Protein AF-A0A7W0XDN7-F1 (afdb_monomer)

Radius of gyration: 29.66 Å; Cα contacts (8 Å, |Δi|>4): 2240; chains: 1; bounding box: 122×68×78 Å

Foldseek 3Di:
DDDDDDDDDDDDDDDDDPDPPDDQDPLDAWDWPDADPLGFTKTKDAWDKDKFFWQQFQDPVLDDPFDDRGADQQSDDTEMETEDGIWIWTLEFAFPSSLCVVVVLAPADPPFPRHHWLAFLVRQQVSQVVSCVVRVFRKGFAALVRLLCLQCSSHRAQHLVHNDQDDQQDARSRNRHCQLHGFWAFHQEARDHDDPYYYYQARAEPDYQWTKIWYNWDPQPQPPQDHPCCVVVPPDCPHPVVPPCLVVPPPPLPNPQPRGQSTRNTRTDIFIDGRPQDGQSPAPPDFGQDFTYTHIMMGDDRDPDDYDHDDDWVQLAPADLDQPQLLWDFDQLFWDKEKAFQAFLVLAQAQDDLQVLQPADNLAANAWAQKAWDQANNRKIKIKTWGDHPPDDLQFQSTFIKMWIDHAFAPDIDHIHGPHTRHSWRWHHWAWDDDPQKIKTKIFTDDRGDQLIWMWIDNRRSSDIDRTGRAAEPEDQAAFHRYWARAWDAAPLRKIWTKGFGPFAWIFIWIDNPVRNYIYTLQAIDQGGSWEWEADPVRKIKTWAAALGDDQQATWIWIDNPRGNYIDPIDGAPAGGEYALWHKYWYQFPVRKIKIKGWRAYQLVVVVVADDPPDRPSRGHDRDHHPPRPDGAIWMWIGPPRRPDILIDHDPDAAWFSCVPDPPPPDPDDCVRTVYGGQGRKYWDAGSNQWIWIWGGRGPGTMIMTTHPSNSNDPDPGDYNDALPAFPDDKDKDFDADPVRHTAKIFIWGAGPSRGIHTAAKIWGADNVRHTAWIFGDDSSYTAAKTWGADPPRQTQKIKGQDPVQKIWIFGADSVRATAWIFIDHSSATAAKIWGADPVNDTPDIWGDHRSYTDD

Solvent-accessible surface area (backbone atoms only — not comparable to full-atom values): 45440 Å² total; per-residue (Å²): 132,89,79,89,86,82,93,79,94,78,92,75,96,80,90,87,87,86,86,79,92,80,73,75,82,79,84,65,61,37,49,78,74,50,63,50,100,70,69,53,43,28,29,36,45,74,51,49,71,50,73,44,57,50,71,67,59,57,51,76,92,50,47,63,100,85,63,64,67,45,51,62,69,69,35,31,56,66,31,47,37,34,40,85,63,64,40,29,33,40,33,43,55,44,30,40,72,50,49,31,75,79,41,72,81,60,76,67,48,84,89,43,69,68,33,33,29,21,52,22,50,61,57,53,49,49,50,21,50,51,51,14,67,74,70,77,48,50,40,32,50,31,32,55,60,56,46,44,51,62,52,30,50,89,50,91,52,54,22,73,69,34,90,46,78,75,61,85,73,50,52,44,74,43,59,41,23,46,49,55,33,74,57,35,20,44,32,62,18,28,43,69,75,48,57,94,52,70,44,62,42,62,53,40,30,73,53,60,71,23,27,29,31,41,29,11,32,61,70,61,77,60,76,53,101,78,52,80,62,46,70,78,73,71,49,70,82,78,46,78,86,71,53,61,67,80,80,65,67,62,52,93,90,52,83,74,78,78,65,62,61,85,49,50,57,33,48,60,34,77,33,32,42,51,41,77,48,60,30,52,72,80,46,68,97,88,61,65,43,47,38,58,32,18,36,42,44,20,55,43,78,78,66,88,52,81,50,42,81,61,82,75,39,64,49,32,44,94,63,74,76,43,60,75,55,39,68,43,32,54,61,68,85,46,41,40,37,35,74,46,63,55,56,36,22,45,38,43,74,24,76,61,73,44,28,56,52,55,64,43,60,68,65,55,19,12,44,54,38,50,33,18,40,29,62,30,67,26,46,25,38,40,37,32,25,16,16,23,50,36,92,62,57,92,84,32,41,57,14,19,31,33,28,28,25,33,50,58,29,46,75,58,49,41,73,64,31,62,71,51,63,47,43,73,21,19,38,31,26,24,18,42,40,60,60,92,53,38,36,38,38,34,32,18,27,47,70,86,38,64,56,56,44,33,34,30,41,17,76,51,54,55,44,52,67,49,72,66,36,74,66,49,68,81,43,76,74,69,69,69,43,29,36,40,32,73,22,70,52,68,47,98,87,63,30,37,36,34,23,26,32,26,65,72,28,16,13,35,37,41,36,17,83,66,84,66,63,43,32,31,46,42,64,20,57,46,76,10,12,56,34,22,43,38,79,44,97,86,68,29,36,42,36,44,16,11,32,35,14,47,50,86,16,13,15,20,28,35,43,14,82,66,79,34,40,48,56,48,78,69,40,67,46,99,45,33,18,31,27,81,74,40,31,49,34,49,44,74,46,95,89,69,32,38,40,37,37,40,44,48,44,43,62,49,72,52,56,78,75,75,50,63,96,89,53,58,38,103,44,71,7,60,90,48,64,33,89,88,63,79,67,77,22,23,32,41,32,41,13,90,65,86,75,77,53,72,50,73,29,72,53,91,82,53,41,35,48,44,76,81,70,55,88,79,62,92,57,91,73,62,68,87,51,56,74,43,23,39,31,21,30,25,24,63,43,71,46,85,41,59,44,32,40,38,43,33,18,51,25,79,57,26,36,35,34,41,33,33,69,32,22,52,74,40,96,54,85,51,57,62,60,65,72,59,69,62,61,72,47,73,81,46,79,48,75,46,61,43,97,86,69,43,62,32,35,36,36,28,28,33,32,22,60,64,38,32,41,23,27,30,46,60,35,40,30,31,40,97,88,62,49,65,29,35,35,39,29,25,60,59,15,36,75,40,48,63,29,40,36,31,44,89,90,68,35,51,43,37,38,37,38,35,44,97,88,50,39,33,42,36,34,32,35,35,88,85,66,40,58,31,27,39,20,27,26,40,84,62,16,31,33,41,55,20,41,30,31,42,96,88,62,47,79,76,47,72,36,33,27,54,85,25,41,77,77,88

Mean predicted aligned error: 10.27 Å

Sequence (856 aa):
MKGRFTKTIVMIVFVALLSEFGRGQSISPARTAGTNTIGIRMLRIQPGSFTMGETNPTPASLKGPQYTDMGNWDERPVHRVTITKPFYISETPVTLEQYRQFNKDYTGLDLFEPFVSGVSWDDATEFCKWLSKKEGKSYRLPTEAEWEYAARAGTTSLFWTGSEAPKTDAPNPWGLKDIAYGVPEWVYDWHGMYADKDQIDPVGPSSGVARVVRDGGVEMRELGPKDTRASRLGFKDVNAKEFPSYYRRAGDDFQGFLTYPAYFRRSANRASMIPEVPSSSNTGPGTPYTHYIGFRIVEAALPATRPVDAAQPFPLDCVINSKIGVEQGPDMAKPYFKARPIMPIPPDNDQGGGMEAVGLHPAIGGHIHSGGIVLAPNGDVLQFSFSTPAPSTEVDHNSTMVVTRLRHGADQWDMPDLFYDLADMDDQSALVWNDNGKLWFFGGGRAFGDVKFKYATSTDSGASWSRLTIPYVAEQKGYVEPQPITSAFRGPDGTIYFGTDAKGGDSLLWASRDNGKTWFDTGGRTVGRHTTFVMLRDGRILGMGGKSTDIDGYMPKTYSADGGKTWSKGEKTEFAALGGNQRPVIMRLKSGRLFFASDFQYSLAQRQLIAKPGQVGAWGGKETAPDSIKERGSFAALSDDEGKTWHIRKLDLGLPHESRQIPKIKRPLNPSDHDHATIGYTSAVQAPNGVIHLMTSMNHPSMHFELNEAWILSGDKGQINQQWAGASSAVQKHLHKYANGKTKVSWSSRTALNGDYVLHGTETWYYPDGRKKYVVTYQDGKKIGTESFWLPGSVLKWSWEHRPDGTAVWIHYWNNGRKKIESNWRGFKADGAATHWDQQGRVVRELMFKEGTLVE

pLDDT: mean 81.28, std 20.52, range [25.62, 98.56]

Nearest PDB structures (foldseek):
  7lbv-assembly1_A  TM=6.812E-01  e=6.930E-14  Cutibacterium acnes
  8gn6-assembly3_C  TM=6.980E-01  e=1.858E-12  Porphyromonas gingivalis
  3sli-assembly1_A  TM=6.175E-01  e=1.532E-08  Macrobdella decora
  5e9u-assembly1_D  TM=3.155E-01  e=1.136E-04  Streptococcus gordonii
  7ec1-assembly1_B  TM=3.242E-01  e=1.275E-02  Staphylococcus aureus subsp. aureus USA300

Structure (mmCIF, N/CA/C/O backbone):
data_AF-A0A7W0XDN7-F1
#
_entry.id   AF-A0A7W0XDN7-F1
#
loop_
_atom_site.group_PDB
_atom_site.id
_atom_site.type_symbol
_atom_site.label_atom_id
_atom_site.label_alt_id
_atom_site.label_comp_id
_atom_site.label_asym_id
_atom_site.label_entity_id
_atom_site.label_seq_id
_atom_site.pdbx_PDB_ins_code
_atom_site.Cartn_x
_atom_site.Cartn_y
_atom_site.Cartn_z
_atom_site.occupancy
_atom_site.B_iso_or_equiv
_atom_site.auth_seq_id
_atom_site.auth_comp_id
_atom_site.auth_asym_id
_atom_site.auth_atom_id
_atom_site.pdbx_PDB_model_num
ATOM 1 N N . MET A 1 1 ? 87.045 31.333 -18.611 1.00 31.94 1 MET A N 1
ATOM 2 C CA . MET A 1 1 ? 88.007 30.998 -19.687 1.00 31.94 1 MET A CA 1
ATOM 3 C C . MET A 1 1 ? 87.688 29.599 -20.201 1.00 31.94 1 MET A C 1
ATOM 5 O O . MET A 1 1 ? 87.293 28.782 -19.386 1.00 31.94 1 MET A O 1
ATOM 9 N N . LYS A 1 2 ? 87.795 29.405 -21.528 1.00 29.47 2 LYS A N 1
ATOM 10 C CA . LYS A 1 2 ? 87.939 28.159 -22.329 1.00 29.47 2 LYS A CA 1
ATOM 11 C C . LYS A 1 2 ? 87.956 26.842 -21.515 1.00 29.47 2 LYS A C 1
ATOM 13 O O . LYS A 1 2 ? 88.739 26.744 -20.590 1.00 29.47 2 LYS A O 1
ATOM 18 N N . GLY A 1 3 ? 87.235 25.764 -21.809 1.00 27.06 3 GLY A N 1
ATOM 19 C CA . GLY A 1 3 ? 86.624 25.265 -23.038 1.00 27.06 3 GLY A CA 1
ATOM 20 C C . GLY A 1 3 ? 86.839 23.738 -23.096 1.00 27.06 3 GLY A C 1
ATOM 21 O O . GLY A 1 3 ? 87.898 23.278 -22.688 1.00 27.06 3 GLY A O 1
ATOM 22 N N . ARG A 1 4 ? 85.855 23.016 -23.663 1.00 29.61 4 ARG A N 1
ATOM 23 C CA . ARG A 1 4 ? 85.842 21.593 -24.096 1.00 29.61 4 ARG A CA 1
ATOM 24 C C . ARG A 1 4 ? 85.973 20.501 -23.024 1.00 29.61 4 ARG A C 1
ATOM 26 O O . ARG A 1 4 ? 86.987 20.431 -22.359 1.00 29.61 4 ARG A O 1
ATOM 33 N N . PHE A 1 5 ? 85.036 19.547 -23.027 1.00 28.70 5 PHE A N 1
ATOM 34 C CA . PHE A 1 5 ? 85.363 18.123 -23.184 1.00 28.70 5 PHE A CA 1
ATOM 35 C C . PHE A 1 5 ? 84.187 17.339 -23.795 1.00 28.70 5 PHE A C 1
ATOM 37 O O . PHE A 1 5 ? 83.057 17.813 -23.883 1.00 28.70 5 PHE A O 1
ATOM 44 N N . THR A 1 6 ? 84.562 16.192 -24.339 1.00 28.42 6 THR A N 1
ATOM 45 C CA . THR A 1 6 ? 84.044 15.447 -25.489 1.00 28.42 6 THR A CA 1
ATOM 46 C C . THR A 1 6 ? 82.805 14.596 -25.179 1.00 28.42 6 THR A C 1
ATOM 48 O O . THR A 1 6 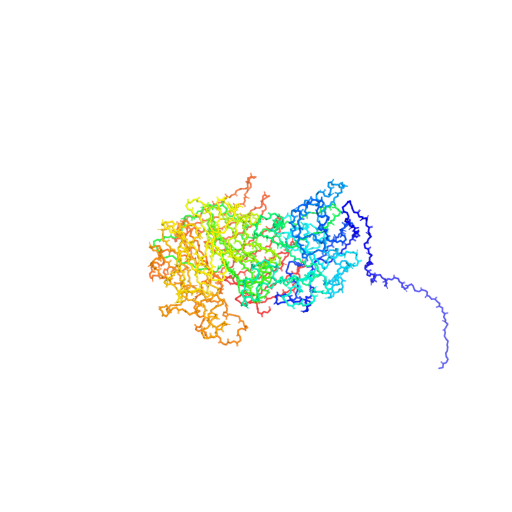? 82.650 14.090 -24.073 1.00 28.42 6 THR A O 1
ATOM 51 N N . LYS A 1 7 ? 81.941 14.400 -26.186 1.00 28.62 7 LYS A N 1
ATOM 52 C CA . LYS A 1 7 ? 80.813 13.453 -26.170 1.00 28.62 7 LYS A CA 1
ATOM 53 C C . LYS A 1 7 ? 81.309 12.009 -26.324 1.00 28.62 7 LYS A C 1
ATOM 55 O O . LYS A 1 7 ? 81.963 11.724 -27.322 1.00 28.62 7 LYS A O 1
ATOM 60 N N . THR A 1 8 ? 80.855 11.114 -25.445 1.00 27.69 8 THR A N 1
ATOM 61 C CA . THR A 1 8 ? 80.709 9.675 -25.724 1.00 27.69 8 THR A CA 1
ATOM 62 C C . THR A 1 8 ? 79.379 9.194 -25.146 1.00 27.69 8 THR A C 1
ATOM 64 O O . THR A 1 8 ? 79.007 9.535 -24.027 1.00 27.69 8 THR A O 1
ATOM 67 N N . ILE A 1 9 ? 78.652 8.453 -25.976 1.00 28.95 9 ILE A N 1
ATOM 68 C CA . ILE A 1 9 ? 77.305 7.916 -25.778 1.00 28.95 9 ILE A CA 1
ATOM 69 C C . ILE A 1 9 ? 77.342 6.746 -24.784 1.00 28.95 9 ILE A C 1
ATOM 71 O O . ILE A 1 9 ? 78.090 5.795 -24.990 1.00 28.95 9 ILE A O 1
ATOM 75 N N . VAL A 1 10 ? 76.478 6.783 -23.764 1.00 27.70 10 VAL A N 1
ATOM 76 C CA . VAL A 1 10 ? 75.979 5.592 -23.059 1.00 27.70 10 VAL A CA 1
ATOM 77 C C . VAL A 1 10 ? 74.457 5.622 -23.150 1.00 27.70 10 VAL A C 1
ATOM 79 O O . VAL A 1 10 ? 73.806 6.585 -22.754 1.00 27.70 10 VAL A O 1
ATOM 82 N N . MET A 1 11 ? 73.920 4.570 -23.754 1.00 25.62 11 MET A N 1
ATOM 83 C CA . MET A 1 11 ? 72.507 4.325 -24.002 1.00 25.62 11 MET A CA 1
ATOM 84 C C . MET A 1 11 ? 71.832 3.909 -22.685 1.00 25.62 11 MET A C 1
ATOM 86 O O . MET A 1 11 ? 72.122 2.836 -22.165 1.00 25.62 11 MET A O 1
ATOM 90 N N . ILE A 1 12 ? 70.946 4.751 -22.143 1.00 29.94 12 ILE A N 1
ATOM 91 C CA . ILE A 1 12 ? 70.013 4.381 -21.070 1.00 29.94 12 ILE A CA 1
ATOM 92 C C . ILE A 1 12 ? 68.623 4.257 -21.691 1.00 29.94 12 ILE A C 1
ATOM 94 O O . ILE A 1 12 ? 68.087 5.207 -22.258 1.00 29.94 12 ILE A O 1
ATOM 98 N N . VAL A 1 13 ? 68.066 3.053 -21.583 1.00 31.62 13 VAL A N 1
ATOM 99 C CA . VAL A 1 13 ? 66.681 2.713 -21.907 1.00 31.62 13 VAL A CA 1
ATOM 100 C C . VAL A 1 13 ? 65.766 3.412 -20.901 1.00 31.62 13 VAL A C 1
ATOM 102 O O . VAL A 1 13 ? 65.677 3.001 -19.749 1.00 31.62 13 VAL A O 1
ATOM 105 N N . PHE A 1 14 ? 65.089 4.470 -21.339 1.00 30.12 14 PHE A N 1
ATOM 106 C CA . PHE A 1 14 ? 63.911 5.034 -20.682 1.00 30.12 14 PHE A CA 1
ATOM 107 C C . PHE A 1 14 ? 63.023 5.645 -21.769 1.00 30.12 14 PHE A C 1
ATOM 109 O O . PHE A 1 14 ? 63.435 6.601 -22.413 1.00 30.12 14 PHE A O 1
ATOM 116 N N . VAL A 1 15 ? 61.855 5.032 -21.994 1.00 31.77 15 VAL A N 1
ATOM 117 C CA . VAL A 1 15 ? 60.561 5.572 -22.478 1.00 31.77 15 VAL A CA 1
ATOM 118 C C . VAL A 1 15 ? 59.817 4.414 -23.150 1.00 31.77 15 VAL A C 1
ATOM 120 O O . VAL A 1 15 ? 59.951 4.176 -24.344 1.00 31.77 15 VAL A O 1
ATOM 123 N N . ALA A 1 16 ? 59.044 3.677 -22.356 1.00 32.66 16 ALA A N 1
ATOM 124 C CA . ALA A 1 16 ? 57.909 2.876 -22.815 1.00 32.66 16 ALA A CA 1
ATOM 125 C C . ALA A 1 16 ? 57.113 2.426 -21.585 1.00 32.66 16 ALA A C 1
ATOM 127 O O . ALA A 1 16 ? 57.265 1.288 -21.165 1.00 32.66 16 ALA A O 1
ATOM 128 N N . LEU A 1 17 ? 56.353 3.333 -20.953 1.00 31.78 17 LEU A N 1
ATOM 129 C CA . LEU A 1 17 ? 55.258 2.982 -20.023 1.00 31.78 17 LEU A CA 1
ATOM 130 C C . LEU A 1 17 ? 54.453 4.206 -19.543 1.00 31.78 17 LEU A C 1
ATOM 132 O O . LEU A 1 17 ? 54.062 4.278 -18.390 1.00 31.78 17 LEU A O 1
ATOM 136 N N . LEU A 1 18 ? 54.189 5.189 -20.408 1.00 32.12 18 LEU A N 1
ATOM 137 C CA . LEU A 1 18 ? 53.239 6.277 -20.116 1.00 32.12 18 LEU A CA 1
ATOM 138 C C . LEU A 1 18 ? 52.573 6.755 -21.418 1.00 32.12 18 LEU A C 1
ATOM 140 O O . LEU A 1 18 ? 52.836 7.854 -21.896 1.00 32.12 18 LEU A O 1
ATOM 144 N N . SER A 1 19 ? 51.735 5.909 -22.026 1.00 28.11 19 SER A N 1
ATOM 145 C CA . SER A 1 19 ? 50.808 6.332 -23.095 1.00 28.11 19 SER A CA 1
ATOM 146 C C . SER A 1 19 ? 49.602 5.399 -23.323 1.00 28.11 19 SER A C 1
ATOM 148 O O . SER A 1 19 ? 49.009 5.435 -24.398 1.00 28.11 19 SER A O 1
ATOM 150 N N . GLU A 1 20 ? 49.183 4.600 -22.331 1.00 30.86 20 GLU A N 1
ATOM 151 C CA . GLU A 1 20 ? 47.976 3.748 -22.455 1.00 30.86 20 GLU A CA 1
ATOM 152 C C . GLU A 1 20 ? 46.847 4.026 -21.449 1.00 30.86 20 GLU A C 1
ATOM 154 O O . GLU A 1 20 ? 45.808 3.376 -21.501 1.00 30.86 20 GLU A O 1
ATOM 159 N N . PHE A 1 21 ? 46.955 5.060 -20.613 1.00 35.25 21 PHE A N 1
ATOM 160 C CA . PHE A 1 21 ? 45.810 5.563 -19.842 1.00 35.25 21 PHE A CA 1
ATOM 161 C C . PHE A 1 21 ? 45.260 6.828 -20.496 1.00 35.25 21 PHE A C 1
ATOM 163 O O . PHE A 1 21 ? 45.569 7.948 -20.103 1.00 35.25 21 PHE A O 1
ATOM 170 N N . GLY A 1 22 ? 44.489 6.631 -21.564 1.00 32.25 22 GLY A N 1
ATOM 171 C CA . GLY A 1 22 ? 43.896 7.730 -22.325 1.00 32.25 22 GLY A CA 1
ATOM 172 C C . GLY A 1 22 ? 43.362 7.335 -23.697 1.00 32.25 22 GLY A C 1
ATOM 173 O O . GLY A 1 22 ? 43.491 8.106 -24.641 1.00 32.25 22 GLY A O 1
ATOM 174 N N . ARG A 1 23 ? 42.781 6.141 -23.854 1.00 33.19 23 ARG A N 1
ATOM 175 C CA . ARG A 1 23 ? 41.888 5.869 -24.986 1.00 33.19 23 ARG A CA 1
ATOM 176 C C . ARG A 1 23 ? 40.470 5.800 -24.450 1.00 33.19 23 ARG A C 1
ATOM 178 O O . ARG A 1 23 ? 40.100 4.827 -23.800 1.00 33.19 23 ARG A O 1
ATOM 185 N N . GLY A 1 24 ? 39.697 6.854 -24.714 1.00 34.09 24 GLY A N 1
ATOM 186 C CA . GLY A 1 24 ? 38.244 6.777 -24.635 1.00 34.09 24 GLY A CA 1
ATOM 187 C C . GLY A 1 24 ? 37.771 5.562 -25.430 1.00 34.09 24 GLY A C 1
ATOM 188 O O . GLY A 1 24 ? 38.344 5.246 -26.478 1.00 34.09 24 GLY A O 1
ATOM 189 N N . GLN A 1 25 ? 36.772 4.849 -24.910 1.00 36.59 25 GLN A N 1
ATOM 190 C CA . GLN A 1 25 ? 36.110 3.802 -25.678 1.00 36.59 25 GLN A CA 1
ATOM 191 C C . GLN A 1 25 ? 35.709 4.394 -27.034 1.00 36.59 25 GLN A C 1
ATOM 193 O O . GLN A 1 25 ? 35.014 5.406 -27.095 1.00 36.59 25 GLN A O 1
ATOM 198 N N . SER A 1 26 ? 36.193 3.804 -28.127 1.00 38.66 26 SER A N 1
ATOM 199 C CA . SER A 1 26 ? 35.808 4.223 -29.469 1.00 38.66 26 SER A CA 1
ATOM 200 C C . SER A 1 26 ? 34.304 4.005 -29.631 1.00 38.66 26 SER A C 1
ATOM 202 O O . SER A 1 26 ? 33.858 2.857 -29.712 1.00 38.66 26 SER A O 1
ATOM 204 N N . ILE A 1 27 ? 33.533 5.093 -29.677 1.00 50.31 27 ILE A N 1
ATOM 205 C CA . ILE A 1 27 ? 32.102 5.089 -29.987 1.00 50.31 27 ILE A CA 1
ATOM 206 C C . ILE A 1 27 ? 31.962 4.606 -31.434 1.00 50.31 27 ILE A C 1
ATOM 208 O O . ILE A 1 27 ? 32.139 5.368 -32.381 1.00 50.31 27 ILE A O 1
ATOM 212 N N . SER A 1 28 ? 31.743 3.307 -31.617 1.00 52.41 28 SER A N 1
ATOM 213 C CA . SER A 1 28 ? 31.481 2.733 -32.936 1.00 52.41 28 SER A CA 1
ATOM 214 C C . SER A 1 28 ? 29.971 2.753 -33.178 1.00 52.41 28 SER A C 1
ATOM 216 O O . SER A 1 28 ? 29.245 2.232 -32.330 1.00 52.41 28 SER A O 1
ATOM 218 N N . PRO A 1 29 ? 29.478 3.309 -34.299 1.00 58.09 29 PRO A N 1
ATOM 219 C CA . PRO A 1 29 ? 28.050 3.288 -34.604 1.00 58.09 29 PRO A CA 1
ATOM 220 C C . PRO A 1 29 ? 27.543 1.841 -34.711 1.00 58.09 29 PRO A C 1
ATOM 222 O O . PRO A 1 29 ? 28.268 0.957 -35.190 1.00 58.09 29 PRO A O 1
ATOM 225 N N . ALA A 1 30 ? 26.303 1.581 -34.277 1.00 63.94 30 ALA A N 1
ATOM 226 C CA . ALA A 1 30 ? 25.710 0.257 -34.439 1.00 63.94 30 ALA A CA 1
ATOM 227 C C . ALA A 1 30 ? 25.612 -0.087 -35.929 1.00 63.94 30 ALA A C 1
ATOM 229 O O . ALA A 1 30 ? 25.269 0.745 -36.772 1.00 63.94 30 ALA A O 1
ATOM 230 N N . ARG A 1 31 ? 25.905 -1.343 -36.271 1.00 67.81 31 ARG A N 1
ATOM 231 C CA . ARG A 1 31 ? 25.744 -1.833 -37.645 1.00 67.81 31 ARG A CA 1
ATOM 232 C C . ARG A 1 31 ? 24.293 -2.266 -37.847 1.00 67.81 31 ARG A C 1
ATOM 234 O O . ARG A 1 31 ? 23.753 -2.993 -37.014 1.00 67.81 31 ARG A O 1
ATOM 241 N N . THR A 1 32 ? 23.668 -1.845 -38.947 1.00 66.69 32 THR A N 1
ATOM 242 C CA . THR A 1 32 ? 22.334 -2.334 -39.330 1.00 66.69 32 THR A CA 1
ATOM 243 C C . THR A 1 32 ? 22.406 -3.825 -39.655 1.00 66.69 32 THR A C 1
ATOM 245 O O . THR A 1 32 ? 23.246 -4.244 -40.447 1.00 66.69 32 THR A O 1
ATOM 248 N N . ALA A 1 33 ? 21.535 -4.615 -39.033 1.00 64.50 33 ALA A N 1
ATOM 249 C CA . ALA A 1 33 ? 21.480 -6.069 -39.183 1.00 64.50 33 ALA A CA 1
ATOM 250 C C . ALA A 1 33 ? 20.541 -6.536 -40.302 1.00 64.50 33 ALA A C 1
ATOM 252 O O . ALA A 1 33 ? 20.627 -7.677 -40.745 1.00 64.50 33 ALA A O 1
ATOM 253 N N . GLY A 1 34 ? 19.644 -5.649 -40.735 1.00 83.50 34 GLY A N 1
ATOM 254 C CA . GLY A 1 34 ? 18.584 -5.913 -41.700 1.00 83.50 34 GLY A CA 1
ATOM 255 C C . GLY A 1 34 ? 17.234 -5.400 -41.199 1.00 83.50 34 GLY A C 1
ATOM 256 O O . GLY A 1 34 ? 17.121 -4.884 -40.083 1.00 83.50 34 GLY A O 1
ATOM 257 N N . THR A 1 35 ? 16.222 -5.547 -42.047 1.00 92.56 35 THR A N 1
ATOM 258 C CA . THR A 1 35 ? 14.814 -5.292 -41.728 1.00 92.56 35 THR A CA 1
ATOM 259 C C . THR A 1 35 ? 14.106 -6.640 -41.629 1.00 92.56 35 THR A C 1
ATOM 261 O O . THR A 1 35 ? 14.314 -7.496 -42.488 1.00 92.56 35 THR A O 1
ATOM 264 N N . ASN A 1 36 ? 13.319 -6.860 -40.576 1.00 94.31 36 ASN A N 1
ATOM 265 C CA . ASN A 1 36 ? 12.590 -8.116 -40.389 1.00 94.31 36 ASN A CA 1
ATOM 266 C C . ASN A 1 36 ? 11.365 -8.222 -41.327 1.00 94.31 36 ASN A C 1
ATOM 268 O O . ASN A 1 36 ? 11.076 -7.308 -42.104 1.00 94.31 36 ASN A O 1
ATOM 272 N N . THR A 1 37 ? 10.619 -9.328 -41.259 1.00 95.50 37 THR A N 1
ATOM 273 C CA . THR A 1 37 ? 9.505 -9.623 -42.186 1.00 95.50 37 THR A CA 1
ATOM 274 C C . THR A 1 37 ? 8.310 -8.678 -42.064 1.00 95.50 37 THR A C 1
ATOM 276 O O . THR A 1 37 ? 7.428 -8.713 -42.920 1.00 95.50 37 THR A O 1
ATOM 279 N N . ILE A 1 38 ? 8.264 -7.849 -41.019 1.00 96.06 38 ILE A N 1
ATOM 280 C CA . ILE A 1 38 ? 7.185 -6.884 -40.772 1.00 96.06 38 ILE A CA 1
ATOM 281 C C . ILE A 1 38 ? 7.640 -5.428 -40.917 1.00 96.06 38 ILE A C 1
ATOM 283 O O . ILE A 1 38 ? 6.859 -4.523 -40.639 1.00 96.06 38 ILE A O 1
ATOM 287 N N . GLY A 1 39 ? 8.876 -5.191 -41.369 1.00 96.06 39 GLY A N 1
ATOM 288 C CA . GLY A 1 39 ? 9.385 -3.846 -41.642 1.00 96.06 39 GLY A CA 1
ATOM 289 C C . GLY A 1 39 ? 10.151 -3.186 -40.491 1.00 96.06 39 GLY A C 1
ATOM 290 O O . GLY A 1 39 ? 10.457 -2.001 -40.588 1.00 96.06 39 GLY A O 1
ATOM 291 N N . ILE A 1 40 ? 10.491 -3.904 -39.414 1.00 97.00 40 ILE A N 1
ATOM 292 C CA . ILE A 1 40 ? 11.287 -3.353 -38.304 1.00 97.00 40 ILE A CA 1
ATOM 293 C C . ILE A 1 40 ? 12.772 -3.439 -38.646 1.00 97.00 40 ILE A C 1
ATOM 295 O O . ILE A 1 40 ? 13.313 -4.529 -38.853 1.00 97.00 40 ILE A O 1
ATOM 299 N N . ARG A 1 41 ? 13.453 -2.290 -38.668 1.00 96.12 41 ARG A N 1
ATOM 300 C CA . ARG A 1 41 ? 14.911 -2.221 -38.809 1.00 96.12 41 ARG A CA 1
ATOM 301 C C . ARG A 1 41 ? 15.587 -2.540 -37.479 1.00 96.12 41 ARG A C 1
ATOM 303 O O . ARG A 1 41 ? 15.280 -1.918 -36.466 1.00 96.12 41 ARG A O 1
ATOM 310 N N . MET A 1 42 ? 16.546 -3.463 -37.502 1.00 96.00 42 MET A N 1
ATOM 311 C CA . MET A 1 42 ? 17.271 -3.914 -36.311 1.00 96.00 42 MET A CA 1
ATOM 312 C C . MET A 1 42 ? 18.727 -3.420 -36.324 1.00 96.00 42 MET A C 1
ATOM 314 O O . MET A 1 42 ? 19.436 -3.537 -37.333 1.00 96.00 42 MET A O 1
ATOM 318 N N . LEU A 1 43 ? 19.194 -2.886 -35.195 1.00 96.06 43 LEU A N 1
ATOM 319 C CA . LEU A 1 43 ? 20.557 -2.391 -34.985 1.00 96.06 43 LEU A CA 1
ATOM 320 C C . LEU A 1 43 ? 21.324 -3.305 -34.030 1.00 96.06 43 LEU A C 1
ATOM 322 O O . LEU A 1 43 ? 20.809 -3.688 -32.983 1.00 96.06 43 LEU A O 1
ATOM 326 N N . ARG A 1 44 ? 22.567 -3.655 -34.382 1.00 95.75 44 ARG A N 1
ATOM 327 C CA . ARG A 1 44 ? 23.432 -4.504 -33.550 1.00 95.75 44 ARG A CA 1
ATOM 328 C C . ARG A 1 44 ? 24.154 -3.689 -32.486 1.00 95.75 44 ARG A C 1
ATOM 330 O O . ARG A 1 44 ? 25.067 -2.933 -32.824 1.00 95.75 44 ARG A O 1
ATOM 337 N N . ILE A 1 45 ? 23.837 -3.931 -31.221 1.00 95.81 45 ILE A N 1
ATOM 338 C CA . ILE A 1 45 ? 24.551 -3.361 -30.077 1.00 95.81 45 ILE A CA 1
ATOM 339 C C . ILE A 1 45 ? 25.680 -4.315 -29.668 1.00 95.81 45 ILE A C 1
ATOM 341 O O . ILE A 1 45 ? 25.500 -5.534 -29.613 1.00 95.81 45 ILE A O 1
ATOM 345 N N . GLN A 1 46 ? 26.884 -3.776 -29.469 1.00 95.62 46 GLN A N 1
ATOM 346 C CA . GLN A 1 46 ? 28.052 -4.566 -29.063 1.00 95.62 46 GLN A CA 1
ATOM 347 C C . GLN A 1 46 ? 28.031 -4.829 -27.552 1.00 95.62 46 GLN A C 1
ATOM 349 O O . GLN A 1 46 ? 27.478 -4.016 -26.821 1.00 95.62 46 GLN A O 1
ATOM 354 N N . PRO A 1 47 ? 28.671 -5.910 -27.066 1.00 96.62 47 PRO A N 1
ATOM 355 C CA . PRO A 1 47 ? 28.946 -6.075 -25.643 1.00 96.62 47 PRO A CA 1
ATOM 356 C C . PRO A 1 47 ? 29.733 -4.893 -25.078 1.00 96.62 47 PRO A C 1
ATOM 358 O O . PRO A 1 47 ? 30.558 -4.290 -25.771 1.00 96.62 47 PRO A O 1
ATOM 361 N N . GLY A 1 48 ? 29.569 -4.638 -23.787 1.00 97.12 48 GLY A N 1
ATOM 362 C CA . GLY A 1 48 ? 30.336 -3.619 -23.091 1.00 97.12 48 GLY A CA 1
ATOM 363 C C . GLY A 1 48 ? 29.922 -3.478 -21.638 1.00 97.12 48 GLY A C 1
ATOM 364 O O . GLY A 1 48 ? 29.243 -4.328 -21.070 1.00 97.12 48 GLY A O 1
ATOM 365 N N . SER A 1 49 ? 30.386 -2.415 -20.996 1.00 96.75 49 SER A N 1
ATOM 366 C CA . SER A 1 49 ? 29.958 -2.071 -19.642 1.00 96.75 49 SER A CA 1
ATOM 367 C C . SER A 1 49 ? 29.557 -0.615 -19.578 1.00 96.75 49 SER A C 1
ATOM 369 O O . SER A 1 49 ? 30.145 0.209 -20.277 1.00 96.75 49 SER A O 1
ATOM 371 N N . PHE A 1 50 ? 28.602 -0.314 -18.711 1.00 95.00 50 PHE A N 1
ATOM 372 C CA . PHE A 1 50 ? 28.150 1.041 -18.445 1.00 95.00 50 PHE A CA 1
ATOM 373 C C . PHE A 1 50 ? 27.788 1.211 -16.970 1.00 95.00 50 PHE A C 1
ATOM 375 O O . PHE A 1 50 ? 27.764 0.247 -16.200 1.00 95.00 50 PHE A O 1
ATOM 382 N N . THR A 1 51 ? 27.539 2.458 -16.600 1.00 92.19 51 THR A N 1
ATOM 383 C CA . THR A 1 51 ? 27.062 2.849 -15.279 1.00 92.19 51 THR A CA 1
ATOM 384 C C . THR A 1 51 ? 25.542 2.974 -15.336 1.00 92.19 51 THR A C 1
ATOM 386 O O . THR A 1 51 ? 25.043 3.820 -16.076 1.00 92.19 51 THR A O 1
ATOM 389 N N . MET A 1 52 ? 24.831 2.116 -14.601 1.00 90.94 52 MET A N 1
ATOM 390 C CA . MET A 1 52 ? 23.368 2.100 -14.523 1.00 90.94 52 MET A CA 1
ATOM 391 C C . MET A 1 52 ? 22.885 2.930 -13.332 1.00 90.94 52 MET A C 1
ATOM 393 O O . MET A 1 52 ? 23.482 2.862 -12.254 1.00 90.94 52 MET A O 1
ATOM 397 N N . GLY A 1 53 ? 21.801 3.682 -13.529 1.00 87.31 53 GLY A N 1
ATOM 398 C CA . GLY A 1 53 ? 21.263 4.635 -12.555 1.00 87.31 53 GLY A CA 1
ATOM 399 C C . GLY A 1 53 ? 21.809 6.054 -12.706 1.00 87.31 53 GLY A C 1
ATOM 400 O O . GLY A 1 53 ? 22.674 6.317 -13.542 1.00 87.31 53 GLY A O 1
ATOM 401 N N . GLU A 1 54 ? 21.307 6.983 -11.893 1.00 79.81 54 GLU A N 1
ATOM 402 C CA . GLU A 1 54 ? 21.611 8.411 -12.022 1.00 79.81 54 GLU A CA 1
ATOM 403 C C . GLU A 1 54 ? 21.976 9.062 -10.676 1.00 79.81 54 GLU A C 1
ATOM 405 O O . GLU A 1 54 ? 21.318 8.882 -9.650 1.00 79.81 54 GLU A O 1
ATOM 410 N N . THR A 1 55 ? 23.057 9.843 -10.688 1.00 74.88 55 THR A N 1
ATOM 411 C CA . THR A 1 55 ? 23.527 10.649 -9.542 1.00 74.88 55 THR A CA 1
ATOM 412 C C . THR A 1 55 ? 23.846 12.089 -9.924 1.00 74.88 55 THR A C 1
ATOM 414 O O . THR A 1 55 ? 24.112 12.907 -9.043 1.00 74.88 55 THR A O 1
ATOM 417 N N . ASN A 1 56 ? 23.855 12.417 -11.216 1.00 74.31 56 ASN A N 1
ATOM 418 C CA . ASN A 1 56 ? 24.044 13.778 -11.681 1.00 74.31 56 ASN A CA 1
ATOM 419 C C . ASN A 1 56 ? 22.840 14.630 -11.259 1.00 74.31 56 ASN A C 1
ATOM 421 O O . ASN A 1 56 ? 21.695 14.191 -11.397 1.00 74.31 56 ASN A O 1
ATOM 425 N N . PRO A 1 57 ? 23.067 15.867 -10.792 1.00 68.25 57 PRO A N 1
ATOM 426 C CA . PRO A 1 57 ? 21.968 16.740 -10.440 1.00 68.25 57 PRO A CA 1
ATOM 427 C C . PRO A 1 57 ? 21.070 17.054 -11.633 1.00 68.25 57 PRO A C 1
ATOM 429 O O . PRO A 1 57 ? 21.558 17.446 -12.696 1.00 68.25 57 PRO A O 1
ATOM 432 N N . THR A 1 58 ? 19.753 16.967 -11.440 1.00 67.38 58 THR A N 1
ATOM 433 C CA . THR A 1 58 ? 18.780 17.401 -12.449 1.00 67.38 58 THR A CA 1
ATOM 434 C C . THR A 1 58 ? 18.962 18.908 -12.701 1.00 67.38 58 THR A C 1
ATOM 436 O O . THR A 1 58 ? 18.846 19.694 -11.757 1.00 67.38 58 THR A O 1
ATOM 439 N N . PRO A 1 59 ? 19.235 19.372 -13.935 1.00 65.62 59 PRO A N 1
ATOM 440 C CA . PRO A 1 59 ? 19.375 20.793 -14.244 1.00 65.62 59 PRO A CA 1
ATOM 441 C C . PRO A 1 59 ? 18.117 21.585 -13.877 1.00 65.62 59 PRO A C 1
ATOM 443 O O . PRO A 1 59 ? 17.002 21.123 -14.103 1.00 65.62 59 PRO A O 1
ATOM 446 N N . ALA A 1 60 ? 18.261 22.816 -13.377 1.00 64.56 60 ALA A N 1
ATOM 447 C CA . ALA A 1 60 ? 17.118 23.653 -12.982 1.00 64.56 60 ALA A CA 1
ATOM 448 C C . ALA A 1 60 ? 16.110 23.914 -14.121 1.00 64.56 60 ALA A C 1
ATOM 450 O O . ALA A 1 60 ? 14.917 24.039 -13.870 1.00 64.56 60 ALA A O 1
ATOM 451 N N . SER A 1 61 ? 16.569 23.944 -15.377 1.00 57.59 61 SER A N 1
ATOM 452 C CA . SER A 1 61 ? 15.721 24.050 -16.578 1.00 57.59 61 SER A CA 1
ATOM 453 C C . SER A 1 61 ? 14.824 22.828 -16.800 1.00 57.59 61 SER A C 1
ATOM 455 O O . SER A 1 61 ? 13.803 22.916 -17.499 1.00 57.59 61 SER A O 1
ATOM 457 N N . LEU A 1 62 ? 15.214 21.697 -16.212 1.00 55.03 62 LEU A N 1
ATOM 458 C CA . LEU A 1 62 ? 14.566 20.401 -16.308 1.00 55.03 62 LEU A CA 1
ATOM 459 C C . LEU A 1 62 ? 13.769 20.048 -15.042 1.00 55.03 62 LEU A C 1
ATOM 461 O O . LEU A 1 62 ? 12.801 19.300 -15.131 1.00 55.03 62 LEU A O 1
ATOM 465 N N . LYS A 1 63 ? 14.077 20.687 -13.906 1.00 53.16 63 LYS A N 1
ATOM 466 C CA . LYS A 1 63 ? 13.246 20.653 -12.698 1.00 53.16 63 LYS A CA 1
ATOM 467 C C . LYS A 1 63 ? 11.872 21.269 -12.981 1.00 53.16 63 LYS A C 1
ATOM 469 O O . LYS A 1 63 ? 11.757 22.387 -13.486 1.00 53.16 63 LYS A O 1
ATOM 474 N N . GLY A 1 64 ? 10.811 20.543 -12.666 1.00 48.97 64 GLY A N 1
ATOM 475 C CA . GLY A 1 64 ? 9.511 21.137 -12.354 1.00 48.97 64 GLY A CA 1
ATOM 476 C C . GLY A 1 64 ? 9.360 21.398 -10.845 1.00 48.97 64 GLY A C 1
ATOM 477 O O . GLY A 1 64 ? 10.340 21.324 -10.102 1.00 48.97 64 GLY A O 1
ATOM 478 N N . PRO A 1 65 ? 8.149 21.721 -10.372 1.00 42.56 65 PRO A N 1
ATOM 479 C CA . PRO A 1 65 ? 7.926 22.185 -9.000 1.00 42.56 65 PRO A CA 1
ATOM 480 C C . PRO A 1 65 ? 8.120 21.128 -7.890 1.00 42.56 65 PRO A C 1
ATOM 482 O O . PRO A 1 65 ? 8.189 21.519 -6.731 1.00 42.56 65 PRO A O 1
ATOM 485 N N . GLN A 1 66 ? 8.234 19.833 -8.218 1.00 50.47 66 GLN A N 1
ATOM 486 C CA . GLN A 1 66 ? 8.256 18.713 -7.253 1.00 50.47 66 GLN A CA 1
ATOM 487 C C . GLN A 1 66 ? 9.539 17.842 -7.303 1.00 50.47 66 GLN A C 1
ATOM 489 O O . GLN A 1 66 ? 9.548 16.722 -6.811 1.00 50.47 66 GLN A O 1
ATOM 494 N N . TYR A 1 67 ? 10.638 18.304 -7.915 1.00 54.19 67 TYR A N 1
ATOM 495 C CA . TYR A 1 67 ? 11.801 17.439 -8.191 1.00 54.19 67 TYR A CA 1
ATOM 496 C C . TYR A 1 67 ? 12.901 17.560 -7.138 1.00 54.19 67 TYR A C 1
ATOM 498 O O . TYR A 1 67 ? 13.232 18.660 -6.690 1.00 54.19 67 TYR A O 1
ATOM 506 N N . THR A 1 68 ? 13.532 16.428 -6.823 1.00 50.94 68 THR A N 1
ATOM 507 C CA . THR A 1 68 ? 14.754 16.367 -6.018 1.00 50.94 68 THR A CA 1
ATOM 508 C C . THR A 1 68 ? 15.972 16.813 -6.838 1.00 50.94 68 THR A C 1
ATOM 510 O O . THR A 1 68 ? 16.023 16.694 -8.066 1.00 50.94 68 THR A O 1
ATOM 513 N N . ASP A 1 69 ? 17.006 17.299 -6.151 1.00 51.00 69 ASP A N 1
ATOM 514 C CA . ASP A 1 69 ? 18.267 17.728 -6.771 1.00 51.00 69 ASP A CA 1
ATOM 515 C C . ASP A 1 69 ? 19.116 16.569 -7.315 1.00 51.00 69 ASP A C 1
ATOM 517 O O . ASP A 1 69 ? 20.182 16.812 -7.864 1.00 51.00 69 ASP A O 1
ATOM 521 N N . MET A 1 70 ? 18.687 15.320 -7.140 1.00 51.97 70 MET A N 1
ATOM 522 C CA . MET A 1 70 ? 19.578 14.163 -7.030 1.00 51.97 70 MET A CA 1
ATOM 523 C C . MET A 1 70 ? 19.093 12.931 -7.830 1.00 51.97 70 MET A C 1
ATOM 525 O O . MET A 1 70 ? 19.648 11.849 -7.670 1.00 51.97 70 MET A O 1
ATOM 529 N N . GLY A 1 71 ? 18.099 13.071 -8.711 1.00 59.06 71 GLY A N 1
ATOM 530 C CA . GLY A 1 71 ? 17.454 11.918 -9.359 1.00 59.06 71 GLY A CA 1
ATOM 531 C C . GLY A 1 71 ? 16.444 11.225 -8.433 1.00 59.06 71 GLY A C 1
ATOM 532 O O . GLY A 1 71 ? 16.314 11.609 -7.265 1.00 59.06 71 GLY A O 1
ATOM 533 N N . ASN A 1 72 ? 15.690 10.247 -8.946 1.00 71.19 72 ASN A N 1
ATOM 534 C CA . ASN A 1 72 ? 14.719 9.516 -8.124 1.00 71.19 72 ASN A CA 1
ATOM 535 C C . ASN A 1 72 ? 15.423 8.418 -7.297 1.00 71.19 72 ASN A C 1
ATOM 537 O O . ASN A 1 72 ? 16.541 7.997 -7.610 1.00 71.19 72 ASN A O 1
ATOM 541 N N . TRP A 1 73 ? 14.826 8.004 -6.179 1.00 76.81 73 TRP A N 1
ATOM 542 C CA . TRP A 1 73 ? 15.424 7.025 -5.261 1.00 76.81 73 TRP A CA 1
ATOM 543 C C . TRP A 1 73 ? 15.577 5.642 -5.903 1.00 76.81 73 TRP A C 1
ATOM 545 O O . TRP A 1 73 ? 16.443 4.866 -5.498 1.00 76.81 73 TRP A O 1
ATOM 555 N N . ASP A 1 74 ? 14.751 5.336 -6.895 1.00 80.56 74 ASP A N 1
ATOM 556 C CA . ASP A 1 74 ? 14.652 4.041 -7.556 1.00 80.56 74 ASP A CA 1
ATOM 557 C C . ASP A 1 74 ? 15.704 3.869 -8.674 1.00 80.56 74 ASP A C 1
ATOM 559 O O . ASP A 1 74 ? 15.962 2.761 -9.133 1.00 80.56 74 ASP A O 1
ATOM 563 N N . GLU A 1 75 ? 16.412 4.942 -9.033 1.00 81.56 75 GLU A N 1
ATOM 564 C CA . GLU A 1 75 ? 17.589 4.927 -9.912 1.00 81.56 75 GLU A CA 1
ATOM 565 C C . GLU A 1 75 ? 18.905 4.732 -9.136 1.00 81.56 75 GLU A C 1
ATOM 567 O O . GLU A 1 75 ? 20.000 4.945 -9.668 1.00 81.56 75 GLU A O 1
ATOM 572 N N . ARG A 1 76 ? 18.813 4.343 -7.858 1.00 81.38 76 ARG A N 1
ATOM 573 C CA . ARG A 1 76 ? 19.939 4.201 -6.929 1.00 81.38 76 ARG A CA 1
ATOM 574 C C . ARG A 1 76 ? 19.936 2.829 -6.235 1.00 81.38 76 ARG A C 1
ATOM 576 O O . ARG A 1 76 ? 18.878 2.238 -6.042 1.00 81.38 76 ARG A O 1
ATOM 583 N N . PRO A 1 77 ? 21.108 2.330 -5.795 1.00 83.69 77 PRO A N 1
ATOM 584 C CA . PRO A 1 77 ? 22.432 2.915 -5.996 1.00 83.69 77 PRO A CA 1
ATOM 585 C C . PRO A 1 77 ? 22.910 2.785 -7.447 1.00 83.69 77 PRO A C 1
ATOM 587 O O . PRO A 1 77 ? 22.598 1.818 -8.144 1.00 83.69 77 PRO A O 1
ATOM 590 N N . VAL A 1 78 ? 23.719 3.753 -7.877 1.00 86.88 78 VAL A N 1
ATOM 591 C CA . VAL A 1 78 ? 24.443 3.667 -9.146 1.00 86.88 78 VAL A CA 1
ATOM 592 C C . VAL A 1 78 ? 25.464 2.537 -9.070 1.00 86.88 78 VAL A C 1
ATOM 594 O O . VAL A 1 78 ? 26.229 2.447 -8.108 1.00 86.88 78 VAL A O 1
ATOM 597 N N . HIS A 1 79 ? 25.484 1.673 -10.079 1.00 90.31 79 HIS A N 1
ATOM 598 C CA . HIS A 1 79 ? 26.333 0.483 -10.104 1.00 90.31 79 HIS A CA 1
ATOM 599 C C . HIS A 1 79 ? 26.781 0.150 -11.530 1.00 90.31 79 HIS A C 1
ATOM 601 O O . HIS A 1 79 ? 26.225 0.643 -12.517 1.00 90.31 79 HIS A O 1
ATOM 607 N N . ARG A 1 80 ? 27.827 -0.672 -11.658 1.00 94.94 80 ARG A N 1
ATOM 608 C CA . ARG A 1 80 ? 28.334 -1.075 -12.969 1.00 94.94 80 ARG A CA 1
ATOM 609 C C . ARG A 1 80 ? 27.566 -2.287 -13.483 1.00 94.94 80 ARG A C 1
ATOM 611 O O . ARG A 1 80 ? 27.421 -3.287 -12.782 1.00 94.94 80 ARG A O 1
ATOM 618 N N . VAL A 1 81 ? 27.158 -2.228 -14.745 1.00 96.62 81 VAL A N 1
ATOM 619 C CA . VAL A 1 81 ? 26.555 -3.359 -15.453 1.00 96.62 81 VAL A CA 1
ATOM 620 C C . VAL A 1 81 ? 27.420 -3.743 -16.646 1.00 96.62 81 VAL A C 1
ATOM 622 O O . VAL A 1 81 ? 27.877 -2.882 -17.402 1.00 96.62 81 VAL A O 1
ATOM 625 N N . THR A 1 82 ? 27.651 -5.042 -16.828 1.00 97.81 82 THR A N 1
ATOM 626 C CA . THR A 1 82 ? 28.329 -5.605 -18.001 1.00 97.81 82 THR A CA 1
ATOM 627 C C . THR A 1 82 ? 27.345 -6.407 -18.846 1.00 97.81 82 THR A C 1
ATOM 629 O O . THR A 1 82 ? 26.795 -7.399 -18.376 1.00 97.81 82 THR A O 1
ATOM 632 N N . ILE A 1 83 ? 27.182 -6.005 -20.108 1.00 97.94 83 ILE A N 1
ATOM 633 C CA . ILE A 1 83 ? 26.482 -6.773 -21.140 1.00 97.94 83 ILE A CA 1
ATOM 634 C C . ILE A 1 83 ? 27.518 -7.616 -21.889 1.00 97.94 83 ILE A C 1
ATOM 636 O O . ILE A 1 83 ? 28.420 -7.069 -22.528 1.00 97.94 83 ILE A O 1
ATOM 640 N N . THR A 1 84 ? 27.433 -8.943 -21.795 1.00 97.31 84 THR A N 1
ATOM 641 C CA . THR A 1 84 ? 28.484 -9.861 -22.278 1.00 97.31 84 THR A CA 1
ATOM 642 C C . THR A 1 84 ? 28.291 -10.315 -23.717 1.00 97.31 84 THR A C 1
ATOM 644 O O . THR A 1 84 ? 29.254 -10.718 -24.374 1.00 97.31 84 THR A O 1
ATOM 647 N N . LYS A 1 85 ? 27.060 -10.248 -24.230 1.00 95.69 85 LYS A N 1
ATOM 648 C CA . LYS A 1 85 ? 26.702 -10.717 -25.572 1.00 95.69 85 LYS A CA 1
ATOM 649 C C . LYS A 1 85 ? 26.125 -9.580 -26.411 1.00 95.69 85 LYS A C 1
ATOM 651 O O . LYS A 1 85 ? 25.405 -8.741 -25.881 1.00 95.69 85 LYS A O 1
ATOM 656 N N . PRO A 1 86 ? 26.422 -9.542 -27.723 1.00 95.50 86 PRO A N 1
ATOM 657 C CA . PRO A 1 86 ? 25.742 -8.621 -28.614 1.00 95.50 86 PRO A CA 1
ATOM 658 C C . PRO A 1 86 ? 24.267 -9.006 -28.699 1.00 95.50 86 PRO A C 1
ATOM 660 O O . PRO A 1 86 ? 23.927 -10.191 -28.685 1.00 95.50 86 PRO A O 1
ATOM 663 N N . PHE A 1 87 ? 23.417 -8.011 -28.883 1.00 96.44 87 PHE A N 1
ATOM 664 C CA . PHE A 1 87 ? 22.000 -8.193 -29.169 1.00 96.44 87 PHE A CA 1
ATOM 665 C C . PHE A 1 87 ? 21.591 -7.238 -30.288 1.00 96.44 87 PHE A C 1
ATOM 667 O O . PHE A 1 87 ? 22.286 -6.256 -30.572 1.00 96.44 87 PHE A O 1
ATOM 674 N N . TYR A 1 88 ? 20.485 -7.542 -30.959 1.00 97.38 88 TYR A N 1
ATOM 675 C CA . TYR A 1 88 ? 19.885 -6.607 -31.902 1.00 97.38 88 TYR A CA 1
ATOM 676 C C . TYR A 1 88 ? 18.664 -5.968 -31.268 1.00 97.38 88 TYR A C 1
ATOM 678 O O . TYR A 1 88 ? 17.857 -6.678 -30.684 1.00 97.38 88 TYR A O 1
ATOM 686 N N . ILE A 1 89 ? 18.507 -4.661 -31.416 1.00 97.56 89 ILE A N 1
ATOM 687 C CA . ILE A 1 89 ? 17.360 -3.902 -30.911 1.00 97.56 89 ILE A CA 1
ATOM 688 C C . ILE A 1 89 ? 16.749 -3.091 -32.056 1.00 97.56 89 ILE A C 1
ATOM 690 O O . ILE A 1 89 ? 17.470 -2.703 -32.981 1.00 97.56 89 ILE A O 1
ATOM 694 N N . SER A 1 90 ? 15.435 -2.881 -32.052 1.00 96.94 90 SER A N 1
ATOM 695 C CA . SER A 1 90 ? 14.781 -2.086 -33.095 1.00 96.94 90 SER A CA 1
ATOM 696 C C . SER A 1 90 ? 15.268 -0.631 -33.086 1.00 96.94 90 SER A C 1
ATOM 698 O O . SER A 1 90 ? 15.499 -0.053 -32.023 1.00 96.94 90 SER A O 1
ATOM 700 N N . GLU A 1 91 ? 15.457 -0.050 -34.281 1.00 94.69 91 GLU A N 1
ATOM 701 C CA . GLU A 1 91 ? 15.935 1.336 -34.467 1.00 94.69 91 GLU A CA 1
ATOM 702 C C . GLU A 1 91 ? 15.015 2.349 -33.770 1.00 94.69 91 GLU A C 1
ATOM 704 O O . GLU A 1 91 ? 15.507 3.298 -33.164 1.00 94.69 91 GLU A O 1
ATOM 709 N N . THR A 1 92 ? 13.706 2.106 -33.837 1.00 93.75 92 THR A N 1
ATOM 710 C CA . THR A 1 92 ? 12.622 2.904 -33.253 1.00 93.75 92 THR A CA 1
ATOM 711 C C . THR A 1 92 ? 11.741 2.022 -32.349 1.00 93.75 92 THR A C 1
ATOM 713 O O . THR A 1 92 ? 11.851 0.784 -32.408 1.00 93.75 92 THR A O 1
ATOM 716 N N . PRO A 1 93 ? 10.821 2.611 -31.563 1.00 94.06 93 PRO A N 1
ATOM 717 C CA . PRO A 1 93 ? 9.655 1.894 -31.055 1.00 94.06 93 PRO A CA 1
ATOM 718 C C . PRO A 1 93 ? 8.864 1.220 -32.188 1.00 94.06 93 PRO A C 1
ATOM 720 O O . PRO A 1 93 ? 8.967 1.599 -33.363 1.00 94.06 93 PRO A O 1
ATOM 723 N N . VAL A 1 94 ? 8.072 0.205 -31.840 1.00 96.50 94 VAL A N 1
ATOM 724 C CA . VAL A 1 94 ? 7.184 -0.484 -32.787 1.00 96.50 94 VAL A CA 1
ATOM 725 C C . VAL A 1 94 ? 6.115 0.491 -33.283 1.00 96.50 94 VAL A C 1
ATOM 727 O O . VAL A 1 94 ? 5.482 1.192 -32.496 1.00 96.50 94 VAL A O 1
ATOM 730 N N . THR A 1 95 ? 5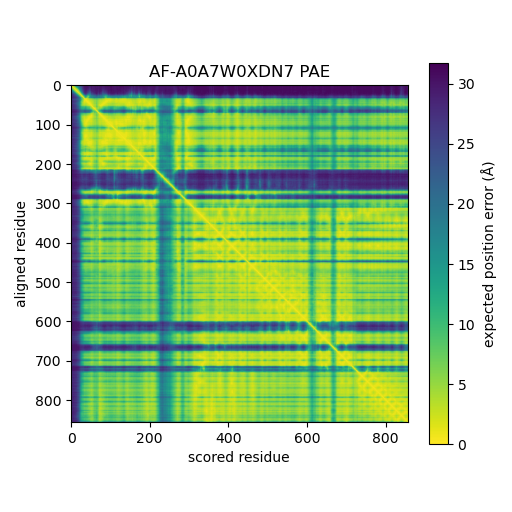.895 0.545 -34.595 1.00 95.12 95 THR A N 1
ATOM 731 C CA . THR A 1 95 ? 4.867 1.409 -35.187 1.00 95.12 95 THR A CA 1
ATOM 732 C C . THR A 1 95 ? 3.474 0.806 -35.056 1.00 95.12 95 THR A C 1
ATOM 734 O O . THR A 1 95 ? 3.305 -0.414 -34.967 1.00 95.12 95 THR A O 1
ATOM 737 N N . LEU A 1 96 ? 2.446 1.652 -35.105 1.00 91.62 96 LEU A N 1
ATOM 738 C CA . LEU A 1 96 ? 1.054 1.204 -35.132 1.00 91.62 96 LEU A CA 1
ATOM 739 C C . LEU A 1 96 ? 0.783 0.259 -36.316 1.00 91.62 96 LEU A C 1
ATOM 741 O O . LEU A 1 96 ? 0.096 -0.748 -36.164 1.00 91.62 96 LEU A O 1
ATOM 745 N N . GLU A 1 97 ? 1.366 0.536 -37.484 1.00 94.56 97 GLU A N 1
ATOM 746 C CA . GLU A 1 97 ? 1.252 -0.326 -38.666 1.00 94.56 97 GLU A CA 1
ATOM 747 C C . GLU A 1 97 ? 1.909 -1.699 -38.452 1.00 94.56 97 GLU A C 1
ATOM 749 O O . GLU A 1 97 ? 1.320 -2.728 -38.788 1.00 94.56 97 GLU A O 1
ATOM 754 N N . GLN A 1 98 ? 3.099 -1.740 -37.846 1.00 97.31 98 GLN A N 1
ATOM 755 C CA . GLN A 1 98 ? 3.775 -2.993 -37.496 1.00 97.31 98 GLN A CA 1
ATOM 756 C C . GLN A 1 98 ? 2.955 -3.797 -36.481 1.00 97.31 98 GLN A C 1
ATOM 758 O O . GLN A 1 98 ? 2.777 -5.004 -36.652 1.00 97.31 98 GLN A O 1
ATOM 763 N N . TYR A 1 99 ? 2.403 -3.134 -35.462 1.00 95.81 99 TYR A N 1
ATOM 764 C CA . TYR A 1 99 ? 1.558 -3.774 -34.455 1.00 95.81 99 TYR A CA 1
ATOM 765 C C . TYR A 1 99 ? 0.248 -4.316 -35.046 1.00 95.81 99 TYR A C 1
ATOM 767 O O . TYR A 1 99 ? -0.167 -5.428 -34.714 1.00 95.81 99 TYR A O 1
ATOM 775 N N . ARG A 1 100 ? -0.370 -3.606 -36.000 1.00 94.81 100 ARG A N 1
ATOM 776 C CA . ARG A 1 100 ? -1.598 -4.052 -36.687 1.00 94.81 100 ARG A CA 1
ATOM 777 C C . ARG A 1 100 ? -1.432 -5.330 -37.508 1.00 94.81 100 ARG A C 1
ATOM 779 O O . ARG A 1 100 ? -2.419 -5.999 -37.810 1.00 94.81 100 ARG A O 1
ATOM 786 N N . GLN A 1 101 ? -0.202 -5.725 -37.833 1.00 96.69 101 GLN A N 1
ATOM 787 C CA . GLN A 1 101 ? 0.053 -7.035 -38.440 1.00 96.69 101 GLN A CA 1
ATOM 788 C C . GLN A 1 101 ? -0.155 -8.197 -37.452 1.00 96.69 101 GLN A C 1
ATOM 790 O O . GLN A 1 101 ? -0.434 -9.314 -37.890 1.00 96.69 101 GLN A O 1
ATOM 795 N N . PHE A 1 102 ? -0.036 -7.936 -36.147 1.00 95.50 102 PHE A N 1
ATOM 796 C CA . PHE A 1 102 ? -0.364 -8.862 -35.061 1.00 95.50 102 PHE A CA 1
ATOM 797 C C . PHE A 1 102 ? -1.829 -8.715 -34.626 1.00 95.50 102 PHE A C 1
ATOM 799 O O . PHE A 1 102 ? -2.554 -9.708 -34.592 1.00 95.50 102 PHE A O 1
ATOM 806 N N . ASN A 1 103 ? -2.275 -7.484 -34.355 1.00 92.44 103 ASN A N 1
ATOM 807 C CA . ASN A 1 103 ? -3.637 -7.175 -33.920 1.00 92.44 103 ASN A CA 1
ATOM 808 C C . ASN A 1 103 ? -4.280 -6.119 -34.833 1.00 92.44 103 ASN A C 1
ATOM 810 O O . ASN A 1 103 ? -4.108 -4.916 -34.635 1.00 92.44 103 ASN A O 1
ATOM 814 N N . LYS A 1 104 ? -5.034 -6.580 -35.836 1.00 90.50 104 LYS A N 1
ATOM 815 C CA . LYS A 1 104 ? -5.633 -5.729 -36.879 1.00 90.50 104 LYS A CA 1
ATOM 816 C C . LYS A 1 104 ? -6.659 -4.731 -36.348 1.00 90.50 104 LYS A C 1
ATOM 818 O O . LYS A 1 104 ? -6.827 -3.676 -36.952 1.00 90.50 104 LYS A O 1
ATOM 823 N N . ASP A 1 105 ? -7.308 -5.067 -35.238 1.00 87.50 105 ASP A N 1
ATOM 824 C CA . ASP A 1 105 ? -8.391 -4.276 -34.654 1.00 87.50 105 ASP A CA 1
ATOM 825 C C . ASP A 1 105 ? -7.861 -3.195 -33.698 1.00 87.50 105 ASP A C 1
ATOM 827 O O . ASP A 1 105 ? -8.628 -2.387 -33.175 1.00 87.50 105 ASP A O 1
ATOM 831 N N . TYR A 1 106 ? -6.540 -3.140 -33.481 1.00 84.56 106 TYR A N 1
ATOM 832 C CA . TYR A 1 106 ? -5.927 -2.123 -32.640 1.00 84.56 106 TYR A CA 1
ATOM 833 C C . TYR A 1 106 ? -5.989 -0.742 -33.305 1.00 84.56 106 TYR A C 1
ATOM 835 O O . TYR A 1 106 ? -5.350 -0.482 -34.332 1.00 84.56 106 TYR A O 1
ATOM 843 N N . THR A 1 107 ? -6.750 0.172 -32.707 1.00 77.12 107 THR A N 1
ATOM 844 C CA . THR A 1 107 ? -6.925 1.533 -33.226 1.00 77.12 107 THR A CA 1
ATOM 845 C C . THR A 1 107 ? -5.719 2.420 -32.936 1.00 77.12 107 THR A C 1
ATOM 847 O O . THR A 1 107 ? -5.354 3.196 -33.812 1.00 77.12 107 THR A O 1
ATOM 850 N N . GLY A 1 108 ? -5.043 2.236 -31.796 1.00 69.19 108 GLY A N 1
ATOM 851 C CA . GLY A 1 108 ? -3.951 3.108 -31.349 1.00 69.19 108 GLY A CA 1
ATOM 852 C C . GLY A 1 108 ? -4.436 4.434 -30.760 1.00 69.19 108 GLY A C 1
ATOM 853 O O . GLY A 1 108 ? -5.639 4.691 -30.706 1.00 69.19 108 GLY A O 1
ATOM 854 N N . LEU A 1 109 ? -3.484 5.244 -30.288 1.00 68.75 109 LEU A N 1
ATOM 855 C CA . LEU A 1 109 ? -3.701 6.616 -29.821 1.00 68.75 109 LEU A CA 1
ATOM 856 C C . LEU A 1 109 ? -2.856 7.562 -30.678 1.00 68.75 109 LEU A C 1
ATOM 858 O O . LEU A 1 109 ? -1.673 7.294 -30.893 1.00 68.75 109 LEU A O 1
ATOM 862 N N . ASP A 1 110 ? -3.438 8.687 -31.087 1.00 65.81 110 ASP A N 1
ATOM 863 C CA . ASP A 1 110 ? -2.809 9.634 -32.023 1.00 65.81 110 ASP A CA 1
ATOM 864 C C . ASP A 1 110 ? -1.668 10.461 -31.385 1.00 65.81 110 ASP A C 1
ATOM 866 O O . ASP A 1 110 ? -0.984 11.224 -32.061 1.00 65.81 110 ASP A O 1
ATOM 870 N N . LEU A 1 111 ? -1.447 10.328 -30.069 1.00 64.31 111 LEU A N 1
ATOM 871 C CA . LEU A 1 111 ? -0.515 11.168 -29.303 1.00 64.31 111 LEU A CA 1
ATOM 872 C C . LEU A 1 111 ? 0.961 10.947 -29.672 1.00 64.31 111 LEU A C 1
ATOM 874 O O . LEU A 1 111 ? 1.756 11.870 -29.548 1.00 64.31 111 LEU A O 1
ATOM 878 N N . PHE A 1 112 ? 1.314 9.736 -30.115 1.00 72.38 112 PHE A N 1
ATOM 879 C CA . PHE A 1 112 ? 2.696 9.319 -30.385 1.00 72.38 112 PHE A CA 1
ATOM 880 C C . PHE A 1 112 ? 2.866 8.735 -31.793 1.00 72.38 112 PHE A C 1
ATOM 882 O O . PHE A 1 112 ? 3.694 7.847 -31.995 1.00 72.38 112 PHE A O 1
ATOM 889 N N . GLU A 1 113 ? 2.064 9.176 -32.771 1.00 74.25 113 GLU A N 1
ATOM 890 C CA . GLU A 1 113 ? 2.220 8.718 -34.157 1.00 74.25 113 GLU A CA 1
ATOM 891 C C . GLU A 1 113 ? 3.672 8.906 -34.650 1.00 74.25 113 GLU A C 1
ATOM 893 O O . GLU A 1 113 ? 4.270 9.952 -34.403 1.00 74.25 113 GLU A O 1
ATOM 898 N N . PRO A 1 114 ? 4.259 7.921 -35.359 1.00 87.31 114 PRO A N 1
ATOM 899 C CA . PRO A 1 114 ? 3.640 6.695 -35.875 1.00 87.31 114 PRO A CA 1
ATOM 900 C C . PRO A 1 114 ? 3.721 5.487 -34.917 1.00 87.31 114 PRO A C 1
ATOM 902 O O . PRO A 1 114 ? 3.418 4.359 -35.324 1.00 87.31 114 PRO A O 1
ATOM 905 N N . PHE A 1 115 ? 4.178 5.670 -33.679 1.00 89.00 115 PHE A N 1
ATOM 906 C CA . PHE A 1 115 ? 4.436 4.587 -32.732 1.00 89.00 115 PHE A CA 1
ATOM 907 C C . PHE A 1 115 ? 3.166 4.054 -32.077 1.00 89.00 115 PHE A C 1
ATOM 909 O O . PHE A 1 115 ? 2.212 4.780 -31.798 1.00 89.00 115 PHE A O 1
ATOM 916 N N . VAL A 1 116 ? 3.151 2.744 -31.831 1.00 89.06 116 VAL A N 1
ATOM 917 C CA . VAL A 1 116 ? 2.073 2.132 -31.061 1.00 89.06 116 VAL A CA 1
ATOM 918 C C . VAL A 1 116 ? 2.196 2.573 -29.600 1.00 89.06 116 VAL A C 1
ATOM 920 O O . VAL A 1 116 ? 3.275 2.529 -29.015 1.00 89.06 116 VAL A O 1
ATOM 923 N N . SER A 1 117 ? 1.084 2.989 -29.003 1.00 82.75 117 SER A N 1
ATOM 924 C CA . SER A 1 117 ? 0.992 3.403 -27.601 1.00 82.75 117 SER A CA 1
ATOM 925 C C . SER A 1 117 ? -0.303 2.876 -26.986 1.00 82.75 117 SER A C 1
ATOM 927 O O . SER A 1 117 ? -1.233 2.531 -27.720 1.00 82.75 117 SER A O 1
ATOM 929 N N . GLY A 1 118 ? -0.357 2.777 -25.655 1.00 79.06 118 GLY A N 1
ATOM 930 C CA . GLY A 1 118 ? -1.496 2.212 -24.920 1.00 79.06 118 GLY A CA 1
ATOM 931 C C . GLY A 1 118 ? -1.595 0.692 -25.018 1.00 79.06 118 GLY A C 1
ATOM 932 O O . GLY A 1 118 ? -2.695 0.147 -25.019 1.00 79.06 118 GLY A O 1
ATOM 933 N N . VAL A 1 119 ? -0.452 0.017 -25.159 1.00 87.25 119 VAL A N 1
ATOM 934 C CA . VAL A 1 119 ? -0.351 -1.445 -25.244 1.00 87.25 119 VAL A CA 1
ATOM 935 C C . VAL A 1 119 ? 0.044 -1.978 -23.877 1.00 87.25 119 VAL A C 1
ATOM 937 O O . VAL A 1 119 ? 1.043 -1.519 -23.334 1.00 87.25 119 VAL A O 1
ATOM 940 N N . SER A 1 120 ? -0.692 -2.940 -23.318 1.00 88.94 120 SER A N 1
ATOM 941 C CA . SER A 1 120 ? -0.323 -3.554 -22.035 1.00 88.94 120 SER A CA 1
ATOM 942 C C . SER A 1 120 ? 1.027 -4.283 -22.130 1.00 88.94 120 SER A C 1
ATOM 944 O O . SER A 1 120 ? 1.469 -4.660 -23.221 1.00 88.94 120 SER A O 1
ATOM 946 N N . TRP A 1 121 ? 1.702 -4.510 -20.999 1.00 93.31 121 TRP A N 1
ATOM 947 C CA . TRP A 1 121 ? 2.961 -5.266 -21.013 1.00 93.31 121 TRP A CA 1
ATOM 948 C C . TRP A 1 121 ? 2.729 -6.686 -21.547 1.00 93.31 121 TRP A C 1
ATOM 950 O O . TRP A 1 121 ? 3.499 -7.177 -22.374 1.00 93.31 121 TRP A O 1
ATOM 960 N N . ASP A 1 122 ? 1.629 -7.320 -21.128 1.00 92.31 122 ASP A N 1
ATOM 961 C CA . ASP A 1 122 ? 1.252 -8.658 -21.584 1.00 92.31 122 ASP A CA 1
ATOM 962 C C . ASP A 1 122 ? 1.044 -8.685 -23.110 1.00 92.31 122 ASP A C 1
ATOM 964 O O . ASP A 1 122 ? 1.654 -9.520 -23.784 1.00 92.31 122 ASP A O 1
ATOM 968 N N . ASP A 1 123 ? 0.310 -7.722 -23.682 1.00 93.38 123 ASP A N 1
ATOM 969 C CA . ASP A 1 123 ? 0.099 -7.607 -25.136 1.00 93.38 123 ASP A CA 1
ATOM 970 C C . ASP A 1 123 ? 1.414 -7.388 -25.905 1.00 93.38 123 ASP A C 1
ATOM 972 O O . ASP A 1 123 ? 1.619 -7.960 -26.981 1.00 93.38 123 ASP A O 1
ATOM 976 N N . ALA A 1 124 ? 2.332 -6.582 -25.362 1.00 96.19 124 ALA A N 1
ATOM 977 C CA . ALA A 1 124 ? 3.650 -6.357 -25.955 1.00 96.19 124 ALA A CA 1
ATOM 978 C C . ALA A 1 124 ? 4.497 -7.644 -25.961 1.00 96.19 124 ALA A C 1
ATOM 980 O O . ALA A 1 124 ? 5.191 -7.947 -26.941 1.00 96.19 124 ALA A O 1
ATOM 981 N N . THR A 1 125 ? 4.411 -8.459 -24.904 1.00 97.19 125 THR A N 1
ATOM 982 C CA . THR A 1 125 ? 5.075 -9.771 -24.889 1.00 97.19 125 THR A CA 1
ATOM 983 C C . THR A 1 125 ? 4.420 -10.785 -25.822 1.00 97.19 125 THR A C 1
ATOM 985 O O . THR A 1 125 ? 5.141 -11.565 -26.451 1.00 97.19 125 THR A O 1
ATOM 988 N N . GLU A 1 126 ? 3.095 -10.769 -25.981 1.00 97.25 126 GLU A N 1
ATOM 989 C CA . GLU A 1 126 ? 2.397 -11.616 -26.957 1.00 97.25 126 GLU A CA 1
ATOM 990 C C . GLU A 1 126 ? 2.765 -11.246 -28.398 1.00 97.25 126 GLU A C 1
ATOM 992 O O . GLU A 1 126 ? 3.038 -12.141 -29.203 1.00 97.25 126 GLU A O 1
ATOM 997 N N . PHE A 1 127 ? 2.917 -9.953 -28.707 1.00 98.06 127 PHE A N 1
ATOM 998 C CA . PHE A 1 127 ? 3.473 -9.503 -29.987 1.00 98.06 127 PHE A CA 1
ATOM 999 C C . PHE A 1 127 ? 4.869 -10.097 -30.236 1.00 98.06 127 PHE A C 1
ATOM 1001 O O . PHE A 1 127 ? 5.141 -10.650 -31.307 1.00 98.06 127 PHE A O 1
ATOM 1008 N N . CYS A 1 128 ? 5.754 -10.047 -29.235 1.00 98.50 128 CYS A N 1
ATOM 1009 C CA . CYS A 1 128 ? 7.101 -10.613 -29.337 1.00 98.50 128 CYS A CA 1
ATOM 1010 C C . CYS A 1 128 ? 7.073 -12.134 -29.570 1.00 98.50 128 CYS A C 1
ATOM 1012 O O . CYS A 1 128 ? 7.812 -12.648 -30.415 1.00 98.50 128 CYS A O 1
ATOM 1014 N N . LYS A 1 129 ? 6.201 -12.869 -28.867 1.00 98.44 129 LYS A N 1
ATOM 1015 C CA . LYS A 1 129 ? 6.017 -14.323 -29.045 1.00 98.44 129 LYS A CA 1
ATOM 1016 C C . LYS A 1 129 ? 5.476 -14.657 -30.434 1.00 98.44 129 LYS A C 1
ATOM 1018 O O . LYS A 1 129 ? 5.966 -15.589 -31.075 1.00 98.44 129 LYS A O 1
ATOM 1023 N N . TRP A 1 130 ? 4.500 -13.893 -30.922 1.00 98.56 130 TRP A N 1
ATOM 1024 C CA . TRP A 1 130 ? 3.949 -14.046 -32.267 1.00 98.56 130 TRP A CA 1
ATOM 1025 C C . TRP A 1 130 ? 5.021 -13.852 -33.341 1.00 98.56 130 TRP A C 1
ATOM 1027 O O . TRP A 1 130 ? 5.176 -14.713 -34.211 1.00 98.56 130 TRP A O 1
ATOM 1037 N N . LEU A 1 131 ? 5.806 -12.777 -33.248 1.00 98.44 131 LEU A N 1
ATOM 1038 C CA . LEU A 1 131 ? 6.873 -12.490 -34.206 1.00 98.44 131 LEU A CA 1
ATOM 1039 C C . LEU A 1 131 ? 7.975 -13.559 -34.151 1.00 98.44 131 LEU A C 1
ATOM 1041 O O . LEU A 1 131 ? 8.449 -14.016 -35.191 1.00 98.44 131 LEU A O 1
ATOM 1045 N N . SER A 1 132 ? 8.316 -14.027 -32.946 1.00 98.19 132 SER A N 1
ATOM 1046 C CA . SER A 1 132 ? 9.259 -15.134 -32.734 1.00 98.19 132 SER A CA 1
ATOM 1047 C C . SER A 1 132 ? 8.823 -16.401 -33.465 1.00 98.19 132 SER A C 1
ATOM 1049 O O . SER A 1 132 ? 9.602 -17.010 -34.200 1.00 98.19 132 SER A O 1
ATOM 1051 N N . LYS A 1 133 ? 7.545 -16.772 -33.324 1.00 98.19 133 LYS A N 1
ATOM 1052 C CA . LYS A 1 133 ? 6.955 -17.925 -34.013 1.00 98.19 133 LYS A CA 1
ATOM 1053 C C . LYS A 1 133 ? 6.915 -17.730 -35.529 1.00 98.19 133 LYS A C 1
ATOM 1055 O O . LYS A 1 133 ? 7.147 -18.688 -36.260 1.00 98.19 133 LYS A O 1
ATOM 1060 N N . LYS A 1 134 ? 6.614 -16.516 -35.997 1.00 97.44 134 LYS A N 1
ATOM 1061 C CA . LYS A 1 134 ? 6.532 -16.179 -37.425 1.00 97.44 134 LYS A CA 1
ATOM 1062 C C . LYS A 1 134 ? 7.881 -16.310 -38.134 1.00 97.44 134 LYS A C 1
ATOM 1064 O O . LYS A 1 134 ? 7.915 -16.794 -39.260 1.00 97.44 134 LYS A O 1
ATOM 1069 N N . GLU A 1 135 ? 8.970 -15.894 -37.492 1.00 96.75 135 GLU A N 1
ATOM 1070 C CA . GLU A 1 135 ? 10.300 -15.852 -38.120 1.00 96.75 135 GLU A CA 1
ATOM 1071 C C . GLU A 1 135 ? 11.242 -16.986 -37.694 1.00 96.75 135 GLU A C 1
ATOM 1073 O O . GLU A 1 135 ? 12.329 -17.115 -38.253 1.00 96.75 135 GLU A O 1
ATOM 1078 N N . GLY A 1 136 ? 10.862 -17.803 -36.706 1.00 96.44 136 GLY A N 1
ATOM 1079 C CA . GLY A 1 136 ? 11.752 -18.825 -36.141 1.00 96.44 136 GLY A CA 1
ATOM 1080 C C . GLY A 1 136 ? 12.947 -18.226 -35.388 1.00 96.44 136 GLY A C 1
ATOM 1081 O O . GLY A 1 136 ? 14.017 -18.830 -35.340 1.00 96.44 136 GLY A O 1
ATOM 1082 N N . LYS A 1 137 ? 12.771 -17.028 -34.824 1.00 95.31 137 LYS A N 1
ATOM 1083 C CA . LYS A 1 137 ? 13.780 -16.252 -34.088 1.00 95.31 137 LYS A CA 1
ATOM 1084 C C . LYS A 1 137 ? 13.305 -15.959 -32.666 1.00 95.31 137 LYS A C 1
ATOM 1086 O O . LYS A 1 137 ? 12.134 -16.143 -32.361 1.00 95.31 137 LYS A O 1
ATOM 1091 N N . SER A 1 138 ? 14.195 -15.470 -31.805 1.00 96.19 138 SER A N 1
ATOM 1092 C CA . SER A 1 138 ? 13.854 -15.080 -30.430 1.00 96.19 138 SER A CA 1
ATOM 1093 C C . SER A 1 138 ? 13.678 -13.568 -30.315 1.00 96.19 138 SER A C 1
ATOM 1095 O O . SER A 1 138 ? 14.665 -12.853 -30.153 1.00 96.19 138 SER A O 1
ATOM 1097 N N . TYR A 1 139 ? 12.433 -13.095 -30.373 1.00 98.38 139 TYR A N 1
ATOM 1098 C CA . TYR A 1 139 ? 12.056 -11.710 -30.092 1.00 98.38 139 TYR A CA 1
ATOM 1099 C C . TYR A 1 139 ? 11.482 -11.562 -28.681 1.00 98.38 139 TYR A C 1
ATOM 1101 O O . TYR A 1 139 ? 10.701 -12.396 -28.218 1.00 98.38 139 TYR A O 1
ATOM 1109 N N . ARG A 1 140 ? 11.851 -10.477 -28.001 1.00 98.19 140 ARG A N 1
ATOM 1110 C CA . ARG A 1 140 ? 11.366 -10.109 -26.662 1.00 98.19 140 ARG A CA 1
ATOM 1111 C C . ARG A 1 140 ? 11.451 -8.601 -26.438 1.00 98.19 140 ARG A C 1
ATOM 1113 O O . ARG A 1 140 ? 12.089 -7.897 -27.217 1.00 98.19 140 ARG A O 1
ATOM 1120 N N . LEU A 1 141 ? 10.878 -8.127 -25.336 1.00 98.44 141 LEU A N 1
ATOM 1121 C CA . LEU A 1 141 ? 11.205 -6.807 -24.797 1.00 98.44 141 LEU A CA 1
ATOM 1122 C C . LEU A 1 141 ? 12.688 -6.763 -24.365 1.00 98.44 141 LEU A C 1
ATOM 1124 O O . LEU A 1 141 ? 13.224 -7.801 -23.940 1.00 98.44 141 LEU A O 1
ATOM 1128 N N . PRO A 1 142 ? 13.373 -5.608 -24.475 1.00 97.88 142 PRO A N 1
ATOM 1129 C CA . PRO A 1 142 ? 14.704 -5.432 -23.896 1.00 97.88 142 PRO A CA 1
ATOM 1130 C C . PRO A 1 142 ? 14.651 -5.654 -22.384 1.00 97.88 142 PRO A C 1
ATOM 1132 O O . PRO A 1 142 ? 13.627 -5.371 -21.757 1.00 97.88 142 PRO A O 1
ATOM 1135 N N . THR A 1 143 ? 15.742 -6.138 -21.784 1.00 97.50 143 THR A N 1
ATOM 1136 C CA . THR A 1 143 ? 15.874 -5.966 -20.334 1.00 97.50 143 THR A CA 1
ATOM 1137 C C . THR A 1 143 ? 16.053 -4.487 -20.021 1.00 97.50 143 THR A C 1
ATOM 1139 O O . THR A 1 143 ? 16.492 -3.702 -20.865 1.00 97.50 143 THR A O 1
ATOM 1142 N N . GLU A 1 144 ? 15.733 -4.096 -18.800 1.00 95.50 144 GLU A N 1
ATOM 1143 C CA . GLU A 1 144 ? 15.918 -2.741 -18.304 1.00 95.50 144 GLU A CA 1
ATOM 1144 C C . GLU A 1 144 ? 17.361 -2.260 -18.526 1.00 95.50 144 GLU A C 1
ATOM 1146 O O . GLU A 1 144 ? 17.595 -1.167 -19.043 1.00 95.50 144 GLU A O 1
ATOM 1151 N N . ALA A 1 145 ? 18.333 -3.118 -18.211 1.00 95.81 145 ALA A N 1
ATOM 1152 C CA . ALA A 1 145 ? 19.743 -2.819 -18.414 1.00 95.81 145 ALA A CA 1
ATOM 1153 C C . ALA A 1 145 ? 20.138 -2.733 -19.893 1.00 95.81 145 ALA A C 1
ATOM 1155 O O . ALA A 1 145 ? 20.951 -1.884 -20.248 1.00 95.81 145 ALA A O 1
ATOM 1156 N N . GLU A 1 146 ? 19.589 -3.581 -20.768 1.00 97.44 146 GLU A N 1
ATOM 1157 C CA . GLU A 1 146 ? 19.832 -3.476 -22.212 1.00 97.44 146 GLU A CA 1
ATOM 1158 C C . GLU A 1 146 ? 19.274 -2.172 -22.782 1.00 97.44 146 GLU A C 1
ATOM 1160 O O . GLU A 1 146 ? 19.940 -1.536 -23.602 1.00 97.44 146 GLU A O 1
ATOM 1165 N N . TRP A 1 147 ? 18.084 -1.761 -22.335 1.00 96.00 147 TRP A N 1
ATOM 1166 C CA . TRP A 1 147 ? 17.466 -0.503 -22.741 1.00 96.00 147 TRP A CA 1
ATOM 1167 C C . TRP A 1 147 ? 18.315 0.688 -22.287 1.00 96.00 147 TRP A C 1
ATOM 1169 O O . TRP A 1 147 ? 18.685 1.522 -23.112 1.00 96.00 147 TRP A O 1
ATOM 1179 N N . GLU A 1 148 ? 18.702 0.750 -21.007 1.00 93.94 148 GLU A N 1
ATOM 1180 C CA . GLU A 1 148 ? 19.500 1.868 -20.482 1.00 93.94 148 GLU A CA 1
ATOM 1181 C C . GLU A 1 148 ? 20.902 1.906 -21.106 1.00 93.94 148 GLU A C 1
ATOM 1183 O O . GLU A 1 148 ? 21.392 2.979 -21.466 1.00 93.94 148 GLU A O 1
ATOM 1188 N N . TYR A 1 149 ? 21.523 0.741 -21.324 1.00 95.19 149 TYR A N 1
ATOM 1189 C CA . TYR A 1 149 ? 22.793 0.631 -22.040 1.00 95.19 149 TYR A CA 1
ATOM 1190 C C . TYR A 1 149 ? 22.694 1.225 -23.447 1.00 95.19 149 TYR A C 1
ATOM 1192 O O . TYR A 1 149 ? 23.532 2.038 -23.849 1.00 95.19 149 TYR A O 1
ATOM 1200 N N . ALA A 1 150 ? 21.642 0.844 -24.175 1.00 94.06 150 ALA A N 1
ATOM 1201 C CA . ALA A 1 150 ? 21.356 1.312 -25.521 1.00 94.06 150 ALA A CA 1
ATOM 1202 C C . ALA A 1 150 ? 21.058 2.818 -25.563 1.00 94.06 150 ALA A C 1
ATOM 1204 O O . ALA A 1 150 ? 21.574 3.504 -26.444 1.00 94.06 150 ALA A O 1
ATOM 1205 N N . ALA A 1 151 ? 20.291 3.340 -24.602 1.00 90.19 151 ALA A N 1
ATOM 1206 C CA . ALA A 1 151 ? 19.938 4.755 -24.495 1.00 90.19 151 ALA A CA 1
ATOM 1207 C C . ALA A 1 151 ? 21.158 5.636 -24.197 1.00 90.19 151 ALA A C 1
ATOM 1209 O O . ALA A 1 151 ? 21.365 6.655 -24.863 1.00 90.19 151 ALA A O 1
ATOM 1210 N N . ARG A 1 152 ? 22.000 5.218 -23.242 1.00 89.06 152 ARG A N 1
ATOM 1211 C CA . ARG A 1 152 ? 23.200 5.959 -22.818 1.00 89.06 152 ARG A CA 1
ATOM 1212 C C . ARG A 1 152 ? 24.303 5.979 -23.867 1.00 89.06 152 ARG A C 1
ATOM 1214 O O . ARG A 1 152 ? 25.102 6.916 -23.870 1.00 89.06 152 ARG A O 1
ATOM 1221 N N . ALA A 1 153 ? 24.377 4.959 -24.724 1.00 90.94 153 ALA A N 1
ATOM 1222 C CA . ALA A 1 153 ? 25.297 4.871 -25.860 1.00 90.94 153 ALA A CA 1
ATOM 1223 C C . ALA A 1 153 ? 26.772 5.211 -25.534 1.00 90.94 153 ALA A C 1
ATOM 1225 O O . ALA A 1 153 ? 27.482 5.829 -26.330 1.00 90.94 153 ALA A O 1
ATOM 1226 N N . GLY A 1 154 ? 27.236 4.806 -24.346 1.00 89.06 154 GLY A N 1
ATOM 1227 C CA . GLY A 1 154 ? 28.605 5.033 -23.859 1.00 89.06 154 GLY A CA 1
ATOM 1228 C C . GLY A 1 154 ? 28.820 6.316 -23.046 1.00 89.06 154 GLY A C 1
ATOM 1229 O O . GLY A 1 154 ? 29.935 6.552 -22.585 1.00 89.06 154 GLY A O 1
ATOM 1230 N N . THR A 1 155 ? 27.786 7.132 -22.840 1.00 88.19 155 THR A N 1
ATOM 1231 C CA . THR A 1 155 ? 27.846 8.333 -21.993 1.00 88.19 155 THR A CA 1
ATOM 1232 C C . THR A 1 155 ? 27.389 8.057 -20.556 1.00 88.19 155 THR A C 1
ATOM 1234 O O . THR A 1 155 ? 26.630 7.125 -20.294 1.00 88.19 155 THR A O 1
ATOM 1237 N N . THR A 1 156 ? 27.843 8.888 -19.616 1.00 84.81 156 THR A N 1
ATOM 1238 C CA . THR A 1 156 ? 27.377 8.918 -18.214 1.00 84.81 156 THR A CA 1
ATOM 1239 C C . THR A 1 156 ? 26.652 10.221 -17.869 1.00 84.81 156 THR A C 1
ATOM 1241 O O . THR A 1 156 ? 26.412 10.499 -16.698 1.00 84.81 156 THR A O 1
ATOM 1244 N N . SER A 1 157 ? 26.394 11.067 -18.868 1.00 79.81 157 SER A N 1
ATOM 1245 C CA . SER A 1 157 ? 25.664 12.324 -18.718 1.00 79.81 157 SER A CA 1
ATOM 1246 C C . SER A 1 157 ? 24.153 12.096 -18.699 1.00 79.81 157 SER A C 1
ATOM 1248 O O . SER A 1 157 ? 23.675 11.025 -19.072 1.00 79.81 157 SER A O 1
ATOM 1250 N N . LEU A 1 158 ? 23.414 13.138 -18.303 1.00 74.25 158 LEU A N 1
ATOM 1251 C CA . LEU A 1 158 ? 21.953 13.121 -18.214 1.00 74.25 158 LEU A CA 1
ATOM 1252 C C . LEU A 1 158 ? 21.272 12.797 -19.542 1.00 74.25 158 LEU A C 1
ATOM 1254 O O . LEU A 1 158 ? 20.191 12.243 -19.530 1.00 74.25 158 LEU A O 1
ATOM 1258 N N . PHE A 1 159 ? 21.874 13.167 -20.668 1.00 78.06 159 PHE A N 1
ATOM 1259 C CA . PHE A 1 159 ? 21.525 12.727 -22.012 1.00 78.06 159 PHE A CA 1
ATOM 1260 C C . PHE A 1 159 ? 22.787 12.322 -22.753 1.00 78.06 159 PHE A C 1
ATOM 1262 O O . PHE A 1 159 ? 23.887 12.756 -22.407 1.00 78.06 159 PHE A O 1
ATOM 1269 N N . TRP A 1 160 ? 22.646 11.562 -23.840 1.00 80.69 160 TRP A N 1
ATOM 1270 C CA . TRP A 1 160 ? 23.783 11.266 -24.716 1.00 80.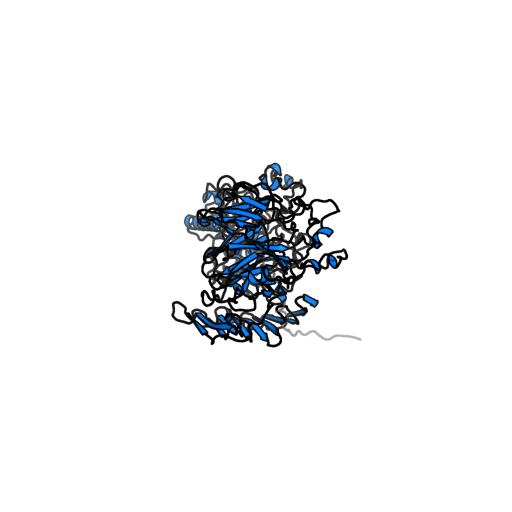69 160 TRP A CA 1
ATOM 1271 C C . TRP A 1 160 ? 24.383 12.534 -25.361 1.00 80.69 160 TRP A C 1
ATOM 1273 O O . TRP A 1 160 ? 25.535 12.528 -25.786 1.00 80.69 160 TRP A O 1
ATOM 1283 N N . THR A 1 161 ? 23.627 13.637 -25.391 1.00 80.56 161 THR A N 1
ATOM 1284 C CA . THR A 1 161 ? 24.046 14.990 -25.800 1.00 80.56 161 THR A CA 1
ATOM 1285 C C . THR A 1 161 ? 24.665 15.830 -24.673 1.00 80.56 161 THR A C 1
ATOM 1287 O O . THR A 1 161 ? 25.014 16.986 -24.899 1.00 80.56 161 THR A O 1
ATOM 1290 N N . GLY A 1 162 ? 24.822 15.287 -23.462 1.00 81.50 162 GLY A N 1
ATOM 1291 C CA . GLY A 1 162 ? 25.303 16.015 -22.285 1.00 81.50 162 GLY A CA 1
ATOM 1292 C C . GLY A 1 162 ? 24.165 16.393 -21.336 1.00 81.50 162 GLY A C 1
ATOM 1293 O O . GLY A 1 162 ? 23.378 15.540 -20.942 1.00 81.50 162 GLY A O 1
ATOM 1294 N N . SER A 1 163 ? 24.093 17.663 -20.931 1.00 74.25 163 SER A N 1
ATOM 1295 C CA . SER A 1 163 ? 23.045 18.172 -20.021 1.00 74.25 163 SER A CA 1
ATOM 1296 C C . SER A 1 163 ? 21.817 18.718 -20.753 1.00 74.25 163 SER A C 1
ATOM 1298 O O . SER A 1 163 ? 20.799 19.007 -20.124 1.00 74.25 163 SER A O 1
ATOM 1300 N N . GLU A 1 164 ? 21.924 18.899 -22.068 1.00 71.94 164 GLU A N 1
ATOM 1301 C CA . GLU A 1 164 ? 20.829 19.337 -22.923 1.00 71.94 164 GLU A CA 1
ATOM 1302 C C . GLU A 1 164 ? 20.126 18.132 -23.513 1.00 71.94 164 GLU A C 1
ATOM 1304 O O . GLU A 1 164 ? 20.760 17.159 -23.923 1.00 71.94 164 GLU A O 1
ATOM 1309 N N . ALA A 1 165 ? 18.809 18.227 -23.571 1.00 69.56 165 ALA A N 1
ATOM 1310 C CA . ALA A 1 165 ? 17.986 17.209 -24.170 1.00 69.56 165 ALA A CA 1
ATOM 1311 C C . ALA A 1 165 ? 18.258 17.180 -25.707 1.00 69.56 165 ALA A C 1
ATOM 1313 O O . ALA A 1 165 ? 18.410 18.250 -26.305 1.00 69.56 165 ALA A O 1
ATOM 1314 N N . PRO A 1 166 ? 18.364 16.004 -26.370 1.00 72.00 166 PRO A N 1
ATOM 1315 C CA . PRO A 1 166 ? 18.646 15.909 -27.817 1.00 72.00 166 PRO A CA 1
ATOM 1316 C C . PRO A 1 166 ? 17.568 16.554 -28.724 1.00 72.00 166 PRO A C 1
ATOM 1318 O O . PRO A 1 166 ? 16.600 17.126 -28.249 1.00 72.00 166 PRO A O 1
ATOM 1321 N N . LYS A 1 167 ? 17.683 16.507 -30.054 1.00 70.06 167 LYS A N 1
ATOM 1322 C CA . LYS A 1 167 ? 16.550 16.904 -30.925 1.00 70.06 167 LYS A CA 1
ATOM 1323 C C . LYS A 1 167 ? 15.591 15.723 -31.114 1.00 70.06 167 LYS A C 1
ATOM 1325 O O . LYS A 1 167 ? 16.054 14.584 -31.094 1.00 70.06 167 LYS A O 1
ATOM 1330 N N . THR A 1 168 ? 14.305 15.991 -31.351 1.00 67.81 168 THR A N 1
ATOM 1331 C CA . THR A 1 168 ? 13.332 14.971 -31.787 1.00 67.81 168 THR A CA 1
ATOM 1332 C C . THR A 1 168 ? 13.877 14.212 -33.003 1.00 67.81 168 THR A C 1
ATOM 1334 O O . THR A 1 168 ? 14.564 14.809 -33.838 1.00 67.81 168 THR A O 1
ATOM 1337 N N . ASP A 1 169 ? 13.655 12.897 -33.050 1.00 69.69 169 ASP A N 1
ATOM 1338 C CA . ASP A 1 169 ? 14.140 11.954 -34.073 1.00 69.69 169 ASP A CA 1
ATOM 1339 C C . ASP A 1 169 ? 15.671 11.831 -34.220 1.00 69.69 169 ASP A C 1
ATOM 1341 O O . ASP A 1 169 ? 16.161 11.076 -35.071 1.00 69.69 169 ASP A O 1
ATOM 1345 N N . ALA A 1 170 ? 16.467 12.563 -33.427 1.00 81.12 170 ALA A N 1
ATOM 1346 C CA . ALA A 1 170 ? 17.918 12.501 -33.531 1.00 81.12 170 ALA A CA 1
ATOM 1347 C C . ALA A 1 170 ? 18.411 11.121 -33.074 1.00 81.12 170 ALA A C 1
ATOM 1349 O O . ALA A 1 170 ? 18.194 10.749 -31.915 1.00 81.12 170 ALA A O 1
ATOM 1350 N N . PRO A 1 171 ? 19.114 10.367 -33.941 1.00 88.38 171 PRO A N 1
ATOM 1351 C CA . PRO A 1 171 ? 19.693 9.111 -33.522 1.00 88.38 171 PRO A CA 1
ATOM 1352 C C . PRO A 1 171 ? 20.766 9.376 -32.469 1.00 88.38 171 PRO A C 1
ATOM 1354 O O . PRO A 1 171 ? 21.594 10.280 -32.621 1.00 88.38 171 PRO A O 1
ATOM 1357 N N . ASN A 1 172 ? 20.790 8.553 -31.427 1.00 90.06 172 ASN A N 1
ATOM 1358 C CA . ASN A 1 172 ? 21.898 8.547 -30.486 1.00 90.06 172 ASN A CA 1
ATOM 1359 C C . ASN A 1 172 ? 23.198 8.070 -31.181 1.00 90.06 172 ASN A C 1
ATOM 1361 O O . ASN A 1 172 ? 23.166 7.637 -32.339 1.00 90.06 172 ASN A O 1
ATOM 1365 N N . PRO A 1 173 ? 24.366 8.100 -30.514 1.00 91.94 173 PRO A N 1
ATOM 1366 C CA . PRO A 1 173 ? 25.637 7.709 -31.129 1.00 91.94 173 PRO A CA 1
ATOM 1367 C C . PRO A 1 173 ? 25.683 6.272 -31.676 1.00 91.94 173 PRO A C 1
ATOM 1369 O O . PRO A 1 173 ? 26.577 5.933 -32.453 1.00 91.94 173 PRO A O 1
ATOM 1372 N N . TRP A 1 174 ? 24.731 5.418 -31.291 1.00 92.44 174 TRP A N 1
ATOM 1373 C CA . TRP A 1 174 ? 24.577 4.058 -31.804 1.00 92.44 174 TRP A CA 1
ATOM 1374 C C . TRP A 1 174 ? 23.481 3.932 -32.868 1.00 92.44 174 TRP A C 1
ATOM 1376 O O . TRP A 1 174 ? 23.232 2.832 -33.340 1.00 92.44 174 TRP A O 1
ATOM 1386 N N . GLY A 1 175 ? 22.868 5.025 -33.317 1.00 92.00 175 GLY A N 1
ATOM 1387 C CA . GLY A 1 175 ? 21.882 5.025 -34.398 1.00 92.00 175 GLY A CA 1
ATOM 1388 C C . GLY A 1 175 ? 20.437 4.812 -33.950 1.00 92.00 175 GLY A C 1
ATOM 1389 O O . GLY A 1 175 ? 19.555 4.816 -34.802 1.00 92.00 175 GLY A O 1
ATOM 1390 N N . LEU A 1 176 ? 20.180 4.627 -32.651 1.00 91.75 176 LEU A N 1
ATOM 1391 C CA . LEU A 1 176 ? 18.827 4.434 -32.126 1.00 91.75 176 LEU A CA 1
ATOM 1392 C C . LEU A 1 176 ? 18.083 5.757 -32.082 1.00 91.75 176 LEU A C 1
ATOM 1394 O O . LEU A 1 176 ? 18.603 6.738 -31.549 1.00 91.75 176 LEU A O 1
ATOM 1398 N N . LYS A 1 177 ? 16.864 5.760 -32.606 1.00 89.12 177 LYS A N 1
ATOM 1399 C CA . LYS A 1 177 ? 15.961 6.908 -32.612 1.00 89.12 177 LYS A CA 1
ATOM 1400 C C . LYS A 1 177 ? 14.899 6.733 -31.536 1.00 89.12 177 LYS A C 1
ATOM 1402 O O . LYS A 1 177 ? 14.698 5.627 -31.019 1.00 89.12 177 LYS A O 1
ATOM 1407 N N . ASP A 1 178 ? 14.289 7.854 -31.166 1.00 83.12 178 ASP A N 1
ATOM 1408 C CA . ASP A 1 178 ? 13.123 7.900 -30.278 1.00 83.12 178 ASP A CA 1
ATOM 1409 C C . ASP A 1 178 ? 13.330 7.127 -28.967 1.00 83.12 178 ASP A C 1
ATOM 1411 O O . ASP A 1 178 ? 12.452 6.437 -28.470 1.00 83.12 178 ASP A O 1
ATOM 1415 N N . ILE A 1 179 ? 14.569 7.148 -28.457 1.00 82.81 179 ILE A N 1
ATOM 1416 C CA . ILE A 1 179 ? 14.972 6.508 -27.192 1.00 82.81 179 ILE A CA 1
ATOM 1417 C C . ILE A 1 179 ? 15.224 7.536 -26.085 1.00 82.81 179 ILE A C 1
ATOM 1419 O O . ILE A 1 179 ? 15.221 7.211 -24.905 1.00 82.81 179 ILE A O 1
ATOM 1423 N N . ALA A 1 180 ? 15.450 8.792 -26.476 1.00 70.81 180 ALA A N 1
ATOM 1424 C CA . ALA A 1 180 ? 15.547 9.936 -25.573 1.00 70.81 180 ALA A CA 1
ATOM 1425 C C . ALA A 1 180 ? 14.302 10.849 -25.648 1.00 70.81 180 ALA A C 1
ATOM 1427 O O . ALA A 1 180 ? 14.193 11.796 -24.875 1.00 70.81 180 ALA A O 1
ATOM 1428 N N . TYR A 1 181 ? 13.400 10.566 -26.592 1.00 65.94 181 TYR A N 1
ATOM 1429 C CA . TYR A 1 181 ? 12.148 11.259 -26.910 1.00 65.94 181 TYR A CA 1
ATOM 1430 C C . TYR A 1 181 ? 11.164 10.230 -27.447 1.00 65.94 181 TYR A C 1
ATOM 1432 O O . TYR A 1 181 ? 11.617 9.270 -28.059 1.00 65.94 181 TYR A O 1
ATOM 1440 N N . GLY A 1 182 ? 9.864 10.445 -27.286 1.00 70.44 182 GLY A N 1
ATOM 1441 C CA . GLY A 1 182 ? 8.834 9.591 -27.869 1.00 70.44 182 GLY A CA 1
ATOM 1442 C C . GLY A 1 182 ? 8.040 8.812 -26.828 1.00 70.44 182 GLY A C 1
ATOM 1443 O O . GLY A 1 182 ? 7.953 9.193 -25.661 1.00 70.44 182 GLY A O 1
ATOM 1444 N N . VAL A 1 183 ? 7.411 7.730 -27.284 1.00 78.94 183 VAL A N 1
ATOM 1445 C CA . VAL A 1 183 ? 6.501 6.932 -26.461 1.00 78.94 183 VAL A CA 1
ATOM 1446 C C . VAL A 1 183 ? 7.257 6.281 -25.289 1.00 78.94 183 VAL A C 1
ATOM 1448 O O . VAL A 1 183 ? 8.299 5.672 -25.525 1.00 78.94 183 VAL A O 1
ATOM 1451 N N . PRO A 1 184 ? 6.756 6.342 -24.039 1.00 83.38 184 PRO A N 1
ATOM 1452 C CA . PRO A 1 184 ? 7.306 5.547 -22.944 1.00 83.38 184 PRO A CA 1
ATOM 1453 C C . PRO A 1 184 ? 7.254 4.058 -23.275 1.00 83.38 184 PRO A C 1
ATOM 1455 O O . PRO A 1 184 ? 6.288 3.596 -23.882 1.00 83.38 184 PRO A O 1
ATOM 1458 N N . GLU A 1 185 ? 8.251 3.287 -22.857 1.00 90.56 185 GLU A N 1
ATOM 1459 C CA . GLU A 1 185 ? 8.413 1.915 -23.328 1.00 90.56 185 GLU A CA 1
ATOM 1460 C C . GLU A 1 185 ? 8.428 0.882 -22.219 1.00 90.56 185 GLU A C 1
ATOM 1462 O O . GLU A 1 185 ? 9.166 0.995 -21.239 1.00 90.56 185 GLU A O 1
ATOM 1467 N N . TRP A 1 186 ? 7.680 -0.196 -22.434 1.00 94.75 186 TRP A N 1
ATOM 1468 C CA . TRP A 1 186 ? 7.826 -1.399 -21.633 1.00 94.75 186 TRP A CA 1
ATOM 1469 C C . TRP A 1 186 ? 9.197 -2.042 -21.825 1.00 94.75 186 TRP A C 1
ATOM 1471 O O . TRP A 1 186 ? 9.628 -2.315 -22.949 1.00 94.75 186 TRP A O 1
ATOM 1481 N N . VAL A 1 187 ? 9.823 -2.394 -20.705 1.00 96.44 187 VAL A N 1
ATOM 1482 C CA . VAL A 1 187 ? 10.956 -3.325 -20.666 1.00 96.44 187 VAL A CA 1
ATOM 1483 C C . VAL A 1 187 ? 10.531 -4.634 -19.997 1.00 96.44 187 VAL A C 1
ATOM 1485 O O . VAL A 1 187 ? 9.436 -4.758 -19.448 1.00 96.44 187 VAL A O 1
ATOM 1488 N N . TYR A 1 188 ? 11.369 -5.662 -20.081 1.00 96.25 188 TYR A N 1
ATOM 1489 C CA . TYR A 1 188 ? 11.048 -6.994 -19.568 1.00 96.25 188 TYR A CA 1
ATOM 1490 C C . TYR A 1 188 ? 10.883 -7.032 -18.036 1.00 96.25 188 TYR A C 1
ATOM 1492 O O . TYR A 1 188 ? 10.084 -7.807 -17.510 1.00 96.25 188 TYR A O 1
ATOM 1500 N N . ASP A 1 189 ? 11.643 -6.216 -17.316 1.00 95.38 189 ASP A N 1
ATOM 1501 C CA . ASP A 1 189 ? 11.918 -6.378 -15.892 1.00 95.38 189 ASP A CA 1
ATOM 1502 C C . ASP A 1 189 ? 10.732 -5.999 -14.988 1.00 95.38 189 ASP A C 1
ATOM 1504 O O . ASP A 1 189 ? 9.922 -5.114 -15.279 1.00 95.38 189 ASP A O 1
ATOM 1508 N N . TRP A 1 190 ? 10.634 -6.691 -13.851 1.00 93.50 190 TRP A N 1
ATOM 1509 C CA . TRP A 1 190 ? 9.814 -6.238 -12.728 1.00 93.50 190 TRP A CA 1
ATOM 1510 C C . TRP A 1 190 ? 10.460 -5.015 -12.066 1.00 93.50 190 TRP A C 1
ATOM 1512 O O . TRP A 1 190 ? 11.682 -4.932 -11.967 1.00 93.50 190 TRP A O 1
ATOM 1522 N N . HIS A 1 191 ? 9.650 -4.079 -11.581 1.00 89.69 191 HIS A N 1
ATOM 1523 C CA . HIS A 1 191 ? 10.138 -2.949 -10.801 1.00 89.69 191 HIS A CA 1
ATOM 1524 C C . HIS A 1 191 ? 10.626 -3.414 -9.421 1.00 89.69 191 HIS A C 1
ATOM 1526 O O . HIS A 1 191 ? 10.021 -4.277 -8.779 1.00 89.69 191 HIS A O 1
ATOM 1532 N N . GLY A 1 192 ? 11.737 -2.840 -8.967 1.00 87.38 192 GLY A N 1
ATOM 1533 C CA . GLY A 1 192 ? 12.334 -3.099 -7.662 1.00 87.38 192 GLY A CA 1
ATOM 1534 C C . GLY A 1 192 ? 13.631 -2.319 -7.475 1.00 87.38 192 GLY A C 1
ATOM 1535 O O . GLY A 1 192 ? 14.135 -1.712 -8.415 1.00 87.38 192 GLY A O 1
ATOM 1536 N N . MET A 1 193 ? 14.183 -2.342 -6.265 1.00 84.75 193 MET A N 1
ATOM 1537 C CA . MET A 1 193 ? 15.427 -1.631 -5.962 1.00 84.75 193 MET A CA 1
ATOM 1538 C C . MET A 1 193 ? 16.616 -2.180 -6.753 1.00 84.75 193 MET A C 1
ATOM 1540 O O . MET A 1 193 ? 16.770 -3.398 -6.894 1.00 84.75 193 MET A O 1
ATOM 1544 N N . TYR A 1 194 ? 17.502 -1.289 -7.201 1.00 86.19 194 TYR A N 1
ATOM 1545 C CA . TYR A 1 194 ? 18.790 -1.703 -7.743 1.00 86.19 194 TYR A CA 1
ATOM 1546 C C . TYR A 1 194 ? 19.622 -2.453 -6.707 1.00 86.19 194 TYR A C 1
ATOM 1548 O O . TYR A 1 194 ? 19.595 -2.175 -5.505 1.00 86.19 194 TYR A O 1
ATOM 1556 N N . ALA A 1 195 ? 20.380 -3.433 -7.198 1.00 81.38 195 ALA A N 1
ATOM 1557 C CA . ALA A 1 195 ? 21.294 -4.179 -6.358 1.00 81.38 195 ALA A CA 1
ATOM 1558 C C . ALA A 1 195 ? 22.464 -3.286 -5.932 1.00 81.38 195 ALA A C 1
ATOM 1560 O O . ALA A 1 195 ? 22.982 -2.483 -6.701 1.00 81.38 195 ALA A O 1
ATOM 1561 N N . ASP A 1 196 ? 22.949 -3.494 -4.716 1.00 77.69 196 ASP A N 1
ATOM 1562 C CA . ASP A 1 196 ? 24.110 -2.806 -4.155 1.00 77.69 196 ASP A CA 1
ATOM 1563 C C . ASP A 1 196 ? 25.449 -3.378 -4.654 1.00 77.69 196 ASP A C 1
ATOM 1565 O O . ASP A 1 196 ? 26.437 -3.411 -3.922 1.00 77.69 196 ASP A O 1
ATOM 1569 N N . LYS A 1 197 ? 25.495 -3.886 -5.886 1.00 84.25 197 LYS A N 1
ATOM 1570 C CA . LYS A 1 197 ? 26.673 -4.542 -6.459 1.00 84.25 197 LYS A CA 1
ATOM 1571 C C . LYS A 1 197 ? 26.667 -4.464 -7.976 1.00 84.25 197 LYS A C 1
ATOM 1573 O O . LYS A 1 197 ? 25.612 -4.359 -8.595 1.00 84.25 197 LYS A O 1
ATOM 1578 N N . ASP A 1 198 ? 27.847 -4.644 -8.554 1.00 91.88 198 ASP A N 1
ATOM 1579 C CA . ASP A 1 198 ? 27.994 -4.818 -9.992 1.00 91.88 198 ASP A CA 1
ATOM 1580 C C . ASP A 1 198 ? 27.206 -6.040 -10.487 1.00 91.88 198 ASP A C 1
ATOM 1582 O O . ASP A 1 198 ? 27.122 -7.080 -9.816 1.00 91.88 198 ASP A O 1
ATOM 1586 N N . GLN A 1 199 ? 26.637 -5.916 -11.683 1.00 93.56 199 GLN A N 1
ATOM 1587 C CA . GLN A 1 199 ? 25.827 -6.954 -12.311 1.00 93.56 199 GLN A CA 1
ATOM 1588 C C . GLN A 1 199 ? 26.366 -7.322 -13.693 1.00 93.56 199 GLN A C 1
ATOM 1590 O O . GLN A 1 199 ? 26.971 -6.520 -14.402 1.00 93.56 199 GLN A O 1
ATOM 1595 N N . ILE A 1 200 ? 26.121 -8.566 -14.089 1.00 96.25 200 ILE A N 1
ATOM 1596 C CA . ILE A 1 200 ? 26.421 -9.084 -15.422 1.00 96.25 200 ILE A CA 1
ATOM 1597 C C . ILE A 1 200 ? 25.088 -9.533 -16.007 1.00 96.25 200 ILE A C 1
ATOM 1599 O O . ILE A 1 200 ? 24.380 -10.278 -15.335 1.00 96.25 200 ILE A O 1
ATOM 1603 N N . ASP A 1 201 ? 24.744 -9.041 -17.197 1.00 96.38 201 ASP A N 1
ATOM 1604 C CA . ASP A 1 201 ? 23.504 -9.323 -17.934 1.00 96.38 201 ASP A CA 1
ATOM 1605 C C . ASP A 1 201 ? 22.235 -9.431 -17.047 1.00 96.38 201 ASP A C 1
ATOM 1607 O O . ASP A 1 201 ? 21.604 -10.488 -17.036 1.00 96.38 201 ASP A O 1
ATOM 1611 N N . PRO A 1 202 ? 21.861 -8.420 -16.240 1.00 95.31 202 PRO A N 1
ATOM 1612 C CA . PRO A 1 202 ? 20.751 -8.541 -15.290 1.00 95.31 202 PRO A CA 1
ATOM 1613 C C . PRO A 1 202 ? 19.373 -8.631 -15.975 1.00 95.31 202 PRO A C 1
ATOM 1615 O O . PRO A 1 202 ? 19.170 -8.113 -17.074 1.00 95.31 202 PRO A O 1
ATOM 1618 N N . VAL A 1 203 ? 18.429 -9.285 -15.286 1.00 92.31 203 VAL A N 1
ATOM 1619 C CA . VAL A 1 203 ? 17.018 -9.486 -15.700 1.00 92.31 203 VAL A CA 1
ATOM 1620 C C . VAL A 1 203 ? 16.019 -9.042 -14.618 1.00 92.31 203 VAL A C 1
ATOM 1622 O O . VAL A 1 203 ? 14.888 -9.531 -14.564 1.00 92.31 203 VAL A O 1
ATOM 1625 N N . GLY A 1 204 ? 16.473 -8.167 -13.715 1.00 90.25 204 GLY A N 1
ATOM 1626 C CA . GLY A 1 204 ? 15.658 -7.599 -12.647 1.00 90.25 204 GLY A CA 1
ATOM 1627 C C . GLY A 1 204 ? 15.199 -8.617 -11.591 1.00 90.25 204 GLY A C 1
ATOM 1628 O O . GLY A 1 204 ? 15.720 -9.739 -11.509 1.00 90.25 204 GLY A O 1
ATOM 1629 N N . PRO A 1 205 ? 14.247 -8.224 -10.727 1.00 90.25 205 PRO A N 1
ATOM 1630 C CA . PRO A 1 205 ? 13.570 -9.114 -9.793 1.00 90.25 205 PRO A CA 1
ATOM 1631 C C . PRO A 1 205 ? 12.776 -10.221 -10.499 1.00 90.25 205 PRO A C 1
ATOM 1633 O O . PRO A 1 205 ? 12.245 -10.046 -11.592 1.00 90.25 205 PRO A O 1
ATOM 1636 N N . SER A 1 206 ? 12.633 -11.364 -9.832 1.00 89.00 206 SER A N 1
ATOM 1637 C CA . SER A 1 206 ? 11.834 -12.507 -10.314 1.00 89.00 206 SER A CA 1
ATOM 1638 C C . SER A 1 206 ? 10.316 -12.262 -10.318 1.00 89.00 206 SER A C 1
ATOM 1640 O O . SER A 1 206 ? 9.592 -12.907 -11.078 1.00 89.00 206 SER A O 1
ATOM 1642 N N . SER A 1 207 ? 9.832 -11.338 -9.489 1.00 88.31 207 SER A N 1
ATOM 1643 C CA . SER A 1 207 ? 8.423 -10.950 -9.354 1.00 88.31 207 SER A CA 1
ATOM 1644 C C . SER A 1 207 ? 8.315 -9.525 -8.812 1.00 88.31 207 SER A C 1
ATOM 1646 O O . SER A 1 207 ? 9.238 -9.060 -8.146 1.00 88.31 207 SER A O 1
ATOM 1648 N N . GLY A 1 208 ? 7.178 -8.864 -9.017 1.00 86.62 208 GLY A N 1
ATOM 1649 C CA . GLY A 1 208 ? 6.910 -7.535 -8.472 1.00 86.62 208 GLY A CA 1
ATOM 1650 C C . GLY A 1 208 ? 5.441 -7.143 -8.607 1.00 86.62 208 GLY A C 1
ATOM 1651 O O . GLY A 1 208 ? 4.618 -7.935 -9.068 1.00 86.62 208 GLY A O 1
ATOM 1652 N N . VAL A 1 209 ? 5.123 -5.916 -8.191 1.00 86.00 209 VAL A N 1
ATOM 1653 C CA . VAL A 1 209 ? 3.778 -5.329 -8.332 1.00 86.00 209 VAL A CA 1
ATOM 1654 C C . VAL A 1 209 ? 3.604 -4.657 -9.696 1.00 86.00 209 VAL A C 1
ATOM 1656 O O . VAL A 1 209 ? 2.531 -4.733 -10.288 1.00 86.00 209 VAL A O 1
ATOM 1659 N N . ALA A 1 210 ? 4.673 -4.053 -10.216 1.00 89.12 210 ALA A N 1
ATOM 1660 C CA . ALA A 1 210 ? 4.680 -3.281 -11.452 1.00 89.12 210 ALA A CA 1
ATOM 1661 C C . ALA A 1 210 ? 5.851 -3.680 -12.353 1.00 89.12 210 ALA A C 1
ATOM 1663 O O . ALA A 1 210 ? 6.870 -4.182 -11.874 1.00 89.12 210 ALA A O 1
ATOM 1664 N N . ARG A 1 211 ? 5.715 -3.453 -13.658 1.00 91.75 211 ARG A N 1
ATOM 1665 C CA . ARG A 1 211 ? 6.799 -3.577 -14.640 1.00 91.75 211 ARG A CA 1
ATOM 1666 C C . ARG A 1 211 ? 7.462 -2.230 -14.851 1.00 91.75 211 ARG A C 1
ATOM 1668 O O . ARG A 1 211 ? 6.805 -1.197 -14.737 1.00 91.75 211 ARG A O 1
ATOM 1675 N N . VAL A 1 212 ? 8.750 -2.257 -15.167 1.00 92.25 212 VAL A N 1
ATOM 1676 C CA . VAL A 1 212 ? 9.501 -1.037 -15.461 1.00 92.25 212 VAL A CA 1
ATOM 1677 C C . VAL A 1 212 ? 9.047 -0.450 -16.801 1.00 92.25 212 VAL A C 1
ATOM 1679 O O . VAL A 1 212 ? 8.844 -1.169 -17.784 1.00 92.25 212 VAL A O 1
ATOM 1682 N N . VAL A 1 213 ? 8.929 0.872 -16.825 1.00 89.06 213 VAL A N 1
ATOM 1683 C CA . VAL A 1 213 ? 8.745 1.696 -18.018 1.00 89.06 213 VAL A CA 1
ATOM 1684 C C . VAL A 1 213 ? 9.971 2.595 -18.156 1.00 89.06 213 VAL A C 1
ATOM 1686 O O . VAL A 1 213 ? 10.388 3.223 -17.180 1.00 89.06 213 VAL A O 1
ATOM 1689 N N . ARG A 1 214 ? 10.562 2.651 -19.352 1.00 88.31 214 ARG A N 1
ATOM 1690 C CA . ARG A 1 214 ? 11.721 3.500 -19.663 1.00 88.31 214 ARG A CA 1
ATOM 1691 C C . ARG A 1 214 ? 11.404 4.533 -20.736 1.00 88.31 214 ARG A C 1
ATOM 1693 O O . ARG A 1 214 ? 10.599 4.282 -21.627 1.00 88.31 214 ARG A O 1
ATOM 1700 N N . ASP A 1 215 ? 12.026 5.702 -20.618 1.00 76.25 215 ASP A N 1
ATOM 1701 C CA . ASP A 1 215 ? 11.751 6.888 -21.436 1.00 76.25 215 ASP A CA 1
ATOM 1702 C C . ASP A 1 215 ? 12.915 7.913 -21.331 1.00 76.25 215 ASP A C 1
ATOM 1704 O O . ASP A 1 215 ? 13.767 7.801 -20.450 1.00 76.25 215 ASP A O 1
ATOM 1708 N N . GLY A 1 216 ? 12.992 8.905 -22.224 1.00 59.91 216 GLY A N 1
ATOM 1709 C CA . GLY A 1 216 ? 13.840 10.099 -22.085 1.00 59.91 216 GLY A CA 1
ATOM 1710 C C . GLY A 1 216 ? 13.127 11.399 -21.657 1.00 59.91 216 GLY A C 1
ATOM 1711 O O . GLY A 1 216 ? 13.801 12.382 -21.348 1.00 59.91 216 GLY A O 1
ATOM 1712 N N . GLY A 1 217 ? 11.791 11.412 -21.617 1.00 56.00 217 GLY A N 1
ATOM 1713 C CA . GLY A 1 217 ? 10.930 12.263 -20.787 1.00 56.00 217 GLY A CA 1
ATOM 1714 C C . GLY A 1 217 ? 10.883 13.750 -21.099 1.00 56.00 217 GLY A C 1
ATOM 1715 O O . GLY A 1 217 ? 10.728 14.587 -20.207 1.00 56.00 217 GLY A O 1
ATOM 1716 N N . VAL A 1 218 ? 10.976 14.112 -22.378 1.00 46.91 218 VAL A N 1
ATOM 1717 C CA . VAL A 1 218 ? 11.070 15.523 -22.792 1.00 46.91 218 VAL A CA 1
ATOM 1718 C C . VAL A 1 218 ? 9.790 16.078 -23.441 1.00 46.91 218 VAL A C 1
ATOM 1720 O O . VAL A 1 218 ? 9.606 17.295 -23.461 1.00 46.91 218 VAL A O 1
ATOM 1723 N N . GLU A 1 219 ? 8.867 15.244 -23.927 1.00 42.50 219 GLU A N 1
ATOM 1724 C CA . GLU A 1 219 ? 7.825 15.704 -24.868 1.00 42.50 219 GLU A CA 1
ATOM 1725 C C . GLU A 1 219 ? 6.579 16.343 -24.215 1.00 42.50 219 GLU A C 1
ATOM 1727 O O . GLU A 1 219 ? 5.974 17.257 -24.771 1.00 42.50 219 GLU A O 1
ATOM 1732 N N . MET A 1 220 ? 6.222 15.985 -22.978 1.00 43.94 220 MET A N 1
ATOM 1733 C CA . MET A 1 220 ? 4.933 16.405 -22.389 1.00 43.94 220 MET A CA 1
ATOM 1734 C C . MET A 1 220 ? 4.877 17.873 -21.908 1.00 43.94 220 MET A C 1
ATOM 1736 O O . MET A 1 220 ? 3.867 18.308 -21.355 1.00 43.94 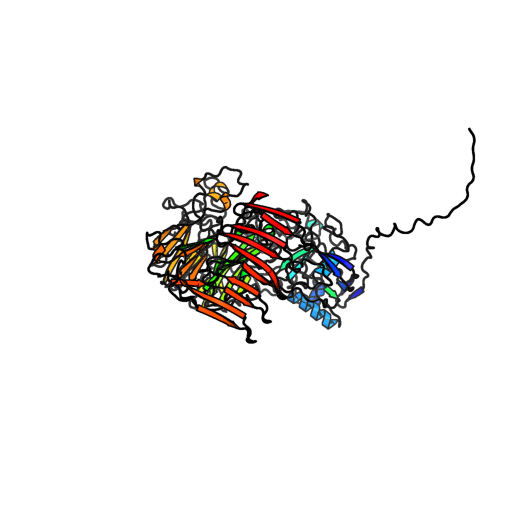220 MET A O 1
ATOM 1740 N N . ARG A 1 221 ? 5.940 18.671 -22.107 1.00 36.50 221 ARG A N 1
ATOM 1741 C CA . ARG A 1 221 ? 5.987 20.089 -21.687 1.00 36.50 221 ARG A CA 1
ATOM 1742 C C . ARG A 1 221 ? 5.149 21.012 -22.585 1.00 36.50 221 ARG A C 1
ATOM 1744 O O . ARG A 1 221 ? 4.780 22.091 -22.129 1.00 36.50 221 ARG A O 1
ATOM 1751 N N . GLU A 1 222 ? 4.855 20.621 -23.827 1.00 38.03 222 GLU A N 1
ATOM 1752 C CA . GLU A 1 222 ? 4.282 21.537 -24.832 1.00 38.03 222 GLU A CA 1
ATOM 1753 C C . GLU A 1 222 ? 2.754 21.444 -25.018 1.00 38.03 222 GLU A C 1
ATOM 1755 O O . GLU A 1 222 ? 2.180 22.270 -25.720 1.00 38.03 222 GLU A O 1
ATOM 1760 N N . LEU A 1 223 ? 2.054 20.533 -24.331 1.00 38.66 223 LEU A N 1
ATOM 1761 C CA . LEU A 1 223 ? 0.592 20.356 -24.460 1.00 38.66 223 LEU A CA 1
ATOM 1762 C C . LEU A 1 223 ? -0.243 21.277 -23.544 1.00 38.66 223 LEU A C 1
ATOM 1764 O O . LEU A 1 223 ? -1.411 21.013 -23.251 1.00 38.66 223 LEU A O 1
ATOM 1768 N N . GLY A 1 224 ? 0.345 22.381 -23.076 1.00 35.03 224 GLY A N 1
ATOM 1769 C CA . GLY A 1 224 ? -0.365 23.376 -22.276 1.00 35.03 224 GLY A CA 1
ATOM 1770 C C . GLY A 1 224 ? -1.523 24.027 -23.060 1.00 35.03 224 GLY A C 1
ATOM 1771 O O . GLY A 1 224 ? -1.384 24.256 -24.260 1.00 35.03 224 GLY A O 1
ATOM 1772 N N . PRO A 1 225 ? -2.640 24.432 -22.416 1.00 37.84 225 PRO A N 1
ATOM 1773 C CA . PRO A 1 225 ? -3.860 24.892 -23.105 1.00 37.84 225 PRO A CA 1
ATOM 1774 C C . PRO A 1 225 ? -3.734 26.169 -23.959 1.00 37.84 225 PRO A C 1
ATOM 1776 O O . PRO A 1 225 ? -4.742 26.663 -24.462 1.00 37.84 225 PRO A O 1
ATOM 1779 N N . LYS A 1 226 ? -2.545 26.775 -24.061 1.00 34.31 226 LYS A N 1
ATOM 1780 C CA . LYS A 1 226 ? -2.342 28.083 -24.702 1.00 34.31 226 LYS A CA 1
ATOM 1781 C C . LYS A 1 226 ? -1.095 28.191 -25.581 1.00 34.31 226 LYS A C 1
ATOM 1783 O O . LYS A 1 226 ? -0.842 29.287 -26.080 1.00 34.31 226 LYS A O 1
ATOM 1788 N N . ASP A 1 227 ? -0.311 27.130 -25.787 1.00 34.03 227 ASP A N 1
ATOM 1789 C CA . ASP A 1 227 ? 0.957 27.295 -26.505 1.00 34.03 227 ASP A CA 1
ATOM 1790 C C . ASP A 1 227 ? 0.811 27.114 -28.025 1.00 34.03 227 ASP A C 1
ATOM 1792 O O . ASP A 1 227 ? 0.734 26.017 -28.570 1.00 34.03 227 ASP A O 1
ATOM 1796 N N . THR A 1 228 ? 0.806 28.243 -28.731 1.00 35.69 228 THR A N 1
ATOM 1797 C CA . THR A 1 228 ? 0.768 28.366 -30.202 1.00 35.69 228 THR A CA 1
ATOM 1798 C C . THR A 1 228 ? 1.948 27.713 -30.953 1.00 35.69 228 THR A C 1
ATOM 1800 O O . THR A 1 228 ? 2.024 27.824 -32.177 1.00 35.69 228 THR A O 1
ATOM 1803 N N . ARG A 1 229 ? 2.872 27.019 -30.271 1.00 35.16 229 ARG A N 1
ATOM 1804 C CA . ARG A 1 229 ? 3.998 26.292 -30.890 1.00 35.16 229 ARG A CA 1
ATOM 1805 C C . ARG A 1 229 ? 3.676 24.865 -31.339 1.00 35.16 229 ARG A C 1
ATOM 1807 O O . ARG A 1 229 ? 4.363 24.401 -32.247 1.00 35.16 229 ARG A O 1
ATOM 1814 N N . ALA A 1 230 ? 2.602 24.244 -30.838 1.00 33.72 230 ALA A N 1
ATOM 1815 C CA . ALA A 1 230 ? 2.107 22.949 -31.334 1.00 33.72 230 ALA A CA 1
ATOM 1816 C C . ALA A 1 230 ? 1.875 22.960 -32.864 1.00 33.72 230 ALA A C 1
ATOM 1818 O O . ALA A 1 230 ? 2.183 22.000 -33.565 1.00 33.72 230 ALA A O 1
ATOM 1819 N N . SER A 1 231 ? 1.479 24.121 -33.402 1.00 32.59 231 SER A N 1
ATOM 1820 C CA . SER A 1 231 ? 1.275 24.356 -34.838 1.00 32.59 231 SER A CA 1
ATOM 1821 C C . SER A 1 231 ? 2.536 24.241 -35.716 1.00 32.59 231 SER A C 1
ATOM 1823 O O . SER A 1 231 ? 2.417 24.073 -36.929 1.00 32.59 231 SER A O 1
ATOM 1825 N N . ARG A 1 232 ? 3.754 24.319 -35.149 1.00 34.00 232 ARG A N 1
ATOM 1826 C CA . ARG A 1 232 ? 5.020 24.204 -35.909 1.00 34.00 232 ARG A CA 1
ATOM 1827 C C . ARG A 1 232 ? 5.560 22.777 -36.003 1.00 34.00 232 ARG A C 1
ATOM 1829 O O . ARG A 1 232 ? 6.422 22.539 -36.844 1.00 34.00 232 ARG A O 1
ATOM 1836 N N . LEU A 1 233 ? 5.061 21.861 -35.173 1.00 32.94 233 LEU A N 1
ATOM 1837 C CA . LEU A 1 233 ? 5.481 20.455 -35.125 1.00 32.94 233 LEU A CA 1
ATOM 1838 C C . LEU A 1 233 ? 4.520 19.514 -35.870 1.00 32.94 233 LEU A C 1
ATOM 1840 O O . LEU A 1 233 ? 4.720 18.308 -35.868 1.00 32.94 233 LEU A O 1
ATOM 1844 N N . GLY A 1 234 ? 3.491 20.046 -36.539 1.00 27.47 234 GLY A N 1
ATOM 1845 C CA . GLY A 1 234 ? 2.573 19.242 -37.352 1.00 27.47 234 GLY A CA 1
ATOM 1846 C C . GLY A 1 234 ? 1.532 18.449 -36.556 1.00 27.47 234 GLY A C 1
ATOM 1847 O O . GLY A 1 234 ? 0.668 17.828 -37.172 1.00 27.47 234 GLY A O 1
ATOM 1848 N N . PHE A 1 235 ? 1.536 18.531 -35.222 1.00 31.36 235 PHE A N 1
ATOM 1849 C CA . PHE A 1 235 ? 0.379 18.142 -34.423 1.00 31.36 235 PHE A CA 1
ATOM 1850 C C . PHE A 1 235 ? -0.781 19.056 -34.821 1.00 31.36 235 PHE A C 1
ATOM 1852 O O . PHE A 1 235 ? -0.721 20.275 -34.628 1.00 31.36 235 PHE A O 1
ATOM 1859 N N . LYS A 1 236 ? -1.824 18.484 -35.437 1.00 28.78 236 LYS A N 1
ATOM 1860 C CA . LYS A 1 236 ? -3.091 19.199 -35.628 1.00 28.78 236 LYS A CA 1
ATOM 1861 C C . LYS A 1 236 ? -3.493 19.753 -34.273 1.00 28.78 236 LYS A C 1
ATOM 1863 O O . LYS A 1 236 ? -3.375 19.028 -33.290 1.00 28.78 236 LYS A O 1
ATOM 1868 N N . ASP A 1 237 ? -3.928 21.013 -34.246 1.00 31.05 237 ASP A N 1
ATOM 1869 C CA . ASP A 1 237 ? -4.487 21.658 -33.063 1.00 31.05 237 ASP A CA 1
ATOM 1870 C C . ASP A 1 237 ? -5.352 20.646 -32.312 1.00 31.05 237 ASP A C 1
ATOM 1872 O O . ASP A 1 237 ? -6.478 20.366 -32.730 1.00 31.05 237 ASP A O 1
ATOM 1876 N N . VAL A 1 238 ? -4.828 20.072 -31.224 1.00 32.84 238 VAL A N 1
ATOM 1877 C CA . VAL A 1 238 ? -5.641 19.257 -30.331 1.00 32.84 238 VAL A CA 1
ATOM 1878 C C . VAL A 1 238 ? -6.484 20.286 -29.615 1.00 32.84 238 VAL A C 1
ATOM 1880 O O . VAL A 1 238 ? -6.098 20.871 -28.601 1.00 32.84 238 VAL A O 1
ATOM 1883 N N . ASN A 1 239 ? -7.592 20.648 -30.252 1.00 32.56 239 ASN A N 1
ATOM 1884 C CA . ASN A 1 239 ? -8.506 21.625 -29.725 1.00 32.56 239 ASN A CA 1
ATOM 1885 C C . ASN A 1 239 ? -8.853 21.118 -28.329 1.00 32.56 239 ASN A C 1
ATOM 1887 O O . ASN A 1 239 ? -9.264 19.969 -28.174 1.00 32.56 239 ASN A O 1
ATOM 1891 N N . ALA A 1 240 ? -8.720 21.946 -27.293 1.00 34.81 240 ALA A N 1
ATOM 1892 C CA . ALA A 1 240 ? -9.159 21.562 -25.951 1.00 34.81 240 ALA A CA 1
ATOM 1893 C C . ALA A 1 240 ? -10.623 21.057 -25.966 1.00 34.81 240 ALA A C 1
ATOM 1895 O O . ALA A 1 240 ? -11.051 20.328 -25.073 1.00 34.81 240 ALA A O 1
ATOM 1896 N N . LYS A 1 241 ? -11.387 21.407 -27.020 1.00 31.41 241 LYS A N 1
ATOM 1897 C CA . LYS A 1 241 ? -12.725 20.905 -27.343 1.00 31.41 241 LYS A CA 1
ATOM 1898 C C . LYS A 1 241 ? -12.825 19.474 -27.911 1.00 31.41 241 LYS A C 1
ATOM 1900 O O . LYS A 1 241 ? -13.954 19.014 -28.084 1.00 31.41 241 LYS A O 1
ATOM 1905 N N . GLU A 1 242 ? -11.733 18.770 -28.165 1.00 32.47 242 GLU A N 1
ATOM 1906 C CA . GLU A 1 242 ? -11.703 17.368 -28.620 1.00 32.47 242 GLU A CA 1
ATOM 1907 C C . GLU A 1 242 ? -11.312 16.397 -27.494 1.00 32.47 242 GLU A C 1
ATOM 1909 O O . GLU A 1 242 ? -11.720 15.240 -27.520 1.00 32.47 242 GLU A O 1
ATOM 1914 N N . PHE A 1 243 ? -10.675 16.879 -26.417 1.00 31.55 243 PHE A N 1
ATOM 1915 C CA . PHE A 1 243 ? -10.486 16.091 -25.192 1.00 31.55 243 PHE A CA 1
ATOM 1916 C C . PHE A 1 243 ? -11.836 15.748 -24.544 1.00 31.55 243 PHE A C 1
ATOM 1918 O O . PHE A 1 243 ? -12.678 16.651 -24.430 1.00 31.55 243 PHE A O 1
ATOM 1925 N N . PRO A 1 244 ? -12.076 14.503 -24.079 1.00 31.62 244 PRO A N 1
ATOM 1926 C CA . PRO A 1 244 ? -13.332 14.103 -23.447 1.00 31.62 244 PRO A CA 1
ATOM 1927 C C . PRO A 1 244 ? -13.793 15.137 -22.415 1.00 31.62 244 PRO A C 1
ATOM 1929 O O . PRO A 1 244 ? -12.988 15.661 -21.646 1.00 31.62 244 PRO A O 1
ATOM 1932 N N . SER A 1 245 ? -15.093 15.448 -22.373 1.00 31.28 245 SER A N 1
ATOM 1933 C CA . SER A 1 245 ? -15.665 16.504 -21.515 1.00 31.28 245 SER A CA 1
ATOM 1934 C C . SER A 1 245 ? -15.334 16.377 -20.018 1.00 31.28 245 SER A C 1
ATOM 1936 O O . SER A 1 245 ? -15.532 17.332 -19.267 1.00 31.28 245 SER A O 1
ATOM 1938 N N . TYR A 1 246 ? -14.829 15.214 -19.602 1.00 33.28 246 TYR A N 1
ATOM 1939 C CA . TYR A 1 246 ? -14.255 14.931 -18.291 1.00 33.28 246 TYR A CA 1
ATOM 1940 C C . TYR A 1 246 ? -13.101 15.881 -17.925 1.00 33.28 246 TYR A C 1
ATOM 1942 O O . TYR A 1 246 ? -13.096 16.422 -16.824 1.00 33.28 246 TYR A O 1
ATOM 1950 N N . TYR A 1 247 ? -12.208 16.191 -18.873 1.00 33.03 247 TYR A N 1
ATOM 1951 C CA . TYR A 1 247 ? -11.078 17.112 -18.673 1.00 33.03 247 TYR A CA 1
ATOM 1952 C C . TYR A 1 247 ? -11.466 18.600 -18.795 1.00 33.03 247 TYR A C 1
ATOM 1954 O O . TYR A 1 247 ? -10.712 19.471 -18.379 1.00 33.03 247 TYR A O 1
ATOM 1962 N N . ARG A 1 248 ? -12.656 18.908 -19.342 1.00 31.97 248 ARG A N 1
ATOM 1963 C CA . ARG A 1 248 ? -13.145 20.282 -19.597 1.00 31.97 248 ARG A CA 1
ATOM 1964 C C . ARG A 1 248 ? -14.086 20.856 -18.533 1.00 31.97 248 ARG A C 1
ATOM 1966 O O . ARG A 1 248 ? -14.342 22.054 -18.547 1.00 31.97 248 ARG A O 1
ATOM 1973 N N . ARG A 1 249 ? -14.690 20.029 -17.670 1.00 28.16 249 ARG A N 1
ATOM 1974 C CA . ARG A 1 249 ? -15.770 20.459 -16.747 1.00 28.16 249 ARG A CA 1
ATOM 1975 C C . ARG A 1 249 ? -15.332 20.727 -15.307 1.00 28.16 249 ARG A C 1
ATOM 1977 O O . ARG A 1 249 ? -16.199 21.027 -14.475 1.00 28.16 249 ARG A O 1
ATOM 1984 N N . ALA A 1 250 ? -14.041 20.626 -15.011 1.00 31.88 250 ALA A N 1
ATOM 1985 C CA . ALA A 1 250 ? -13.467 21.272 -13.841 1.00 31.88 250 ALA A CA 1
ATOM 1986 C C . ALA A 1 250 ? -13.329 22.755 -14.216 1.00 31.88 250 ALA A C 1
ATOM 1988 O O . ALA A 1 250 ? -12.484 23.101 -15.033 1.00 31.88 250 ALA A O 1
ATOM 1989 N N . GLY A 1 251 ? -14.282 23.580 -13.768 1.00 28.11 251 GLY A N 1
ATOM 1990 C CA . GLY A 1 251 ? -14.364 24.997 -14.130 1.00 28.11 251 GLY A CA 1
ATOM 1991 C C . GLY A 1 251 ? -13.085 25.762 -13.790 1.00 28.11 251 GLY A C 1
ATOM 1992 O O . GLY A 1 251 ? -12.189 25.228 -13.142 1.00 28.11 251 GLY A O 1
ATOM 1993 N N . ASP A 1 252 ? -13.027 27.020 -14.213 1.00 30.23 252 ASP A N 1
ATOM 1994 C CA . ASP A 1 252 ? -11.859 27.910 -14.150 1.00 30.23 252 ASP A CA 1
ATOM 1995 C C . ASP A 1 252 ? -11.177 28.067 -12.769 1.00 30.23 252 ASP A C 1
ATOM 1997 O O . ASP A 1 252 ? -10.083 28.619 -12.697 1.00 30.23 252 ASP A O 1
ATOM 2001 N N . ASP A 1 253 ? -11.744 27.504 -11.701 1.00 31.95 253 ASP A N 1
ATOM 2002 C CA . ASP A 1 253 ? -11.164 27.442 -10.354 1.00 31.95 253 ASP A CA 1
ATOM 2003 C C . ASP A 1 253 ? -10.306 26.182 -10.089 1.00 31.95 253 ASP A C 1
ATOM 2005 O O . ASP A 1 253 ? -9.672 26.070 -9.042 1.00 31.95 253 ASP A O 1
ATOM 2009 N N . PHE A 1 254 ? -10.242 25.235 -11.035 1.00 34.59 254 PHE A N 1
ATOM 2010 C CA . PHE A 1 254 ? -9.495 23.969 -10.924 1.00 34.59 254 PHE A CA 1
ATOM 2011 C C . PHE A 1 254 ? -8.326 23.845 -11.917 1.00 34.59 254 PHE A C 1
ATOM 2013 O O . PHE A 1 254 ? -7.902 22.748 -12.284 1.00 34.59 254 PHE A O 1
ATOM 2020 N N . GLN A 1 255 ? -7.756 24.980 -12.332 1.00 28.48 255 GLN A N 1
ATOM 2021 C CA . GLN A 1 255 ? -6.670 25.064 -13.322 1.00 28.48 255 GLN A CA 1
ATOM 2022 C C . GLN A 1 255 ? -5.296 24.517 -12.859 1.00 28.48 255 GLN A C 1
ATOM 2024 O O . GLN A 1 255 ? -4.313 24.676 -13.576 1.00 28.48 255 GLN A O 1
ATOM 2029 N N . GLY A 1 256 ? -5.195 23.860 -11.696 1.00 30.16 256 GLY A N 1
ATOM 2030 C CA . GLY A 1 256 ? -3.913 23.415 -11.124 1.00 30.16 256 GLY A CA 1
ATOM 2031 C C . GLY A 1 256 ? -3.670 21.904 -11.037 1.00 30.16 256 GLY A C 1
ATOM 2032 O O . GLY A 1 256 ? -2.539 21.515 -10.779 1.00 30.16 256 GLY A O 1
ATOM 2033 N N . PHE A 1 257 ? -4.689 21.054 -11.227 1.00 31.41 257 PHE A N 1
ATOM 2034 C CA . PHE A 1 257 ? -4.600 19.620 -10.873 1.00 31.41 257 PHE A CA 1
ATOM 2035 C C . PHE A 1 257 ? -4.679 18.650 -12.055 1.00 31.41 257 PHE A C 1
ATOM 2037 O O . PHE A 1 257 ? -4.362 17.474 -11.914 1.00 31.41 257 PHE A O 1
ATOM 2044 N N . LEU A 1 258 ? -5.061 19.148 -13.231 1.00 33.16 258 LEU A N 1
ATOM 2045 C CA . LEU A 1 258 ? -4.950 18.430 -14.503 1.00 33.16 258 LEU A CA 1
ATOM 2046 C C . LEU A 1 258 ? -3.684 18.834 -15.261 1.00 33.16 258 LEU A C 1
ATOM 2048 O O . LEU A 1 258 ? -3.619 18.680 -16.480 1.00 33.16 258 LEU A O 1
ATOM 2052 N N . THR A 1 259 ? -2.682 19.382 -14.567 1.00 34.62 259 THR A N 1
ATOM 2053 C CA . THR A 1 259 ? -1.368 19.568 -15.169 1.00 34.62 259 THR A CA 1
ATOM 2054 C C . THR A 1 259 ? -0.848 18.192 -15.525 1.00 34.62 259 THR A C 1
ATOM 2056 O O . THR A 1 259 ? -0.421 17.438 -14.653 1.00 34.62 259 THR A O 1
ATOM 2059 N N . TYR A 1 260 ? -0.969 17.892 -16.819 1.00 40.34 260 TYR A N 1
ATOM 2060 C CA . TYR A 1 260 ? -0.173 16.953 -17.584 1.00 40.34 260 TYR A CA 1
ATOM 2061 C C . TYR A 1 260 ? 1.100 16.616 -16.829 1.00 40.34 260 TYR A C 1
ATOM 2063 O O . TYR A 1 260 ? 1.756 17.562 -16.369 1.00 40.34 260 TYR A O 1
ATOM 2071 N N . PRO A 1 261 ? 1.420 15.318 -16.686 1.00 40.72 261 PRO A N 1
ATOM 2072 C CA . PRO A 1 261 ? 2.566 14.894 -15.907 1.00 40.72 261 PRO A CA 1
ATOM 2073 C C . PRO A 1 261 ? 3.716 15.798 -16.308 1.00 40.72 261 PRO A C 1
ATOM 2075 O O . PRO A 1 261 ? 4.029 15.930 -17.497 1.00 40.72 261 PRO A O 1
ATOM 2078 N N . ALA A 1 262 ? 4.267 16.517 -15.332 1.00 37.44 262 ALA A N 1
ATOM 2079 C CA . ALA A 1 262 ? 5.569 17.112 -15.508 1.00 37.44 262 ALA A CA 1
ATOM 2080 C C . ALA A 1 262 ? 6.481 15.895 -15.685 1.00 37.44 262 ALA A C 1
ATOM 2082 O O . ALA A 1 262 ? 6.954 15.294 -14.729 1.00 37.44 262 ALA A O 1
ATOM 2083 N N . TYR A 1 263 ? 6.550 15.419 -16.922 1.00 49.91 263 TYR A N 1
ATOM 2084 C CA . TYR A 1 263 ? 7.171 14.163 -17.261 1.00 49.91 263 TYR A CA 1
ATOM 2085 C C . TYR A 1 263 ? 8.679 14.403 -17.280 1.00 49.91 263 TYR A C 1
ATOM 2087 O O . TYR A 1 263 ? 9.165 15.528 -17.457 1.00 49.91 263 TYR A O 1
ATOM 2095 N N . PHE A 1 264 ? 9.387 13.345 -16.939 1.00 53.62 264 PHE A N 1
ATOM 2096 C CA . PHE A 1 264 ? 10.671 13.337 -16.264 1.00 53.62 264 PHE A CA 1
ATOM 2097 C C . PHE A 1 264 ? 11.820 13.705 -17.191 1.00 53.62 264 PHE A C 1
ATOM 2099 O O . PHE A 1 264 ? 12.288 12.906 -17.986 1.00 53.62 264 PHE A O 1
ATOM 2106 N N . ARG A 1 265 ? 12.318 14.931 -17.083 1.00 52.91 265 ARG A N 1
ATOM 2107 C CA . ARG A 1 265 ? 13.302 15.455 -18.032 1.00 52.91 265 ARG A CA 1
ATOM 2108 C C . ARG A 1 265 ? 14.724 14.940 -17.773 1.00 52.91 265 ARG A C 1
ATOM 2110 O O . ARG A 1 265 ? 15.584 15.702 -17.326 1.00 52.91 265 ARG A O 1
ATOM 2117 N N . ARG A 1 266 ? 14.972 13.662 -18.054 1.00 57.31 266 ARG A N 1
ATOM 2118 C CA . ARG A 1 266 ? 16.297 13.030 -18.041 1.00 57.31 266 ARG A CA 1
ATOM 2119 C C . ARG A 1 266 ? 16.334 11.810 -18.959 1.00 57.31 266 ARG A C 1
ATOM 2121 O O . ARG A 1 266 ? 15.337 11.110 -19.094 1.00 57.31 266 ARG A O 1
ATOM 2128 N N . SER A 1 267 ? 17.484 11.529 -19.569 1.00 52.53 267 SER A N 1
ATOM 2129 C CA . SER A 1 267 ? 17.658 10.306 -20.358 1.00 52.53 267 SER A CA 1
ATOM 2130 C C . SER A 1 267 ? 17.530 9.089 -19.465 1.00 52.53 267 SER A C 1
ATOM 2132 O O . SER A 1 267 ? 18.129 9.034 -18.393 1.00 52.53 267 SER A O 1
ATOM 2134 N N . ALA A 1 268 ? 16.827 8.085 -19.980 1.00 63.84 268 ALA A N 1
ATOM 2135 C CA . ALA A 1 268 ? 16.605 6.821 -19.302 1.00 63.84 268 ALA A CA 1
ATOM 2136 C C . ALA A 1 268 ? 15.872 6.943 -17.966 1.00 63.84 268 ALA A C 1
ATOM 2138 O O . ALA A 1 268 ? 16.169 6.184 -17.043 1.00 63.84 268 ALA A O 1
ATOM 2139 N N . ASN A 1 269 ? 14.890 7.846 -17.890 1.00 76.00 269 ASN A N 1
ATOM 2140 C CA . ASN A 1 269 ? 13.971 7.883 -16.765 1.00 76.00 269 ASN A CA 1
ATOM 2141 C C . ASN A 1 269 ? 13.374 6.499 -16.505 1.00 76.00 269 ASN A C 1
ATOM 2143 O O . ASN A 1 269 ? 13.073 5.742 -17.437 1.00 76.00 269 ASN A O 1
ATOM 2147 N N . ARG A 1 270 ? 13.212 6.195 -15.224 1.00 83.19 270 ARG A N 1
ATOM 2148 C CA . ARG A 1 270 ? 12.687 4.939 -14.723 1.00 83.19 270 ARG A CA 1
ATOM 2149 C C . ARG A 1 270 ? 11.352 5.186 -14.029 1.00 83.19 270 ARG A C 1
ATOM 2151 O O . ARG A 1 270 ? 11.306 5.842 -13.004 1.00 83.19 270 ARG A O 1
ATOM 2158 N N . ALA A 1 271 ? 10.286 4.652 -14.614 1.00 81.69 271 ALA A N 1
ATOM 2159 C CA . ALA A 1 271 ? 8.941 4.654 -14.049 1.00 81.69 271 ALA A CA 1
ATOM 2160 C C . ALA A 1 271 ? 8.435 3.212 -13.925 1.00 81.69 271 ALA A C 1
ATOM 2162 O O . ALA A 1 271 ? 9.096 2.262 -14.370 1.00 81.69 271 ALA A O 1
ATOM 2163 N N . SER A 1 272 ? 7.245 3.013 -13.362 1.00 85.44 272 SER A N 1
ATOM 2164 C CA . SER A 1 272 ? 6.624 1.690 -13.368 1.00 85.44 272 SER A CA 1
ATOM 2165 C C . SER A 1 272 ? 5.104 1.720 -13.471 1.00 85.44 272 SER A C 1
ATOM 2167 O O . SER A 1 272 ? 4.445 2.688 -13.108 1.00 85.44 272 SER A O 1
ATOM 2169 N N . MET A 1 273 ? 4.539 0.637 -14.000 1.00 84.81 273 MET A N 1
ATOM 2170 C CA . MET A 1 273 ? 3.097 0.501 -14.191 1.00 84.81 273 MET A CA 1
ATOM 2171 C C . MET A 1 273 ? 2.650 -0.960 -14.051 1.00 84.81 273 MET A C 1
ATOM 2173 O O . MET A 1 273 ? 3.418 -1.897 -14.289 1.00 84.81 273 MET A O 1
ATOM 2177 N N . ILE A 1 274 ? 1.392 -1.160 -13.650 1.00 87.12 274 ILE A N 1
ATOM 2178 C CA . ILE A 1 274 ? 0.760 -2.482 -13.550 1.00 87.12 274 ILE A CA 1
ATOM 2179 C C . ILE A 1 274 ? 0.755 -3.141 -14.946 1.00 87.12 274 ILE A C 1
ATOM 2181 O O . ILE A 1 274 ? 0.284 -2.515 -15.896 1.00 87.12 274 ILE A O 1
ATOM 2185 N N . PRO A 1 275 ? 1.266 -4.379 -15.105 1.00 87.31 275 PRO A N 1
ATOM 2186 C CA . PRO A 1 275 ? 1.451 -4.992 -16.424 1.00 87.31 275 PRO A CA 1
ATOM 2187 C C . PRO A 1 275 ? 0.155 -5.183 -17.217 1.00 87.31 275 PRO A C 1
ATOM 2189 O O . PRO A 1 275 ? 0.181 -5.098 -18.444 1.00 87.31 275 PRO A O 1
ATOM 2192 N N . GLU A 1 276 ? -0.960 -5.426 -16.525 1.00 80.44 276 GLU A N 1
ATOM 2193 C CA . GLU A 1 276 ? -2.275 -5.700 -17.112 1.00 80.44 276 GLU A CA 1
ATOM 2194 C C . GLU A 1 276 ? -3.109 -4.437 -17.361 1.00 80.44 276 GLU A C 1
ATOM 2196 O O . GLU A 1 276 ? -4.308 -4.549 -17.624 1.00 80.44 276 GLU A O 1
ATOM 2201 N N . VAL A 1 277 ? -2.525 -3.237 -17.232 1.00 77.19 277 VAL A N 1
ATOM 2202 C CA . VAL A 1 277 ? -3.260 -1.997 -17.507 1.00 77.19 277 VAL A CA 1
ATOM 2203 C C . VAL A 1 277 ? -3.923 -2.100 -18.893 1.00 77.19 277 VAL A C 1
ATOM 2205 O O . VAL A 1 277 ? -3.226 -2.394 -19.868 1.00 77.19 277 VAL A O 1
ATOM 2208 N N . PRO A 1 278 ? -5.266 -1.970 -18.993 1.00 66.62 278 PRO A N 1
ATOM 2209 C CA . PRO A 1 278 ? -5.968 -2.312 -20.221 1.00 66.62 278 PRO A CA 1
ATOM 2210 C C . PRO A 1 278 ? -5.493 -1.468 -21.393 1.00 66.62 278 PRO A C 1
ATOM 2212 O O . PRO A 1 278 ? -5.334 -0.252 -21.271 1.00 66.62 278 PRO A O 1
ATOM 2215 N N . SER A 1 279 ? -5.342 -2.118 -22.544 1.00 60.81 279 SER A N 1
ATOM 2216 C CA . SER A 1 279 ? -5.096 -1.412 -23.787 1.00 60.81 279 SER A CA 1
ATOM 2217 C C . SER A 1 279 ? -6.338 -0.639 -24.233 1.00 60.81 279 SER A C 1
ATOM 2219 O O . SER A 1 279 ? -7.479 -1.040 -23.971 1.00 60.81 279 SER A O 1
ATOM 2221 N N . SER A 1 280 ? -6.117 0.478 -24.927 1.00 54.41 280 SER A N 1
ATOM 2222 C CA . SER A 1 280 ? -7.183 1.404 -25.346 1.00 54.41 280 SER A CA 1
ATOM 2223 C C . SER A 1 280 ? -8.340 0.729 -26.111 1.00 54.41 280 SER A C 1
ATOM 2225 O O . SER A 1 280 ? -9.486 1.163 -25.999 1.00 54.41 280 SER A O 1
ATOM 2227 N N . SER A 1 281 ? -8.068 -0.371 -26.825 1.00 45.50 281 SER A N 1
ATOM 2228 C CA . SER A 1 281 ? -9.033 -1.106 -27.655 1.00 45.50 281 SER A CA 1
ATOM 2229 C C . SER A 1 281 ? -9.917 -2.113 -26.905 1.00 45.50 281 SER A C 1
ATOM 2231 O O . SER A 1 281 ? -10.910 -2.567 -27.465 1.00 45.50 281 SER A O 1
ATOM 2233 N N . ASN A 1 282 ? -9.583 -2.489 -25.664 1.00 42.09 282 ASN A N 1
ATOM 2234 C CA . ASN A 1 282 ? -10.288 -3.545 -24.913 1.00 42.09 282 ASN A CA 1
ATOM 2235 C C . ASN A 1 282 ? -11.379 -3.019 -23.966 1.00 42.09 282 ASN A C 1
ATOM 2237 O O . ASN A 1 282 ? -11.945 -3.772 -23.171 1.00 42.09 282 ASN A O 1
ATOM 2241 N N . THR A 1 283 ? -11.690 -1.728 -24.038 1.00 45.53 283 THR A N 1
ATOM 2242 C CA . THR A 1 283 ? -12.692 -1.098 -23.177 1.00 45.53 283 THR A CA 1
ATOM 2243 C C . THR A 1 283 ? -13.976 -0.887 -23.973 1.00 45.53 283 THR A C 1
ATOM 2245 O O . THR A 1 283 ? -13.954 -0.354 -25.080 1.00 45.53 283 THR A O 1
ATOM 2248 N N . GLY A 1 284 ? -15.104 -1.379 -23.452 1.00 38.78 284 GLY A N 1
ATOM 2249 C CA . GLY A 1 284 ? -16.413 -1.192 -24.083 1.00 38.78 284 GLY A CA 1
ATOM 2250 C C . GLY A 1 284 ? -16.763 0.295 -24.279 1.00 38.78 284 GLY A C 1
ATOM 2251 O O . GLY A 1 284 ? -16.059 1.179 -23.787 1.00 38.78 284 GLY A O 1
ATOM 2252 N N . PRO A 1 285 ? -17.860 0.611 -24.986 1.00 33.34 285 PRO A N 1
ATOM 2253 C CA . PRO A 1 285 ? -18.227 1.995 -25.273 1.00 33.34 285 PRO A CA 1
ATOM 2254 C C . PRO A 1 285 ? -18.441 2.800 -23.978 1.00 33.34 285 PRO A C 1
ATOM 2256 O O . PRO A 1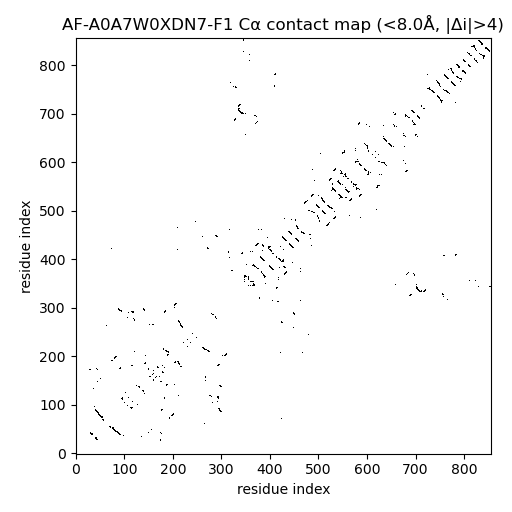 285 ? -19.410 2.561 -23.262 1.00 33.34 285 PRO A O 1
ATOM 2259 N N . GLY A 1 286 ? -17.566 3.777 -23.697 1.00 40.47 286 GLY A N 1
ATOM 2260 C CA . GLY A 1 286 ? -17.827 4.822 -22.694 1.00 40.47 286 GLY A CA 1
ATOM 2261 C C . GLY A 1 286 ? -16.693 5.223 -21.745 1.00 40.47 286 GLY A C 1
ATOM 2262 O O . GLY A 1 286 ? -16.791 6.306 -21.174 1.00 40.47 286 GLY A O 1
ATOM 2263 N N . THR A 1 287 ? -15.618 4.446 -21.583 1.00 44.28 287 THR A N 1
ATOM 2264 C CA . THR A 1 287 ? -14.514 4.804 -20.660 1.00 44.28 287 THR A CA 1
ATOM 2265 C C . THR A 1 287 ? -13.181 4.201 -21.107 1.00 44.28 287 THR A C 1
ATOM 2267 O O . THR A 1 287 ? -12.874 3.067 -20.729 1.00 44.28 287 THR A O 1
ATOM 2270 N N . PRO A 1 288 ? -12.366 4.917 -21.897 1.00 47.06 288 PRO A N 1
ATOM 2271 C CA . PRO A 1 288 ? -11.055 4.413 -22.256 1.00 47.06 288 PRO A CA 1
ATOM 2272 C C . PRO A 1 288 ? -10.096 4.621 -21.073 1.00 47.06 288 PRO A C 1
ATOM 2274 O O . PRO A 1 288 ? -9.761 5.749 -20.714 1.00 47.06 288 PRO A O 1
ATOM 2277 N N . TYR A 1 289 ? -9.643 3.527 -20.455 1.00 51.84 289 TYR A N 1
ATOM 2278 C CA . TYR A 1 289 ? -8.432 3.556 -19.636 1.00 51.84 289 TYR A CA 1
ATOM 2279 C C . TYR A 1 289 ? -7.259 3.842 -20.583 1.00 51.84 289 TYR A C 1
ATOM 2281 O O . TYR A 1 289 ? -6.782 2.941 -21.264 1.00 51.84 289 TYR A O 1
ATOM 2289 N N . THR A 1 290 ? -6.828 5.097 -20.709 1.00 58.78 290 THR A N 1
ATOM 2290 C CA . THR A 1 290 ? -5.747 5.454 -21.645 1.00 58.78 290 THR A CA 1
ATOM 2291 C C . THR A 1 290 ? -4.433 5.672 -20.913 1.00 58.78 290 THR A C 1
ATOM 2293 O O . THR A 1 290 ? -4.159 6.777 -20.451 1.00 58.78 290 THR A O 1
ATOM 2296 N N . HIS A 1 291 ? -3.600 4.639 -20.823 1.00 73.19 291 HIS A N 1
ATOM 2297 C CA . HIS A 1 291 ? -2.159 4.843 -20.655 1.00 73.19 291 HIS A CA 1
ATOM 2298 C C . HIS A 1 291 ? -1.506 4.965 -22.044 1.00 73.19 291 HIS A C 1
ATOM 2300 O O . HIS A 1 291 ? -2.113 4.588 -23.046 1.00 73.19 291 HIS A O 1
ATOM 2306 N N . TYR A 1 292 ? -0.280 5.484 -22.122 1.00 76.25 292 TYR A N 1
ATOM 2307 C CA . TYR A 1 292 ? 0.372 5.783 -23.406 1.00 76.25 292 TYR A CA 1
ATOM 2308 C C . TYR A 1 292 ? 1.658 4.989 -23.637 1.00 76.25 292 TYR A C 1
ATOM 2310 O O . TYR A 1 292 ? 2.560 5.455 -24.316 1.00 76.25 292 TYR A O 1
ATOM 2318 N N . ILE A 1 293 ? 1.764 3.795 -23.056 1.00 83.75 293 ILE A N 1
ATOM 2319 C CA . ILE A 1 293 ? 3.010 3.018 -23.091 1.00 83.75 293 ILE A CA 1
ATOM 2320 C C . ILE A 1 293 ? 3.060 2.207 -24.389 1.00 83.75 293 ILE A C 1
ATOM 2322 O O . ILE A 1 293 ? 2.098 1.515 -24.732 1.00 83.75 293 ILE A O 1
ATOM 2326 N N . GLY A 1 294 ? 4.157 2.340 -25.119 1.00 90.56 294 GLY A N 1
ATOM 2327 C CA . GLY A 1 294 ? 4.536 1.544 -26.277 1.00 90.56 294 GLY A CA 1
ATOM 2328 C C . GLY A 1 294 ? 5.658 0.575 -25.920 1.00 90.56 294 GLY A C 1
ATOM 2329 O O . GLY A 1 294 ? 5.851 0.209 -24.760 1.00 90.56 294 GLY A O 1
ATOM 2330 N N . PHE A 1 295 ? 6.404 0.118 -26.920 1.00 95.31 295 PHE A N 1
ATOM 2331 C CA . PHE A 1 295 ? 7.557 -0.748 -26.690 1.00 95.31 295 PHE A CA 1
ATOM 2332 C C . PHE A 1 295 ? 8.474 -0.817 -27.911 1.00 95.31 295 PHE A C 1
ATOM 2334 O O . PHE A 1 295 ? 8.064 -0.560 -29.046 1.00 95.31 295 PHE A O 1
ATOM 2341 N N . ARG A 1 296 ? 9.712 -1.248 -27.668 1.00 96.38 296 ARG A N 1
ATOM 2342 C CA . ARG A 1 296 ? 10.675 -1.667 -28.692 1.00 96.38 296 ARG A CA 1
ATOM 2343 C C . ARG A 1 296 ? 11.065 -3.130 -28.477 1.00 96.38 296 ARG A C 1
ATOM 2345 O O . ARG A 1 296 ? 10.817 -3.690 -27.409 1.00 96.38 296 ARG A O 1
ATOM 2352 N N . ILE A 1 297 ? 11.654 -3.770 -29.487 1.00 98.00 297 ILE A N 1
ATOM 2353 C CA . ILE A 1 297 ? 11.962 -5.211 -29.435 1.00 98.00 297 ILE A CA 1
ATOM 2354 C C . ILE A 1 297 ? 13.456 -5.497 -29.547 1.00 98.00 297 ILE A C 1
ATOM 2356 O O . ILE A 1 297 ? 14.200 -4.774 -30.210 1.00 98.00 297 ILE A O 1
ATOM 2360 N N . VAL A 1 298 ? 13.873 -6.607 -28.942 1.00 97.88 298 VAL A N 1
ATOM 2361 C CA . VAL A 1 298 ? 15.210 -7.194 -29.042 1.00 97.88 298 VAL A CA 1
ATOM 2362 C C . VAL A 1 298 ? 15.133 -8.565 -29.714 1.00 97.88 298 VAL A C 1
ATOM 2364 O O . VAL A 1 298 ? 14.286 -9.381 -29.357 1.00 97.88 298 VAL A O 1
ATOM 2367 N N . GLU A 1 299 ? 16.037 -8.834 -30.660 1.00 97.19 299 GLU A N 1
ATOM 2368 C CA . GLU A 1 299 ? 16.300 -10.171 -31.214 1.00 97.19 299 GLU A CA 1
ATOM 2369 C C . GLU A 1 299 ? 17.482 -10.802 -30.464 1.00 97.19 299 GLU A C 1
ATOM 2371 O O . GLU A 1 299 ? 18.646 -10.642 -30.844 1.00 97.19 299 GLU A O 1
ATOM 2376 N N . ALA A 1 300 ? 17.185 -11.477 -29.356 1.00 95.12 300 ALA A N 1
ATOM 2377 C CA . ALA A 1 300 ? 18.128 -12.257 -28.562 1.00 95.12 300 ALA A CA 1
ATOM 2378 C C . ALA A 1 300 ? 17.369 -13.162 -27.582 1.00 95.12 300 ALA A C 1
ATOM 2380 O O . ALA A 1 300 ? 16.243 -12.872 -27.175 1.00 95.12 300 ALA A O 1
ATOM 2381 N N . ALA A 1 301 ? 18.015 -14.236 -27.123 1.00 94.31 301 ALA A N 1
ATOM 2382 C CA . ALA A 1 301 ? 17.540 -14.931 -25.930 1.00 94.31 301 ALA A CA 1
ATOM 2383 C C . ALA A 1 301 ? 17.552 -13.977 -24.719 1.00 94.31 301 ALA A C 1
ATOM 2385 O O . ALA A 1 301 ? 18.329 -13.017 -24.672 1.00 94.31 301 ALA A O 1
ATOM 2386 N N . LEU A 1 302 ? 16.687 -14.228 -23.735 1.00 93.56 302 LEU A N 1
ATOM 2387 C CA . LEU A 1 302 ? 16.810 -13.573 -22.434 1.00 93.56 302 LEU A CA 1
ATOM 2388 C C . LEU A 1 302 ? 18.147 -13.996 -21.791 1.00 93.56 302 LEU A C 1
ATOM 2390 O O . LEU A 1 302 ? 18.542 -15.159 -21.959 1.00 93.56 302 LEU A O 1
ATOM 2394 N N . PRO A 1 303 ? 18.861 -13.105 -21.081 1.00 93.94 303 PRO A N 1
ATOM 2395 C CA . PRO A 1 303 ? 20.020 -13.519 -20.306 1.00 93.94 303 PRO A CA 1
ATOM 2396 C C . PRO A 1 303 ? 19.712 -14.702 -19.380 1.00 93.94 303 PRO A C 1
ATOM 2398 O O . PRO A 1 303 ? 18.639 -14.792 -18.791 1.00 93.94 303 PRO A O 1
ATOM 2401 N N . ALA A 1 304 ? 20.669 -15.623 -19.253 1.00 92.50 304 ALA A N 1
ATOM 2402 C CA . ALA A 1 304 ? 20.532 -16.823 -18.420 1.00 92.50 304 ALA A CA 1
ATOM 2403 C C . ALA A 1 304 ? 20.910 -16.581 -16.947 1.00 92.50 304 ALA A C 1
ATOM 2405 O O . ALA A 1 304 ? 21.017 -17.523 -16.159 1.00 92.50 304 ALA A O 1
ATOM 2406 N N . THR A 1 305 ? 21.187 -15.330 -16.585 1.00 91.00 305 THR A N 1
ATOM 2407 C CA . THR A 1 305 ? 21.527 -14.934 -15.223 1.00 91.00 305 THR A CA 1
ATOM 2408 C C . THR A 1 305 ? 20.313 -15.100 -14.323 1.00 91.00 305 THR A C 1
ATOM 2410 O O . THR A 1 305 ? 19.162 -14.928 -14.726 1.00 91.00 305 THR A O 1
ATOM 2413 N N . ARG A 1 306 ? 20.569 -15.509 -13.081 1.00 86.69 306 ARG A N 1
ATOM 2414 C CA . ARG A 1 306 ? 19.496 -15.708 -12.113 1.00 86.69 306 ARG A CA 1
ATOM 2415 C C . ARG A 1 306 ? 18.865 -14.342 -11.786 1.00 86.69 306 ARG A C 1
ATOM 2417 O O . ARG A 1 306 ? 19.620 -13.441 -11.413 1.00 86.69 306 ARG A O 1
ATOM 2424 N N . PRO A 1 307 ? 17.526 -14.205 -11.852 1.00 85.81 307 PRO A N 1
ATOM 2425 C CA . PRO A 1 307 ? 16.844 -13.003 -11.389 1.00 85.81 307 PRO A CA 1
ATOM 2426 C C . PRO A 1 307 ? 17.162 -12.693 -9.928 1.00 85.81 307 PRO A C 1
ATOM 2428 O O . PRO A 1 307 ? 17.478 -13.587 -9.136 1.00 85.81 307 PRO A O 1
ATOM 2431 N N . VAL A 1 308 ? 17.031 -11.426 -9.555 1.00 79.62 308 VAL A N 1
ATOM 2432 C CA . VAL A 1 308 ? 17.136 -11.015 -8.156 1.00 79.62 308 VAL A CA 1
ATOM 2433 C C . VAL A 1 308 ? 15.922 -11.558 -7.389 1.00 79.62 308 VAL A C 1
ATOM 2435 O O . VAL A 1 308 ? 14.796 -11.590 -7.899 1.00 79.62 308 VAL A O 1
ATOM 2438 N N . ASP A 1 309 ? 16.144 -12.039 -6.167 1.00 76.62 309 ASP A N 1
ATOM 2439 C CA . ASP A 1 309 ? 15.049 -12.475 -5.302 1.00 76.62 309 ASP A CA 1
ATOM 2440 C C . ASP A 1 309 ? 14.246 -11.233 -4.873 1.00 76.62 309 ASP A C 1
ATOM 2442 O O . ASP A 1 309 ? 14.818 -10.270 -4.358 1.00 76.62 309 ASP A O 1
ATOM 2446 N N . ALA A 1 310 ? 12.930 -11.237 -5.099 1.00 73.00 310 ALA A N 1
ATOM 2447 C CA . ALA A 1 310 ? 12.069 -10.148 -4.650 1.00 73.00 310 ALA A CA 1
ATOM 2448 C C . ALA A 1 310 ? 11.988 -10.153 -3.114 1.00 73.00 310 ALA A C 1
ATOM 2450 O O . ALA A 1 310 ? 11.656 -11.175 -2.507 1.00 73.00 310 ALA A O 1
ATOM 2451 N N . ALA A 1 311 ? 12.311 -9.025 -2.478 1.00 71.69 311 ALA A N 1
ATOM 2452 C CA . ALA A 1 311 ? 12.177 -8.883 -1.034 1.00 71.69 311 ALA A CA 1
ATOM 2453 C C . ALA A 1 311 ? 10.710 -8.621 -0.677 1.00 71.69 311 ALA A C 1
ATOM 2455 O O . ALA A 1 311 ? 10.086 -7.720 -1.234 1.00 71.69 311 ALA A O 1
ATOM 2456 N N . GLN A 1 312 ? 10.171 -9.405 0.255 1.00 83.06 312 GLN A N 1
ATOM 2457 C CA . GLN A 1 312 ? 8.860 -9.131 0.822 1.00 83.06 312 GLN A CA 1
ATOM 2458 C C . GLN A 1 312 ? 8.993 -8.090 1.948 1.00 83.06 312 GLN A C 1
ATOM 2460 O O . GLN A 1 312 ? 9.916 -8.215 2.761 1.00 83.06 312 GLN A O 1
ATOM 2465 N N . PRO A 1 313 ? 8.079 -7.110 2.035 1.00 90.50 313 PRO A N 1
ATOM 2466 C CA . PRO A 1 313 ? 8.049 -6.148 3.131 1.00 90.50 313 PRO A CA 1
ATOM 2467 C C . PRO A 1 313 ? 7.914 -6.852 4.483 1.00 90.50 313 PRO A C 1
ATOM 2469 O O . PRO A 1 313 ? 7.059 -7.732 4.640 1.00 90.50 313 PRO A O 1
ATOM 2472 N N . PHE A 1 314 ? 8.724 -6.468 5.473 1.00 94.44 314 PHE A N 1
ATOM 2473 C CA . PHE A 1 314 ? 8.731 -7.156 6.774 1.00 94.44 314 PHE A CA 1
ATOM 2474 C C . PHE A 1 314 ? 7.364 -7.162 7.484 1.00 94.44 314 PHE A C 1
ATOM 2476 O O . PHE A 1 314 ? 6.986 -8.223 7.986 1.00 94.44 314 PHE A O 1
ATOM 2483 N N . PRO A 1 315 ? 6.565 -6.071 7.475 1.00 96.69 315 PRO A N 1
ATOM 2484 C CA . PRO A 1 315 ? 5.226 -6.076 8.060 1.00 96.69 315 PRO A CA 1
ATOM 2485 C C . PRO A 1 315 ? 4.278 -7.105 7.453 1.00 96.69 315 PRO A C 1
ATOM 2487 O O . PRO A 1 315 ? 3.277 -7.414 8.086 1.00 96.69 315 PRO A O 1
ATOM 2490 N N . LEU A 1 316 ? 4.565 -7.636 6.259 1.00 95.81 316 LEU A N 1
ATOM 2491 C CA . LEU A 1 316 ? 3.794 -8.690 5.592 1.00 95.81 316 LEU A CA 1
ATOM 2492 C C . LEU A 1 316 ? 4.436 -10.073 5.746 1.00 95.81 316 LEU A C 1
ATOM 2494 O O . LEU A 1 316 ? 3.825 -11.068 5.371 1.00 95.81 316 LEU A O 1
ATOM 2498 N N . ASP A 1 317 ? 5.644 -10.154 6.296 1.00 94.44 317 ASP A N 1
ATOM 2499 C CA . ASP A 1 317 ? 6.388 -11.391 6.493 1.00 94.44 317 ASP A CA 1
ATOM 2500 C C . ASP A 1 317 ? 6.302 -11.874 7.956 1.00 94.44 317 ASP A C 1
ATOM 2502 O O . ASP A 1 317 ? 5.867 -11.165 8.868 1.00 94.44 317 ASP A O 1
ATOM 2506 N N . CYS A 1 318 ? 6.698 -13.125 8.193 1.00 95.25 318 CYS A N 1
ATOM 2507 C CA . CYS A 1 318 ? 6.710 -13.758 9.510 1.00 95.25 318 CYS A CA 1
ATOM 2508 C C . CYS A 1 318 ? 5.341 -13.665 10.210 1.00 95.25 318 CYS A C 1
ATOM 2510 O O . CYS A 1 318 ? 5.255 -13.354 11.393 1.00 95.25 318 CYS A O 1
ATOM 2512 N N . VAL A 1 319 ? 4.260 -13.923 9.470 1.00 96.19 319 VAL A N 1
ATOM 2513 C CA . VAL A 1 319 ? 2.876 -13.746 9.940 1.00 96.19 319 VAL A CA 1
ATOM 2514 C C . VAL A 1 319 ? 2.326 -15.022 10.551 1.00 96.19 319 VAL A C 1
ATOM 2516 O O . VAL A 1 319 ? 2.153 -16.036 9.863 1.00 96.19 319 VAL A O 1
ATOM 2519 N N . ILE A 1 320 ? 1.987 -14.983 11.838 1.00 95.12 320 ILE A N 1
ATOM 2520 C CA . ILE A 1 320 ? 1.334 -16.110 12.503 1.00 95.12 320 ILE A CA 1
ATOM 2521 C C . ILE A 1 320 ? -0.125 -16.158 12.044 1.00 95.12 320 ILE A C 1
ATOM 2523 O O . ILE A 1 320 ? -0.991 -15.492 12.600 1.00 95.12 320 ILE A O 1
ATOM 2527 N N . ASN A 1 321 ? -0.422 -16.976 11.035 1.00 93.19 321 ASN A N 1
ATOM 2528 C CA . ASN A 1 321 ? -1.796 -17.192 10.579 1.00 93.19 321 ASN A CA 1
ATOM 2529 C C . ASN A 1 321 ? -2.533 -18.180 11.512 1.00 93.19 321 ASN A C 1
ATOM 2531 O O . ASN A 1 321 ? -2.764 -19.336 11.156 1.00 93.19 321 ASN A O 1
ATOM 2535 N N . SER A 1 322 ? -2.818 -17.747 12.744 1.00 93.69 322 SER A N 1
ATOM 2536 C CA . SER A 1 322 ? -3.509 -18.512 13.792 1.00 93.69 322 SER A CA 1
ATOM 2537 C C . SER A 1 322 ? -4.563 -17.654 14.480 1.00 93.69 322 SER A C 1
ATOM 2539 O O . SER A 1 322 ? -4.336 -16.475 14.699 1.00 93.69 322 SER A O 1
ATOM 2541 N N . LYS A 1 323 ? -5.688 -18.251 14.885 1.00 95.25 323 LYS A N 1
ATOM 2542 C CA . LYS A 1 323 ? -6.761 -17.554 15.619 1.00 95.25 323 LYS A CA 1
ATOM 2543 C C . LYS A 1 323 ? -6.640 -17.665 17.144 1.00 95.25 323 LYS A C 1
ATOM 2545 O O . LYS A 1 323 ? -7.597 -17.383 17.866 1.00 95.25 323 LYS A O 1
ATOM 2550 N N . ILE A 1 324 ? -5.501 -18.142 17.649 1.00 95.31 324 ILE A N 1
ATOM 2551 C CA . ILE A 1 324 ? -5.281 -18.306 19.090 1.00 95.31 324 ILE A CA 1
ATOM 2552 C C . ILE A 1 324 ? -5.425 -16.948 19.788 1.00 95.31 324 ILE A C 1
ATOM 2554 O O . ILE A 1 324 ? -4.767 -15.982 19.420 1.00 95.31 324 ILE A O 1
ATOM 2558 N N . GLY A 1 325 ? -6.282 -16.894 20.810 1.00 94.50 325 GLY A N 1
ATOM 2559 C CA . GLY A 1 325 ? -6.439 -15.716 21.661 1.00 94.50 325 GLY A CA 1
ATOM 2560 C C . GLY A 1 325 ? -7.182 -14.534 21.034 1.00 94.50 325 GLY A C 1
ATOM 2561 O O . GLY A 1 325 ? -7.259 -13.496 21.675 1.00 94.50 325 GLY A O 1
ATOM 2562 N N . VAL A 1 326 ? -7.738 -14.651 19.823 1.00 96.06 326 VAL A N 1
ATOM 2563 C CA . VAL A 1 326 ? -8.413 -13.527 19.132 1.00 96.06 326 VAL A CA 1
ATOM 2564 C C . VAL A 1 326 ? -9.696 -13.068 19.844 1.00 96.06 326 VAL A C 1
ATOM 2566 O O . VAL A 1 326 ? -10.036 -11.890 19.821 1.00 96.06 326 VAL A O 1
ATOM 2569 N N . GLU A 1 327 ? -10.397 -13.986 20.512 1.00 95.56 327 GLU A N 1
ATOM 2570 C CA . GLU A 1 327 ? -11.591 -13.677 21.319 1.00 95.56 327 GLU A CA 1
ATOM 2571 C C . GLU A 1 327 ? -11.243 -13.239 22.757 1.00 95.56 327 GLU A C 1
ATOM 2573 O O . GLU A 1 327 ? -12.131 -12.854 23.513 1.00 95.56 327 GLU A O 1
ATOM 2578 N N . GLN A 1 328 ? -9.967 -13.322 23.164 1.00 94.50 328 GLN A N 1
ATOM 2579 C CA . GLN A 1 328 ? -9.523 -12.866 24.486 1.00 94.50 328 GLN A CA 1
ATOM 2580 C C . GLN A 1 328 ? -9.339 -11.348 24.474 1.00 94.50 328 GLN A C 1
ATOM 2582 O O . GLN A 1 328 ? -8.912 -10.769 23.474 1.00 94.50 328 GLN A O 1
ATOM 2587 N N . GLY A 1 329 ? -9.648 -10.697 25.587 1.00 91.19 329 GLY A N 1
ATOM 2588 C CA . GLY A 1 329 ? -9.607 -9.247 25.694 1.00 91.19 329 GLY A CA 1
ATOM 2589 C C . GLY A 1 329 ? -10.053 -8.766 27.070 1.00 91.19 329 GLY A C 1
ATOM 2590 O O . GLY A 1 329 ? -10.273 -9.585 27.972 1.00 91.19 329 GLY A O 1
ATOM 2591 N N . PRO A 1 330 ? -10.208 -7.447 27.232 1.00 90.69 330 PRO A N 1
ATOM 2592 C CA . PRO A 1 330 ? -10.572 -6.859 28.503 1.00 90.69 330 PRO A CA 1
ATOM 2593 C C . PRO A 1 330 ? -12.027 -7.164 28.875 1.00 90.69 330 PRO A C 1
ATOM 2595 O O . PRO A 1 330 ? -12.860 -7.513 28.038 1.00 90.69 330 PRO A O 1
ATOM 2598 N N . ASP A 1 331 ? -12.355 -6.974 30.152 1.00 90.38 331 ASP A N 1
ATOM 2599 C CA . ASP A 1 331 ? -13.740 -6.977 30.622 1.00 90.38 331 ASP A CA 1
ATOM 2600 C C . ASP A 1 331 ? -14.521 -5.821 29.973 1.00 90.38 331 ASP A C 1
ATOM 2602 O O . ASP A 1 331 ? -14.367 -4.654 30.338 1.00 90.38 331 ASP A O 1
ATOM 2606 N N . MET A 1 332 ? -15.378 -6.158 29.009 1.00 91.81 332 MET A N 1
ATOM 2607 C CA . MET A 1 332 ? -16.122 -5.190 28.201 1.00 91.81 332 MET A CA 1
ATOM 2608 C C . MET A 1 332 ? -17.173 -4.390 28.983 1.00 91.81 332 MET A C 1
ATOM 2610 O O . MET A 1 332 ? -17.691 -3.408 28.452 1.00 91.81 332 MET A O 1
ATOM 2614 N N . ALA A 1 333 ? -17.476 -4.765 30.233 1.00 91.19 333 ALA A N 1
ATOM 2615 C CA . ALA A 1 333 ? -18.321 -3.969 31.123 1.00 91.19 333 ALA A CA 1
ATOM 2616 C C . ALA A 1 333 ? -17.559 -2.812 31.797 1.00 91.19 333 ALA A C 1
ATOM 2618 O O . ALA A 1 333 ? -18.186 -1.900 32.339 1.00 91.19 333 ALA A O 1
ATOM 2619 N N . LYS A 1 334 ? -16.221 -2.829 31.776 1.00 90.19 334 LYS A N 1
ATOM 2620 C CA . LYS A 1 334 ? -15.370 -1.800 32.387 1.00 90.19 334 LYS A CA 1
ATOM 2621 C C . LYS A 1 334 ? -14.779 -0.875 31.322 1.00 90.19 334 LYS A C 1
ATOM 2623 O O . LYS A 1 334 ? -14.411 -1.356 30.252 1.00 90.19 334 LYS A O 1
ATOM 2628 N N . PRO A 1 335 ? -14.636 0.434 31.593 1.00 91.31 335 PRO A N 1
ATOM 2629 C CA . PRO A 1 335 ? -13.972 1.355 30.673 1.00 91.31 335 PRO A CA 1
ATOM 2630 C C . PRO A 1 335 ? -12.551 0.900 30.309 1.00 91.31 335 PRO A C 1
ATOM 2632 O O . PRO A 1 335 ? -11.696 0.768 31.187 1.00 91.31 335 PRO A O 1
ATOM 2635 N N . TYR A 1 336 ? -12.294 0.702 29.015 1.00 90.88 336 TYR A N 1
ATOM 2636 C CA . TYR A 1 336 ? -10.985 0.348 28.460 1.00 90.88 336 TYR A CA 1
ATOM 2637 C C . TYR A 1 336 ? -10.532 1.413 27.462 1.00 90.88 336 TYR A C 1
ATOM 2639 O O . TYR A 1 336 ? -11.298 1.779 26.570 1.00 90.88 336 TYR A O 1
ATOM 2647 N N . PHE A 1 337 ? -9.296 1.900 27.613 1.00 91.19 337 PHE A N 1
ATOM 2648 C CA . PHE A 1 337 ? -8.691 2.865 26.698 1.00 91.19 337 PHE A CA 1
ATOM 2649 C C . PHE A 1 337 ? -7.165 2.728 26.665 1.00 91.19 337 PHE A C 1
ATOM 2651 O O . PHE A 1 337 ? -6.493 2.825 27.697 1.00 91.19 337 PHE A O 1
ATOM 2658 N N . LYS A 1 338 ? -6.606 2.560 25.468 1.00 90.56 338 LYS A N 1
ATOM 2659 C CA . LYS A 1 338 ? -5.165 2.478 25.226 1.00 90.56 338 LYS A CA 1
ATOM 2660 C C . LYS A 1 338 ? -4.798 3.285 23.982 1.00 90.56 338 LYS A C 1
ATOM 2662 O O . LYS A 1 338 ? -5.538 3.294 23.010 1.00 90.56 338 LYS A O 1
ATOM 2667 N N . ALA A 1 339 ? -3.654 3.954 24.001 1.00 91.88 339 ALA A N 1
ATOM 2668 C CA . ALA A 1 339 ? -3.143 4.798 22.931 1.00 91.88 339 ALA A CA 1
ATOM 2669 C C . ALA A 1 339 ? -1.656 4.521 22.702 1.00 91.88 339 ALA A C 1
ATOM 2671 O O . ALA A 1 339 ? -0.887 4.446 23.665 1.00 91.88 339 ALA A O 1
ATOM 2672 N N . ARG A 1 340 ? -1.242 4.412 21.439 1.00 92.38 340 ARG A N 1
ATOM 2673 C CA . ARG A 1 340 ? 0.166 4.258 21.038 1.00 92.38 340 ARG A CA 1
ATOM 2674 C C . ARG A 1 340 ? 0.418 4.864 19.653 1.00 92.38 340 ARG A C 1
ATOM 2676 O O . ARG A 1 340 ? -0.521 4.900 18.861 1.00 92.38 340 ARG A O 1
ATOM 2683 N N . PRO A 1 341 ? 1.646 5.302 19.331 1.00 93.88 341 PRO A N 1
ATOM 2684 C CA . PRO A 1 341 ? 1.994 5.684 17.964 1.00 93.88 341 PRO A CA 1
ATOM 2685 C C . PRO A 1 341 ? 1.825 4.509 16.993 1.00 93.88 341 PRO A C 1
ATOM 2687 O O . PRO A 1 341 ? 2.096 3.364 17.362 1.00 93.88 341 PRO A O 1
ATOM 2690 N N . ILE A 1 342 ? 1.389 4.794 15.766 1.00 94.94 342 ILE A N 1
ATOM 2691 C CA . ILE A 1 342 ? 1.355 3.819 14.660 1.00 94.94 342 ILE A CA 1
ATOM 2692 C C . ILE A 1 342 ? 2.722 3.755 13.984 1.00 94.94 342 ILE A C 1
ATOM 2694 O O . ILE A 1 342 ? 3.273 2.676 13.789 1.00 94.94 342 ILE A O 1
ATOM 2698 N N . MET A 1 343 ? 3.262 4.926 13.645 1.00 92.38 343 MET A N 1
ATOM 2699 C CA . MET A 1 343 ? 4.510 5.079 12.908 1.00 92.38 343 MET A CA 1
ATOM 2700 C C . MET A 1 343 ? 5.636 5.578 13.825 1.00 92.38 343 MET A C 1
ATOM 2702 O O . MET A 1 343 ? 5.365 6.313 14.783 1.00 92.38 343 MET A O 1
ATOM 2706 N N . PRO A 1 344 ? 6.895 5.205 13.540 1.00 93.56 344 PRO A N 1
ATOM 2707 C CA . PRO A 1 344 ? 8.052 5.825 14.165 1.00 93.56 344 PRO A CA 1
ATOM 2708 C C . PRO A 1 344 ? 8.280 7.241 13.620 1.00 93.56 344 PRO A C 1
ATOM 2710 O O . PRO A 1 344 ? 7.733 7.618 12.582 1.00 93.56 344 PRO A O 1
ATOM 2713 N N . ILE A 1 345 ? 9.125 8.016 14.303 1.00 91.94 345 ILE A N 1
ATOM 2714 C CA . ILE A 1 345 ? 9.624 9.310 13.810 1.00 91.94 345 ILE A CA 1
ATOM 2715 C C . ILE A 1 345 ? 11.137 9.189 13.594 1.00 91.94 345 ILE A C 1
ATOM 2717 O O . ILE A 1 345 ? 11.864 9.117 14.591 1.00 91.94 345 ILE A O 1
ATOM 2721 N N . PRO A 1 346 ? 11.641 9.169 12.347 1.00 90.69 346 PRO A N 1
ATOM 2722 C CA . PRO A 1 346 ? 10.921 9.103 11.059 1.00 90.69 346 PRO A CA 1
ATOM 2723 C C . PRO A 1 346 ? 10.284 7.705 10.805 1.00 90.69 346 PRO A C 1
ATOM 2725 O O . PRO A 1 346 ? 10.649 6.755 11.501 1.00 90.69 346 PRO A O 1
ATOM 2728 N N . PRO A 1 347 ? 9.352 7.530 9.838 1.00 89.38 347 PRO A N 1
ATOM 2729 C CA . PRO A 1 347 ? 9.044 8.462 8.757 1.00 89.38 347 PRO A CA 1
ATOM 2730 C C . PRO A 1 347 ? 8.069 9.560 9.154 1.00 89.38 347 PRO A C 1
ATOM 2732 O O . PRO A 1 347 ? 8.083 10.613 8.534 1.00 89.38 347 PRO A O 1
ATOM 2735 N N . ASP A 1 348 ? 7.238 9.352 10.171 1.00 87.00 348 ASP A N 1
ATOM 2736 C CA . ASP A 1 348 ? 6.151 10.282 10.437 1.00 87.00 348 ASP A CA 1
ATOM 2737 C C . ASP A 1 348 ? 6.706 11.666 10.780 1.00 87.00 348 ASP A C 1
ATOM 2739 O O . ASP A 1 348 ? 7.492 11.801 11.714 1.00 87.00 348 ASP A O 1
ATOM 2743 N N . ASN A 1 349 ? 6.283 12.691 10.041 1.00 75.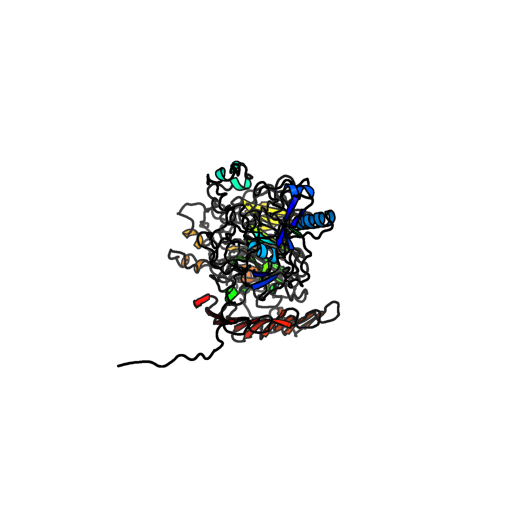19 349 ASN A N 1
ATOM 2744 C CA . ASN A 1 349 ? 6.706 14.085 10.178 1.00 75.19 349 ASN A CA 1
ATOM 2745 C C . ASN A 1 349 ? 8.171 14.401 9.827 1.00 75.19 349 ASN A C 1
ATOM 2747 O O . ASN A 1 349 ? 8.638 15.507 10.129 1.00 75.19 349 ASN A O 1
ATOM 2751 N N . ASP A 1 350 ? 8.891 13.493 9.165 1.00 81.50 350 ASP A N 1
ATOM 2752 C CA . ASP A 1 350 ? 10.213 13.812 8.622 1.00 81.50 350 ASP A CA 1
ATOM 2753 C C . ASP A 1 350 ? 10.123 14.968 7.613 1.00 81.50 350 ASP A C 1
ATOM 2755 O O . ASP A 1 350 ? 9.221 15.013 6.779 1.00 81.50 350 ASP A O 1
ATOM 2759 N N . GLN A 1 351 ? 11.063 15.913 7.669 1.00 72.75 351 GLN A N 1
ATOM 2760 C CA . GLN A 1 351 ? 11.100 17.068 6.756 1.00 72.75 351 GLN A CA 1
ATOM 2761 C C . GLN A 1 351 ? 12.065 16.868 5.573 1.00 72.75 351 GLN A C 1
ATOM 2763 O O . GLN A 1 351 ? 12.301 17.804 4.808 1.00 72.75 351 GLN A O 1
ATOM 2768 N N . GLY A 1 352 ? 12.610 15.660 5.413 1.00 71.88 352 GLY A N 1
ATOM 2769 C CA . GLY A 1 352 ? 13.517 15.272 4.343 1.00 71.88 352 GLY A CA 1
ATOM 2770 C C . GLY A 1 352 ? 14.815 14.659 4.870 1.00 71.88 352 GLY A C 1
ATOM 2771 O O . GLY A 1 352 ? 15.506 15.233 5.710 1.00 71.88 352 GLY A O 1
ATOM 2772 N N . GLY A 1 353 ? 15.196 13.517 4.293 1.00 71.88 353 GLY A N 1
ATOM 2773 C CA . GLY A 1 353 ? 16.490 12.869 4.518 1.00 71.88 353 GLY A CA 1
ATOM 2774 C C . GLY A 1 353 ? 16.568 11.950 5.739 1.00 71.88 353 GLY A C 1
ATOM 2775 O O . GLY A 1 353 ? 17.573 11.249 5.867 1.00 71.88 353 GLY A O 1
ATOM 2776 N N . GLY A 1 354 ? 15.542 11.891 6.597 1.00 82.81 354 GLY A N 1
ATOM 2777 C CA . GLY A 1 354 ? 15.558 11.054 7.800 1.00 82.81 354 GLY A CA 1
ATOM 2778 C C . GLY A 1 354 ? 15.360 9.559 7.538 1.00 82.81 354 GLY A C 1
ATOM 2779 O O . GLY A 1 354 ? 15.930 8.733 8.245 1.00 82.81 354 GLY A O 1
ATOM 2780 N N . MET A 1 355 ? 14.606 9.180 6.503 1.00 87.56 355 MET A N 1
ATOM 2781 C CA . MET A 1 355 ? 14.230 7.778 6.255 1.00 87.56 355 MET A CA 1
ATOM 2782 C C . MET A 1 355 ? 15.441 6.907 5.914 1.00 87.56 355 MET A C 1
ATOM 2784 O O . MET A 1 355 ? 15.757 5.965 6.644 1.00 87.56 355 MET A O 1
ATOM 2788 N N . GLU A 1 356 ? 16.173 7.262 4.855 1.00 85.56 356 GLU A N 1
ATOM 2789 C CA . GLU A 1 356 ? 17.408 6.563 4.481 1.00 85.56 356 GLU A CA 1
ATOM 2790 C C . GLU A 1 356 ? 18.460 6.660 5.596 1.00 85.56 356 GLU A C 1
ATOM 2792 O O . GLU A 1 356 ? 19.211 5.712 5.827 1.00 85.56 356 GLU A O 1
ATOM 2797 N N . ALA A 1 357 ? 18.490 7.780 6.328 1.00 90.06 357 ALA A N 1
ATOM 2798 C CA . ALA A 1 357 ? 19.415 7.985 7.434 1.00 90.06 357 ALA A CA 1
ATOM 2799 C C . ALA A 1 357 ? 19.258 6.931 8.535 1.00 90.06 357 ALA A C 1
ATOM 2801 O O . ALA A 1 357 ? 20.265 6.449 9.053 1.00 90.06 357 ALA A O 1
ATOM 2802 N N . VAL A 1 358 ? 18.027 6.539 8.865 1.00 93.69 358 VAL A N 1
ATOM 2803 C CA . VAL A 1 358 ? 17.781 5.569 9.939 1.00 93.69 358 VAL A CA 1
ATOM 2804 C C . VAL A 1 358 ? 17.670 4.121 9.464 1.00 93.69 358 VAL A C 1
ATOM 2806 O O . VAL A 1 358 ? 17.660 3.230 10.311 1.00 93.69 358 VAL A O 1
ATOM 2809 N N . GLY A 1 359 ? 17.626 3.885 8.147 1.00 91.50 359 GLY A N 1
ATOM 2810 C CA . GLY A 1 359 ? 17.546 2.551 7.537 1.00 91.50 359 GLY A CA 1
ATOM 2811 C C . GLY A 1 359 ? 16.182 2.169 6.949 1.00 91.50 359 GLY A C 1
ATOM 2812 O O . GLY A 1 359 ? 16.029 1.049 6.454 1.00 91.50 359 GLY A O 1
ATOM 2813 N N . LEU A 1 360 ? 15.207 3.083 6.948 1.00 92.06 360 LEU A N 1
ATOM 2814 C CA . LEU A 1 360 ? 13.924 2.885 6.269 1.00 92.06 360 LEU A CA 1
ATOM 2815 C C . LEU A 1 360 ? 14.086 2.933 4.743 1.00 92.06 360 LEU A C 1
ATOM 2817 O O . LEU A 1 360 ? 15.065 3.464 4.212 1.00 92.06 360 LEU A O 1
ATOM 2821 N N . HIS A 1 361 ? 13.111 2.365 4.030 1.00 88.75 361 HIS A N 1
ATOM 2822 C CA . HIS A 1 361 ? 13.105 2.373 2.571 1.00 88.75 361 HIS A CA 1
ATOM 2823 C C . HIS A 1 361 ? 13.073 3.824 2.040 1.00 88.75 361 HIS A C 1
ATOM 2825 O O . HIS A 1 361 ? 12.253 4.613 2.510 1.00 88.75 361 HIS A O 1
ATOM 2831 N N . PRO A 1 362 ? 13.920 4.202 1.062 1.00 83.19 362 PRO A N 1
ATOM 2832 C CA . PRO A 1 362 ? 14.082 5.602 0.642 1.00 83.19 362 PRO A CA 1
ATOM 2833 C C . PRO A 1 362 ? 12.854 6.196 -0.065 1.00 83.19 362 PRO A C 1
ATOM 2835 O O . PRO A 1 362 ? 12.716 7.412 -0.127 1.00 83.19 362 PRO A O 1
ATOM 2838 N N . ALA A 1 363 ? 11.964 5.344 -0.574 1.00 83.00 363 ALA A N 1
ATOM 2839 C CA . ALA A 1 363 ? 10.680 5.743 -1.151 1.00 83.00 363 ALA A CA 1
ATOM 2840 C C . ALA A 1 363 ? 9.630 6.164 -0.106 1.00 83.00 363 ALA A C 1
ATOM 2842 O O . ALA A 1 363 ? 8.614 6.764 -0.449 1.00 83.00 363 ALA A O 1
ATOM 2843 N N . ILE A 1 364 ? 9.838 5.810 1.167 1.00 88.62 364 ILE A N 1
ATOM 2844 C CA . ILE A 1 364 ? 8.950 6.244 2.242 1.00 88.62 364 ILE A CA 1
ATOM 2845 C C . ILE A 1 364 ? 9.232 7.724 2.483 1.00 88.62 364 ILE A C 1
ATOM 2847 O O . ILE A 1 364 ? 10.363 8.125 2.749 1.00 88.62 364 ILE A O 1
ATOM 2851 N N . GLY A 1 365 ? 8.187 8.528 2.360 1.00 83.88 365 GLY A N 1
ATOM 2852 C CA . GLY A 1 365 ? 8.171 9.956 2.607 1.00 83.88 365 GLY A CA 1
ATOM 2853 C C . GLY A 1 365 ? 7.784 10.328 4.042 1.00 83.88 365 GLY A C 1
ATOM 2854 O O . GLY A 1 365 ? 7.336 9.498 4.834 1.00 83.88 365 GLY A O 1
ATOM 2855 N N . GLY A 1 366 ? 7.950 11.612 4.362 1.00 82.94 366 GLY A N 1
ATOM 2856 C CA . GLY A 1 366 ? 7.705 12.150 5.700 1.00 82.94 366 GLY A CA 1
ATOM 2857 C C . GLY A 1 366 ? 6.240 12.463 6.019 1.00 82.94 366 GLY A C 1
ATOM 2858 O O . GLY A 1 366 ? 5.861 12.580 7.182 1.00 82.94 366 GLY A O 1
ATOM 2859 N N . HIS A 1 367 ? 5.400 12.604 4.990 1.00 83.75 367 HIS A N 1
ATOM 2860 C CA . HIS A 1 367 ? 3.979 12.913 5.141 1.00 83.75 367 HIS A CA 1
ATOM 2861 C C . HIS A 1 367 ? 3.145 11.641 4.963 1.00 83.75 367 HIS A C 1
ATOM 2863 O O . HIS A 1 367 ? 3.059 11.111 3.854 1.00 83.75 367 HIS A O 1
ATOM 2869 N N . ILE A 1 368 ? 2.555 11.146 6.057 1.00 86.25 368 ILE A N 1
ATOM 2870 C CA . ILE A 1 368 ? 1.752 9.915 6.105 1.00 86.25 368 ILE A CA 1
ATOM 2871 C C . ILE A 1 368 ? 0.269 10.274 6.146 1.00 86.25 368 ILE A C 1
ATOM 2873 O O . ILE A 1 368 ? -0.208 10.883 7.105 1.00 86.25 368 ILE A O 1
ATOM 2877 N N . HIS A 1 369 ? -0.489 9.883 5.119 1.00 86.25 369 HIS A N 1
ATOM 2878 C CA . HIS A 1 369 ? -1.826 10.440 4.940 1.00 86.25 369 HIS A CA 1
ATOM 2879 C C . HIS A 1 369 ? -2.842 9.496 4.267 1.00 86.25 369 HIS A C 1
ATOM 2881 O O . HIS A 1 369 ? -2.496 8.459 3.701 1.00 86.25 369 HIS A O 1
ATOM 2887 N N . SER A 1 370 ? -4.134 9.839 4.408 1.00 86.50 370 SER A N 1
ATOM 2888 C CA . SER A 1 370 ? -5.317 9.096 3.927 1.00 86.50 370 SER A CA 1
ATOM 2889 C C . SER A 1 370 ? -5.256 7.582 4.166 1.00 86.50 370 SER A C 1
ATOM 2891 O O . SER A 1 370 ? -5.490 6.775 3.260 1.00 86.50 370 SER A O 1
ATOM 2893 N N . GLY A 1 371 ? -4.935 7.203 5.403 1.00 88.31 371 GLY A N 1
ATOM 2894 C CA . GLY A 1 371 ? -4.784 5.805 5.775 1.00 88.31 371 GLY A CA 1
ATOM 2895 C C . GLY A 1 371 ? -6.087 5.076 6.103 1.00 88.31 371 GLY A C 1
ATOM 2896 O O . GLY A 1 371 ? -7.136 5.688 6.337 1.00 88.31 371 GLY A O 1
ATOM 2897 N N . GLY A 1 372 ? -5.977 3.751 6.169 1.00 95.00 372 GLY A N 1
ATOM 2898 C CA . GLY A 1 372 ? -7.003 2.829 6.639 1.00 95.00 372 GLY A CA 1
ATOM 2899 C C . GLY A 1 372 ? -6.407 1.744 7.538 1.00 95.00 372 GLY A C 1
ATOM 2900 O O . GLY A 1 372 ? -5.243 1.368 7.382 1.00 95.00 372 GLY A O 1
ATOM 2901 N N . ILE A 1 373 ? -7.215 1.226 8.468 1.00 97.50 373 ILE A N 1
ATOM 2902 C CA . ILE A 1 373 ? -6.864 0.062 9.296 1.00 97.50 373 ILE A CA 1
ATOM 2903 C C . ILE A 1 373 ? -7.800 -1.104 9.032 1.00 97.50 373 ILE A C 1
ATOM 2905 O O . ILE A 1 373 ? -8.995 -0.917 8.809 1.00 97.50 373 ILE A O 1
ATOM 2909 N N . VAL A 1 374 ? -7.256 -2.315 9.105 1.00 98.12 374 VAL A N 1
ATOM 2910 C CA . VAL A 1 374 ? -8.021 -3.555 9.010 1.00 98.12 374 VAL A CA 1
ATOM 2911 C C . VAL A 1 374 ? -7.581 -4.531 10.087 1.00 98.12 374 VAL A C 1
ATOM 2913 O O . VAL A 1 374 ? -6.389 -4.709 10.333 1.00 98.12 374 VAL A O 1
ATOM 2916 N N . LEU A 1 375 ? -8.554 -5.185 10.714 1.00 97.81 375 LEU A N 1
ATOM 2917 C CA . LEU A 1 375 ? -8.294 -6.311 11.594 1.00 97.81 375 LEU A CA 1
ATOM 2918 C C . LEU A 1 375 ? -8.221 -7.591 10.765 1.00 97.81 375 LEU A C 1
ATOM 2920 O O . LEU A 1 375 ? -9.183 -7.945 10.080 1.00 97.81 375 LEU A O 1
ATOM 2924 N N . ALA A 1 376 ? -7.104 -8.297 10.842 1.00 98.31 376 ALA A N 1
ATOM 2925 C CA . ALA A 1 376 ? -6.904 -9.571 10.181 1.00 98.31 376 ALA A CA 1
ATOM 2926 C C . ALA A 1 376 ? -7.505 -10.746 10.982 1.00 98.31 376 ALA A C 1
ATOM 2928 O O . ALA A 1 376 ? -7.698 -10.651 12.195 1.00 98.31 376 ALA A O 1
ATOM 2929 N N . PRO A 1 377 ? -7.798 -11.896 10.341 1.00 97.62 377 PRO A N 1
ATOM 2930 C CA . PRO A 1 377 ? -8.398 -13.055 11.013 1.00 97.62 377 PRO A CA 1
ATOM 2931 C C . PRO A 1 377 ? -7.588 -13.644 12.168 1.00 97.62 377 PRO A C 1
ATOM 2933 O O . PRO A 1 377 ? -8.160 -14.350 12.995 1.00 97.62 377 PRO A O 1
ATOM 2936 N N . ASN A 1 378 ? -6.279 -13.397 12.202 1.00 97.31 378 ASN A N 1
ATOM 2937 C CA . ASN A 1 378 ? -5.377 -13.812 13.273 1.00 97.31 378 ASN A CA 1
ATOM 2938 C C . ASN A 1 378 ? -5.313 -12.824 14.456 1.00 97.31 378 ASN A C 1
ATOM 2940 O O . ASN A 1 378 ? -4.570 -13.073 15.399 1.00 97.31 378 ASN A O 1
ATOM 2944 N N . GLY A 1 379 ? -6.082 -11.730 14.416 1.00 97.25 379 GLY A N 1
ATOM 2945 C CA . GLY A 1 379 ? -6.088 -10.679 15.437 1.00 97.25 379 GLY A CA 1
ATOM 2946 C C . GLY A 1 379 ? -5.083 -9.552 15.192 1.00 97.25 379 GLY A C 1
ATOM 2947 O O . GLY A 1 379 ? -5.123 -8.560 15.912 1.00 97.25 379 GLY A O 1
ATOM 2948 N N . ASP A 1 380 ? -4.212 -9.662 14.182 1.00 98.44 380 ASP A N 1
ATOM 2949 C CA . ASP A 1 380 ? -3.306 -8.567 13.830 1.00 98.44 380 ASP A CA 1
ATOM 2950 C C . ASP A 1 380 ? -4.102 -7.361 13.321 1.00 98.44 380 ASP A C 1
ATOM 2952 O O . ASP A 1 380 ? -5.116 -7.509 12.633 1.00 98.44 380 ASP A O 1
ATOM 2956 N N . VAL A 1 381 ? -3.595 -6.158 13.574 1.00 98.50 381 VAL A N 1
ATOM 2957 C CA . VAL A 1 381 ? -4.096 -4.934 12.938 1.00 98.50 381 VAL A CA 1
ATOM 2958 C C . VAL A 1 381 ? -3.080 -4.499 11.895 1.00 98.50 381 VAL A C 1
ATOM 2960 O O . VAL A 1 381 ? -1.902 -4.334 12.206 1.00 98.50 381 VAL A O 1
ATOM 2963 N N . LEU A 1 382 ? -3.517 -4.315 10.652 1.00 98.38 382 LEU A N 1
ATOM 2964 C CA . LEU A 1 382 ? -2.693 -3.727 9.599 1.00 98.38 382 LEU A CA 1
ATOM 2965 C C . LEU A 1 382 ? -3.141 -2.296 9.350 1.00 98.38 382 LEU A C 1
ATOM 2967 O O . LEU A 1 382 ? -4.340 -2.008 9.359 1.00 98.38 382 LEU A O 1
ATOM 2971 N N . GLN A 1 383 ? -2.175 -1.431 9.083 1.00 97.44 383 GLN A N 1
ATOM 2972 C CA . GLN A 1 383 ? -2.399 -0.050 8.701 1.00 97.44 383 GLN A CA 1
ATOM 2973 C C . GLN A 1 383 ? -1.738 0.201 7.349 1.00 97.44 383 GLN A C 1
ATOM 2975 O O . GLN A 1 383 ? -0.608 -0.229 7.127 1.00 97.44 383 GLN A O 1
ATOM 2980 N N . PHE A 1 384 ? -2.467 0.871 6.461 1.00 96.44 384 PHE A N 1
ATOM 2981 C CA . PHE A 1 384 ? -1.997 1.282 5.142 1.00 96.44 384 PHE A CA 1
ATOM 2982 C C . PHE A 1 384 ? -2.215 2.780 4.987 1.00 96.44 384 PHE A C 1
ATOM 2984 O O . PHE A 1 384 ? -3.284 3.267 5.349 1.00 96.44 384 PHE A O 1
ATOM 2991 N N . SER A 1 385 ? -1.246 3.494 4.426 1.00 93.19 385 SER A N 1
ATOM 2992 C CA . SER A 1 385 ? -1.334 4.923 4.099 1.00 93.19 385 SER A CA 1
ATOM 2993 C C . SER A 1 385 ? -0.544 5.204 2.841 1.00 93.19 385 SER A C 1
ATOM 2995 O O . SER A 1 385 ? 0.430 4.503 2.571 1.00 93.19 385 SER A O 1
ATOM 2997 N N . PHE A 1 386 ? -0.887 6.276 2.129 1.00 90.12 386 PHE A N 1
ATOM 2998 C CA . PHE A 1 386 ? 0.109 6.827 1.225 1.00 90.12 386 PHE A CA 1
ATOM 2999 C C . PHE A 1 386 ? 1.144 7.638 2.011 1.00 90.12 386 PHE A C 1
ATOM 3001 O O . PHE A 1 386 ? 0.865 8.172 3.090 1.00 90.12 386 PHE A O 1
ATOM 3008 N N . SER A 1 387 ? 2.345 7.709 1.460 1.00 88.88 387 SER A N 1
ATOM 3009 C CA . SER A 1 387 ? 3.502 8.385 2.016 1.00 88.88 387 SER A CA 1
ATOM 3010 C C . SER A 1 387 ? 4.153 9.212 0.917 1.00 88.88 387 SER A C 1
ATOM 3012 O O . SER A 1 387 ? 4.424 8.684 -0.155 1.00 88.88 387 SER A O 1
ATOM 3014 N N . THR A 1 388 ? 4.387 10.501 1.155 1.00 81.19 388 THR A N 1
ATOM 3015 C CA . THR A 1 388 ? 4.959 11.407 0.142 1.00 81.19 388 THR A CA 1
ATOM 3016 C C . THR A 1 388 ? 6.155 12.187 0.695 1.00 81.19 388 THR A C 1
ATOM 3018 O O . THR A 1 388 ? 6.197 12.469 1.905 1.00 81.19 388 THR A O 1
ATOM 3021 N N . PRO A 1 389 ? 7.172 12.506 -0.132 1.00 73.06 389 PRO A N 1
ATOM 3022 C CA . PRO A 1 389 ? 8.320 13.290 0.308 1.00 73.06 389 PRO A CA 1
ATOM 3023 C C . PRO A 1 389 ? 7.888 14.633 0.906 1.00 73.06 389 PRO A C 1
ATOM 3025 O O . PRO A 1 389 ? 7.123 15.375 0.302 1.00 73.06 389 PRO A O 1
ATOM 3028 N N . ALA A 1 390 ? 8.401 15.003 2.079 1.00 67.62 390 ALA A N 1
ATOM 3029 C CA . ALA A 1 390 ? 8.188 16.348 2.609 1.00 67.62 390 ALA A CA 1
ATOM 3030 C C . ALA A 1 390 ? 9.085 17.366 1.869 1.00 67.62 390 ALA A C 1
ATOM 3032 O O . ALA A 1 390 ? 10.212 17.026 1.502 1.00 67.62 390 ALA A O 1
ATOM 3033 N N . PRO A 1 391 ? 8.643 18.621 1.647 1.00 58.56 391 PRO A N 1
ATOM 3034 C CA . PRO A 1 391 ? 7.373 19.234 2.046 1.00 58.56 391 PRO A CA 1
ATOM 3035 C C . PRO A 1 391 ? 6.281 19.125 0.959 1.00 58.56 391 PRO A C 1
ATOM 3037 O O . PRO A 1 391 ? 5.518 20.076 0.770 1.00 58.56 391 PRO A O 1
ATOM 3040 N N . SER A 1 392 ? 6.260 18.042 0.177 1.00 60.50 392 SER A N 1
ATOM 3041 C CA . SER A 1 392 ? 5.323 17.891 -0.935 1.00 60.50 392 SER A CA 1
ATOM 3042 C C . SER A 1 392 ? 3.874 17.719 -0.474 1.00 60.50 392 SER A C 1
ATOM 3044 O O . SER A 1 392 ? 3.564 17.592 0.710 1.00 60.50 392 SER A O 1
ATOM 3046 N N . THR A 1 393 ? 2.967 17.801 -1.440 1.00 64.31 393 THR A N 1
ATOM 3047 C CA . THR A 1 393 ? 1.514 17.732 -1.244 1.00 64.31 393 THR A CA 1
ATOM 3048 C C . THR A 1 393 ? 0.977 16.356 -1.615 1.00 64.31 393 THR A C 1
ATOM 3050 O O . THR A 1 393 ? 1.686 15.573 -2.234 1.00 64.31 393 THR A O 1
ATOM 3053 N N . GLU A 1 394 ? -0.307 16.105 -1.333 1.00 66.62 394 GLU A N 1
ATOM 3054 C CA . GLU A 1 394 ? -0.988 14.858 -1.706 1.00 66.62 394 GLU A CA 1
ATOM 3055 C C . GLU A 1 394 ? -0.752 14.456 -3.174 1.00 66.62 394 GLU A C 1
ATOM 3057 O O . GLU A 1 394 ? -0.734 13.272 -3.437 1.00 66.62 394 GLU A O 1
ATOM 3062 N N . VAL A 1 395 ? -0.528 15.395 -4.105 1.00 62.03 395 VAL A N 1
ATOM 3063 C CA . VAL A 1 395 ? -0.394 15.159 -5.560 1.00 62.03 395 VAL A CA 1
ATOM 3064 C C . VAL A 1 395 ? 1.039 14.911 -6.062 1.00 62.03 395 VAL A C 1
ATOM 3066 O O . VAL A 1 395 ? 1.351 15.230 -7.211 1.00 62.03 395 VAL A O 1
ATOM 3069 N N . ASP A 1 396 ? 1.946 14.446 -5.202 1.00 70.19 396 ASP A N 1
ATOM 3070 C CA . ASP A 1 396 ? 3.313 14.115 -5.624 1.00 70.19 396 ASP A CA 1
ATOM 3071 C C . ASP A 1 396 ? 3.358 12.797 -6.408 1.00 70.19 396 ASP A C 1
ATOM 3073 O O . ASP A 1 396 ? 2.692 11.828 -6.046 1.00 70.19 396 ASP A O 1
ATOM 3077 N N . HIS A 1 397 ? 4.195 12.748 -7.442 1.00 70.19 397 HIS A N 1
ATOM 3078 C CA . HIS A 1 397 ? 4.405 11.568 -8.288 1.00 70.19 397 HIS A CA 1
ATOM 3079 C C . HIS A 1 397 ? 5.304 10.501 -7.636 1.00 70.19 397 HIS A C 1
ATOM 3081 O O . HIS A 1 397 ? 5.544 9.458 -8.225 1.00 70.19 397 HIS A O 1
ATOM 3087 N N . ASN A 1 398 ? 5.841 10.770 -6.447 1.00 72.94 398 ASN A N 1
ATOM 3088 C CA . ASN A 1 398 ? 6.523 9.804 -5.587 1.00 72.94 398 ASN A CA 1
ATOM 3089 C C . ASN A 1 398 ? 5.694 9.495 -4.338 1.00 72.94 398 ASN A C 1
ATOM 3091 O O . ASN A 1 398 ? 6.242 9.101 -3.307 1.00 72.94 398 ASN A O 1
ATOM 3095 N N . SER A 1 399 ? 4.382 9.736 -4.391 1.00 81.56 399 SER A N 1
ATOM 3096 C CA . SER A 1 399 ? 3.487 9.228 -3.360 1.00 81.56 399 SER A CA 1
ATOM 3097 C C . SER A 1 399 ? 3.474 7.709 -3.466 1.00 81.56 399 SER A C 1
ATOM 3099 O O . SER A 1 399 ? 3.125 7.171 -4.510 1.00 81.56 399 SER A O 1
ATOM 3101 N N . THR A 1 400 ? 3.870 7.028 -2.395 1.00 87.25 400 THR A N 1
ATOM 3102 C CA . THR A 1 400 ? 3.990 5.566 -2.333 1.00 87.25 400 THR A CA 1
ATOM 3103 C C . THR A 1 400 ? 3.009 4.991 -1.328 1.00 87.25 400 THR A C 1
ATOM 3105 O O . THR A 1 400 ? 2.558 5.691 -0.422 1.00 87.25 400 THR A O 1
ATOM 3108 N N . MET A 1 401 ? 2.669 3.707 -1.439 1.00 93.00 401 MET A N 1
ATOM 3109 C CA . MET A 1 401 ? 1.795 3.051 -0.467 1.00 93.00 401 MET A CA 1
ATOM 3110 C C . MET A 1 401 ? 2.628 2.311 0.578 1.00 93.00 401 MET A C 1
ATOM 3112 O O . MET A 1 401 ? 3.367 1.385 0.250 1.00 93.00 401 MET A O 1
ATOM 3116 N N . VAL A 1 402 ? 2.473 2.672 1.851 1.00 94.94 402 VAL A N 1
ATOM 3117 C CA . VAL A 1 402 ? 3.178 2.055 2.985 1.00 94.94 402 VAL A CA 1
ATOM 3118 C C . VAL A 1 402 ? 2.255 1.164 3.802 1.00 94.94 402 VAL A C 1
ATOM 3120 O O . VAL A 1 402 ? 1.045 1.385 3.856 1.00 94.94 402 VAL A O 1
ATOM 3123 N N . VAL A 1 403 ? 2.838 0.163 4.461 1.00 96.62 403 VAL A N 1
ATOM 3124 C CA . VAL A 1 403 ? 2.148 -0.730 5.394 1.00 96.62 403 VAL A CA 1
ATOM 3125 C C . VAL A 1 403 ? 2.932 -0.883 6.693 1.00 96.62 403 VAL A C 1
ATOM 3127 O O . VAL A 1 403 ? 4.159 -0.983 6.695 1.00 96.62 403 VAL A O 1
ATOM 3130 N N . THR A 1 404 ? 2.213 -0.963 7.810 1.00 97.69 404 THR A N 1
ATOM 3131 C CA . THR A 1 404 ? 2.730 -1.459 9.091 1.00 97.69 404 THR A CA 1
ATOM 3132 C C . THR A 1 404 ? 1.727 -2.419 9.739 1.00 97.69 404 THR A C 1
ATOM 3134 O O . THR A 1 404 ? 0.550 -2.469 9.365 1.00 97.69 404 THR A O 1
ATOM 3137 N N . ARG A 1 405 ? 2.197 -3.228 10.693 1.00 98.06 405 ARG A N 1
ATOM 3138 C CA . ARG A 1 405 ? 1.411 -4.251 11.385 1.00 98.06 405 ARG A CA 1
ATOM 3139 C C . ARG A 1 405 ? 1.625 -4.186 12.895 1.00 98.06 405 ARG A C 1
ATOM 3141 O O . ARG A 1 405 ? 2.755 -4.199 13.377 1.00 98.06 405 ARG A O 1
ATOM 3148 N N . LEU A 1 406 ? 0.523 -4.210 13.636 1.00 98.00 406 LEU A N 1
ATOM 3149 C CA . LEU A 1 406 ? 0.483 -4.550 15.050 1.00 98.00 406 LEU A CA 1
ATOM 3150 C C . LEU A 1 406 ? 0.168 -6.040 15.166 1.00 98.00 406 LEU A C 1
ATOM 3152 O O . LEU A 1 406 ? -0.932 -6.478 14.824 1.00 98.00 406 LEU A O 1
ATOM 3156 N N . ARG A 1 407 ? 1.141 -6.815 15.642 1.00 97.44 407 ARG A N 1
ATOM 3157 C CA . ARG A 1 407 ? 0.979 -8.257 15.864 1.00 97.44 407 ARG A CA 1
ATOM 3158 C C . ARG A 1 407 ? 0.048 -8.499 17.054 1.00 97.44 407 ARG A C 1
ATOM 3160 O O . ARG A 1 407 ? 0.184 -7.819 18.074 1.00 97.44 407 ARG A O 1
ATOM 3167 N N . HIS A 1 408 ? -0.869 -9.461 16.954 1.00 96.50 408 HIS A N 1
ATOM 3168 C CA . HIS A 1 408 ? -1.814 -9.782 18.029 1.00 96.50 408 HIS A CA 1
ATOM 3169 C C . HIS A 1 408 ? -1.069 -10.108 19.329 1.00 96.50 408 HIS A C 1
ATOM 3171 O O . HIS A 1 408 ? -0.236 -11.016 19.375 1.00 96.50 408 HIS A O 1
ATOM 3177 N N . GLY A 1 409 ? -1.358 -9.355 20.390 1.00 94.81 409 GLY A N 1
ATOM 3178 C CA . GLY A 1 409 ? -0.682 -9.466 21.684 1.00 94.81 409 GLY A CA 1
ATOM 3179 C C . GLY A 1 409 ? 0.673 -8.753 21.803 1.00 94.81 409 GLY A C 1
ATOM 3180 O O . GLY A 1 409 ? 1.363 -8.979 22.797 1.00 94.81 409 GLY A O 1
ATOM 3181 N N . ALA A 1 410 ? 1.068 -7.911 20.839 1.00 95.38 410 ALA A N 1
ATOM 3182 C CA . ALA A 1 410 ? 2.232 -7.022 20.929 1.00 95.38 410 ALA A CA 1
ATOM 3183 C C . ALA A 1 410 ? 1.837 -5.576 21.292 1.00 95.38 410 ALA A C 1
ATOM 3185 O O . ALA A 1 410 ? 0.752 -5.109 20.948 1.00 95.38 410 ALA A O 1
ATOM 3186 N N . ASP A 1 411 ? 2.729 -4.847 21.972 1.00 91.88 411 ASP A N 1
ATOM 3187 C CA . ASP A 1 411 ? 2.503 -3.444 22.379 1.00 91.88 411 ASP A CA 1
ATOM 3188 C C . ASP A 1 411 ? 3.043 -2.422 21.367 1.00 91.88 411 ASP A C 1
ATOM 3190 O O . ASP A 1 411 ? 2.733 -1.236 21.441 1.00 91.88 411 ASP A O 1
ATOM 3194 N N . GLN A 1 412 ? 3.878 -2.872 20.432 1.00 93.12 412 GLN A N 1
ATOM 3195 C CA . GLN A 1 412 ? 4.578 -2.023 19.475 1.00 93.12 412 GLN A CA 1
ATOM 3196 C C . GLN A 1 412 ? 4.276 -2.483 18.048 1.00 93.12 412 GLN A C 1
ATOM 3198 O O . GLN A 1 412 ? 4.327 -3.681 17.761 1.00 93.12 412 GLN A O 1
ATOM 3203 N N . TRP A 1 413 ? 3.977 -1.523 17.172 1.00 96.81 413 TRP A N 1
ATOM 3204 C CA . TRP A 1 413 ? 3.884 -1.739 15.729 1.00 96.81 413 TRP A CA 1
ATOM 3205 C C . TRP A 1 413 ? 5.257 -2.100 15.148 1.00 96.81 413 TRP A C 1
ATOM 3207 O O . TRP A 1 413 ? 6.293 -1.644 15.638 1.00 96.81 413 TRP A O 1
ATOM 3217 N N . ASP A 1 414 ? 5.275 -2.923 14.103 1.00 96.69 414 ASP A N 1
ATOM 3218 C CA . ASP A 1 414 ? 6.494 -3.172 13.334 1.00 96.69 414 ASP A CA 1
ATOM 3219 C C . ASP A 1 414 ? 6.966 -1.885 12.620 1.00 96.69 414 ASP A C 1
ATOM 3221 O O . ASP A 1 414 ? 6.177 -0.972 12.359 1.00 96.69 414 ASP A O 1
ATOM 3225 N N . MET A 1 415 ? 8.262 -1.802 12.286 1.00 95.06 415 MET A N 1
ATOM 3226 C CA . MET A 1 415 ? 8.762 -0.715 11.432 1.00 95.06 415 MET A CA 1
ATOM 3227 C C . MET A 1 415 ? 8.005 -0.723 10.091 1.00 95.06 415 MET A C 1
ATOM 3229 O O . MET A 1 415 ? 7.832 -1.805 9.522 1.00 95.06 415 MET A O 1
ATOM 3233 N N . PRO A 1 416 ? 7.549 0.438 9.582 1.00 95.31 416 PRO A N 1
ATOM 3234 C CA . PRO A 1 416 ? 6.817 0.500 8.326 1.00 95.31 416 PRO A CA 1
ATOM 3235 C C . PRO A 1 416 ? 7.715 0.150 7.143 1.00 95.31 416 PRO A C 1
ATOM 3237 O O . PRO A 1 416 ? 8.924 0.387 7.159 1.00 95.31 416 PRO A O 1
ATOM 3240 N N . ASP A 1 417 ? 7.097 -0.384 6.100 1.00 93.94 417 ASP A N 1
ATOM 3241 C CA . ASP A 1 417 ? 7.760 -0.739 4.849 1.00 93.94 417 ASP A CA 1
ATOM 3242 C C . ASP A 1 417 ? 6.803 -0.479 3.673 1.00 93.94 417 ASP A C 1
ATOM 3244 O O . ASP A 1 417 ? 5.615 -0.201 3.874 1.00 93.94 417 ASP A O 1
ATOM 3248 N N . LEU A 1 418 ? 7.298 -0.544 2.440 1.00 91.06 418 LEU A N 1
ATOM 3249 C CA . LEU A 1 418 ? 6.453 -0.358 1.260 1.00 91.06 418 LEU A CA 1
ATOM 3250 C C . LEU A 1 418 ? 5.434 -1.492 1.133 1.00 91.06 418 LEU A C 1
ATOM 3252 O O . LEU A 1 418 ? 5.796 -2.660 1.184 1.00 91.06 418 LEU A O 1
ATOM 3256 N N . PHE A 1 419 ? 4.165 -1.171 0.897 1.00 93.19 419 PHE A N 1
ATOM 3257 C CA . PHE A 1 419 ? 3.200 -2.143 0.385 1.00 93.19 419 PHE A CA 1
ATOM 3258 C C . PHE A 1 419 ? 3.372 -2.308 -1.123 1.00 93.19 419 PHE A C 1
ATOM 3260 O O . PHE A 1 419 ? 3.539 -3.420 -1.624 1.00 93.19 419 PHE A O 1
ATOM 3267 N N . TYR A 1 420 ? 3.368 -1.183 -1.832 1.00 89.69 420 TYR A N 1
ATOM 3268 C CA . TYR A 1 420 ? 3.799 -1.078 -3.214 1.00 89.69 420 TYR A CA 1
ATOM 3269 C C . TYR A 1 420 ? 4.169 0.372 -3.519 1.00 89.69 420 TYR A C 1
ATOM 3271 O O . TYR A 1 420 ? 3.778 1.302 -2.816 1.00 89.69 420 TYR A O 1
ATOM 3279 N N . ASP A 1 421 ? 4.896 0.529 -4.608 1.00 85.62 421 ASP A N 1
ATOM 3280 C CA . ASP A 1 421 ? 5.166 1.806 -5.230 1.00 85.62 421 ASP A CA 1
ATOM 3281 C C . ASP A 1 421 ? 5.067 1.590 -6.738 1.00 85.62 421 ASP A C 1
ATOM 3283 O O . ASP A 1 421 ? 5.732 0.705 -7.298 1.00 85.62 421 ASP A O 1
ATOM 3287 N N . LEU A 1 422 ? 4.178 2.343 -7.372 1.00 82.31 422 LEU A N 1
ATOM 3288 C CA . LEU A 1 422 ? 4.225 2.532 -8.804 1.00 82.31 422 LEU A CA 1
ATOM 3289 C C . LEU A 1 422 ? 5.126 3.749 -9.046 1.00 82.31 422 LEU A C 1
ATOM 3291 O O . LEU A 1 422 ? 4.636 4.866 -9.100 1.00 82.31 422 LEU A O 1
ATOM 3295 N N . ALA A 1 423 ? 6.441 3.531 -9.147 1.00 79.62 423 ALA A N 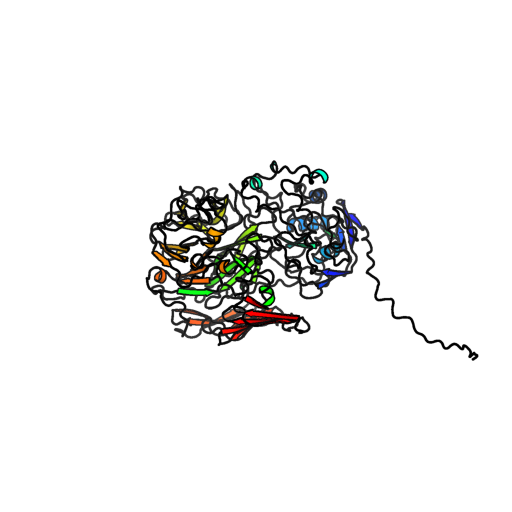1
ATOM 3296 C CA . ALA A 1 423 ? 7.413 4.605 -9.349 1.00 79.62 423 ALA A CA 1
ATOM 3297 C C . ALA A 1 423 ? 6.943 5.605 -10.411 1.00 79.62 423 ALA A C 1
ATOM 3299 O O . ALA A 1 423 ? 6.500 5.192 -11.492 1.00 79.62 423 ALA A O 1
ATOM 3300 N N . ASP A 1 424 ? 7.079 6.895 -10.091 1.00 73.81 424 ASP A N 1
ATOM 3301 C CA . ASP A 1 424 ? 6.649 8.028 -10.914 1.00 73.81 424 ASP A CA 1
ATOM 3302 C C . ASP A 1 424 ? 5.112 8.156 -11.090 1.00 73.81 424 ASP A C 1
ATOM 3304 O O . ASP A 1 424 ? 4.624 8.836 -12.002 1.00 73.81 424 ASP A O 1
ATOM 3308 N N . MET A 1 425 ? 4.337 7.547 -10.186 1.00 75.12 425 MET A N 1
ATOM 3309 C CA . MET A 1 425 ? 2.880 7.662 -10.081 1.00 75.12 425 MET A CA 1
ATOM 3310 C C . MET A 1 425 ? 2.446 8.281 -8.753 1.00 75.12 425 MET A C 1
ATOM 3312 O O . MET A 1 425 ? 3.092 8.156 -7.720 1.00 75.12 425 MET A O 1
ATOM 3316 N N . ASP A 1 426 ? 1.268 8.897 -8.753 1.00 78.25 426 ASP A N 1
ATOM 3317 C CA . ASP A 1 426 ? 0.666 9.425 -7.532 1.00 78.25 426 ASP A CA 1
ATOM 3318 C C . ASP A 1 426 ? -0.188 8.334 -6.862 1.00 78.25 426 ASP A C 1
ATOM 3320 O O . ASP A 1 426 ? -1.396 8.254 -7.103 1.00 78.25 426 ASP A O 1
ATOM 3324 N N . ASP A 1 427 ? 0.420 7.448 -6.060 1.00 83.44 427 ASP A N 1
ATOM 3325 C CA . ASP A 1 427 ? -0.320 6.422 -5.317 1.00 83.44 427 ASP A CA 1
ATOM 3326 C C . ASP A 1 427 ? -1.036 7.023 -4.107 1.00 83.44 427 ASP A C 1
ATOM 3328 O O . ASP A 1 427 ? -0.418 7.387 -3.110 1.00 83.44 427 ASP A O 1
ATOM 3332 N N . GLN A 1 428 ? -2.369 7.071 -4.155 1.00 81.94 428 GLN A N 1
ATOM 3333 C CA . GLN A 1 428 ? -3.163 7.701 -3.099 1.00 81.94 428 GLN A CA 1
ATOM 3334 C C . GLN A 1 428 ? -4.197 6.784 -2.483 1.00 81.94 428 GLN A C 1
ATOM 3336 O O . GLN A 1 428 ? -4.707 5.881 -3.137 1.00 81.94 428 GLN A O 1
ATOM 3341 N N . SER A 1 429 ? -4.619 7.158 -1.269 1.00 87.62 429 SER A N 1
ATOM 3342 C CA . SER A 1 429 ? -5.747 6.629 -0.488 1.00 87.62 429 SER A CA 1
ATOM 3343 C C . SER A 1 429 ? -5.712 5.124 -0.228 1.00 87.62 429 SER A C 1
ATOM 3345 O O . SER A 1 429 ? -5.575 4.313 -1.136 1.00 87.62 429 SER A O 1
ATOM 3347 N N . ALA A 1 430 ? -5.903 4.744 1.029 1.00 92.81 430 ALA A N 1
ATOM 3348 C CA . ALA A 1 430 ? -6.000 3.349 1.419 1.00 92.81 430 ALA A CA 1
ATOM 3349 C C . ALA A 1 430 ? -7.359 3.075 2.064 1.00 92.81 430 ALA A C 1
ATOM 3351 O O . ALA A 1 430 ? -7.618 3.460 3.205 1.00 92.81 430 ALA A O 1
ATOM 3352 N N . LEU A 1 431 ? -8.227 2.373 1.338 1.00 96.00 431 LEU A N 1
ATOM 3353 C CA . LEU A 1 431 ? -9.376 1.694 1.924 1.00 96.00 431 LEU A CA 1
ATOM 3354 C C . LEU A 1 431 ? -8.996 0.227 2.120 1.00 96.00 431 LEU A C 1
ATOM 3356 O O . LEU A 1 431 ? -8.632 -0.464 1.172 1.00 96.00 431 LEU A O 1
ATOM 3360 N N . VAL A 1 432 ? -9.135 -0.267 3.344 1.00 97.50 432 VAL A N 1
ATOM 3361 C CA . VAL A 1 432 ? -8.958 -1.684 3.656 1.00 97.50 432 VAL A CA 1
ATOM 3362 C C . VAL A 1 432 ? -10.180 -2.231 4.368 1.00 97.50 432 VAL A C 1
ATOM 3364 O O . VAL A 1 432 ? -10.824 -1.537 5.150 1.00 97.50 432 VAL A O 1
ATOM 3367 N N . TRP A 1 433 ? -10.526 -3.478 4.066 1.00 97.56 433 TRP A N 1
ATOM 3368 C CA . TRP A 1 433 ? -11.766 -4.085 4.536 1.00 97.56 433 TRP A CA 1
ATOM 3369 C C . TRP A 1 433 ? -11.600 -5.582 4.777 1.00 97.56 433 TRP A C 1
ATOM 3371 O O . TRP A 1 433 ? -11.016 -6.290 3.960 1.00 97.56 433 TRP A O 1
ATOM 3381 N N . ASN A 1 434 ? -12.121 -6.072 5.902 1.00 97.31 434 ASN A N 1
ATOM 3382 C CA . ASN A 1 434 ? -12.211 -7.499 6.190 1.00 97.31 434 ASN A CA 1
ATOM 3383 C C . ASN A 1 434 ? -13.614 -8.007 5.830 1.00 97.31 434 ASN A C 1
ATOM 3385 O O . ASN A 1 434 ? -14.584 -7.777 6.551 1.00 97.31 434 ASN A O 1
ATOM 3389 N N . ASP A 1 435 ? -13.697 -8.725 4.717 1.00 96.56 435 ASP A N 1
ATOM 3390 C CA . ASP A 1 435 ? -14.893 -9.399 4.230 1.00 96.56 435 ASP A CA 1
ATOM 3391 C C . ASP A 1 435 ? -14.887 -10.859 4.693 1.00 96.56 435 ASP A C 1
ATOM 3393 O O . ASP A 1 435 ? -14.490 -11.770 3.963 1.00 96.56 435 ASP A O 1
ATOM 3397 N N . ASN A 1 436 ? -15.286 -11.079 5.948 1.00 93.12 436 ASN A N 1
ATOM 3398 C CA . ASN A 1 436 ? -15.437 -12.415 6.541 1.00 93.12 436 ASN A CA 1
ATOM 3399 C C . ASN A 1 436 ? -14.182 -13.300 6.426 1.00 93.12 436 ASN A C 1
ATOM 3401 O O . ASN A 1 436 ? -14.251 -14.503 6.175 1.00 93.12 436 ASN A O 1
ATOM 3405 N N . GLY A 1 437 ? -13.014 -12.701 6.622 1.00 94.69 437 GLY A N 1
ATOM 3406 C CA . GLY A 1 437 ? -11.718 -13.364 6.579 1.00 94.69 437 GLY A CA 1
ATOM 3407 C C . GLY A 1 437 ? -10.921 -13.122 5.304 1.00 94.69 437 GLY A C 1
ATOM 3408 O O . GLY A 1 437 ? -9.708 -13.336 5.306 1.00 94.69 437 GLY A O 1
ATOM 3409 N N . LYS A 1 438 ? -11.568 -12.631 4.243 1.00 97.25 438 LYS A N 1
ATOM 3410 C CA . LYS A 1 438 ? -10.885 -12.132 3.052 1.00 97.25 438 LYS A CA 1
ATOM 3411 C C . LYS A 1 438 ? -10.593 -10.648 3.237 1.00 97.25 438 LYS A C 1
ATOM 3413 O O . LYS A 1 438 ? -11.511 -9.836 3.317 1.00 97.25 438 LYS A O 1
ATOM 3418 N N . LEU A 1 439 ? -9.319 -10.288 3.291 1.00 98.44 439 LEU A N 1
ATOM 3419 C CA . LEU A 1 439 ? -8.912 -8.891 3.338 1.00 98.44 439 LEU A CA 1
ATOM 3420 C C . LEU A 1 439 ? -8.928 -8.311 1.930 1.00 98.44 439 LEU A C 1
ATOM 3422 O O . LEU A 1 439 ? -8.479 -8.954 0.980 1.00 98.44 439 LEU A O 1
ATOM 3426 N N . TRP A 1 440 ? -9.426 -7.092 1.816 1.00 97.88 440 TRP A N 1
ATOM 3427 C CA . TRP A 1 440 ? -9.401 -6.277 0.617 1.00 97.88 440 TRP A CA 1
ATOM 3428 C C . TRP A 1 440 ? -8.590 -5.021 0.888 1.00 97.88 440 TRP A C 1
ATOM 3430 O O . TRP A 1 440 ? -8.713 -4.415 1.951 1.00 97.88 440 TRP A O 1
ATOM 3440 N N . PHE A 1 441 ? -7.800 -4.633 -0.100 1.00 97.25 441 PHE A N 1
ATOM 3441 C CA . PHE A 1 441 ? -7.183 -3.326 -0.222 1.00 97.25 441 PHE A CA 1
ATOM 3442 C C . PHE A 1 441 ? -7.741 -2.674 -1.481 1.00 97.25 441 PHE A C 1
ATOM 3444 O O . PHE A 1 441 ? -7.774 -3.318 -2.529 1.00 97.25 441 PHE A O 1
ATOM 3451 N N . PHE A 1 442 ? -8.138 -1.413 -1.379 1.00 95.62 442 PHE A N 1
ATOM 3452 C CA . PHE A 1 442 ? -8.507 -0.546 -2.486 1.00 95.62 442 PHE A CA 1
ATOM 3453 C C . PHE A 1 442 ? -7.630 0.704 -2.427 1.00 95.62 442 PHE A C 1
ATOM 3455 O O . PHE A 1 442 ? -7.652 1.442 -1.440 1.00 95.62 442 PHE A O 1
ATOM 3462 N N . GLY A 1 443 ? -6.867 0.915 -3.493 1.00 91.94 443 GLY A N 1
ATOM 3463 C CA . GLY A 1 443 ? -6.016 2.076 -3.699 1.00 91.94 443 GLY A CA 1
ATOM 3464 C C . GLY A 1 443 ? -6.590 2.981 -4.777 1.00 91.94 443 GLY A C 1
ATOM 3465 O O . GLY A 1 443 ? -7.173 2.513 -5.754 1.00 91.94 443 GLY A O 1
ATOM 3466 N N . GLY A 1 444 ? -6.418 4.277 -4.600 1.00 85.88 444 GLY A N 1
ATOM 3467 C CA . GLY A 1 444 ? -6.638 5.292 -5.620 1.00 85.88 444 GLY A CA 1
ATOM 3468 C C . GLY A 1 444 ? -5.331 5.690 -6.297 1.00 85.88 444 GLY A C 1
ATOM 3469 O O . GLY A 1 444 ? -4.329 4.970 -6.227 1.00 85.88 444 GLY A O 1
ATOM 3470 N N . GLY A 1 445 ? -5.332 6.848 -6.942 1.00 77.56 445 GLY A N 1
ATOM 3471 C CA . GLY A 1 445 ? -4.122 7.467 -7.467 1.00 77.56 445 GLY A CA 1
ATOM 3472 C C . GLY A 1 445 ? -4.329 8.260 -8.747 1.00 77.56 445 GLY A C 1
ATOM 3473 O O . GLY A 1 445 ? -5.337 8.107 -9.436 1.00 77.56 445 GLY A O 1
ATOM 3474 N N . ARG A 1 446 ? -3.375 9.139 -9.044 1.00 70.06 446 ARG A N 1
ATOM 3475 C CA . ARG A 1 446 ? -3.376 9.998 -10.234 1.00 70.06 446 ARG A CA 1
ATOM 3476 C C . ARG A 1 446 ? -2.132 9.726 -11.084 1.00 70.06 446 ARG A C 1
ATOM 3478 O O . ARG A 1 446 ? -1.239 8.983 -10.689 1.00 70.06 446 ARG A O 1
ATOM 3485 N N . ALA A 1 447 ? -2.095 10.387 -12.239 1.00 55.03 447 ALA A N 1
ATOM 3486 C CA . ALA A 1 447 ? -1.089 10.245 -13.289 1.00 55.03 447 ALA A CA 1
ATOM 3487 C C . ALA A 1 447 ? -1.144 8.890 -14.025 1.00 55.03 447 ALA A C 1
ATOM 3489 O O . ALA A 1 447 ? -1.508 7.866 -13.465 1.00 55.03 447 ALA A O 1
ATOM 3490 N N . PHE A 1 448 ? -0.817 8.920 -15.326 1.00 53.78 448 PHE A N 1
ATOM 3491 C CA . PHE A 1 448 ? -0.636 7.739 -16.190 1.00 53.78 448 PHE A CA 1
ATOM 3492 C C . PHE A 1 448 ? -1.902 6.900 -16.484 1.00 53.78 448 PHE A C 1
ATOM 3494 O O . PHE A 1 448 ? -1.943 5.675 -16.383 1.00 53.78 448 PHE A O 1
ATOM 3501 N N . GLY A 1 449 ? -2.933 7.597 -16.955 1.00 52.75 449 GLY A N 1
ATOM 3502 C CA . GLY A 1 449 ? -4.184 7.025 -17.451 1.00 52.75 449 GLY A CA 1
ATOM 3503 C C . GLY A 1 449 ? -5.350 7.153 -16.482 1.00 52.75 449 GLY A C 1
ATOM 3504 O O . GLY A 1 449 ? -5.219 7.708 -15.396 1.00 52.75 449 GLY A O 1
ATOM 3505 N N . ASP A 1 450 ? -6.530 6.706 -16.910 1.00 58.25 450 ASP A N 1
ATOM 3506 C CA . ASP A 1 450 ? -7.795 6.970 -16.213 1.00 58.25 450 ASP A CA 1
ATOM 3507 C C . ASP A 1 450 ? -8.133 5.918 -15.133 1.00 58.25 450 ASP A C 1
ATOM 3509 O O . ASP A 1 450 ? -9.253 5.406 -15.055 1.00 58.25 450 ASP A O 1
ATOM 3513 N N . VAL A 1 451 ? -7.147 5.530 -14.316 1.00 71.94 451 VAL A N 1
ATOM 3514 C CA . VAL A 1 451 ? -7.314 4.489 -13.285 1.00 71.94 451 VAL A CA 1
ATOM 3515 C C . VAL A 1 451 ? -8.164 5.023 -12.131 1.00 71.94 451 VAL A C 1
ATOM 3517 O O . VAL A 1 451 ? -7.734 5.873 -11.361 1.00 71.94 451 VAL A O 1
ATOM 3520 N N . LYS A 1 452 ? -9.390 4.507 -11.989 1.00 79.12 452 LYS A N 1
ATOM 3521 C CA . LYS A 1 452 ? -10.343 4.951 -10.951 1.00 79.12 452 LYS A CA 1
ATOM 3522 C C . LYS A 1 452 ? -9.984 4.454 -9.565 1.00 79.12 452 LYS A C 1
ATOM 3524 O O . LYS A 1 452 ? -10.102 5.171 -8.581 1.00 79.12 452 LYS A O 1
ATOM 3529 N N . PHE A 1 453 ? -9.598 3.194 -9.503 1.00 88.25 453 PHE A N 1
ATOM 3530 C CA . PHE A 1 453 ? -9.083 2.544 -8.320 1.00 88.25 453 PHE A CA 1
ATOM 3531 C C . PHE A 1 453 ? -8.383 1.265 -8.760 1.00 88.25 453 PHE A C 1
ATOM 3533 O O . PHE A 1 453 ? -8.535 0.801 -9.891 1.00 88.25 453 PHE A O 1
ATOM 3540 N N . LYS A 1 454 ? -7.630 0.693 -7.841 1.00 89.69 454 LYS A N 1
ATOM 3541 C CA . LYS A 1 454 ? -6.955 -0.592 -7.953 1.00 89.69 454 LYS A CA 1
ATOM 3542 C C . LYS A 1 454 ? -7.229 -1.382 -6.689 1.00 89.69 454 LYS A C 1
ATOM 3544 O O . LYS A 1 454 ? -7.490 -0.789 -5.644 1.00 89.69 454 LYS A O 1
ATOM 3549 N N . TYR A 1 455 ? -7.198 -2.704 -6.763 1.00 93.31 455 TYR A N 1
ATOM 3550 C CA . TYR A 1 455 ? -7.435 -3.526 -5.582 1.00 93.31 455 TYR A CA 1
ATOM 3551 C C . TYR A 1 455 ? -6.518 -4.741 -5.508 1.00 93.31 455 TYR A C 1
ATOM 3553 O O . TYR A 1 455 ? -6.020 -5.242 -6.515 1.00 93.31 455 TYR A O 1
ATOM 3561 N N . ALA A 1 456 ? -6.314 -5.224 -4.289 1.00 94.88 456 ALA A N 1
ATOM 3562 C CA . ALA A 1 456 ? -5.641 -6.480 -3.992 1.00 94.88 456 ALA A CA 1
ATOM 3563 C C . ALA A 1 456 ? -6.381 -7.185 -2.853 1.00 94.88 456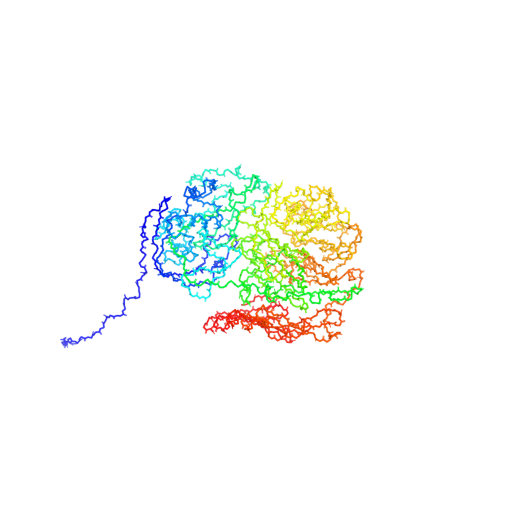 ALA A C 1
ATOM 3565 O O . ALA A 1 456 ? -7.102 -6.556 -2.077 1.00 94.88 456 ALA A O 1
ATOM 3566 N N . THR A 1 457 ? -6.226 -8.503 -2.747 1.00 97.19 457 THR A N 1
ATOM 3567 C CA . THR A 1 457 ? -6.902 -9.291 -1.710 1.00 97.19 457 THR A CA 1
ATOM 3568 C C . THR A 1 457 ? -5.963 -10.270 -1.031 1.00 97.19 457 THR A C 1
ATOM 3570 O O . THR A 1 457 ? -5.028 -10.760 -1.657 1.00 97.19 457 THR A O 1
ATOM 3573 N N . SER A 1 458 ? -6.225 -10.578 0.236 1.00 97.75 458 SER A N 1
ATOM 3574 C CA . SER A 1 458 ? -5.473 -11.554 1.025 1.00 97.75 458 SER A CA 1
ATOM 3575 C C . SER A 1 458 ? -6.419 -12.516 1.743 1.00 97.75 458 SER A C 1
ATOM 3577 O O . SER A 1 458 ? -7.489 -12.128 2.210 1.00 97.75 458 SER A O 1
ATOM 3579 N N . THR A 1 459 ? -6.021 -13.783 1.841 1.00 97.25 459 THR A N 1
ATOM 3580 C CA . THR A 1 459 ? -6.767 -14.845 2.545 1.00 97.25 459 THR A CA 1
ATOM 3581 C C . THR A 1 459 ? -5.952 -15.499 3.661 1.00 97.25 459 THR A C 1
ATOM 3583 O O . THR A 1 459 ? -6.360 -16.511 4.225 1.00 97.25 459 THR A O 1
ATOM 3586 N N . ASP A 1 460 ? -4.781 -14.951 3.972 1.00 96.75 460 ASP A N 1
ATOM 3587 C CA . ASP A 1 460 ? -3.826 -15.483 4.944 1.00 96.75 460 ASP A CA 1
ATOM 3588 C C . ASP A 1 460 ? -3.422 -14.423 5.974 1.00 96.75 460 ASP A C 1
ATOM 3590 O O . ASP A 1 460 ? -2.277 -14.349 6.415 1.00 96.75 460 ASP A O 1
ATOM 3594 N N . SER A 1 461 ? -4.405 -13.611 6.372 1.00 97.56 461 SER A N 1
ATOM 3595 C CA . SER A 1 461 ? -4.249 -12.539 7.356 1.00 97.56 461 SER A CA 1
ATOM 3596 C C . SER A 1 461 ? -3.305 -11.417 6.921 1.00 97.56 461 SER A C 1
ATOM 3598 O O . SER A 1 461 ? -2.714 -10.748 7.761 1.00 97.56 461 SER A O 1
ATOM 3600 N N . GLY A 1 462 ? -3.183 -11.173 5.612 1.00 96.69 462 GLY A N 1
ATOM 3601 C CA . GLY A 1 462 ? -2.306 -10.145 5.051 1.00 96.69 462 GLY A CA 1
ATOM 3602 C C . GLY A 1 462 ? -0.848 -10.592 4.971 1.00 96.69 462 GLY A C 1
ATOM 3603 O O . GLY A 1 462 ? 0.036 -9.742 5.002 1.00 96.69 462 GLY A O 1
ATOM 3604 N N . ALA A 1 463 ? -0.572 -11.899 4.969 1.00 95.50 463 ALA A N 1
ATOM 3605 C CA . ALA A 1 463 ? 0.781 -12.428 4.795 1.00 95.50 463 ALA A CA 1
ATOM 3606 C C . ALA A 1 463 ? 1.192 -12.489 3.324 1.00 95.50 463 ALA A C 1
ATOM 3608 O O . ALA A 1 463 ? 2.364 -12.364 2.993 1.00 95.50 463 ALA A O 1
ATOM 3609 N N . SER A 1 464 ? 0.229 -12.655 2.428 1.00 93.62 464 SER A N 1
ATOM 3610 C CA . SER A 1 464 ? 0.398 -12.495 0.994 1.00 93.62 464 SER A CA 1
ATOM 3611 C C . SER A 1 464 ? -0.833 -11.824 0.402 1.00 93.62 464 SER A C 1
ATOM 3613 O O . SER A 1 464 ? -1.934 -11.896 0.953 1.00 93.62 464 SER A O 1
ATOM 3615 N N . TRP A 1 465 ? -0.635 -11.142 -0.719 1.00 94.44 465 TRP A N 1
ATOM 3616 C CA . TRP A 1 465 ? -1.683 -10.427 -1.432 1.00 94.44 465 TRP A CA 1
ATOM 3617 C C . TRP A 1 465 ? -1.717 -10.892 -2.885 1.00 94.44 465 TRP A C 1
ATOM 3619 O O . TRP A 1 465 ? -0.686 -11.232 -3.469 1.00 94.44 465 TRP A O 1
ATOM 3629 N N . SER A 1 466 ? -2.910 -10.916 -3.475 1.00 92.88 466 SER A N 1
ATOM 3630 C CA . SER A 1 466 ? -3.065 -11.060 -4.919 1.00 92.88 466 SER A CA 1
ATOM 3631 C C . SER A 1 466 ? -2.349 -9.921 -5.648 1.00 92.88 466 SER A C 1
ATOM 3633 O O . SER A 1 466 ? -2.084 -8.870 -5.064 1.00 92.88 466 SER A O 1
ATOM 3635 N N . ARG A 1 467 ? -2.102 -10.096 -6.950 1.00 88.06 467 ARG A N 1
ATOM 3636 C CA . ARG A 1 467 ? -1.593 -9.013 -7.804 1.00 88.06 467 ARG A CA 1
ATOM 3637 C C . ARG A 1 467 ? -2.492 -7.779 -7.687 1.00 88.06 467 ARG A C 1
ATOM 3639 O O . ARG A 1 467 ? -3.719 -7.909 -7.584 1.00 88.06 467 ARG A O 1
ATOM 3646 N N . LEU A 1 468 ? -1.869 -6.603 -7.696 1.00 89.12 468 LEU A N 1
ATOM 3647 C CA . LEU A 1 468 ? -2.580 -5.334 -7.727 1.00 89.12 468 LEU A CA 1
ATOM 3648 C C . LEU A 1 468 ? -3.323 -5.241 -9.060 1.00 89.12 468 LEU A C 1
ATOM 3650 O O . LEU A 1 468 ? -2.712 -5.314 -10.119 1.00 89.12 468 LEU A O 1
ATOM 3654 N N . THR A 1 469 ? -4.646 -5.165 -8.996 1.00 85.94 469 THR A N 1
ATOM 3655 C CA . THR A 1 469 ? -5.525 -5.336 -10.154 1.00 85.94 469 THR A CA 1
ATOM 3656 C C . THR A 1 469 ? -6.244 -4.033 -10.461 1.00 85.94 469 THR A C 1
ATOM 3658 O O . THR A 1 469 ? -6.828 -3.422 -9.562 1.00 85.94 469 THR A O 1
ATOM 3661 N N . ILE A 1 470 ? -6.246 -3.632 -11.734 1.00 84.06 470 ILE A N 1
ATOM 3662 C CA . ILE A 1 470 ? -7.148 -2.594 -12.240 1.00 84.06 470 ILE A CA 1
ATOM 3663 C C . ILE A 1 470 ? -8.487 -3.277 -12.569 1.00 84.06 470 ILE A C 1
ATOM 3665 O O . ILE A 1 470 ? -8.509 -4.231 -13.349 1.00 84.06 470 ILE A O 1
ATOM 3669 N N . PRO A 1 471 ? -9.599 -2.860 -11.943 1.00 83.44 471 PRO A N 1
ATOM 3670 C CA . PRO A 1 471 ? -10.900 -3.492 -12.113 1.00 83.44 471 PRO A CA 1
ATOM 3671 C C . PRO A 1 471 ? -11.452 -3.268 -13.523 1.00 83.44 471 PRO A C 1
ATOM 3673 O O . PRO A 1 471 ? -11.260 -2.210 -14.119 1.00 83.44 471 PRO A O 1
ATOM 3676 N N . TYR A 1 472 ? -12.256 -4.215 -14.006 1.00 83.94 472 TYR A N 1
ATOM 3677 C CA . TYR A 1 472 ? -13.158 -3.942 -15.118 1.00 83.94 472 TYR A CA 1
ATOM 3678 C C . TYR A 1 472 ? -14.375 -3.155 -14.615 1.00 83.94 472 TYR A C 1
ATOM 3680 O O . TYR A 1 472 ? -15.198 -3.678 -13.854 1.00 83.94 472 TYR A O 1
ATOM 3688 N N . VAL A 1 473 ? -14.491 -1.898 -15.044 1.00 84.31 473 VAL A N 1
ATOM 3689 C CA . VAL A 1 473 ? -15.667 -1.056 -14.796 1.00 84.31 473 VAL A CA 1
ATOM 3690 C C . VAL A 1 473 ? -16.612 -1.164 -15.989 1.00 84.31 473 VAL A C 1
ATOM 3692 O O . VAL A 1 473 ? -16.312 -0.681 -17.077 1.00 84.31 473 VAL A O 1
ATOM 3695 N N . ALA A 1 474 ? -17.755 -1.816 -15.781 1.00 85.12 474 ALA A N 1
ATOM 3696 C CA . ALA A 1 474 ? -18.756 -2.050 -16.819 1.00 85.12 474 ALA A CA 1
ATOM 3697 C C . ALA A 1 474 ? -19.562 -0.785 -17.152 1.00 85.12 474 ALA A C 1
ATOM 3699 O O . ALA A 1 474 ? -20.015 -0.614 -18.280 1.00 85.12 474 ALA A O 1
ATOM 3700 N N . GLU A 1 475 ? -19.770 0.085 -16.161 1.00 83.69 475 GLU A N 1
ATOM 3701 C CA . GLU A 1 475 ? -20.540 1.316 -16.319 1.00 83.69 475 GLU A CA 1
ATOM 3702 C C . GLU A 1 475 ? -20.042 2.395 -15.349 1.00 83.69 475 GLU A C 1
ATOM 3704 O O . GLU A 1 475 ? -19.946 2.167 -14.138 1.00 83.69 475 GLU A O 1
ATOM 3709 N N . GLN A 1 476 ? -19.788 3.592 -15.878 1.00 83.12 476 GLN A N 1
ATOM 3710 C CA . GLN A 1 476 ? -19.520 4.803 -15.107 1.00 83.12 476 GLN A CA 1
ATOM 3711 C C . GLN A 1 476 ? -20.518 5.889 -15.519 1.00 83.12 476 GLN A C 1
ATOM 3713 O O . GLN A 1 476 ? -20.588 6.269 -16.686 1.00 83.12 476 GLN A O 1
ATOM 3718 N N . LYS A 1 477 ? -21.288 6.408 -14.559 1.00 85.31 477 LYS A N 1
ATOM 3719 C CA . LYS A 1 477 ? -22.415 7.320 -14.828 1.00 85.31 477 LYS A CA 1
ATOM 3720 C C . LYS A 1 477 ? -22.069 8.789 -14.626 1.00 85.31 477 LYS A C 1
ATOM 3722 O O . LYS A 1 477 ? -22.819 9.663 -15.056 1.00 85.31 477 LYS A O 1
ATOM 3727 N N . GLY A 1 478 ? -20.942 9.081 -13.982 1.00 80.19 478 GLY A N 1
ATOM 3728 C CA . GLY A 1 478 ? -20.501 10.446 -13.728 1.00 80.19 478 GLY A CA 1
ATOM 3729 C C . GLY A 1 478 ? -19.001 10.569 -13.503 1.00 80.19 478 GLY A C 1
ATOM 3730 O O . GLY A 1 478 ? -18.250 9.606 -13.615 1.00 80.19 478 GLY A O 1
ATOM 3731 N N . TYR A 1 479 ? -18.558 11.785 -13.185 1.00 80.06 479 TYR A N 1
ATOM 3732 C CA . TYR A 1 479 ? -17.173 12.027 -12.788 1.00 80.06 479 TYR A CA 1
ATOM 3733 C C . TYR A 1 479 ? -16.872 11.339 -11.448 1.00 80.06 479 TYR A C 1
ATOM 3735 O O . TYR A 1 479 ? -17.745 11.287 -10.573 1.00 80.06 479 TYR A O 1
ATOM 3743 N N . VAL A 1 480 ? -15.649 10.829 -11.311 1.00 81.12 480 VAL A N 1
ATOM 3744 C CA . VAL A 1 480 ? -15.180 10.078 -10.147 1.00 81.12 480 VAL A CA 1
ATOM 3745 C C . VAL A 1 480 ? -13.776 10.544 -9.788 1.00 81.12 480 VAL A C 1
ATOM 3747 O O . VAL A 1 480 ? -12.899 10.540 -10.645 1.00 81.12 480 VAL A O 1
ATOM 3750 N N . GLU A 1 481 ? -13.549 10.912 -8.533 1.00 81.81 481 GLU A N 1
ATOM 3751 C CA . GLU A 1 481 ? -12.190 11.119 -8.038 1.00 81.81 481 GLU A CA 1
ATOM 3752 C C . GLU A 1 481 ? -11.553 9.762 -7.730 1.00 81.81 481 GLU A C 1
ATOM 3754 O O . GLU A 1 481 ? -12.190 8.937 -7.068 1.00 81.81 481 GLU A O 1
ATOM 3759 N N . PRO A 1 482 ? -10.302 9.511 -8.147 1.00 82.62 482 PRO A N 1
ATOM 3760 C CA . PRO A 1 482 ? -9.616 8.256 -7.876 1.00 82.62 482 PRO A CA 1
ATOM 3761 C C . PRO A 1 482 ? -9.090 8.215 -6.433 1.00 82.62 482 PRO A C 1
ATOM 3763 O O . PRO A 1 482 ? -7.893 8.096 -6.186 1.00 82.62 482 PRO A O 1
ATOM 3766 N N . GLN A 1 483 ? -10.000 8.372 -5.472 1.00 84.62 483 GLN A N 1
ATOM 3767 C CA . GLN A 1 483 ? -9.750 8.364 -4.036 1.00 84.62 483 GLN A CA 1
ATOM 3768 C C . GLN A 1 483 ? -10.824 7.519 -3.329 1.00 84.62 483 GLN A C 1
ATOM 3770 O O . GLN A 1 483 ? -11.889 8.044 -2.974 1.00 84.62 483 GLN A O 1
ATOM 3775 N N . PRO A 1 484 ? -10.601 6.203 -3.153 1.00 92.38 484 PRO A N 1
ATOM 3776 C CA . PRO A 1 484 ? -11.388 5.382 -2.241 1.00 92.38 484 PRO A CA 1
ATOM 3777 C C . PRO A 1 484 ? -11.470 5.965 -0.822 1.00 92.38 484 PRO A C 1
ATOM 3779 O O . PRO A 1 484 ? -10.489 6.433 -0.239 1.00 92.38 484 PRO A O 1
ATOM 3782 N N . ILE A 1 485 ? -12.673 5.924 -0.258 1.00 91.88 485 ILE A N 1
ATOM 3783 C CA . ILE A 1 485 ? -13.012 6.364 1.100 1.00 91.88 485 ILE A CA 1
ATOM 3784 C C . ILE A 1 485 ? -13.085 5.123 2.001 1.00 91.88 485 ILE A C 1
ATOM 3786 O O . ILE A 1 485 ? -13.439 4.047 1.533 1.00 91.88 485 ILE A O 1
ATOM 3790 N N . THR A 1 486 ? -12.799 5.252 3.299 1.00 89.25 486 THR A N 1
ATOM 3791 C CA . THR A 1 486 ? -12.692 4.164 4.300 1.00 89.25 486 THR A CA 1
ATOM 3792 C C . THR A 1 486 ? -14.006 3.441 4.660 1.00 89.25 486 THR A C 1
ATOM 3794 O O . THR A 1 486 ? -14.157 2.925 5.764 1.00 89.25 486 THR A O 1
ATOM 3797 N N . SER A 1 487 ? -14.975 3.356 3.746 1.00 92.62 487 SER A N 1
ATOM 3798 C CA . SER A 1 487 ? -16.215 2.595 3.932 1.00 92.62 487 SER A CA 1
ATOM 3799 C C . SER A 1 487 ? -16.394 1.548 2.838 1.00 92.62 487 SER A C 1
ATOM 3801 O O . SER A 1 487 ? -16.559 1.894 1.668 1.00 92.62 487 SER A O 1
ATOM 3803 N N . ALA A 1 488 ? -16.432 0.278 3.241 1.00 96.31 488 ALA A N 1
ATOM 3804 C CA . ALA A 1 488 ? -16.820 -0.849 2.402 1.00 96.31 488 ALA A CA 1
ATOM 3805 C C . ALA A 1 488 ? -17.685 -1.836 3.192 1.00 96.31 488 ALA A C 1
ATOM 3807 O O . ALA A 1 488 ? -17.478 -2.039 4.389 1.00 96.31 488 ALA A O 1
ATOM 3808 N N . PHE A 1 489 ? -18.680 -2.424 2.533 1.00 96.25 489 PHE A N 1
ATOM 3809 C CA . PHE A 1 489 ? -19.628 -3.347 3.156 1.00 96.25 489 PHE A CA 1
ATOM 3810 C C . PHE A 1 489 ? -20.349 -4.193 2.102 1.00 96.25 489 PHE A C 1
ATOM 3812 O O . PHE A 1 489 ? -20.312 -3.894 0.909 1.00 96.25 489 PHE A O 1
ATOM 3819 N N . ARG A 1 490 ? -21.049 -5.243 2.549 1.00 95.25 490 ARG A N 1
ATOM 3820 C CA . ARG A 1 490 ? -21.982 -5.997 1.702 1.00 95.25 490 ARG A CA 1
ATOM 3821 C C . ARG A 1 490 ? -23.422 -5.567 1.935 1.00 95.25 490 ARG A C 1
ATOM 3823 O O . ARG A 1 490 ? -23.831 -5.362 3.076 1.00 95.25 490 ARG A O 1
ATOM 3830 N N . GLY A 1 491 ? -24.181 -5.471 0.849 1.00 93.44 491 GLY A N 1
ATOM 3831 C CA . GLY A 1 491 ? -25.634 -5.414 0.869 1.00 93.44 491 GLY A CA 1
ATOM 3832 C C . GLY A 1 491 ? -26.266 -6.750 1.272 1.00 93.44 491 GLY A C 1
ATOM 3833 O O . GLY A 1 491 ? -25.592 -7.783 1.231 1.00 93.44 491 GLY A O 1
ATOM 3834 N N . PRO A 1 492 ? -27.567 -6.765 1.617 1.00 90.94 492 PRO A N 1
ATOM 3835 C CA . PRO A 1 492 ? -28.286 -7.995 1.959 1.00 90.94 492 PRO A CA 1
ATOM 3836 C C . PRO A 1 492 ? -28.331 -9.021 0.817 1.00 90.94 492 PRO A C 1
ATOM 3838 O O . PRO A 1 492 ? -28.455 -10.215 1.064 1.00 90.94 492 PRO A O 1
ATOM 3841 N N . ASP A 1 493 ? -28.207 -8.563 -0.431 1.00 92.56 493 ASP A N 1
ATOM 3842 C CA . ASP A 1 493 ? -28.126 -9.390 -1.640 1.00 92.56 493 ASP A CA 1
ATOM 3843 C C . ASP A 1 493 ? -26.699 -9.897 -1.937 1.00 92.56 493 ASP A C 1
ATOM 3845 O O . ASP A 1 493 ? -26.458 -10.534 -2.961 1.00 92.56 493 ASP A O 1
ATOM 3849 N N . GLY A 1 494 ? -25.740 -9.603 -1.055 1.00 94.12 494 GLY A N 1
ATOM 3850 C CA . GLY A 1 494 ? -24.331 -9.938 -1.223 1.00 94.12 494 GLY A CA 1
ATOM 3851 C C . GLY A 1 494 ? -23.547 -8.959 -2.097 1.00 94.12 494 GLY A C 1
ATOM 3852 O O . GLY A 1 494 ? -22.336 -9.147 -2.227 1.00 94.12 494 GLY A O 1
ATOM 3853 N N . THR A 1 495 ? -24.168 -7.912 -2.655 1.00 96.75 495 THR A N 1
ATOM 3854 C CA . THR A 1 495 ? -23.467 -6.885 -3.442 1.00 96.75 495 THR A CA 1
ATOM 3855 C C . THR A 1 495 ? -22.403 -6.205 -2.585 1.00 96.75 495 THR A C 1
ATOM 3857 O O . THR A 1 495 ? -22.691 -5.751 -1.481 1.00 96.75 495 THR A O 1
ATOM 3860 N N . ILE A 1 496 ? -21.169 -6.126 -3.075 1.00 97.38 496 ILE A N 1
ATOM 3861 C CA . ILE A 1 496 ? -20.100 -5.359 -2.426 1.00 97.38 496 ILE A CA 1
ATOM 3862 C C . ILE A 1 496 ? -20.293 -3.891 -2.778 1.00 97.38 496 ILE A C 1
ATOM 3864 O O . ILE A 1 496 ? -20.457 -3.578 -3.955 1.00 97.38 496 ILE A O 1
ATOM 3868 N N . TYR A 1 497 ? -20.210 -3.016 -1.782 1.00 97.62 497 TYR A N 1
ATOM 3869 C CA . TYR A 1 497 ? -20.189 -1.570 -1.945 1.00 97.62 497 TYR A CA 1
ATOM 3870 C C . TYR A 1 497 ? -18.922 -0.985 -1.339 1.00 97.62 497 TYR A C 1
ATOM 3872 O O . TYR A 1 497 ? -18.499 -1.423 -0.267 1.00 97.62 497 TYR A O 1
ATOM 3880 N N . PHE A 1 498 ? -18.359 0.042 -1.972 1.00 96.81 498 PHE A N 1
ATOM 3881 C CA . PHE A 1 498 ? -17.401 0.925 -1.309 1.00 96.81 498 PHE A CA 1
ATOM 3882 C C . PHE A 1 498 ? -17.539 2.378 -1.768 1.00 96.81 498 PHE A C 1
ATOM 3884 O O . PHE A 1 498 ? -18.014 2.648 -2.871 1.00 96.81 498 PHE A O 1
ATOM 3891 N N . GLY A 1 499 ? -17.154 3.311 -0.897 1.00 95.19 499 GLY A N 1
ATOM 3892 C CA . GLY A 1 499 ? -17.270 4.751 -1.130 1.00 95.19 499 GLY A CA 1
ATOM 3893 C C . GLY A 1 499 ? -16.088 5.360 -1.880 1.00 95.19 499 GLY A C 1
ATOM 3894 O O . GLY A 1 499 ? -14.944 4.976 -1.653 1.00 95.19 499 GLY A O 1
ATOM 3895 N N . THR A 1 500 ? -16.350 6.358 -2.722 1.00 93.19 500 THR A N 1
ATOM 3896 C CA . THR A 1 500 ? -15.318 7.168 -3.390 1.00 93.19 500 THR A CA 1
ATOM 3897 C C . THR A 1 500 ? -15.813 8.605 -3.590 1.00 93.19 500 THR A C 1
ATOM 3899 O O . THR A 1 500 ? -17.017 8.832 -3.722 1.00 93.19 500 THR A O 1
ATOM 3902 N N . ASP A 1 501 ? -14.903 9.580 -3.613 1.00 89.38 501 ASP A N 1
ATOM 3903 C CA . ASP A 1 501 ? -15.253 10.976 -3.909 1.00 89.38 501 ASP A CA 1
ATOM 3904 C C . ASP A 1 501 ? -15.709 11.147 -5.378 1.00 89.38 501 ASP A C 1
ATOM 3906 O O . ASP A 1 501 ? -15.290 10.432 -6.290 1.00 89.38 501 ASP A O 1
ATOM 3910 N N . ALA A 1 502 ? -16.563 12.133 -5.636 1.00 85.62 502 ALA A N 1
ATOM 3911 C CA . ALA A 1 502 ? -17.027 12.501 -6.971 1.00 85.62 502 ALA A CA 1
ATOM 3912 C C . ALA A 1 502 ? -16.735 13.986 -7.256 1.00 85.62 502 ALA A C 1
ATOM 3914 O O . ALA A 1 502 ? -15.808 14.582 -6.700 1.00 85.62 502 ALA A O 1
ATOM 3915 N N . LYS A 1 503 ? -17.486 14.592 -8.185 1.00 81.31 503 LYS A N 1
ATOM 3916 C CA . LYS A 1 503 ? -17.274 15.991 -8.567 1.00 81.31 503 LYS A CA 1
ATOM 3917 C C . LYS A 1 503 ? -17.609 16.914 -7.395 1.00 81.31 503 LYS A C 1
ATOM 3919 O O . LYS A 1 503 ? -18.724 16.895 -6.889 1.00 81.31 503 LYS A O 1
ATOM 3924 N N . GLY A 1 504 ? -16.683 17.802 -7.047 1.00 76.88 504 GLY A N 1
ATOM 3925 C CA . GLY A 1 504 ? -16.944 18.850 -6.069 1.00 76.88 504 GLY A CA 1
ATOM 3926 C C . GLY A 1 504 ? -17.233 18.306 -4.676 1.00 76.88 504 GLY A C 1
ATOM 3927 O O . GLY A 1 504 ? -16.403 17.609 -4.092 1.00 76.88 504 GLY A O 1
ATOM 3928 N N . GLY A 1 505 ? -18.404 18.654 -4.153 1.00 80.19 505 GLY A N 1
ATOM 3929 C CA . GLY A 1 505 ? -18.859 18.260 -2.827 1.00 80.19 505 GLY A CA 1
ATOM 3930 C C . GLY A 1 505 ? -19.482 16.869 -2.735 1.00 80.19 505 GLY A C 1
ATOM 3931 O O . GLY A 1 505 ? -19.992 16.523 -1.679 1.00 80.19 505 GLY A O 1
ATOM 3932 N N . ASP A 1 506 ? -19.468 16.089 -3.811 1.00 88.44 506 ASP A N 1
ATOM 3933 C CA . ASP A 1 506 ? -20.203 14.830 -3.887 1.00 88.44 506 ASP A CA 1
ATOM 3934 C C . ASP A 1 506 ? -19.313 13.619 -3.559 1.00 88.44 506 ASP A C 1
ATOM 3936 O O . ASP A 1 506 ? -18.110 13.619 -3.826 1.00 88.44 506 ASP A O 1
ATOM 3940 N N . SER A 1 507 ? -19.923 12.535 -3.075 1.00 94.50 507 SER A N 1
ATOM 3941 C CA . SER A 1 507 ? -19.342 11.179 -3.053 1.00 94.50 507 SER A CA 1
ATOM 3942 C C . SER A 1 507 ? -20.295 10.175 -3.718 1.00 94.50 507 SER A C 1
ATOM 3944 O O . SER A 1 507 ? -21.475 10.464 -3.921 1.00 94.50 507 SER A O 1
ATOM 3946 N N . LEU A 1 508 ? -19.808 8.985 -4.063 1.00 95.00 508 LEU A N 1
ATOM 3947 C CA . LEU A 1 508 ? -20.586 7.900 -4.676 1.00 95.00 508 LEU A CA 1
ATOM 3948 C C . LEU A 1 508 ? -20.258 6.538 -4.060 1.00 95.00 508 LEU A C 1
ATOM 3950 O O . LEU A 1 508 ? -19.275 6.400 -3.331 1.00 95.00 508 LEU A O 1
ATOM 3954 N N . LEU A 1 509 ? -21.063 5.530 -4.411 1.00 97.25 509 LEU A N 1
ATOM 3955 C CA . LEU A 1 509 ? -20.759 4.124 -4.157 1.00 97.25 509 LEU A CA 1
ATOM 3956 C C . LEU A 1 509 ? -20.395 3.407 -5.462 1.00 97.25 509 LEU A C 1
ATOM 3958 O O . LEU A 1 509 ? -21.133 3.450 -6.447 1.00 97.25 509 LEU A O 1
ATOM 3962 N N . TRP A 1 510 ? -19.268 2.706 -5.443 1.00 96.88 510 TRP A N 1
ATOM 3963 C CA . TRP A 1 510 ? -18.995 1.626 -6.381 1.00 96.88 510 TRP A CA 1
ATOM 3964 C C . TRP A 1 510 ? -19.708 0.371 -5.908 1.00 96.88 510 TRP A C 1
ATOM 3966 O O . TRP A 1 510 ? -19.815 0.140 -4.702 1.00 96.88 510 TRP A O 1
ATOM 3976 N N . ALA A 1 511 ? -20.164 -0.451 -6.847 1.00 97.06 511 ALA A N 1
ATOM 3977 C CA . ALA A 1 511 ? -20.821 -1.707 -6.533 1.00 97.06 511 ALA A CA 1
ATOM 3978 C C . ALA A 1 511 ? -20.314 -2.866 -7.397 1.00 97.06 511 ALA A C 1
ATOM 3980 O O . ALA A 1 511 ? -19.972 -2.685 -8.566 1.00 97.06 511 ALA A O 1
ATOM 3981 N N . SER A 1 512 ? -20.295 -4.069 -6.821 1.00 97.12 512 SER A N 1
ATOM 3982 C CA . SER A 1 512 ? -19.981 -5.317 -7.521 1.00 97.12 512 SER A CA 1
ATOM 3983 C C . SER A 1 512 ? -20.892 -6.451 -7.060 1.00 97.12 512 SER A C 1
ATOM 3985 O O . SER A 1 512 ? -21.013 -6.729 -5.866 1.00 97.12 512 SER A O 1
ATOM 3987 N N . ARG A 1 513 ? -21.526 -7.132 -8.020 1.00 95.94 513 ARG A N 1
ATOM 3988 C CA . ARG A 1 513 ? -22.467 -8.245 -7.777 1.00 95.94 513 ARG A CA 1
ATOM 3989 C C . ARG A 1 513 ? -21.840 -9.628 -7.947 1.00 95.94 513 ARG A C 1
ATOM 3991 O O . ARG A 1 513 ? -22.485 -10.633 -7.681 1.00 95.94 513 ARG A O 1
ATOM 3998 N N . ASP A 1 514 ? -20.592 -9.690 -8.395 1.00 94.25 514 ASP A N 1
ATOM 3999 C CA . ASP A 1 514 ? -19.900 -10.925 -8.775 1.00 94.25 514 ASP A CA 1
ATOM 4000 C C . ASP A 1 514 ? -18.576 -11.112 -8.019 1.00 94.25 514 ASP A C 1
ATOM 4002 O O . ASP A 1 514 ? -17.647 -11.767 -8.498 1.00 94.25 514 ASP A O 1
ATOM 4006 N N . ASN A 1 515 ? -18.521 -10.574 -6.795 1.00 91.88 515 ASN A N 1
ATOM 4007 C CA . ASN A 1 515 ? -17.367 -10.619 -5.895 1.00 91.88 515 ASN A CA 1
ATOM 4008 C C . ASN A 1 515 ? -16.110 -9.937 -6.457 1.00 91.88 515 ASN A C 1
ATOM 4010 O O . ASN A 1 515 ? -14.996 -10.440 -6.290 1.00 91.88 515 ASN A O 1
ATOM 4014 N N . GLY A 1 516 ? -16.296 -8.770 -7.073 1.00 91.00 516 GLY A N 1
ATOM 4015 C CA . GLY A 1 516 ? -15.232 -7.871 -7.507 1.00 91.00 516 GLY A CA 1
ATOM 4016 C C . GLY A 1 516 ? -14.706 -8.136 -8.915 1.00 91.00 516 GLY A C 1
ATOM 4017 O O . GLY A 1 516 ? -13.700 -7.531 -9.274 1.00 91.00 516 GLY A O 1
ATOM 4018 N N . LYS A 1 517 ? -15.341 -9.016 -9.706 1.00 89.00 517 LYS A N 1
ATOM 4019 C CA . LYS A 1 517 ? -14.921 -9.265 -11.097 1.00 89.00 517 LYS A CA 1
ATOM 4020 C C . LYS A 1 517 ? -15.341 -8.116 -12.010 1.00 89.00 517 LYS A C 1
ATOM 4022 O O . LYS A 1 517 ? -14.561 -7.707 -12.863 1.00 89.00 517 LYS A O 1
ATOM 4027 N N . THR A 1 518 ? -16.548 -7.592 -11.814 1.00 91.31 518 THR A N 1
ATOM 4028 C CA . THR A 1 518 ? -17.065 -6.414 -12.512 1.00 91.31 518 THR A CA 1
ATOM 4029 C C . THR A 1 518 ? -17.565 -5.374 -11.518 1.00 91.31 518 THR A C 1
ATOM 4031 O O . THR A 1 518 ? -18.123 -5.702 -10.463 1.00 91.31 518 THR A O 1
ATOM 4034 N N . TRP A 1 519 ? -17.342 -4.105 -11.856 1.00 92.81 519 TRP A N 1
ATOM 4035 C CA . TRP A 1 519 ? -17.702 -2.954 -11.034 1.00 92.81 519 TRP A CA 1
ATOM 4036 C C . TRP A 1 519 ? -18.574 -1.971 -11.809 1.00 92.81 519 TRP A C 1
ATOM 4038 O O . TRP A 1 519 ? -18.430 -1.820 -13.022 1.00 92.81 519 TRP A O 1
ATOM 4048 N N . PHE A 1 520 ? -19.478 -1.291 -11.110 1.00 93.75 520 PHE A N 1
ATOM 4049 C CA . PHE A 1 520 ? -20.334 -0.259 -11.690 1.00 93.75 520 PHE A CA 1
ATOM 4050 C C . PHE A 1 520 ? -20.558 0.898 -10.717 1.00 93.75 520 PHE A C 1
ATOM 4052 O O . PHE A 1 520 ? -20.654 0.708 -9.502 1.00 93.75 520 PHE A O 1
ATOM 4059 N N . ASP A 1 521 ? -20.654 2.101 -11.272 1.00 93.75 521 ASP A N 1
ATOM 4060 C CA . ASP A 1 521 ? -21.088 3.307 -10.571 1.00 93.75 521 ASP A CA 1
ATOM 4061 C C . ASP A 1 521 ? -22.595 3.205 -10.293 1.00 93.75 521 ASP A C 1
ATOM 4063 O O . ASP A 1 521 ? -23.407 3.038 -11.215 1.00 93.75 521 ASP A O 1
ATOM 4067 N N . THR A 1 522 ? -23.008 3.303 -9.025 1.00 96.06 522 THR A N 1
ATOM 4068 C CA . THR A 1 522 ? -24.436 3.220 -8.672 1.00 96.06 522 THR A CA 1
ATOM 4069 C C . THR A 1 522 ? -25.255 4.353 -9.297 1.00 96.06 522 THR A C 1
ATOM 4071 O O . THR A 1 522 ? -26.453 4.183 -9.535 1.00 96.06 522 THR A O 1
ATOM 4074 N N . GLY A 1 523 ? -24.613 5.474 -9.637 1.00 93.62 523 GLY A N 1
ATOM 4075 C CA . GLY A 1 523 ? -25.184 6.648 -10.296 1.00 93.62 523 GLY A CA 1
ATOM 4076 C C . GLY A 1 523 ? -25.567 7.768 -9.335 1.00 93.62 523 GLY A C 1
ATOM 4077 O O . GLY A 1 523 ? -25.411 8.938 -9.675 1.00 93.62 523 GLY A O 1
ATOM 4078 N N . GLY A 1 524 ? -26.012 7.433 -8.123 1.00 95.25 524 GLY A N 1
ATOM 4079 C CA . GLY A 1 524 ? -26.352 8.422 -7.105 1.00 95.25 524 GLY A CA 1
ATOM 4080 C C . GLY A 1 524 ? -25.119 9.149 -6.570 1.00 95.25 524 GLY A C 1
ATOM 4081 O O . GLY A 1 524 ? -24.019 8.591 -6.528 1.00 95.25 524 GLY A O 1
ATOM 4082 N N . ARG A 1 525 ? -25.313 10.399 -6.141 1.00 94.00 525 ARG A N 1
ATOM 4083 C CA . ARG A 1 525 ? -24.302 11.225 -5.477 1.00 94.00 525 ARG A CA 1
ATOM 4084 C C . ARG A 1 525 ? -24.816 11.730 -4.138 1.00 94.00 525 ARG A C 1
ATOM 4086 O O . ARG A 1 525 ? -25.970 12.144 -4.035 1.00 94.00 525 ARG A O 1
ATOM 4093 N N . THR A 1 526 ? -23.973 11.640 -3.119 1.00 94.62 526 THR A N 1
ATOM 4094 C CA . THR A 1 526 ? -24.258 12.184 -1.792 1.00 94.62 526 THR A CA 1
ATOM 4095 C C . THR A 1 526 ? -24.067 13.697 -1.800 1.00 94.62 526 THR A C 1
ATOM 4097 O O . THR A 1 526 ? -23.427 14.245 -2.688 1.00 94.62 526 THR A O 1
ATOM 4100 N N . VAL A 1 527 ? -24.598 14.371 -0.783 1.00 87.31 527 VAL A N 1
ATOM 4101 C CA . VAL A 1 527 ? -24.494 15.833 -0.609 1.00 87.31 527 VAL A CA 1
ATOM 4102 C C . VAL A 1 527 ? -23.249 16.269 0.183 1.00 87.31 527 VAL A C 1
ATOM 4104 O O . VAL A 1 527 ? -23.214 17.379 0.710 1.00 87.31 527 VAL A O 1
ATOM 4107 N N . GLY A 1 528 ? -22.268 15.378 0.349 1.00 86.12 528 GLY A N 1
ATOM 4108 C CA . GLY A 1 528 ? -21.088 15.607 1.180 1.00 86.12 528 GLY A CA 1
ATOM 4109 C C . GLY A 1 528 ? -19.844 14.926 0.620 1.00 86.12 528 GLY A C 1
ATOM 4110 O O . GLY A 1 528 ? -19.909 13.847 0.020 1.00 86.12 528 GLY A O 1
ATOM 4111 N N . ARG A 1 529 ? -18.685 15.551 0.823 1.00 86.56 529 ARG A N 1
ATOM 4112 C CA . ARG A 1 529 ? -17.394 15.011 0.385 1.00 86.56 529 ARG A CA 1
ATOM 4113 C C . ARG A 1 529 ? -16.752 14.208 1.511 1.00 86.56 529 ARG A C 1
ATOM 4115 O O . ARG A 1 529 ? -16.944 14.543 2.684 1.00 86.56 529 ARG A O 1
ATOM 4122 N N . HIS A 1 530 ? -15.978 13.173 1.174 1.00 90.25 530 HIS A N 1
ATOM 4123 C CA . HIS A 1 530 ? -15.504 12.171 2.138 1.00 90.25 530 HIS A CA 1
ATOM 4124 C C . HIS A 1 530 ? -16.671 11.541 2.897 1.00 90.25 530 HIS A C 1
ATOM 4126 O O . HIS A 1 530 ? -16.612 11.353 4.112 1.00 90.25 530 HIS A O 1
ATOM 4132 N N . THR A 1 531 ? -17.763 11.255 2.179 1.00 94.69 531 THR A N 1
ATOM 4133 C CA . THR A 1 531 ? -18.910 10.574 2.778 1.00 94.69 531 THR A CA 1
ATOM 4134 C C . THR A 1 531 ? -18.508 9.170 3.198 1.00 94.69 531 THR A C 1
ATOM 4136 O O . THR A 1 531 ? -18.137 8.346 2.368 1.00 94.69 531 THR A O 1
ATOM 4139 N N . THR A 1 532 ? -18.622 8.896 4.491 1.00 95.88 532 THR A N 1
ATOM 4140 C CA . THR A 1 532 ? -18.549 7.549 5.052 1.00 95.88 532 THR A CA 1
ATOM 4141 C C . THR A 1 532 ? -19.934 6.931 5.132 1.00 95.88 532 THR A C 1
ATOM 4143 O O . THR A 1 532 ? -20.937 7.636 5.266 1.00 95.88 532 THR A O 1
ATOM 4146 N N . PHE A 1 533 ? -19.994 5.611 5.001 1.00 97.31 533 PHE A N 1
ATOM 4147 C CA . PHE A 1 533 ? -21.233 4.885 4.759 1.00 97.31 533 PHE A CA 1
ATOM 4148 C C . PHE A 1 533 ? -21.431 3.755 5.761 1.00 97.31 533 PHE A C 1
ATOM 4150 O O . PHE A 1 533 ? -20.500 3.013 6.071 1.00 97.31 533 PHE A O 1
ATOM 4157 N N . VAL A 1 534 ? -22.674 3.570 6.200 1.00 97.12 534 VAL A N 1
ATOM 4158 C CA . VAL A 1 534 ? -23.080 2.423 7.016 1.00 97.12 534 VAL A CA 1
ATOM 4159 C C . VAL A 1 534 ? -24.480 1.958 6.633 1.00 97.12 534 VAL A C 1
ATOM 4161 O O . VAL A 1 534 ? -25.364 2.759 6.330 1.00 97.12 534 VAL A O 1
ATOM 4164 N N . MET A 1 535 ? -24.696 0.645 6.656 1.00 96.19 535 MET A N 1
ATOM 4165 C CA . MET A 1 535 ? -26.022 0.067 6.465 1.00 96.19 535 MET A CA 1
ATOM 4166 C C . MET A 1 535 ? -26.850 0.173 7.744 1.00 96.19 535 MET A C 1
ATOM 4168 O O . MET A 1 535 ? -26.398 -0.231 8.822 1.00 96.19 535 MET A O 1
ATOM 4172 N N . LEU A 1 536 ? -28.069 0.686 7.616 1.00 96.62 536 LEU A N 1
ATOM 4173 C CA . LEU A 1 536 ? -29.071 0.773 8.669 1.00 96.62 536 LEU A CA 1
ATOM 4174 C C . LEU A 1 536 ? -29.826 -0.550 8.839 1.00 96.62 536 LEU A C 1
ATOM 4176 O O . LEU A 1 536 ? -29.878 -1.377 7.928 1.00 96.62 536 LEU A O 1
ATOM 4180 N N . ARG A 1 537 ? -30.445 -0.752 10.007 1.00 94.88 537 ARG A N 1
ATOM 4181 C CA . ARG A 1 537 ? -31.233 -1.973 10.292 1.00 94.88 537 ARG A CA 1
ATOM 4182 C C . ARG A 1 537 ? -32.435 -2.154 9.367 1.00 94.88 537 ARG A C 1
ATOM 4184 O O . ARG A 1 537 ? -32.864 -3.279 9.146 1.00 94.88 537 ARG A O 1
ATOM 4191 N N . ASP A 1 538 ? -32.971 -1.058 8.840 1.00 94.62 538 ASP A N 1
ATOM 4192 C CA . ASP A 1 538 ? -34.085 -1.064 7.889 1.00 94.62 538 ASP A CA 1
ATOM 4193 C C . ASP A 1 538 ? -33.641 -1.298 6.431 1.00 94.62 538 ASP A C 1
ATOM 4195 O O . ASP A 1 538 ? -34.460 -1.226 5.517 1.00 94.62 538 ASP A O 1
ATOM 4199 N N . GLY A 1 539 ? -32.353 -1.580 6.205 1.00 93.31 539 GLY A N 1
ATOM 4200 C CA . GLY A 1 539 ? -31.777 -1.849 4.889 1.00 93.31 539 GLY A CA 1
ATOM 4201 C C . GLY A 1 539 ? -31.372 -0.601 4.105 1.00 93.31 539 GLY A C 1
ATOM 4202 O O . GLY A 1 539 ? -30.749 -0.735 3.051 1.00 93.31 539 GLY A O 1
ATOM 4203 N N . ARG A 1 540 ? -31.665 0.610 4.600 1.00 96.69 540 ARG A N 1
ATOM 4204 C CA . ARG A 1 540 ? -31.156 1.843 3.986 1.00 96.69 540 ARG A CA 1
ATOM 4205 C C . ARG A 1 540 ? -29.656 1.987 4.220 1.00 96.69 540 ARG A C 1
ATOM 4207 O O . ARG A 1 540 ? -29.100 1.460 5.178 1.00 96.69 540 ARG A O 1
ATOM 4214 N N . ILE A 1 541 ? -28.996 2.753 3.366 1.00 97.81 541 ILE A N 1
ATOM 4215 C CA . ILE A 1 541 ? -27.604 3.168 3.542 1.00 97.81 541 ILE A CA 1
ATOM 4216 C C . ILE A 1 541 ? -27.614 4.609 4.044 1.00 97.81 541 ILE A C 1
ATOM 4218 O O . ILE A 1 541 ? -28.190 5.477 3.392 1.00 97.81 541 ILE A O 1
ATOM 4222 N N . LEU A 1 542 ? -26.979 4.861 5.186 1.00 97.62 542 LEU A N 1
ATOM 4223 C CA . LEU A 1 542 ? -26.685 6.202 5.685 1.00 97.62 542 LEU A CA 1
ATOM 4224 C C . LEU A 1 542 ? -25.318 6.636 5.154 1.00 97.62 542 LEU A C 1
ATOM 4226 O O . LEU A 1 542 ? -24.340 5.908 5.313 1.00 97.62 542 LEU A O 1
ATOM 4230 N N . GLY A 1 543 ? -25.261 7.819 4.549 1.00 96.50 543 GLY A N 1
ATOM 4231 C CA . GLY A 1 543 ? -24.027 8.519 4.207 1.00 96.50 543 GLY A CA 1
ATOM 4232 C C . GLY A 1 543 ? -23.849 9.764 5.076 1.00 96.50 543 GLY A C 1
ATOM 4233 O O . GLY A 1 543 ? -24.770 10.577 5.164 1.00 96.50 543 GLY A O 1
ATOM 4234 N N . MET A 1 544 ? -22.675 9.920 5.692 1.00 94.44 544 MET A N 1
ATOM 4235 C CA . MET A 1 544 ? -22.258 11.106 6.454 1.00 94.44 544 MET A CA 1
ATOM 4236 C C . MET A 1 544 ? -20.839 11.541 6.070 1.00 94.44 544 MET A C 1
ATOM 4238 O O . MET A 1 544 ? -19.897 10.752 6.162 1.00 94.44 544 MET A O 1
ATOM 4242 N N . GLY A 1 545 ? -20.667 12.796 5.665 1.00 86.81 545 GLY A N 1
ATOM 4243 C CA . GLY A 1 545 ? -19.362 13.384 5.354 1.00 86.81 545 GLY A CA 1
ATOM 4244 C C . GLY A 1 545 ? -19.496 14.861 5.037 1.00 86.81 545 GLY A C 1
ATOM 4245 O O . GLY A 1 545 ? -20.562 15.304 4.626 1.00 86.81 545 GLY A O 1
ATOM 4246 N N . GLY A 1 546 ? -18.437 15.629 5.274 1.00 76.88 546 GLY A N 1
ATOM 4247 C CA . GLY A 1 546 ? -18.517 17.088 5.244 1.00 76.88 546 GLY A CA 1
ATOM 4248 C C . GLY A 1 546 ? -17.188 17.787 5.011 1.00 76.88 546 GLY A C 1
ATOM 4249 O O . GLY A 1 546 ? -17.021 18.901 5.497 1.00 76.88 546 GLY A O 1
ATOM 4250 N N . LYS A 1 547 ? -16.218 17.156 4.328 1.00 81.31 547 LYS A N 1
ATOM 4251 C CA . LYS A 1 547 ? -14.965 17.847 3.969 1.00 81.31 547 LYS A CA 1
ATOM 4252 C C . LYS A 1 547 ? -15.304 19.005 3.033 1.00 81.31 547 LYS A C 1
ATOM 4254 O O . LYS A 1 547 ? -15.788 18.771 1.924 1.00 81.31 547 LYS A O 1
ATOM 4259 N N . SER A 1 548 ? -15.068 20.239 3.472 1.00 72.75 548 SER A N 1
ATOM 4260 C CA . SER A 1 548 ? -15.340 21.470 2.706 1.00 72.75 548 SER A CA 1
ATOM 4261 C C . SER A 1 548 ? -16.775 21.563 2.152 1.00 72.75 548 SER A C 1
ATOM 4263 O O . SER A 1 548 ? -17.016 22.250 1.159 1.00 72.75 548 SER A O 1
ATOM 4265 N N . THR A 1 549 ? -17.718 20.859 2.783 1.00 81.25 549 THR A N 1
ATOM 4266 C CA . THR A 1 549 ? -19.130 20.740 2.395 1.00 81.25 549 THR A CA 1
ATOM 4267 C C . THR A 1 549 ? -19.997 20.784 3.645 1.00 81.25 549 THR A C 1
ATOM 4269 O O . THR A 1 549 ? -19.715 20.088 4.619 1.00 81.25 549 THR A O 1
ATOM 4272 N N . ASP A 1 550 ? -21.046 21.605 3.635 1.00 84.44 550 ASP A N 1
ATOM 4273 C CA . ASP A 1 550 ? -21.900 21.802 4.805 1.00 84.44 550 ASP A CA 1
ATOM 4274 C C . ASP A 1 550 ? -23.361 22.086 4.453 1.00 84.44 550 ASP A C 1
ATOM 4276 O O . ASP A 1 550 ? -23.702 22.447 3.325 1.00 84.44 550 ASP A O 1
ATOM 4280 N N . ILE A 1 551 ? -24.217 21.943 5.465 1.00 87.31 551 ILE A N 1
ATOM 4281 C CA . ILE A 1 551 ? -25.562 22.513 5.496 1.00 87.31 551 ILE A CA 1
ATOM 4282 C C . ILE A 1 551 ? -25.639 23.434 6.718 1.00 87.31 551 ILE A C 1
ATOM 4284 O O . ILE A 1 551 ? -25.860 22.983 7.843 1.00 87.31 551 ILE A O 1
ATOM 4288 N N . ASP A 1 552 ? -25.452 24.734 6.497 1.00 84.62 552 ASP A N 1
ATOM 4289 C CA . ASP A 1 552 ? -25.380 25.776 7.533 1.00 84.62 552 ASP A CA 1
ATOM 4290 C C . ASP A 1 552 ? -24.275 25.518 8.578 1.00 84.62 552 ASP A C 1
ATOM 4292 O O . ASP A 1 552 ? -24.489 25.662 9.784 1.00 84.62 552 ASP A O 1
ATOM 4296 N N . GLY A 1 553 ? -23.097 25.102 8.112 1.00 81.38 553 GLY A N 1
ATOM 4297 C CA . GLY A 1 553 ? -21.924 24.779 8.933 1.00 81.38 553 GLY A CA 1
ATOM 4298 C C . GLY A 1 553 ? -21.937 23.376 9.552 1.00 81.38 553 GLY A C 1
ATOM 4299 O O . GLY A 1 553 ? -20.945 22.973 10.158 1.00 81.38 553 GLY A O 1
ATOM 4300 N N . TYR A 1 554 ? -23.026 22.615 9.412 1.00 89.00 554 TYR A N 1
ATOM 4301 C CA . TYR A 1 554 ? -23.124 21.239 9.909 1.00 89.00 554 TYR A CA 1
ATOM 4302 C C . TYR A 1 554 ? -22.709 20.234 8.843 1.00 89.00 554 TYR A C 1
ATOM 4304 O O . TYR A 1 554 ? -22.959 20.443 7.653 1.00 89.00 554 TYR A O 1
ATOM 4312 N N . MET A 1 555 ? -22.137 19.111 9.276 1.00 91.62 555 MET A N 1
ATOM 4313 C CA . MET A 1 555 ? -21.822 17.997 8.391 1.00 91.62 555 MET A CA 1
ATOM 4314 C C . MET A 1 555 ? -23.127 17.452 7.778 1.00 91.62 555 MET A C 1
ATOM 4316 O O . MET A 1 555 ? -24.074 17.183 8.527 1.00 91.62 555 MET A O 1
ATOM 4320 N N . PRO A 1 556 ? -23.203 17.294 6.447 1.00 93.19 556 PRO A N 1
ATOM 4321 C CA . PRO A 1 556 ? -24.356 16.702 5.780 1.00 93.19 556 PRO A CA 1
ATOM 4322 C C . PRO A 1 556 ? -24.542 15.209 6.091 1.00 93.19 556 PRO A C 1
ATOM 4324 O O . PRO A 1 556 ? -23.575 14.444 6.159 1.00 93.19 556 PRO A O 1
ATOM 4327 N N . LYS A 1 557 ? -25.805 14.775 6.184 1.00 95.81 557 LYS A N 1
ATOM 4328 C CA . LYS A 1 557 ? -26.216 13.365 6.096 1.00 95.81 557 LYS A CA 1
ATOM 4329 C C . LYS A 1 557 ? -27.270 13.142 5.017 1.00 95.81 557 LYS A C 1
ATOM 4331 O O . LYS A 1 557 ? -28.049 14.040 4.697 1.00 95.81 557 LYS A O 1
ATOM 4336 N N . THR A 1 558 ? -27.297 11.939 4.455 1.00 96.50 558 THR A N 1
ATOM 4337 C CA . THR A 1 558 ? -28.291 11.509 3.461 1.00 96.50 558 THR A CA 1
ATOM 4338 C C . THR A 1 558 ? -28.521 9.998 3.524 1.00 96.50 558 THR A C 1
ATOM 4340 O O . THR A 1 558 ? -27.693 9.255 4.055 1.00 96.50 558 THR A O 1
ATOM 4343 N N . TYR A 1 559 ? -29.649 9.539 2.982 1.00 97.56 559 TYR A N 1
ATOM 4344 C CA . TYR A 1 559 ? -30.063 8.140 2.990 1.00 97.56 559 TYR A CA 1
ATOM 4345 C C . TYR A 1 559 ? -30.323 7.624 1.577 1.00 97.56 559 TYR A C 1
ATOM 4347 O O . TYR A 1 559 ? -30.930 8.317 0.762 1.00 97.56 559 TYR A O 1
ATOM 4355 N N . SER A 1 560 ? -29.953 6.375 1.311 1.00 97.94 560 SER A N 1
ATOM 4356 C CA . SER A 1 560 ? -30.343 5.652 0.100 1.00 97.94 560 SER A CA 1
ATOM 4357 C C . SER A 1 560 ? -31.126 4.393 0.455 1.00 97.94 560 SER A C 1
ATOM 4359 O O . SER A 1 560 ? -30.717 3.629 1.326 1.00 97.94 560 SER A O 1
ATOM 4361 N N . ALA A 1 561 ? -32.248 4.166 -0.228 1.00 96.81 561 ALA A N 1
ATOM 4362 C CA . ALA A 1 561 ? -33.077 2.967 -0.072 1.00 96.81 561 ALA A CA 1
ATOM 4363 C C . ALA A 1 561 ? -32.929 1.973 -1.240 1.00 96.81 561 ALA A C 1
ATOM 4365 O O . ALA A 1 561 ? -33.567 0.926 -1.242 1.00 96.81 561 ALA A O 1
ATOM 4366 N N . ASP A 1 562 ? -32.109 2.297 -2.243 1.00 96.00 562 ASP A N 1
ATOM 4367 C CA . ASP A 1 562 ? -32.024 1.566 -3.514 1.00 96.00 562 ASP A CA 1
ATOM 4368 C C . ASP A 1 562 ? -30.589 1.154 -3.889 1.00 96.00 562 ASP A C 1
ATOM 4370 O O . ASP A 1 562 ? -30.275 0.923 -5.062 1.00 96.00 562 ASP A O 1
ATOM 4374 N N . GLY A 1 563 ? -29.721 1.036 -2.879 1.00 94.81 563 GLY A N 1
ATOM 4375 C CA . GLY A 1 563 ? -28.328 0.624 -3.051 1.00 94.81 563 GLY A CA 1
ATOM 4376 C C . GLY A 1 563 ? -27.445 1.720 -3.647 1.00 94.81 563 GLY A C 1
ATOM 4377 O O . GLY A 1 563 ? -26.553 1.418 -4.436 1.00 94.81 563 GLY A O 1
ATOM 4378 N N . GLY A 1 564 ? -27.712 2.985 -3.316 1.00 95.69 564 GLY A N 1
ATOM 4379 C CA . GLY A 1 564 ? -26.916 4.139 -3.731 1.00 95.69 564 GLY A CA 1
ATOM 4380 C C . GLY A 1 564 ? -27.253 4.685 -5.118 1.00 95.69 564 GLY A C 1
ATOM 4381 O O . GLY A 1 564 ? -26.467 5.476 -5.646 1.00 95.69 564 GLY A O 1
ATOM 4382 N N . LYS A 1 565 ? -28.366 4.272 -5.740 1.00 95.88 565 LYS A N 1
ATOM 4383 C CA . LYS A 1 565 ? -28.787 4.813 -7.047 1.00 95.88 565 LYS A CA 1
ATOM 4384 C C . LYS A 1 565 ? -29.400 6.197 -6.886 1.00 95.88 565 LYS A C 1
ATOM 4386 O O . LYS A 1 565 ? -29.153 7.074 -7.707 1.00 95.88 565 LYS A O 1
ATOM 4391 N N . THR A 1 566 ? -30.162 6.398 -5.817 1.00 96.69 566 THR A N 1
ATOM 4392 C CA . THR A 1 566 ? -30.703 7.693 -5.412 1.00 96.69 566 THR A CA 1
ATOM 4393 C C . THR A 1 566 ? -30.409 7.961 -3.940 1.00 96.69 566 THR A C 1
ATOM 4395 O O . THR A 1 566 ? -30.208 7.041 -3.141 1.00 96.69 566 THR A O 1
ATOM 4398 N N . TRP A 1 567 ? -30.357 9.247 -3.598 1.00 97.56 567 TRP A N 1
ATOM 4399 C CA . TRP A 1 567 ? -30.086 9.744 -2.254 1.00 97.56 567 TRP A CA 1
ATOM 4400 C C . TRP A 1 567 ? -31.173 10.738 -1.855 1.00 97.56 567 TRP A C 1
ATOM 4402 O O . TRP A 1 567 ? -31.656 11.514 -2.684 1.00 97.56 567 TRP A O 1
ATOM 4412 N N . SER A 1 568 ? -31.575 10.705 -0.587 1.00 97.12 568 SER A N 1
ATOM 4413 C CA . SER A 1 568 ? -32.511 11.672 -0.026 1.00 97.12 568 SER A CA 1
ATOM 4414 C C . SER A 1 568 ? -31.926 13.082 -0.077 1.00 97.12 568 SER A C 1
ATOM 4416 O O . SER A 1 568 ? -30.709 13.276 -0.165 1.00 97.12 568 SER A O 1
ATOM 4418 N N . LYS A 1 569 ? -32.794 14.089 0.070 1.00 95.25 569 LYS A N 1
ATOM 4419 C CA . LYS A 1 569 ? -32.340 15.457 0.338 1.00 95.25 569 LYS A CA 1
ATOM 4420 C C . LYS A 1 569 ? -31.380 15.453 1.537 1.00 95.25 569 LYS A C 1
ATOM 4422 O O . LYS A 1 569 ? -31.596 14.712 2.495 1.00 95.25 569 LYS A O 1
ATOM 4427 N N . GLY A 1 570 ? -30.332 16.269 1.451 1.00 94.06 570 GLY A N 1
ATOM 4428 C CA . GLY A 1 570 ? -29.374 16.452 2.533 1.00 94.06 570 GLY A CA 1
ATOM 4429 C C . GLY A 1 570 ? -30.015 17.014 3.798 1.00 94.06 570 GLY A C 1
ATOM 4430 O O . GLY A 1 570 ? -30.817 17.949 3.731 1.00 94.06 570 GLY A O 1
ATOM 4431 N N . GLU A 1 571 ? -29.620 16.464 4.940 1.00 95.38 571 GLU A N 1
ATOM 4432 C CA . GLU A 1 571 ? -30.029 16.892 6.276 1.00 95.38 571 GLU A CA 1
ATOM 4433 C C . GLU A 1 571 ? -28.806 17.260 7.119 1.00 95.38 571 GLU A C 1
ATOM 4435 O O . GLU A 1 571 ? -27.696 16.784 6.873 1.00 95.38 571 GLU A O 1
ATOM 4440 N N . LYS A 1 572 ? -29.009 18.100 8.136 1.00 93.38 572 LYS A N 1
ATOM 4441 C CA . LYS A 1 572 ? -27.958 18.429 9.104 1.00 93.38 572 LYS A CA 1
ATOM 4442 C C . LYS A 1 572 ? -27.721 17.245 10.034 1.00 93.38 572 LYS A C 1
ATOM 4444 O O . LYS A 1 572 ? -28.670 16.615 10.503 1.00 93.38 572 LYS A O 1
ATOM 4449 N N . THR A 1 573 ? -26.460 16.975 10.324 1.00 93.25 573 THR A N 1
ATOM 4450 C CA . THR A 1 573 ? -26.077 16.198 11.505 1.00 93.25 573 THR A CA 1
ATOM 4451 C C . THR A 1 573 ? -25.978 17.117 12.723 1.00 93.25 573 THR A C 1
ATOM 4453 O O . THR A 1 573 ? -26.050 18.341 12.614 1.00 93.25 573 THR A O 1
ATOM 4456 N N . GLU A 1 574 ? -25.769 16.522 13.888 1.00 90.75 574 GLU A N 1
ATOM 4457 C CA . GLU A 1 574 ? -25.457 17.208 15.140 1.00 90.75 574 GLU A CA 1
ATOM 4458 C C . GLU A 1 574 ? -23.982 17.661 15.195 1.00 90.75 574 GLU A C 1
ATOM 4460 O O . GLU A 1 574 ? -23.565 18.309 16.153 1.00 90.75 574 GLU A O 1
ATOM 4465 N N . PHE A 1 575 ? -23.188 17.330 14.170 1.00 92.62 575 PHE A N 1
ATOM 4466 C CA . PHE A 1 575 ? -21.748 17.561 14.107 1.00 92.62 575 PHE A CA 1
ATOM 4467 C C . PHE A 1 575 ? -21.403 18.701 13.146 1.00 92.62 575 PHE A C 1
ATOM 4469 O O . PHE A 1 575 ? -22.083 18.931 12.143 1.00 92.62 575 PHE A O 1
ATOM 4476 N N . ALA A 1 576 ? -20.317 19.418 13.433 1.00 87.88 576 ALA A N 1
ATOM 4477 C CA . ALA A 1 576 ? -19.820 20.450 12.534 1.00 87.88 576 ALA A CA 1
ATOM 4478 C C . ALA A 1 576 ? -19.275 19.831 11.238 1.00 87.88 576 ALA A C 1
ATOM 4480 O O . ALA A 1 576 ? -18.783 18.701 11.226 1.00 87.88 576 ALA A O 1
ATOM 4481 N N . ALA A 1 577 ? -19.331 20.597 10.151 1.00 85.88 577 ALA A N 1
ATOM 4482 C CA . ALA A 1 577 ? -18.613 20.270 8.928 1.00 85.88 577 ALA A CA 1
ATOM 4483 C C . ALA A 1 577 ? -17.091 20.261 9.160 1.00 85.88 577 ALA A C 1
ATOM 4485 O O . ALA A 1 577 ? -16.571 20.876 10.099 1.00 85.88 577 ALA A O 1
ATOM 4486 N N . LEU A 1 578 ? -16.377 19.555 8.285 1.00 83.62 578 LEU A N 1
ATOM 4487 C CA . LEU A 1 578 ? -14.942 19.310 8.397 1.00 83.62 578 LEU A CA 1
ATOM 4488 C C . LEU A 1 578 ? -14.158 20.131 7.371 1.00 83.62 578 LEU A C 1
ATOM 4490 O O . LEU A 1 578 ? -14.655 20.473 6.297 1.00 83.62 578 LEU A O 1
ATOM 4494 N N . GLY A 1 579 ? -12.906 20.440 7.699 1.00 74.75 579 GLY A N 1
ATOM 4495 C CA . GLY A 1 579 ? -11.973 21.079 6.775 1.00 74.75 579 GLY A CA 1
ATOM 4496 C C . GLY A 1 579 ? -11.262 20.068 5.881 1.00 74.75 579 GLY A C 1
ATOM 4497 O O . GLY A 1 579 ? -11.507 18.862 5.939 1.00 74.75 579 GLY A O 1
ATOM 4498 N N . GLY A 1 580 ? -10.318 20.556 5.077 1.00 74.06 580 GLY A N 1
ATOM 4499 C CA . GLY A 1 580 ? -9.308 19.691 4.476 1.00 74.06 580 GLY A CA 1
ATOM 4500 C C . GLY A 1 580 ? -8.536 18.925 5.556 1.00 74.06 580 GLY A C 1
ATOM 4501 O O . GLY A 1 580 ? -8.495 19.353 6.708 1.00 74.06 580 GLY A O 1
ATOM 4502 N N . ASN A 1 581 ? -7.874 17.827 5.195 1.00 78.19 581 ASN A N 1
ATOM 4503 C CA . ASN A 1 581 ? -7.109 17.003 6.141 1.00 78.19 581 ASN A CA 1
ATOM 4504 C C . ASN A 1 581 ? -7.941 16.265 7.202 1.00 78.19 581 ASN A C 1
ATOM 4506 O O . ASN A 1 581 ? -7.381 15.715 8.146 1.00 78.19 581 ASN A O 1
ATOM 4510 N N . GLN A 1 582 ? -9.267 16.232 7.042 1.00 84.69 582 GLN A N 1
ATOM 4511 C CA . GLN A 1 582 ? -10.192 15.592 7.969 1.00 84.69 582 GLN A CA 1
ATOM 4512 C C . GLN A 1 582 ? -11.192 14.712 7.214 1.00 84.69 582 GLN A C 1
ATOM 4514 O O . GLN A 1 582 ? -11.791 15.131 6.219 1.00 84.69 582 GLN A O 1
ATOM 4519 N N . ARG A 1 583 ? -11.390 13.490 7.712 1.00 91.56 583 ARG A N 1
ATOM 4520 C CA . ARG A 1 583 ? -12.414 12.544 7.247 1.00 91.56 583 ARG A CA 1
ATOM 4521 C C . ARG A 1 583 ? -12.911 11.745 8.449 1.00 91.56 583 ARG A C 1
ATOM 4523 O O . ARG A 1 583 ? -12.067 11.159 9.126 1.00 91.56 583 ARG A O 1
ATOM 4530 N N . PRO A 1 584 ? -14.233 11.679 8.693 1.00 94.56 584 PRO A N 1
ATOM 4531 C CA . PRO A 1 584 ? -14.769 10.943 9.825 1.00 94.56 584 PRO A CA 1
ATOM 4532 C C . PRO A 1 584 ? -14.794 9.440 9.527 1.00 94.56 584 PRO A C 1
ATOM 4534 O O . PRO A 1 584 ? -14.479 9.010 8.419 1.00 94.56 584 PRO A O 1
ATOM 4537 N N . VAL A 1 585 ? -15.221 8.637 10.496 1.00 96.56 585 VAL A N 1
ATOM 4538 C CA . VAL A 1 585 ? -15.573 7.229 10.277 1.00 96.56 585 VAL A CA 1
ATOM 4539 C C . VAL A 1 585 ? -16.904 6.912 10.941 1.00 96.56 585 VAL A C 1
ATOM 4541 O O . VAL A 1 585 ? -17.148 7.334 12.071 1.00 96.56 585 VAL A O 1
ATOM 4544 N N . ILE A 1 586 ? -17.746 6.140 10.251 1.00 97.06 586 ILE A N 1
ATOM 4545 C CA . ILE A 1 586 ? -18.960 5.539 10.802 1.00 97.06 586 ILE A CA 1
ATOM 4546 C C . ILE A 1 586 ? -18.954 4.030 10.552 1.00 97.06 586 ILE A C 1
ATOM 4548 O O . ILE A 1 586 ? -18.622 3.576 9.458 1.00 97.06 586 ILE A O 1
ATOM 4552 N N . MET A 1 587 ? -19.319 3.239 11.559 1.00 96.88 587 MET A N 1
ATOM 4553 C CA . MET A 1 587 ? -19.467 1.787 11.422 1.00 96.88 587 MET A CA 1
ATOM 4554 C C . MET A 1 587 ? -20.516 1.237 12.387 1.00 96.88 587 MET A C 1
ATOM 4556 O O . MET A 1 587 ? -20.847 1.862 13.393 1.00 96.88 587 MET A O 1
ATOM 4560 N N . ARG A 1 588 ? -21.028 0.038 12.103 1.00 97.25 588 ARG A N 1
ATOM 4561 C CA . ARG A 1 588 ? -21.891 -0.699 13.031 1.00 97.25 588 ARG A CA 1
ATOM 4562 C C . ARG A 1 588 ? -21.047 -1.621 13.906 1.00 97.25 588 ARG A C 1
ATOM 4564 O O . ARG A 1 588 ? -20.258 -2.403 13.385 1.00 97.25 588 ARG A O 1
ATOM 4571 N N . LEU A 1 589 ? -21.244 -1.541 15.218 1.00 97.94 589 LEU A N 1
ATOM 4572 C CA . LEU A 1 589 ? -20.592 -2.414 16.194 1.00 97.94 589 LEU A CA 1
ATOM 4573 C C . LEU A 1 589 ? -21.361 -3.728 16.384 1.00 97.94 589 LEU A C 1
ATOM 4575 O O . LEU A 1 589 ? -22.547 -3.826 16.062 1.00 97.94 589 LEU A O 1
ATOM 4579 N N . LYS A 1 590 ? -20.710 -4.720 17.001 1.00 95.94 590 LYS A N 1
ATOM 4580 C CA . LYS A 1 590 ? -21.282 -6.018 17.404 1.00 95.94 590 LYS A CA 1
ATOM 4581 C C . LYS A 1 590 ? -22.498 -5.875 18.327 1.00 95.94 590 LYS A C 1
ATOM 4583 O O . LYS A 1 590 ? -23.405 -6.696 18.256 1.00 95.94 590 LYS A O 1
ATOM 4588 N N . SER A 1 591 ? -22.554 -4.820 19.146 1.00 96.94 591 SER A N 1
ATOM 4589 C CA . SER A 1 591 ? -23.727 -4.479 19.969 1.00 96.94 591 SER A CA 1
ATOM 4590 C C . SER A 1 591 ? -24.943 -4.029 19.150 1.00 96.94 591 SER A C 1
ATOM 4592 O O . SER A 1 591 ? -26.048 -3.910 19.676 1.00 96.94 591 SER A O 1
ATOM 4594 N N . GLY A 1 592 ? -24.749 -3.750 17.860 1.00 97.06 592 GLY A N 1
ATOM 4595 C CA . GLY A 1 592 ? -25.748 -3.193 16.964 1.00 97.06 592 GLY A CA 1
ATOM 4596 C C . GLY A 1 592 ? -25.833 -1.668 16.999 1.00 97.06 592 GLY A C 1
ATOM 4597 O O . GLY A 1 592 ? -26.599 -1.128 16.196 1.00 97.06 592 GLY A O 1
ATOM 4598 N N . ARG A 1 593 ? -25.085 -0.981 17.875 1.00 98.38 593 ARG A N 1
ATOM 4599 C CA . ARG A 1 593 ? -24.961 0.488 17.884 1.00 98.38 593 ARG A CA 1
ATOM 4600 C C . ARG A 1 593 ? -24.178 0.987 16.675 1.00 98.38 593 ARG A C 1
ATOM 4602 O O . ARG A 1 593 ? -23.344 0.262 16.125 1.00 98.38 593 ARG A O 1
ATOM 4609 N N . LEU A 1 594 ? -24.421 2.234 16.287 1.00 98.56 594 LEU A N 1
ATOM 4610 C CA . LEU A 1 594 ? -23.523 2.941 15.377 1.00 98.56 594 LEU A CA 1
ATOM 4611 C C . LEU A 1 594 ? -22.398 3.585 16.186 1.00 98.56 594 LEU A C 1
ATOM 4613 O O . LEU A 1 594 ? -22.660 4.240 17.191 1.00 98.56 594 LEU A O 1
ATOM 4617 N N . PHE A 1 595 ? -21.166 3.400 15.734 1.00 98.56 595 PHE A N 1
ATOM 4618 C CA . PHE A 1 595 ? -19.984 4.105 16.208 1.00 98.56 595 PHE A CA 1
ATOM 4619 C C . PHE A 1 595 ? -19.611 5.189 15.208 1.00 98.56 595 PHE A C 1
ATOM 4621 O O . PHE A 1 595 ? -19.589 4.930 14.003 1.00 98.56 595 PHE A O 1
ATOM 4628 N N . PHE A 1 596 ? -19.293 6.375 15.713 1.00 98.00 596 PHE A N 1
ATOM 4629 C CA . PHE A 1 596 ? -18.824 7.504 14.924 1.00 98.00 596 PHE A CA 1
ATOM 4630 C C . PHE A 1 596 ? -17.596 8.129 15.583 1.00 98.00 596 PHE A C 1
ATOM 4632 O O . PHE A 1 596 ? -17.578 8.310 16.797 1.00 98.00 596 PHE A O 1
ATOM 4639 N N . ALA A 1 597 ? -16.578 8.479 14.804 1.00 97.06 597 ALA A N 1
ATOM 4640 C CA . ALA A 1 597 ? -15.442 9.252 15.297 1.00 97.06 597 ALA A CA 1
ATOM 4641 C C . ALA A 1 597 ? -15.075 10.353 14.304 1.00 97.06 597 ALA A C 1
ATOM 4643 O O . ALA A 1 597 ? -15.073 10.140 13.089 1.00 97.06 597 ALA A O 1
ATOM 4644 N N . SER A 1 598 ? -14.813 11.544 14.838 1.00 94.19 598 SER A N 1
ATOM 4645 C CA . SER A 1 598 ? -14.595 12.765 14.063 1.00 94.19 598 SER A CA 1
ATOM 4646 C C . SER A 1 598 ? -13.944 13.844 14.933 1.00 94.19 598 SER A C 1
ATOM 4648 O O . SER A 1 598 ? -13.708 13.659 16.130 1.00 94.19 598 SER A O 1
ATOM 4650 N N . ASP A 1 599 ? -13.685 14.997 14.329 1.00 90.25 599 ASP A N 1
ATOM 4651 C CA . ASP A 1 599 ? -13.359 16.233 15.026 1.00 90.25 599 ASP A CA 1
ATOM 4652 C C . ASP A 1 599 ? -14.611 17.063 15.299 1.00 90.25 599 ASP A C 1
ATOM 4654 O O . ASP A 1 599 ? -15.556 17.067 14.506 1.00 90.25 599 ASP A O 1
ATOM 4658 N N . PHE A 1 600 ? -14.617 17.791 16.419 1.00 87.00 600 PHE A N 1
ATOM 4659 C CA . PHE A 1 600 ? -15.703 18.712 16.761 1.00 87.00 600 PHE A CA 1
ATOM 4660 C C . PHE A 1 600 ? -15.800 19.882 15.785 1.00 87.00 600 PHE A C 1
ATOM 4662 O O . PHE A 1 600 ? -16.872 20.468 15.670 1.00 87.00 600 PHE A O 1
ATOM 4669 N N . GLN A 1 601 ? -14.688 20.251 15.136 1.00 72.81 601 GLN A N 1
ATOM 4670 C CA . GLN A 1 601 ? -14.582 21.397 14.234 1.00 72.81 601 GLN A CA 1
ATOM 4671 C C . GLN A 1 601 ? -13.506 21.192 13.161 1.00 72.81 601 GLN A C 1
ATOM 4673 O O . GLN A 1 601 ? -12.596 20.375 13.311 1.00 72.81 601 GLN A O 1
ATOM 4678 N N . TYR A 1 602 ? -13.580 22.006 12.107 1.00 69.25 602 TYR A N 1
ATOM 4679 C CA . TYR A 1 602 ? -12.506 22.162 11.132 1.00 69.25 602 TYR A CA 1
ATOM 4680 C C . TYR A 1 602 ? -11.206 22.660 11.791 1.00 69.25 602 TYR A C 1
ATOM 4682 O O . TYR A 1 602 ? -11.239 23.428 12.758 1.00 69.25 602 TYR A O 1
ATOM 4690 N N . SER A 1 603 ? -10.044 22.266 11.263 1.00 56.28 603 SER A N 1
ATOM 4691 C CA . SER A 1 603 ? -8.763 22.795 11.754 1.00 56.28 603 SER A CA 1
ATOM 4692 C C . SER A 1 603 ? -8.595 24.285 11.380 1.00 56.28 603 SER A C 1
ATOM 4694 O O . SER A 1 603 ? -8.631 24.664 10.207 1.00 56.28 603 SER A O 1
ATOM 4696 N N . LEU A 1 604 ? -8.402 25.173 12.370 1.00 46.75 604 LEU A N 1
ATOM 4697 C CA . LEU A 1 604 ? -8.266 26.629 12.144 1.00 46.75 604 LEU A CA 1
ATOM 4698 C C . LEU A 1 604 ? -7.004 27.005 11.339 1.00 46.75 604 LEU A C 1
ATOM 4700 O O . LEU A 1 604 ? -6.961 28.091 10.760 1.00 46.75 604 LEU A O 1
ATOM 4704 N N . ALA A 1 605 ? -6.040 26.084 11.221 1.00 45.47 605 ALA A N 1
ATOM 4705 C CA . ALA A 1 605 ? -4.893 26.143 10.313 1.00 45.47 605 ALA A CA 1
ATOM 4706 C C . ALA A 1 605 ? -5.250 26.600 8.891 1.00 45.47 605 ALA A C 1
ATOM 4708 O O . ALA A 1 605 ? -4.516 27.363 8.263 1.00 45.47 605 ALA A O 1
ATOM 4709 N N . GLN A 1 606 ? -6.392 26.139 8.383 1.00 47.12 606 GLN A N 1
ATOM 4710 C CA . GLN A 1 606 ? -6.831 26.404 7.013 1.00 47.12 606 GLN A CA 1
ATOM 4711 C C . GLN A 1 606 ? -7.566 27.739 6.877 1.00 47.12 606 GLN A C 1
ATOM 4713 O O . GLN A 1 606 ? -7.472 28.386 5.832 1.00 47.12 606 GLN A O 1
ATOM 4718 N N . ARG A 1 607 ? -8.181 28.227 7.966 1.00 43.72 607 ARG A N 1
ATOM 4719 C CA . ARG A 1 607 ? -8.907 29.507 8.004 1.00 43.72 607 ARG A CA 1
ATOM 4720 C C . ARG A 1 607 ? -8.015 30.691 7.622 1.00 43.72 607 ARG A C 1
ATOM 4722 O O . ARG A 1 607 ? -8.504 31.667 7.064 1.00 43.72 607 ARG A O 1
ATOM 4729 N N . GLN A 1 608 ? -6.714 30.614 7.919 1.00 38.25 608 GLN A N 1
ATOM 4730 C CA . GLN A 1 608 ? -5.750 31.677 7.615 1.00 38.25 608 GLN A CA 1
ATOM 4731 C C . GLN A 1 608 ? -5.051 31.528 6.254 1.00 38.25 608 GLN A C 1
ATOM 4733 O O . GLN A 1 608 ? -4.460 32.502 5.780 1.00 38.25 608 GLN A O 1
ATOM 4738 N N . LEU A 1 609 ? -5.099 30.340 5.637 1.00 38.16 609 LEU A N 1
ATOM 4739 C CA . LEU A 1 609 ? -4.407 30.049 4.378 1.00 38.16 609 LEU A CA 1
ATOM 4740 C C . LEU A 1 609 ? -5.282 30.279 3.138 1.00 38.16 609 LEU A C 1
ATOM 4742 O O . LEU A 1 609 ? -4.719 30.532 2.076 1.00 38.16 609 LEU A O 1
ATOM 4746 N N . ILE A 1 610 ? -6.618 30.211 3.249 1.00 38.88 610 ILE A N 1
ATOM 4747 C CA . ILE A 1 610 ? -7.479 30.121 2.050 1.00 38.88 610 ILE A CA 1
ATOM 4748 C C . ILE A 1 610 ? -8.612 31.162 1.988 1.00 38.88 610 ILE A C 1
ATOM 4750 O O . ILE A 1 610 ? -9.029 31.506 0.886 1.00 38.88 610 ILE A O 1
ATOM 4754 N N . ALA A 1 611 ? -9.067 31.767 3.091 1.00 36.69 611 ALA A N 1
ATOM 4755 C CA . ALA A 1 611 ? -10.240 32.649 3.029 1.00 36.69 611 ALA A CA 1
ATOM 4756 C C . ALA A 1 611 ? -9.975 34.089 3.498 1.00 36.69 611 ALA A C 1
ATOM 4758 O O . ALA A 1 611 ? -9.585 34.348 4.639 1.00 36.69 611 ALA A O 1
ATOM 4759 N N . LYS A 1 612 ? -10.309 35.063 2.640 1.00 40.25 612 LYS A N 1
ATOM 4760 C CA . LYS A 1 612 ? -10.787 36.367 3.129 1.00 40.25 612 LYS A CA 1
ATOM 4761 C C . LYS A 1 612 ? -12.143 36.141 3.825 1.00 40.25 612 LYS A C 1
ATOM 4763 O O . LYS A 1 612 ? -12.900 35.277 3.377 1.00 40.25 612 LYS A O 1
ATOM 4768 N N . PRO A 1 613 ? -12.493 36.897 4.881 1.00 39.53 613 PRO A N 1
ATOM 4769 C CA . PRO A 1 613 ? -13.809 36.795 5.512 1.00 39.53 613 PRO A CA 1
ATOM 4770 C C . PRO A 1 613 ? -14.934 36.856 4.462 1.00 39.53 613 PRO A C 1
ATOM 4772 O O . PRO A 1 613 ? -14.993 37.811 3.691 1.00 39.53 613 PRO A O 1
ATOM 4775 N N . GLY A 1 614 ? -15.796 35.832 4.415 1.00 42.56 614 GLY A N 1
ATOM 4776 C CA . GLY A 1 614 ? -16.931 35.748 3.484 1.00 42.56 614 GLY A CA 1
ATOM 4777 C C . GLY A 1 614 ? -16.731 34.884 2.230 1.00 42.56 614 GLY A C 1
ATOM 4778 O O . GLY A 1 614 ? -17.679 34.755 1.459 1.00 42.56 614 GLY A O 1
ATOM 4779 N N . GLN A 1 615 ? -15.559 34.273 2.015 1.00 39.94 615 GLN A N 1
ATOM 4780 C CA . GLN A 1 615 ? -15.384 33.288 0.941 1.00 39.94 615 GLN A CA 1
ATOM 4781 C C . GLN A 1 615 ? -15.876 31.892 1.338 1.00 39.94 615 GLN A C 1
ATOM 4783 O O . GLN A 1 615 ? -15.674 31.424 2.456 1.00 39.94 615 GLN A O 1
ATOM 4788 N N . VAL A 1 616 ? -16.528 31.253 0.373 1.00 44.66 616 VAL A N 1
ATOM 4789 C CA . VAL A 1 616 ? -16.890 29.840 0.366 1.00 44.66 616 VAL A CA 1
ATOM 4790 C C . VAL A 1 616 ? -15.610 29.043 0.081 1.00 44.66 616 VAL A C 1
ATOM 4792 O O . VAL A 1 616 ? -14.840 29.453 -0.790 1.00 44.66 616 VAL A O 1
ATOM 4795 N N . GLY A 1 617 ? -15.346 27.956 0.812 1.00 45.50 617 GLY A N 1
ATOM 4796 C CA . GLY A 1 617 ? -14.206 27.072 0.542 1.00 45.50 617 GLY A CA 1
ATOM 4797 C C . GLY A 1 617 ? -14.231 26.578 -0.908 1.00 45.50 617 GLY A C 1
ATOM 4798 O O . GLY A 1 617 ? -15.277 26.642 -1.559 1.00 45.50 617 GLY A O 1
ATOM 4799 N N . ALA A 1 618 ? -13.109 26.055 -1.417 1.00 40.22 618 ALA A N 1
ATOM 4800 C CA . ALA A 1 618 ? -12.923 25.683 -2.834 1.00 40.22 618 ALA A CA 1
ATOM 4801 C C . ALA A 1 618 ? -14.014 24.755 -3.429 1.00 40.22 618 ALA A C 1
ATOM 4803 O O . ALA A 1 618 ? -14.074 24.566 -4.641 1.00 40.22 618 ALA A O 1
ATOM 4804 N N . TRP A 1 619 ? -14.884 24.190 -2.584 1.00 44.31 619 TRP A N 1
ATOM 4805 C CA . TRP A 1 619 ? -15.930 23.237 -2.935 1.00 44.31 619 TRP A CA 1
ATOM 4806 C C . TRP A 1 619 ? -17.345 23.581 -2.454 1.00 44.31 619 TRP A C 1
ATOM 4808 O O . TRP A 1 619 ? -18.223 22.726 -2.529 1.00 44.31 619 TRP A O 1
ATOM 4818 N N . GLY A 1 620 ? -17.612 24.810 -2.004 1.00 39.62 620 GLY A N 1
ATOM 4819 C CA . GLY A 1 620 ? -18.994 25.257 -1.773 1.00 39.62 620 GLY A CA 1
ATOM 4820 C C . GLY A 1 620 ? -19.443 25.403 -0.311 1.00 39.62 620 GLY A C 1
ATOM 4821 O O . GLY A 1 620 ? -20.511 25.969 -0.088 1.00 39.62 620 GLY A O 1
ATOM 4822 N N . GLY A 1 621 ? -18.651 24.966 0.677 1.00 45.94 621 GLY A N 1
ATOM 4823 C CA . GLY A 1 621 ? -18.970 25.133 2.105 1.00 45.94 621 GLY A CA 1
ATOM 4824 C C . GLY A 1 621 ? -18.533 26.477 2.715 1.00 45.94 621 GLY A C 1
ATOM 4825 O O . GLY A 1 621 ? -17.494 27.033 2.355 1.00 45.94 621 GLY A O 1
ATOM 4826 N N . LYS A 1 622 ? -19.296 27.003 3.679 1.00 49.00 622 LYS A N 1
ATOM 4827 C CA . LYS A 1 622 ? -18.831 28.018 4.633 1.00 49.00 622 LYS A CA 1
ATOM 4828 C C . LYS A 1 622 ? -17.910 27.328 5.641 1.00 49.00 622 LYS A C 1
ATOM 4830 O O . LYS A 1 622 ? -18.365 26.575 6.493 1.00 49.00 622 LYS A O 1
ATOM 4835 N N . GLU A 1 623 ? -16.614 27.625 5.593 1.00 53.53 623 GLU A N 1
ATOM 4836 C CA . GLU A 1 623 ? -15.610 27.127 6.554 1.00 53.53 623 GLU A CA 1
ATOM 4837 C C . GLU A 1 623 ? -15.734 27.819 7.933 1.00 53.53 623 GLU A C 1
ATOM 4839 O O . GLU A 1 623 ? -14.798 28.424 8.466 1.00 53.53 623 GLU A O 1
ATOM 4844 N N . THR A 1 624 ? -16.939 27.793 8.504 1.00 55.25 624 THR A N 1
ATOM 4845 C CA . THR A 1 624 ? -17.285 28.325 9.823 1.00 55.25 624 THR A CA 1
ATOM 4846 C C . THR A 1 624 ? -18.160 27.316 10.550 1.00 55.25 624 THR A C 1
ATOM 4848 O O . THR A 1 624 ? -19.228 26.954 10.060 1.00 55.25 624 THR A O 1
ATOM 4851 N N . ALA A 1 625 ? -17.713 26.886 11.729 1.00 64.44 625 ALA A N 1
ATOM 4852 C CA . ALA A 1 625 ? -18.444 25.953 12.575 1.00 64.44 625 ALA A CA 1
ATOM 4853 C C . ALA A 1 625 ? -19.760 26.602 13.025 1.00 64.44 625 ALA A C 1
ATOM 4855 O O . ALA A 1 625 ? -19.795 27.827 13.196 1.00 64.44 625 ALA A O 1
ATOM 4856 N N . PRO A 1 626 ? -20.820 25.813 13.254 1.00 73.62 626 PRO A N 1
ATOM 4857 C CA . PRO A 1 626 ? -22.081 26.343 13.739 1.00 73.62 626 PRO A CA 1
ATOM 4858 C C . PRO A 1 626 ? -21.895 27.043 15.082 1.00 73.62 626 PRO A C 1
ATOM 4860 O O . PRO A 1 626 ? -21.144 26.572 15.939 1.00 73.62 626 PRO A O 1
ATOM 4863 N N . ASP A 1 627 ? -22.633 28.130 15.311 1.00 72.62 627 ASP A N 1
ATOM 4864 C CA . ASP A 1 627 ? -22.552 28.867 16.575 1.00 72.62 627 ASP A CA 1
ATOM 4865 C C . ASP A 1 627 ? -22.911 28.016 17.801 1.00 72.62 627 ASP A C 1
ATOM 4867 O O . ASP A 1 627 ? -22.463 28.326 18.903 1.00 72.62 627 ASP A O 1
ATOM 4871 N N . SER A 1 628 ? -23.676 26.944 17.618 1.00 80.81 628 SER A N 1
ATOM 4872 C CA . SER A 1 628 ? -24.079 26.005 18.667 1.00 80.81 628 SER A CA 1
ATOM 4873 C C . SER A 1 628 ? -22.956 25.080 19.146 1.00 80.81 628 SER A C 1
ATOM 4875 O O . SER A 1 628 ? -23.017 24.633 20.286 1.00 80.81 628 SER A O 1
ATOM 4877 N N . ILE A 1 629 ? -21.935 24.807 18.325 1.00 82.56 629 ILE A N 1
ATOM 4878 C CA . ILE A 1 629 ? -20.850 23.874 18.663 1.00 82.56 629 ILE A CA 1
ATOM 4879 C C . ILE A 1 629 ? -19.640 24.690 19.109 1.00 82.56 629 ILE A C 1
ATOM 4881 O O . ILE A 1 629 ? -18.990 25.366 18.306 1.00 82.56 629 ILE A O 1
ATOM 4885 N N . LYS A 1 630 ? -19.326 24.646 20.405 1.00 79.62 630 LYS A N 1
ATOM 4886 C CA . LYS A 1 630 ? -18.195 25.387 21.000 1.00 79.62 630 LYS A CA 1
ATOM 4887 C C . LYS A 1 630 ? -17.039 24.473 21.395 1.00 79.62 630 LYS A C 1
ATOM 4889 O O . LYS A 1 630 ? -15.930 24.950 21.634 1.00 79.62 630 LYS A O 1
ATOM 4894 N N . GLU A 1 631 ? -17.276 23.171 21.417 1.00 83.62 631 GLU A N 1
ATOM 4895 C CA . GLU A 1 631 ? -16.302 22.134 21.703 1.00 83.62 631 GLU A CA 1
ATOM 4896 C C . GLU A 1 631 ? -15.152 22.153 20.690 1.00 83.62 631 GLU A C 1
ATOM 4898 O O . GLU A 1 631 ? -15.246 22.670 19.573 1.00 83.62 631 GLU A O 1
ATOM 4903 N N . ARG A 1 632 ? -14.017 21.606 21.119 1.00 80.62 632 ARG A N 1
ATOM 4904 C CA . ARG A 1 632 ? -12.784 21.513 20.339 1.00 80.62 632 ARG A CA 1
ATOM 4905 C C . ARG A 1 632 ? -12.098 20.190 20.624 1.00 80.62 632 ARG A C 1
ATOM 4907 O O . ARG A 1 632 ? -12.133 19.709 21.763 1.00 80.62 632 ARG A O 1
ATOM 4914 N N . GLY A 1 633 ? -11.392 19.663 19.635 1.00 85.31 633 GLY A N 1
ATOM 4915 C CA . GLY A 1 633 ? -10.703 18.381 19.724 1.00 85.31 633 GLY A CA 1
ATOM 4916 C C . GLY A 1 633 ? -11.360 17.310 18.856 1.00 85.31 633 GLY A C 1
ATOM 4917 O O . GLY A 1 633 ? -12.307 17.593 18.122 1.00 85.31 633 GLY A O 1
ATOM 4918 N N . SER A 1 634 ? -10.907 16.077 19.039 1.00 91.88 634 SER A N 1
ATOM 4919 C CA . SER A 1 634 ? -11.477 14.868 18.453 1.00 91.88 634 SER A CA 1
ATOM 4920 C C . SER A 1 634 ? -12.346 14.099 19.450 1.00 91.88 634 SER A C 1
ATOM 4922 O O . SER A 1 634 ? -12.181 14.218 20.670 1.00 91.88 634 SER A O 1
ATOM 4924 N N . PHE A 1 635 ? -13.288 13.307 18.943 1.00 94.38 635 PHE A N 1
ATOM 4925 C CA . PHE A 1 635 ? -14.223 12.534 19.756 1.00 94.38 635 PHE A CA 1
ATOM 4926 C C . PHE A 1 635 ? -14.571 11.178 19.139 1.00 94.38 635 PHE A C 1
ATOM 4928 O O . PHE A 1 635 ? -14.416 10.951 17.940 1.00 94.38 635 PHE A O 1
ATOM 4935 N N . ALA A 1 636 ? -15.092 10.303 19.995 1.00 96.88 636 ALA A N 1
ATOM 4936 C CA . ALA A 1 636 ? -15.825 9.099 19.639 1.00 96.88 636 ALA A CA 1
ATOM 4937 C C . ALA A 1 636 ? -17.272 9.226 20.136 1.00 96.88 636 ALA A C 1
ATOM 4939 O O . ALA A 1 636 ? -17.532 9.857 21.164 1.00 96.88 636 ALA A O 1
ATOM 4940 N N . ALA A 1 637 ? -18.217 8.637 19.415 1.00 97.69 637 ALA A N 1
ATOM 4941 C CA . ALA A 1 637 ? -19.632 8.707 19.724 1.00 97.69 637 ALA A CA 1
ATOM 4942 C C . ALA A 1 637 ? -20.360 7.394 19.422 1.00 97.69 637 ALA A C 1
ATOM 4944 O O . ALA A 1 637 ? -19.976 6.643 18.523 1.00 97.69 637 ALA A O 1
ATOM 4945 N N . LEU A 1 638 ? -21.433 7.138 20.172 1.00 98.44 638 LEU A N 1
ATOM 4946 C CA . LEU A 1 638 ? -22.314 5.985 19.996 1.00 98.44 638 LEU A CA 1
ATOM 4947 C C . LEU A 1 638 ? -23.758 6.421 19.789 1.00 98.44 638 LEU A C 1
ATOM 4949 O O . LEU A 1 638 ? -24.237 7.304 20.494 1.00 98.44 638 LEU A O 1
ATOM 4953 N N . SER A 1 639 ? -24.463 5.750 18.884 1.00 98.44 639 SER A N 1
ATOM 4954 C CA . SER A 1 639 ? -25.902 5.922 18.687 1.00 98.44 639 SER A CA 1
ATOM 4955 C C . SER A 1 639 ? -26.646 4.597 18.841 1.00 98.44 639 SER A C 1
ATOM 4957 O O . SER A 1 639 ? -26.292 3.587 18.222 1.00 98.44 639 SER A O 1
ATOM 4959 N N . ASP A 1 640 ? -27.697 4.622 19.662 1.00 98.06 640 ASP A N 1
ATOM 4960 C CA . ASP A 1 640 ? -28.625 3.508 19.889 1.00 98.06 640 ASP A CA 1
ATOM 4961 C C . ASP A 1 640 ? -29.777 3.472 18.864 1.00 98.06 640 ASP A C 1
ATOM 4963 O O . ASP A 1 640 ? -30.452 2.451 18.722 1.00 98.06 640 ASP A O 1
ATOM 4967 N N . ASP A 1 641 ? -30.012 4.574 18.146 1.00 97.12 641 ASP A N 1
ATOM 4968 C CA . ASP A 1 641 ? -31.247 4.849 17.401 1.00 97.12 641 ASP A CA 1
ATOM 4969 C C . ASP A 1 641 ? -31.016 5.193 15.919 1.00 97.12 641 ASP A C 1
ATOM 4971 O O . ASP A 1 641 ? -31.785 5.939 15.306 1.00 97.12 641 ASP A O 1
ATOM 4975 N N . GLU A 1 642 ? -29.989 4.572 15.330 1.00 96.69 642 GLU A N 1
ATOM 4976 C CA . GLU A 1 642 ? -29.622 4.693 13.911 1.00 96.69 642 GLU A CA 1
ATOM 4977 C C . GLU A 1 642 ? -29.203 6.125 13.509 1.00 96.69 642 GLU A C 1
ATOM 4979 O O . GLU A 1 642 ? -29.486 6.587 12.401 1.00 96.69 642 GLU A O 1
ATOM 4984 N N . GLY A 1 643 ? -28.495 6.821 14.406 1.00 95.12 643 GLY A N 1
ATOM 4985 C CA . GLY A 1 643 ? -27.872 8.123 14.150 1.00 95.12 643 GLY A CA 1
ATOM 4986 C C . GLY A 1 643 ? -28.802 9.320 14.354 1.00 95.12 643 GLY A C 1
ATOM 4987 O O . GLY A 1 643 ? -28.609 10.350 13.700 1.00 95.12 643 GLY A O 1
ATOM 4988 N N . LYS A 1 644 ? -29.833 9.189 15.204 1.00 94.06 644 LYS A N 1
ATOM 4989 C CA . LYS A 1 644 ? -30.716 10.308 15.586 1.00 94.06 644 LYS A CA 1
ATOM 4990 C C . LYS A 1 644 ? -30.233 11.001 16.858 1.00 94.06 644 LYS A C 1
ATOM 4992 O O . LYS A 1 644 ? -30.370 12.213 16.970 1.00 94.06 644 LYS A O 1
ATOM 4997 N N . THR A 1 645 ? -29.687 10.247 17.807 1.00 96.31 645 THR A N 1
ATOM 4998 C CA . THR A 1 645 ? -29.060 10.760 19.029 1.00 96.31 645 THR A CA 1
ATOM 4999 C C . THR A 1 645 ? -27.701 10.104 19.259 1.00 96.31 645 THR A C 1
ATOM 5001 O O . THR A 1 645 ? -27.438 9.000 18.770 1.00 96.31 645 THR A O 1
ATOM 5004 N N . TRP A 1 646 ? -26.821 10.805 19.983 1.00 97.25 646 TRP A N 1
ATOM 5005 C CA . TRP A 1 646 ? -25.426 10.411 20.172 1.00 97.25 646 TRP A CA 1
ATOM 5006 C C . TRP A 1 646 ? -24.961 10.599 21.617 1.00 97.25 646 TRP A C 1
ATOM 5008 O O . TRP A 1 646 ? -25.109 11.678 22.190 1.00 97.25 646 TRP A O 1
ATOM 5018 N N . HIS A 1 647 ? -24.310 9.577 22.167 1.00 96.81 647 HIS A N 1
ATOM 5019 C CA . HIS A 1 647 ? -23.460 9.685 23.354 1.00 96.81 647 HIS A CA 1
ATOM 5020 C C . HIS A 1 647 ? -22.060 10.058 22.890 1.00 96.81 647 HIS A C 1
ATOM 5022 O O . HIS A 1 647 ? -21.442 9.273 22.176 1.00 96.81 647 HIS A O 1
ATOM 5028 N N . ILE A 1 648 ? -21.569 11.243 23.248 1.00 94.81 648 ILE A N 1
ATOM 5029 C CA . ILE A 1 648 ? -20.313 11.790 22.717 1.00 94.81 648 ILE A CA 1
ATOM 5030 C C . ILE A 1 648 ? -19.258 11.840 23.818 1.00 94.81 648 ILE A C 1
ATOM 5032 O O . ILE A 1 648 ? -19.506 12.368 24.902 1.00 94.81 648 ILE A O 1
ATOM 5036 N N . ARG A 1 649 ? -18.048 11.364 23.510 1.00 92.81 649 ARG A N 1
ATOM 5037 C CA . ARG A 1 649 ? -16.888 11.430 24.397 1.00 92.81 649 ARG A CA 1
ATOM 5038 C C . ARG A 1 649 ? -15.643 11.929 23.669 1.00 92.81 649 ARG A C 1
ATOM 5040 O O . ARG A 1 649 ? -15.235 11.382 22.648 1.00 92.81 649 ARG A O 1
ATOM 5047 N N . LYS A 1 650 ? -15.000 12.954 24.230 1.00 91.94 650 LYS A N 1
ATOM 5048 C CA . LYS A 1 650 ? -13.726 13.492 23.731 1.00 91.94 650 LYS A CA 1
ATOM 5049 C C . LYS A 1 650 ? -12.589 12.476 23.906 1.00 91.94 650 LYS A C 1
ATOM 5051 O O . LYS A 1 650 ? -12.541 11.777 24.915 1.00 91.94 650 LYS A O 1
ATOM 5056 N N . LEU A 1 651 ? -11.662 12.416 22.949 1.00 90.31 651 LEU A N 1
ATOM 5057 C CA . LEU A 1 651 ? -10.479 11.554 23.039 1.00 90.31 651 LEU A CA 1
ATOM 5058 C C . LEU A 1 651 ? -9.447 12.139 24.021 1.00 90.31 651 LEU A C 1
ATOM 5060 O O . LEU A 1 651 ? -8.982 13.265 23.842 1.00 90.31 651 LEU A O 1
ATOM 5064 N N . ASP A 1 652 ? -9.074 11.364 25.046 1.00 83.88 652 ASP A N 1
ATOM 5065 C CA . ASP A 1 652 ? -8.230 11.815 26.169 1.00 83.88 652 ASP A CA 1
ATOM 5066 C C . ASP A 1 652 ? -6.747 12.041 25.786 1.00 83.88 652 ASP A C 1
ATOM 5068 O O . ASP A 1 652 ? -6.059 12.827 26.433 1.00 83.88 652 ASP A O 1
ATOM 5072 N N . LEU A 1 653 ? -6.253 11.385 24.726 1.00 86.56 653 LEU A N 1
ATOM 5073 C CA . LEU A 1 653 ? -4.845 11.419 24.281 1.00 86.56 653 LEU A CA 1
ATOM 5074 C C . LEU A 1 653 ? -4.683 11.822 22.803 1.00 86.56 653 LEU A C 1
ATOM 5076 O O . LEU A 1 653 ? -3.727 11.424 22.139 1.00 86.56 653 LEU A O 1
ATOM 5080 N N . GLY A 1 654 ? -5.635 12.587 22.266 1.00 85.19 654 GLY A N 1
ATOM 5081 C CA . GLY A 1 654 ? -5.524 13.132 20.915 1.00 85.19 654 GLY A CA 1
ATOM 5082 C C . GLY A 1 654 ? -4.390 14.160 20.800 1.00 85.19 654 GLY A C 1
ATOM 5083 O O . GLY A 1 654 ? -4.156 14.947 21.718 1.00 85.19 654 GLY A O 1
ATOM 5084 N N . LEU A 1 655 ? -3.700 14.166 19.661 1.00 86.69 655 LEU A N 1
ATOM 5085 C CA . LEU A 1 655 ? -2.572 15.059 19.383 1.00 86.69 655 LEU A CA 1
ATOM 5086 C C . LEU A 1 655 ? -2.989 16.213 18.458 1.00 86.69 655 LEU A C 1
ATOM 5088 O O . LEU A 1 655 ? -3.956 16.070 17.707 1.00 86.69 655 LEU A O 1
ATOM 5092 N N . PRO A 1 656 ? -2.303 17.371 18.500 1.00 80.25 656 PRO A N 1
ATOM 5093 C CA . PRO A 1 656 ? -2.584 18.474 17.586 1.00 80.25 656 PRO A CA 1
ATOM 5094 C C . PRO A 1 656 ? -2.235 18.115 16.133 1.00 80.25 656 PRO A C 1
ATOM 5096 O O . PRO A 1 656 ? -1.590 17.100 15.858 1.00 80.25 656 PRO A O 1
ATOM 5099 N N . HIS A 1 657 ? -2.665 18.968 15.203 1.00 79.75 657 HIS A N 1
ATOM 5100 C CA . HIS A 1 657 ? -2.395 18.808 13.774 1.00 79.75 657 HIS A CA 1
ATOM 5101 C C . HIS A 1 657 ? -0.903 19.036 13.438 1.00 79.75 657 HIS A C 1
ATOM 5103 O O . HIS A 1 657 ? -0.285 19.968 13.961 1.00 79.75 657 HIS A O 1
ATOM 5109 N N . GLU A 1 658 ? -0.336 18.240 12.526 1.00 73.38 658 GLU A N 1
ATOM 5110 C CA . GLU A 1 658 ? 1.095 18.260 12.142 1.00 73.38 658 GLU A CA 1
ATOM 5111 C C . GLU A 1 658 ? 1.587 19.601 11.564 1.00 73.38 658 GLU A C 1
ATOM 5113 O O . GLU A 1 658 ? 2.736 19.996 11.755 1.00 73.38 658 GLU A O 1
ATOM 5118 N N . SER A 1 659 ? 0.697 20.375 10.931 1.00 64.19 659 SER A N 1
ATOM 5119 C CA . SER A 1 659 ? 1.024 21.672 10.305 1.00 64.19 659 SER A CA 1
ATOM 5120 C C . SER A 1 659 ? 1.604 22.720 11.267 1.00 64.19 659 SER A C 1
ATOM 5122 O O . SER A 1 659 ? 2.065 23.770 10.824 1.00 64.19 659 SER A O 1
ATOM 5124 N N . ARG A 1 660 ? 1.570 22.465 12.579 1.00 55.00 660 ARG A N 1
ATOM 5125 C CA . ARG A 1 660 ? 2.156 23.312 13.626 1.00 55.00 660 ARG A CA 1
ATOM 5126 C C . ARG A 1 660 ? 3.684 23.429 13.522 1.00 55.00 660 ARG A C 1
ATOM 5128 O O . ARG A 1 660 ? 4.241 24.367 14.079 1.00 55.00 660 ARG A O 1
ATOM 5135 N N . GLN A 1 661 ? 4.350 22.506 12.822 1.00 49.06 661 GLN A N 1
ATOM 5136 C CA . GLN A 1 661 ? 5.810 22.485 12.681 1.00 49.06 661 GLN A CA 1
ATOM 5137 C C . GLN A 1 661 ? 6.327 22.915 11.296 1.00 49.06 661 GLN A C 1
ATOM 5139 O O . GLN A 1 661 ? 7.535 22.900 11.093 1.00 49.06 661 GLN A O 1
ATOM 5144 N N . ILE A 1 662 ? 5.470 23.344 10.352 1.00 47.97 662 ILE A N 1
ATOM 5145 C CA . ILE A 1 662 ? 5.921 23.771 9.012 1.00 47.97 662 ILE A CA 1
ATOM 5146 C C . ILE A 1 662 ? 6.652 25.126 9.121 1.00 47.97 662 ILE A C 1
ATOM 5148 O O . ILE A 1 662 ? 5.994 26.159 9.288 1.00 47.97 662 ILE A O 1
ATOM 5152 N N . PRO A 1 663 ? 7.987 25.194 8.936 1.00 38.31 663 PRO A N 1
ATOM 5153 C CA . PRO A 1 663 ? 8.764 26.418 9.181 1.00 38.31 663 PRO A CA 1
ATOM 5154 C C . PRO A 1 663 ? 8.467 27.558 8.189 1.00 38.31 663 PRO A C 1
ATOM 5156 O O . PRO A 1 663 ? 8.915 28.687 8.370 1.00 38.31 663 PRO A O 1
ATOM 5159 N N . LYS A 1 664 ? 7.731 27.271 7.104 1.00 42.69 664 LYS A N 1
ATOM 5160 C CA . LYS A 1 664 ? 7.457 28.195 5.990 1.00 42.69 664 LYS A CA 1
ATOM 5161 C C . LYS A 1 664 ? 6.152 28.989 6.117 1.00 42.69 664 LYS A C 1
ATOM 5163 O O . LYS A 1 664 ? 5.857 29.786 5.221 1.00 42.69 664 LYS A O 1
ATOM 5168 N N . ILE A 1 665 ? 5.376 28.831 7.192 1.00 43.16 665 ILE A N 1
ATOM 5169 C CA . ILE A 1 665 ? 4.193 29.676 7.411 1.00 43.16 665 ILE A CA 1
ATOM 5170 C C . ILE A 1 665 ? 4.679 31.077 7.818 1.00 43.16 665 ILE A C 1
ATOM 5172 O O . ILE A 1 665 ? 5.023 31.337 8.963 1.00 43.16 665 ILE A O 1
ATOM 5176 N N . LYS A 1 666 ? 4.726 32.000 6.845 1.00 37.41 666 LYS A N 1
ATOM 5177 C CA . LYS A 1 666 ? 5.222 33.390 6.986 1.00 37.41 666 LYS A CA 1
ATOM 5178 C C . LYS A 1 666 ? 4.384 34.287 7.914 1.00 37.41 666 LYS A C 1
ATOM 5180 O O . LYS A 1 666 ? 4.633 35.490 7.982 1.00 37.41 666 LYS A O 1
ATOM 5185 N N . ARG A 1 667 ? 3.371 33.748 8.591 1.00 42.09 667 ARG A N 1
ATOM 5186 C CA . ARG A 1 667 ? 2.536 34.480 9.546 1.00 42.09 667 ARG A CA 1
ATOM 5187 C C . ARG A 1 667 ? 2.672 33.849 10.930 1.00 42.09 667 ARG A C 1
ATOM 5189 O O . ARG A 1 667 ? 2.609 32.626 11.015 1.00 42.09 667 ARG A O 1
ATOM 5196 N N . PRO A 1 668 ? 2.819 34.650 11.999 1.00 38.62 668 PRO A N 1
ATOM 5197 C CA . PRO A 1 668 ? 2.731 34.130 13.355 1.00 38.62 668 PRO A CA 1
ATOM 5198 C C . PRO A 1 668 ? 1.338 33.522 13.546 1.00 38.62 668 PRO A C 1
ATOM 5200 O O . PRO A 1 668 ? 0.333 34.232 13.524 1.00 38.62 668 PRO A O 1
ATOM 5203 N N . LEU A 1 669 ? 1.284 32.197 13.664 1.00 45.47 669 LEU A N 1
ATOM 5204 C CA . LEU A 1 669 ? 0.064 31.479 14.009 1.00 45.47 669 LEU A CA 1
ATOM 5205 C C . LEU A 1 669 ? -0.283 31.803 15.462 1.00 45.47 669 LEU A C 1
ATOM 5207 O O . LEU A 1 669 ? 0.591 31.783 16.330 1.00 45.47 669 LEU A O 1
ATOM 5211 N N . ASN A 1 670 ? -1.550 32.109 15.735 1.00 45.59 670 ASN A N 1
ATOM 5212 C CA . ASN A 1 670 ? -2.002 32.298 17.105 1.00 45.59 670 ASN A CA 1
ATOM 5213 C C . ASN A 1 670 ? -2.007 30.912 17.781 1.00 45.59 670 ASN A C 1
ATOM 5215 O O . ASN A 1 670 ? -2.621 30.000 17.223 1.00 45.59 670 ASN A O 1
ATOM 5219 N N . PRO A 1 671 ? -1.340 30.699 18.931 1.00 42.47 671 PRO A N 1
ATOM 5220 C CA . PRO A 1 671 ? -1.259 29.381 19.573 1.00 42.47 671 PRO A CA 1
ATOM 5221 C C . PRO A 1 671 ? -2.634 28.715 19.750 1.00 42.47 671 PRO A C 1
ATOM 5223 O O . PRO A 1 671 ? -2.817 27.553 19.394 1.00 42.47 671 PRO A O 1
ATOM 5226 N N . SER A 1 672 ? -3.642 29.512 20.119 1.00 49.62 672 SER A N 1
ATOM 5227 C CA . SER A 1 672 ? -5.041 29.098 20.280 1.00 49.62 672 SER A CA 1
ATOM 5228 C C . SER A 1 672 ? -5.690 28.470 19.041 1.00 49.62 672 SER A C 1
ATOM 5230 O O . SER A 1 672 ? -6.685 27.762 19.176 1.00 49.62 672 SER A O 1
ATOM 5232 N N . ASP A 1 673 ? -5.165 28.723 17.840 1.00 46.09 673 ASP A N 1
ATOM 5233 C CA . ASP A 1 673 ? -5.735 28.219 16.586 1.00 46.09 673 ASP A CA 1
ATOM 5234 C C . ASP A 1 673 ? -5.314 26.755 16.307 1.00 46.09 673 ASP A C 1
ATOM 5236 O O . ASP A 1 673 ? -5.911 26.081 15.471 1.00 46.09 673 ASP A O 1
ATOM 5240 N N . HIS A 1 674 ? -4.316 26.214 17.016 1.00 52.72 674 HIS A N 1
ATOM 5241 C CA . HIS A 1 674 ? -3.741 24.883 16.743 1.00 52.72 674 HIS A CA 1
ATOM 5242 C C . HIS A 1 674 ? -3.554 23.999 17.988 1.00 52.72 674 HIS A C 1
ATOM 5244 O O . HIS A 1 674 ? -2.929 22.942 17.904 1.00 52.72 674 HIS A O 1
ATOM 5250 N N . ASP A 1 675 ? -4.093 24.404 19.139 1.00 58.12 675 ASP A N 1
ATOM 5251 C CA . ASP A 1 675 ? -3.876 23.733 20.432 1.00 58.12 675 ASP A CA 1
ATOM 5252 C C . ASP A 1 675 ? -4.805 22.535 20.689 1.00 58.12 675 ASP A C 1
ATOM 5254 O O . ASP A 1 675 ? -4.774 21.928 21.762 1.00 58.12 675 ASP A O 1
ATOM 5258 N N . HIS A 1 676 ? -5.659 22.178 19.730 1.00 73.69 676 HIS A N 1
ATOM 5259 C CA . HIS A 1 676 ? -6.662 21.136 19.915 1.00 73.69 676 HIS A CA 1
ATOM 5260 C C . HIS A 1 676 ? -6.326 19.864 19.150 1.00 73.69 676 HIS A C 1
ATOM 5262 O O . HIS A 1 676 ? -5.794 19.908 18.042 1.00 73.69 676 HIS A O 1
ATOM 5268 N N . ALA A 1 677 ? -6.675 18.730 19.761 1.00 84.44 677 ALA A N 1
ATOM 5269 C CA . ALA A 1 677 ? -6.515 17.425 19.150 1.00 84.44 677 ALA A CA 1
ATOM 5270 C C . ALA A 1 677 ? -7.264 17.329 17.812 1.00 84.44 677 ALA A C 1
ATOM 5272 O O . ALA A 1 677 ? -8.394 17.801 17.709 1.00 84.44 677 ALA A O 1
ATOM 5273 N N . THR A 1 678 ? -6.658 16.685 16.824 1.00 87.06 678 THR A N 1
ATOM 5274 C CA . THR A 1 678 ? -7.320 16.301 15.572 1.00 87.06 678 THR A CA 1
ATOM 5275 C C . THR A 1 678 ? -7.234 14.793 15.409 1.00 87.06 678 THR A C 1
ATOM 5277 O O . THR A 1 678 ? -6.255 14.187 15.849 1.00 87.06 678 THR A O 1
ATOM 5280 N N . ILE A 1 679 ? -8.240 14.184 14.792 1.00 90.56 679 ILE A N 1
ATOM 5281 C CA . ILE A 1 679 ? -8.178 12.791 14.340 1.00 90.56 679 ILE A CA 1
ATOM 5282 C C . ILE A 1 679 ? -7.697 12.682 12.885 1.00 90.56 679 ILE A C 1
ATOM 5284 O O . ILE A 1 679 ? -7.249 11.617 12.460 1.00 90.56 679 ILE A O 1
ATOM 5288 N N . GLY A 1 680 ? -7.762 13.788 12.137 1.00 89.50 680 GLY A N 1
ATOM 5289 C CA . GLY A 1 680 ? -7.351 13.844 10.738 1.00 89.50 680 GLY A CA 1
ATOM 5290 C C . GLY A 1 680 ? -8.238 12.978 9.845 1.00 89.50 680 GLY A C 1
ATOM 5291 O O . GLY A 1 680 ? -9.463 12.957 9.997 1.00 89.50 680 GLY A O 1
ATOM 5292 N N . TYR A 1 681 ? -7.636 12.248 8.905 1.00 91.00 681 TYR A N 1
ATOM 5293 C CA . TYR A 1 681 ? -8.342 11.178 8.207 1.00 91.00 681 TYR A CA 1
ATOM 5294 C C . TYR A 1 681 ? -8.319 9.925 9.070 1.00 91.00 681 TYR A C 1
ATOM 5296 O O . TYR A 1 681 ? -7.256 9.376 9.358 1.00 91.00 681 TYR A O 1
ATOM 5304 N N . THR A 1 682 ? -9.500 9.442 9.447 1.00 94.06 682 THR A N 1
ATOM 5305 C CA . THR A 1 682 ? -9.618 8.284 10.332 1.00 94.06 682 THR A CA 1
ATOM 5306 C C . THR A 1 682 ? -10.266 7.069 9.661 1.00 94.06 682 THR A C 1
ATOM 5308 O O . THR A 1 682 ? -10.908 7.145 8.607 1.00 94.06 682 THR A O 1
ATOM 5311 N N . SER A 1 683 ? -10.046 5.918 10.290 1.00 96.38 683 SER A N 1
ATOM 5312 C CA . SER A 1 683 ? -10.653 4.624 10.007 1.00 96.38 683 SER A CA 1
ATOM 5313 C C . SER A 1 683 ? -10.749 3.846 11.318 1.00 96.38 683 SER A C 1
ATOM 5315 O O . SER A 1 683 ? -9.918 4.024 12.214 1.00 96.38 683 SER A O 1
ATOM 5317 N N . ALA A 1 684 ? -11.743 2.968 11.421 1.00 97.81 684 ALA A N 1
ATOM 5318 C CA . ALA A 1 684 ? -11.990 2.163 12.607 1.00 97.81 684 ALA A CA 1
ATOM 5319 C C . ALA A 1 684 ? -12.375 0.728 12.241 1.00 97.81 684 ALA A C 1
ATOM 5321 O O . ALA A 1 684 ? -12.987 0.488 11.201 1.00 97.81 684 ALA A O 1
ATOM 5322 N N . VAL A 1 685 ? -12.033 -0.213 13.117 1.00 97.88 685 VAL A N 1
ATOM 5323 C CA . VAL A 1 685 ? -12.465 -1.616 13.060 1.00 97.88 685 VAL A CA 1
ATOM 5324 C C . VAL A 1 685 ? -12.765 -2.122 14.466 1.00 97.88 685 VAL A C 1
ATOM 5326 O O . VAL A 1 685 ? -12.276 -1.567 15.444 1.00 97.88 685 VAL A O 1
ATOM 5329 N N . GLN A 1 686 ? -13.556 -3.188 14.586 1.00 97.56 686 GLN A N 1
ATOM 5330 C CA . GLN A 1 686 ? -13.842 -3.817 15.874 1.00 97.56 686 GLN A CA 1
ATOM 5331 C C . GLN A 1 686 ? -13.303 -5.248 15.898 1.00 97.56 686 GLN A C 1
ATOM 5333 O O . GLN A 1 686 ? -13.553 -6.028 14.977 1.00 97.56 686 GLN A O 1
ATOM 5338 N N . ALA A 1 687 ? -12.577 -5.584 16.960 1.00 96.81 687 ALA A N 1
ATOM 5339 C CA . ALA A 1 687 ? -12.095 -6.926 17.234 1.00 96.81 687 ALA A CA 1
ATOM 5340 C C . ALA A 1 687 ? -13.212 -7.859 17.731 1.00 96.81 687 ALA A C 1
ATOM 5342 O O . ALA A 1 687 ? -14.191 -7.393 18.318 1.00 96.81 687 ALA A O 1
ATOM 5343 N N . PRO A 1 688 ? -13.100 -9.189 17.522 1.00 95.25 688 PRO A N 1
ATOM 5344 C CA . PRO A 1 688 ? -14.098 -10.153 17.991 1.00 95.25 688 PRO A CA 1
ATOM 5345 C C . PRO A 1 688 ? -14.374 -10.094 19.500 1.00 95.25 688 PRO A C 1
ATOM 5347 O O . PRO A 1 688 ? -15.533 -10.238 19.913 1.00 95.25 688 PRO A O 1
ATOM 5350 N N . ASN A 1 689 ? -13.341 -9.764 20.285 1.00 94.25 689 ASN A N 1
ATOM 5351 C CA . ASN A 1 689 ? -13.408 -9.507 21.727 1.00 94.25 689 ASN A CA 1
ATOM 5352 C C . ASN A 1 689 ? -14.178 -8.218 22.105 1.00 94.25 689 ASN A C 1
ATOM 5354 O O . ASN A 1 689 ? -14.438 -7.980 23.280 1.00 94.25 689 ASN A O 1
ATOM 5358 N N . GLY A 1 690 ? -14.582 -7.405 21.123 1.00 96.12 690 GLY A N 1
ATOM 5359 C CA . GLY A 1 690 ? -15.387 -6.196 21.284 1.00 96.12 690 GLY A CA 1
ATOM 5360 C C . GLY A 1 690 ? -14.594 -4.887 21.335 1.00 96.12 690 GLY A C 1
ATOM 5361 O O . GLY A 1 690 ? -15.216 -3.823 21.260 1.00 96.12 690 GLY A O 1
ATOM 5362 N N . VAL A 1 691 ? -13.260 -4.937 21.413 1.00 96.62 691 VAL A N 1
ATOM 5363 C CA . VAL A 1 691 ? -12.396 -3.745 21.394 1.00 96.62 691 VAL A CA 1
ATOM 5364 C C . VAL A 1 691 ? -12.500 -3.037 20.044 1.00 96.62 691 VAL A C 1
ATOM 5366 O O . VAL A 1 691 ? -12.478 -3.664 18.987 1.00 96.62 691 VAL A O 1
ATOM 5369 N N . ILE A 1 692 ? -12.627 -1.716 20.076 1.00 98.31 692 ILE A N 1
ATOM 5370 C CA . ILE A 1 692 ? -12.660 -0.840 18.907 1.00 98.31 692 ILE A CA 1
ATOM 5371 C C . ILE A 1 692 ? -11.251 -0.298 18.695 1.00 98.31 692 ILE A C 1
ATOM 5373 O O . ILE A 1 692 ? -10.689 0.327 19.592 1.00 98.31 692 ILE A O 1
ATOM 5377 N N . HIS A 1 693 ? -10.707 -0.515 17.505 1.00 98.25 693 HIS A N 1
ATOM 5378 C CA . HIS A 1 693 ? -9.452 0.059 17.042 1.00 98.25 693 HIS A CA 1
ATOM 5379 C C . HIS A 1 693 ? -9.759 1.283 16.184 1.00 98.25 693 HIS A C 1
ATOM 5381 O O . HIS A 1 693 ? -10.576 1.205 15.267 1.00 98.25 693 HIS A O 1
ATOM 5387 N N . LEU A 1 694 ? -9.100 2.399 16.468 1.00 97.94 694 LEU A N 1
ATOM 5388 C CA . LEU A 1 694 ? -9.281 3.681 15.794 1.00 97.94 694 LEU A CA 1
ATOM 5389 C C . LEU A 1 694 ? -7.908 4.263 15.466 1.00 97.94 694 LEU A C 1
ATOM 5391 O O . LEU A 1 694 ? -7.062 4.379 16.351 1.00 97.94 694 LEU A O 1
ATOM 5395 N N . MET A 1 695 ? -7.679 4.631 14.208 1.00 95.94 695 MET A N 1
ATOM 5396 C CA . MET A 1 695 ? -6.443 5.309 13.802 1.00 95.94 695 MET A CA 1
ATOM 5397 C C . MET A 1 695 ? -6.643 6.811 13.654 1.00 95.94 695 MET A C 1
ATOM 5399 O O . MET A 1 695 ? -7.743 7.279 13.360 1.00 95.94 695 MET A O 1
ATOM 5403 N N . THR A 1 696 ? -5.558 7.555 13.774 1.00 93.06 696 THR A N 1
ATOM 5404 C CA . THR A 1 696 ? -5.491 8.957 13.380 1.00 93.06 696 THR A CA 1
ATOM 5405 C C . THR A 1 696 ? -4.443 9.163 12.299 1.00 93.06 696 THR A C 1
ATOM 5407 O O . THR A 1 696 ? -3.552 8.332 12.116 1.00 93.06 696 THR A O 1
ATOM 5410 N N . SER A 1 697 ? -4.549 10.281 11.591 1.00 88.88 697 SER A N 1
ATOM 5411 C CA . SER A 1 697 ? -3.512 10.792 10.696 1.00 88.88 697 SER A CA 1
ATOM 5412 C C . SER A 1 697 ? -3.371 12.301 10.892 1.00 88.88 697 SER A C 1
ATOM 5414 O O . SER A 1 697 ? -4.161 12.908 11.618 1.00 88.88 697 SER A O 1
ATOM 5416 N N . MET A 1 698 ? -2.409 12.936 10.215 1.00 82.56 698 MET A N 1
ATOM 5417 C CA . MET A 1 698 ? -2.186 14.390 10.315 1.00 82.56 698 MET A CA 1
ATOM 5418 C C . MET A 1 698 ? -1.838 14.855 11.734 1.00 82.56 698 MET A C 1
ATOM 5420 O O . MET A 1 698 ? -2.118 15.993 12.119 1.00 82.56 698 MET A O 1
ATOM 5424 N N . ASN A 1 699 ? -1.242 13.962 12.524 1.00 83.06 699 ASN A N 1
ATOM 5425 C CA . ASN A 1 699 ? -0.771 14.204 13.879 1.00 83.06 699 ASN A CA 1
ATOM 5426 C C . ASN A 1 699 ? 0.744 14.020 13.958 1.00 83.06 699 ASN A C 1
ATOM 5428 O O . ASN A 1 699 ? 1.354 13.386 13.105 1.00 83.06 699 ASN A O 1
ATOM 5432 N N . HIS A 1 700 ? 1.334 14.510 15.047 1.00 76.62 700 HIS A N 1
ATOM 5433 C CA . HIS A 1 700 ? 2.765 14.389 15.302 1.00 76.62 700 HIS A CA 1
ATOM 5434 C C . HIS A 1 700 ? 3.059 13.527 16.547 1.00 76.62 700 HIS A C 1
ATOM 5436 O O . HIS A 1 700 ? 3.207 14.099 17.635 1.00 76.62 700 HIS A O 1
ATOM 5442 N N . PRO A 1 701 ? 3.152 12.180 16.442 1.00 86.19 701 PRO A N 1
ATOM 5443 C CA . PRO A 1 701 ? 2.889 11.310 15.276 1.00 86.19 701 PRO A CA 1
ATOM 5444 C C . PRO A 1 701 ? 1.419 10.845 15.169 1.00 86.19 701 PRO A C 1
ATOM 5446 O O . PRO A 1 701 ? 0.596 11.139 16.033 1.00 86.19 701 PRO A O 1
ATOM 5449 N N . SER A 1 702 ? 1.095 10.073 14.134 1.00 90.81 702 SER A N 1
ATOM 5450 C CA . SER A 1 702 ? -0.154 9.325 13.944 1.00 90.81 702 SER A CA 1
ATOM 5451 C C . SER A 1 702 ? -0.366 8.295 15.060 1.00 90.81 702 SER A C 1
ATOM 5453 O O . SER A 1 702 ? 0.554 7.566 15.445 1.00 90.81 702 SER A O 1
ATOM 5455 N N . MET A 1 703 ? -1.595 8.204 15.572 1.00 93.56 703 MET A N 1
ATOM 5456 C CA . MET A 1 703 ? -1.938 7.452 16.782 1.00 93.56 703 MET A CA 1
ATOM 5457 C C . MET A 1 703 ? -2.924 6.317 16.503 1.00 93.56 703 MET A C 1
ATOM 5459 O O . MET A 1 703 ? -3.838 6.437 15.695 1.00 93.56 703 MET A O 1
ATOM 5463 N N . HIS A 1 704 ? -2.767 5.221 17.238 1.00 96.31 704 HIS A N 1
ATOM 5464 C CA . HIS A 1 704 ? -3.716 4.120 17.338 1.00 96.31 704 HIS A CA 1
ATOM 5465 C C . HIS A 1 704 ? -4.346 4.135 18.729 1.00 96.31 704 HIS A C 1
ATOM 5467 O O . HIS A 1 704 ? -3.633 4.079 19.736 1.00 96.31 704 HIS A O 1
ATOM 5473 N N . PHE A 1 705 ? -5.674 4.169 18.769 1.00 95.94 705 PHE A N 1
ATOM 5474 C CA . PHE A 1 705 ? -6.477 4.018 19.972 1.00 95.94 705 PHE A CA 1
ATOM 5475 C C . PHE A 1 705 ? -7.191 2.668 19.983 1.00 95.94 705 PHE A C 1
ATOM 5477 O O . PHE A 1 705 ? -7.827 2.291 19.003 1.00 95.94 705 PHE A O 1
ATOM 5484 N N . GLU A 1 706 ? -7.138 1.985 21.119 1.00 95.31 706 GLU A N 1
ATOM 5485 C CA . GLU A 1 706 ? -8.031 0.885 21.467 1.00 95.31 706 GLU A CA 1
ATOM 5486 C C . GLU A 1 706 ? -8.989 1.378 22.543 1.00 95.31 706 GLU A C 1
ATOM 5488 O O . GLU A 1 706 ? -8.553 1.922 23.558 1.00 95.31 706 GLU A O 1
ATOM 5493 N N . LEU A 1 707 ? -10.288 1.206 22.338 1.00 94.88 707 LEU A N 1
ATOM 5494 C CA . LEU A 1 707 ? -11.315 1.644 23.280 1.00 94.88 707 LEU A CA 1
ATOM 5495 C C . LEU A 1 707 ? -12.525 0.713 23.251 1.00 94.88 707 LEU A C 1
ATOM 5497 O O . LEU A 1 707 ? -12.678 -0.088 22.333 1.00 94.88 707 LEU A O 1
ATOM 5501 N N . ASN A 1 708 ? -13.406 0.807 24.243 1.00 95.38 708 ASN A N 1
ATOM 5502 C CA . ASN A 1 708 ? -14.663 0.060 24.242 1.00 95.38 708 ASN A CA 1
ATOM 5503 C C . ASN A 1 708 ? -15.895 0.942 24.471 1.00 95.38 708 ASN A C 1
ATOM 5505 O O . ASN A 1 708 ? -15.802 2.117 24.824 1.00 95.38 708 ASN A O 1
ATOM 5509 N N . GLU A 1 709 ? -17.077 0.356 24.267 1.00 96.69 709 GLU A N 1
ATOM 5510 C CA . GLU A 1 709 ? -18.349 1.059 24.453 1.00 96.69 709 GLU A CA 1
ATOM 5511 C C . GLU A 1 709 ? -18.534 1.545 25.899 1.00 96.69 709 GLU A C 1
ATOM 5513 O O . GLU A 1 709 ? -19.005 2.661 26.107 1.00 96.69 709 GLU A O 1
ATOM 5518 N N . ALA A 1 710 ? -18.105 0.757 26.896 1.00 94.69 710 ALA A N 1
ATOM 5519 C CA . ALA A 1 710 ? -18.173 1.145 28.305 1.00 94.69 710 ALA A CA 1
ATOM 5520 C C . ALA A 1 710 ? -17.382 2.428 28.590 1.00 94.69 710 ALA A C 1
ATOM 5522 O O . ALA A 1 710 ? -17.851 3.276 29.345 1.00 94.69 710 ALA A O 1
ATOM 5523 N N . TRP A 1 711 ? -16.225 2.617 27.948 1.00 94.12 711 TRP A N 1
ATOM 5524 C CA . TRP A 1 711 ? -15.476 3.865 28.031 1.00 94.12 711 TRP A CA 1
ATOM 5525 C C . TRP A 1 711 ? -16.297 5.024 27.463 1.00 94.12 711 TRP A C 1
ATOM 5527 O O . TRP A 1 711 ? -16.564 5.964 28.199 1.00 94.12 711 TRP A O 1
ATOM 5537 N N . ILE A 1 712 ? -16.813 4.939 26.234 1.00 95.12 712 ILE A N 1
ATOM 5538 C CA . ILE A 1 712 ? -17.589 6.042 25.622 1.00 95.12 712 ILE A CA 1
ATOM 5539 C C . ILE A 1 712 ? -18.793 6.453 26.488 1.00 95.12 712 ILE A C 1
ATOM 5541 O O . ILE A 1 712 ? -19.065 7.642 26.633 1.00 95.12 712 ILE A O 1
ATOM 5545 N N . LEU A 1 713 ? -19.483 5.479 27.085 1.00 94.75 713 LEU A N 1
ATOM 5546 C CA . LEU A 1 713 ? -20.677 5.705 27.907 1.00 94.75 713 LEU A CA 1
ATOM 5547 C C . LEU A 1 713 ? -20.363 6.143 29.344 1.00 94.75 713 LEU A C 1
ATOM 5549 O O . LEU A 1 713 ? -21.210 6.730 30.016 1.00 94.75 713 LEU A O 1
ATOM 5553 N N . SER A 1 714 ? -19.164 5.844 29.841 1.00 85.38 714 SER A N 1
ATOM 5554 C CA . SER A 1 714 ? -18.736 6.260 31.173 1.00 85.38 714 SER A CA 1
ATOM 5555 C C . SER A 1 714 ? -18.212 7.699 31.144 1.00 85.38 714 SER A C 1
ATOM 5557 O O . SER A 1 714 ? -17.441 8.073 30.267 1.00 85.38 714 SER A O 1
ATOM 5559 N N . GLY A 1 715 ? -18.555 8.511 32.146 1.00 71.12 715 GLY A N 1
ATOM 5560 C CA . GLY A 1 715 ? -17.842 9.770 32.417 1.00 71.12 715 GLY A CA 1
ATOM 5561 C C . GLY A 1 715 ? -16.458 9.560 33.057 1.00 71.12 715 GLY A C 1
ATOM 5562 O O . GLY A 1 715 ? -15.788 10.525 33.415 1.00 71.12 715 GLY A O 1
ATOM 5563 N N . ASP A 1 716 ? -16.046 8.303 33.247 1.00 68.75 716 ASP A N 1
ATOM 5564 C CA . ASP A 1 716 ? -14.802 7.898 33.895 1.00 68.75 716 ASP A CA 1
ATOM 5565 C C . ASP A 1 716 ? -13.661 7.865 32.874 1.00 68.75 716 ASP A C 1
ATOM 5567 O O . ASP A 1 716 ? -13.774 7.235 31.826 1.00 68.75 716 ASP A O 1
ATOM 5571 N N . LYS A 1 717 ? -12.521 8.491 33.181 1.00 59.81 717 LYS A N 1
ATOM 5572 C CA . LYS A 1 717 ? -11.303 8.397 32.355 1.00 59.81 717 LYS A CA 1
ATOM 5573 C C . LYS A 1 717 ? -10.875 6.946 32.098 1.00 59.81 717 LYS A C 1
ATOM 5575 O O . LYS A 1 717 ? -10.255 6.678 31.070 1.00 59.81 717 LYS A O 1
ATOM 5580 N N . GLY A 1 718 ? -11.272 6.018 32.967 1.00 57.19 718 GLY A N 1
ATOM 5581 C CA . GLY A 1 718 ? -10.892 4.617 32.895 1.00 57.19 718 GLY A CA 1
ATOM 5582 C C . GLY A 1 718 ? -9.398 4.437 33.161 1.00 57.19 718 GLY A C 1
ATOM 5583 O O . GLY A 1 718 ? -8.680 5.360 33.553 1.00 57.19 718 GLY A O 1
ATOM 5584 N N . GLN A 1 719 ? -8.904 3.224 32.941 1.00 60.28 719 GLN A N 1
ATOM 5585 C CA . GLN A 1 719 ? -7.497 2.874 33.132 1.00 60.28 719 GLN A CA 1
ATOM 5586 C C . GLN A 1 719 ? -6.690 3.153 31.854 1.00 60.28 719 GLN A C 1
ATOM 5588 O O . GLN A 1 719 ? -6.349 2.235 31.111 1.00 60.28 719 GLN A O 1
ATOM 5593 N N . ILE A 1 720 ? -6.399 4.431 31.590 1.00 66.56 720 ILE A N 1
ATOM 5594 C CA . ILE A 1 720 ? -5.628 4.859 30.410 1.00 66.56 720 ILE A CA 1
ATOM 5595 C C . ILE A 1 720 ? -4.251 4.186 30.405 1.00 66.56 720 ILE A C 1
ATOM 5597 O O . ILE A 1 720 ? -3.476 4.356 31.347 1.00 66.56 720 ILE A O 1
ATOM 5601 N N . ASN A 1 721 ? -3.927 3.476 29.319 1.00 71.56 721 ASN A N 1
ATOM 5602 C CA . ASN A 1 721 ? -2.610 2.865 29.093 1.00 71.56 721 ASN A CA 1
ATOM 5603 C C . ASN A 1 721 ? -2.109 2.010 30.265 1.00 71.56 721 ASN A C 1
ATOM 5605 O O . ASN A 1 721 ? -0.908 1.986 30.554 1.00 71.56 721 ASN A O 1
ATOM 5609 N N . GLN A 1 722 ? -3.009 1.297 30.947 1.00 67.81 722 GLN A N 1
ATOM 5610 C CA . GLN A 1 722 ? -2.557 0.341 31.946 1.00 67.81 722 GLN A CA 1
ATOM 5611 C C . GLN A 1 722 ? -1.616 -0.675 31.304 1.00 67.81 722 GLN A C 1
ATOM 5613 O O . GLN A 1 722 ? -1.931 -1.293 30.287 1.00 67.81 722 GLN A O 1
ATOM 5618 N N . GLN A 1 723 ? -0.431 -0.820 31.898 1.00 63.28 723 GLN A N 1
ATOM 5619 C CA . GLN A 1 723 ? 0.502 -1.842 31.457 1.00 63.28 723 GLN A CA 1
ATOM 5620 C C . GLN A 1 723 ? -0.119 -3.216 31.694 1.00 63.28 723 GLN A C 1
ATOM 5622 O O . GLN A 1 723 ? -0.807 -3.422 32.694 1.00 63.28 723 GLN A O 1
ATOM 5627 N N . TRP A 1 724 ? 0.205 -4.169 30.823 1.00 69.81 724 TRP A N 1
ATOM 5628 C CA . TRP A 1 724 ? -0.123 -5.591 30.958 1.00 69.81 724 TRP A CA 1
ATOM 5629 C C . TRP A 1 724 ? 0.608 -6.274 32.136 1.00 69.81 724 TRP A C 1
ATOM 5631 O O . TRP A 1 724 ? 1.050 -7.413 32.032 1.00 69.81 724 TRP A O 1
ATOM 5641 N N . ALA A 1 725 ? 0.797 -5.568 33.253 1.00 61.66 725 ALA A N 1
ATOM 5642 C CA . ALA A 1 725 ? 1.580 -6.018 34.388 1.00 61.66 725 ALA A CA 1
ATOM 5643 C C . ALA A 1 725 ? 0.928 -7.242 35.045 1.00 61.66 725 ALA A C 1
ATOM 5645 O O . ALA A 1 725 ? -0.229 -7.198 35.457 1.00 61.66 725 ALA A O 1
ATOM 5646 N N . GLY A 1 726 ? 1.707 -8.317 35.181 1.00 68.31 726 GLY A N 1
ATOM 5647 C CA . GLY A 1 726 ? 1.260 -9.573 35.780 1.00 68.31 726 GLY A CA 1
ATOM 5648 C C . GLY A 1 726 ? 0.507 -10.482 34.805 1.00 68.31 726 GLY A C 1
ATOM 5649 O O . GLY A 1 726 ? 0.134 -10.094 33.703 1.00 68.31 726 GLY A O 1
ATOM 5650 N N . ALA A 1 727 ? 0.275 -11.726 35.220 1.00 77.44 727 ALA A N 1
ATOM 5651 C CA . ALA A 1 727 ? -0.436 -12.714 34.416 1.00 77.44 727 ALA A CA 1
ATOM 5652 C C . ALA A 1 727 ? -1.524 -13.400 35.233 1.00 77.44 727 ALA A C 1
ATOM 5654 O O . ALA A 1 727 ? -1.324 -13.706 36.409 1.00 77.44 727 ALA A O 1
ATOM 5655 N N . SER A 1 728 ? -2.653 -13.671 34.585 1.00 79.88 728 SER A N 1
ATOM 5656 C CA . SER A 1 728 ? -3.734 -14.497 35.129 1.00 79.88 728 SER A CA 1
ATOM 5657 C C . SER A 1 728 ? -3.595 -15.970 34.718 1.00 79.88 728 SER A C 1
ATOM 5659 O O . SER A 1 728 ? -4.277 -16.828 35.275 1.00 79.88 728 SER A O 1
ATOM 5661 N N . SER A 1 729 ? -2.684 -16.287 33.785 1.00 87.12 729 SER A N 1
ATOM 5662 C CA . SER A 1 729 ? -2.433 -17.647 33.296 1.00 87.12 729 SER A CA 1
ATOM 5663 C C . SER A 1 729 ? -0.945 -18.018 33.243 1.00 87.12 729 SER A C 1
ATOM 5665 O O . SER A 1 729 ? -0.058 -17.164 33.163 1.00 87.12 729 SER A O 1
ATOM 5667 N N . ALA A 1 730 ? -0.668 -19.326 33.198 1.00 91.44 730 ALA A N 1
ATOM 5668 C CA . ALA A 1 730 ? 0.651 -19.849 32.845 1.00 91.44 730 ALA A CA 1
ATOM 5669 C C . ALA A 1 730 ? 1.005 -19.554 31.373 1.00 91.44 730 ALA A C 1
ATOM 5671 O O . ALA A 1 730 ? 0.121 -19.319 30.544 1.00 91.44 730 ALA A O 1
ATOM 5672 N N . VAL A 1 731 ? 2.304 -19.596 31.052 1.00 95.81 731 VAL A N 1
ATOM 5673 C CA . VAL A 1 731 ? 2.811 -19.434 29.680 1.00 95.81 731 VAL A CA 1
ATOM 5674 C C . VAL A 1 731 ? 2.418 -20.639 28.827 1.00 95.81 731 VAL A C 1
ATOM 5676 O O . VAL A 1 731 ? 2.693 -21.785 29.184 1.00 95.81 731 VAL A O 1
ATOM 5679 N N . GLN A 1 732 ? 1.821 -20.367 27.674 1.00 96.44 732 GLN A N 1
ATOM 5680 C CA . GLN A 1 732 ? 1.444 -21.341 26.657 1.00 96.44 732 GLN A CA 1
ATOM 5681 C C . GLN A 1 732 ? 2.452 -21.300 25.509 1.00 96.44 732 GLN A C 1
ATOM 5683 O O . GLN A 1 732 ? 2.822 -20.222 25.048 1.00 96.44 732 GLN A O 1
ATOM 5688 N N . LYS A 1 733 ? 2.899 -22.471 25.046 1.00 97.44 733 LYS A N 1
ATOM 5689 C CA . LYS A 1 733 ? 3.856 -22.606 23.940 1.00 97.44 733 LYS A CA 1
ATOM 5690 C C . LYS A 1 733 ? 3.153 -23.118 22.693 1.00 97.44 733 LYS A C 1
ATOM 5692 O O . LYS A 1 733 ? 2.386 -24.074 22.771 1.00 97.44 733 LYS A O 1
ATOM 5697 N N . HIS A 1 734 ? 3.496 -22.539 21.551 1.00 97.50 734 HIS A N 1
ATOM 5698 C CA . HIS A 1 734 ? 2.864 -22.815 20.267 1.00 97.50 734 HIS A CA 1
ATOM 5699 C C . HIS A 1 734 ? 3.913 -23.079 19.186 1.00 97.50 734 HIS A C 1
ATOM 5701 O O . HIS A 1 734 ? 5.054 -22.616 19.266 1.00 97.50 734 HIS A O 1
ATOM 5707 N N . LEU A 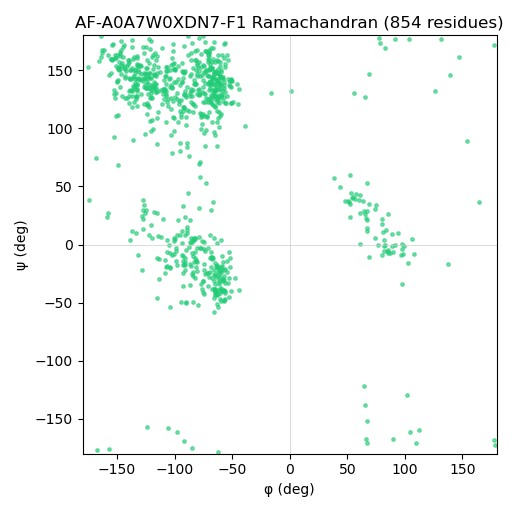1 735 ? 3.527 -23.841 18.164 1.00 96.75 735 LEU A N 1
ATOM 5708 C CA . LEU A 1 735 ? 4.398 -24.258 17.069 1.00 96.75 735 LEU A CA 1
ATOM 5709 C C . LEU A 1 735 ? 3.575 -24.497 15.804 1.00 96.75 735 LEU A C 1
ATOM 5711 O O . LEU A 1 735 ? 2.614 -25.259 15.836 1.00 96.75 735 LEU A O 1
ATOM 5715 N N . HIS A 1 736 ? 4.033 -23.967 14.673 1.00 96.12 736 HIS A N 1
ATOM 5716 C CA . HIS A 1 736 ? 3.591 -24.366 13.338 1.00 96.12 736 HIS A CA 1
ATOM 5717 C C . HIS A 1 736 ? 4.752 -24.976 12.545 1.00 96.12 736 HIS A C 1
ATOM 5719 O O . HIS A 1 736 ? 5.903 -24.546 12.658 1.00 96.12 736 HIS A O 1
ATOM 5725 N N . LYS A 1 737 ? 4.446 -25.971 11.707 1.00 96.44 737 LYS A N 1
ATOM 5726 C CA . LYS A 1 737 ? 5.410 -26.682 10.856 1.00 96.44 737 LYS A CA 1
ATOM 5727 C C . LYS A 1 737 ? 5.139 -26.430 9.374 1.00 96.44 737 LYS A C 1
ATOM 5729 O O . LYS A 1 737 ? 4.008 -26.173 8.973 1.00 96.44 737 LYS A O 1
ATOM 5734 N N . TYR A 1 738 ? 6.186 -26.521 8.564 1.00 94.69 738 TYR A N 1
ATOM 5735 C CA . TYR A 1 738 ? 6.078 -26.642 7.113 1.00 94.69 738 TYR A CA 1
ATOM 5736 C C . TYR A 1 738 ? 5.524 -28.019 6.719 1.00 94.69 738 TYR A C 1
ATOM 5738 O O . TYR A 1 738 ? 5.573 -28.967 7.504 1.00 94.69 738 TYR A O 1
ATOM 5746 N N . ALA A 1 739 ? 5.085 -28.159 5.463 1.00 93.69 739 ALA A N 1
ATOM 5747 C CA . ALA A 1 739 ? 4.650 -29.442 4.902 1.00 93.69 739 ALA A CA 1
ATOM 5748 C C . ALA A 1 739 ? 5.741 -30.532 4.968 1.00 93.69 739 ALA A C 1
ATOM 5750 O O . ALA A 1 739 ? 5.432 -31.712 5.080 1.00 93.69 739 ALA A O 1
ATOM 5751 N N . ASN A 1 740 ? 7.020 -30.139 4.972 1.00 93.31 740 ASN A N 1
ATOM 5752 C CA . ASN A 1 740 ? 8.160 -31.048 5.134 1.00 93.31 740 ASN A CA 1
ATOM 5753 C C . ASN A 1 740 ? 8.426 -31.473 6.599 1.00 93.31 740 ASN A C 1
ATOM 5755 O O . ASN A 1 740 ? 9.455 -32.082 6.883 1.00 93.31 740 ASN A O 1
ATOM 5759 N N . GLY A 1 741 ? 7.552 -31.109 7.545 1.00 95.31 741 GLY A N 1
ATOM 5760 C CA . GLY A 1 741 ? 7.644 -31.473 8.961 1.00 95.31 741 GLY A CA 1
ATOM 5761 C C . GLY A 1 741 ? 8.615 -30.634 9.802 1.00 95.31 741 GLY A C 1
ATOM 5762 O O . GLY A 1 741 ? 8.588 -30.745 11.033 1.00 95.31 741 GLY A O 1
ATOM 5763 N N . LYS A 1 742 ? 9.439 -29.773 9.190 1.00 96.44 742 LYS A N 1
ATOM 5764 C CA . LYS A 1 742 ? 10.321 -28.845 9.917 1.00 96.44 742 LYS A CA 1
ATOM 5765 C C . LYS A 1 742 ? 9.519 -27.708 10.543 1.00 96.44 742 LYS A C 1
ATOM 5767 O O . LYS A 1 742 ? 8.492 -27.288 10.012 1.00 96.44 742 LYS A O 1
ATOM 5772 N N . THR A 1 743 ? 10.003 -27.185 11.665 1.00 97.06 743 THR A N 1
ATOM 5773 C CA . THR A 1 743 ? 9.419 -26.006 12.316 1.00 97.06 743 THR A CA 1
ATOM 5774 C C . THR A 1 743 ? 9.429 -24.808 11.370 1.00 97.06 743 THR A C 1
ATOM 5776 O O . THR A 1 743 ? 10.463 -24.491 10.793 1.00 97.06 743 THR A O 1
ATOM 5779 N N . LYS A 1 744 ? 8.276 -24.150 11.224 1.00 97.19 744 LYS A N 1
ATOM 5780 C CA . LYS A 1 744 ? 8.111 -22.880 10.506 1.00 97.19 744 LYS A CA 1
ATOM 5781 C C . LYS A 1 744 ? 8.201 -21.705 11.469 1.00 97.19 744 LYS A C 1
ATOM 5783 O O . LYS A 1 744 ? 8.971 -20.783 11.226 1.00 97.19 744 LYS A O 1
ATOM 5788 N N . VAL A 1 745 ? 7.450 -21.772 12.566 1.00 98.06 745 VAL A N 1
ATOM 5789 C CA . VAL A 1 745 ? 7.479 -20.784 13.647 1.00 98.06 745 VAL A CA 1
ATOM 5790 C C . VAL A 1 745 ? 7.169 -21.452 14.980 1.00 98.06 745 VAL A C 1
ATOM 5792 O O . VAL A 1 745 ? 6.302 -22.321 15.042 1.00 98.06 745 VAL A O 1
ATOM 5795 N N . SER A 1 746 ? 7.849 -21.037 16.040 1.00 98.12 746 SER A N 1
ATOM 5796 C CA . SER A 1 746 ? 7.473 -21.303 17.430 1.00 98.12 746 SER A CA 1
ATOM 5797 C C . SER A 1 746 ? 7.316 -19.986 18.171 1.00 98.12 746 SER A C 1
ATOM 5799 O O . SER A 1 746 ? 8.158 -19.108 18.001 1.00 98.12 746 SER A O 1
ATOM 5801 N N . TRP A 1 747 ? 6.290 -19.856 19.002 1.00 98.06 747 TRP A N 1
ATOM 5802 C CA . TRP A 1 747 ? 6.055 -18.661 19.813 1.00 98.06 747 TRP A CA 1
ATOM 5803 C C . TRP A 1 747 ? 5.416 -19.044 21.143 1.00 98.06 747 TRP A C 1
ATOM 5805 O O . TRP A 1 747 ? 5.140 -20.217 21.412 1.00 98.06 747 TRP A O 1
ATOM 5815 N N . SER A 1 748 ? 5.228 -18.074 22.027 1.00 97.25 748 SER A N 1
ATOM 5816 C CA . SER A 1 748 ? 4.601 -18.297 23.325 1.00 97.25 748 SER A CA 1
ATOM 5817 C C . SER A 1 748 ? 3.739 -17.101 23.715 1.00 97.25 748 SER A C 1
ATOM 5819 O O . SER A 1 748 ? 3.961 -15.978 23.260 1.00 97.25 748 SER A O 1
ATOM 5821 N N . SER A 1 749 ? 2.713 -17.361 24.514 1.00 96.25 749 SER A N 1
ATOM 5822 C CA . SER A 1 749 ? 1.721 -16.368 24.920 1.00 96.25 749 SER A CA 1
ATOM 5823 C C . SER A 1 749 ? 1.226 -16.630 26.336 1.00 96.25 749 SER A C 1
ATOM 5825 O O . SER A 1 749 ? 1.448 -17.705 26.899 1.00 96.25 749 SER A O 1
ATOM 5827 N N . ARG A 1 750 ? 0.526 -15.661 26.920 1.00 95.31 750 ARG A N 1
ATOM 5828 C CA . ARG A 1 750 ? -0.253 -15.830 28.155 1.00 95.31 750 ARG A CA 1
ATOM 5829 C C . ARG A 1 750 ? -1.400 -14.825 28.203 1.00 95.31 750 ARG A C 1
ATOM 5831 O O . ARG A 1 750 ? -1.467 -13.932 27.364 1.00 95.31 750 ARG A O 1
ATOM 5838 N N . THR A 1 751 ? -2.280 -14.970 29.184 1.00 93.94 751 THR A N 1
ATOM 5839 C CA . THR A 1 751 ? -3.335 -14.000 29.475 1.00 93.94 751 THR A CA 1
ATOM 5840 C C . THR A 1 751 ? -2.849 -13.038 30.561 1.00 93.94 751 THR A C 1
ATOM 5842 O O . THR A 1 751 ? -2.408 -13.461 31.639 1.00 93.94 751 THR A O 1
ATOM 5845 N N . ALA A 1 752 ? -2.895 -11.741 30.270 1.00 90.88 752 ALA A N 1
ATOM 5846 C CA . ALA A 1 752 ? -2.570 -10.678 31.215 1.00 90.88 752 ALA A CA 1
ATOM 5847 C C . ALA A 1 752 ? -3.643 -10.569 32.320 1.00 90.88 752 ALA A C 1
ATOM 5849 O O . ALA A 1 752 ? -4.721 -11.165 32.236 1.00 90.88 752 ALA A O 1
ATOM 5850 N N . LEU A 1 753 ? -3.362 -9.823 33.394 1.00 87.25 753 LEU A N 1
ATOM 5851 C CA . LEU A 1 753 ? -4.321 -9.652 34.501 1.00 87.25 753 LEU A CA 1
ATOM 5852 C C . LEU A 1 753 ? -5.634 -8.985 34.080 1.00 87.25 753 LEU A C 1
ATOM 5854 O O . LEU A 1 753 ? -6.678 -9.265 34.663 1.00 87.25 753 LEU A O 1
ATOM 5858 N N . ASN A 1 754 ? -5.586 -8.118 33.074 1.00 85.19 754 ASN A N 1
ATOM 5859 C CA . ASN A 1 754 ? -6.758 -7.429 32.546 1.00 85.19 754 ASN A CA 1
ATOM 5860 C C . ASN A 1 754 ? -7.587 -8.289 31.571 1.00 85.19 754 ASN A C 1
ATOM 5862 O O . ASN A 1 754 ? -8.628 -7.819 31.128 1.00 85.19 754 ASN A O 1
ATOM 5866 N N . GLY A 1 755 ? -7.156 -9.519 31.260 1.00 89.69 755 GLY A N 1
ATOM 5867 C CA . GLY A 1 755 ? -7.832 -10.437 30.334 1.00 89.69 755 GLY A CA 1
ATOM 5868 C C . GLY A 1 755 ? -7.255 -10.462 28.914 1.00 89.69 755 GLY A C 1
ATOM 5869 O O . GLY A 1 755 ? -7.615 -11.345 28.135 1.00 89.69 755 GLY A O 1
ATOM 5870 N N . ASP A 1 756 ? -6.326 -9.559 28.584 1.00 90.50 756 ASP A N 1
ATOM 5871 C CA . ASP A 1 756 ? -5.740 -9.481 27.243 1.00 90.50 756 ASP A CA 1
ATOM 5872 C C . ASP A 1 756 ? -4.870 -10.704 26.919 1.00 90.50 756 ASP A C 1
ATOM 5874 O O . ASP A 1 756 ? -4.105 -11.198 27.754 1.00 90.50 756 ASP A O 1
ATOM 5878 N N . TYR A 1 757 ? -4.937 -11.159 25.666 1.00 94.50 757 TYR A N 1
ATOM 5879 C CA . TYR A 1 757 ? -3.933 -12.056 25.100 1.00 94.50 757 TYR A CA 1
ATOM 5880 C C . TYR A 1 757 ? -2.646 -11.273 24.836 1.00 94.50 757 TYR A C 1
ATOM 5882 O O . TYR A 1 757 ? -2.669 -10.267 24.128 1.00 94.50 757 TYR A O 1
ATOM 5890 N N . VAL A 1 758 ? -1.517 -11.750 25.363 1.00 95.31 758 VAL A N 1
ATOM 5891 C CA . VAL A 1 758 ? -0.207 -11.116 25.167 1.00 95.31 758 VAL A CA 1
ATOM 5892 C C . VAL A 1 758 ? 0.845 -12.127 24.722 1.00 95.31 758 VAL A C 1
ATOM 5894 O O . VAL A 1 758 ? 0.896 -13.263 25.209 1.00 95.31 758 VAL A O 1
ATOM 5897 N N . LEU A 1 759 ? 1.724 -11.706 23.811 1.00 96.56 759 LEU A N 1
ATOM 5898 C CA . LEU A 1 759 ? 2.922 -12.465 23.455 1.00 96.56 759 LEU A CA 1
ATOM 5899 C C . LEU A 1 759 ? 3.901 -12.448 24.631 1.00 96.56 759 LEU A C 1
ATOM 5901 O O . LEU A 1 759 ? 4.106 -11.423 25.281 1.00 96.56 759 LEU A O 1
ATOM 5905 N N . HIS A 1 760 ? 4.508 -13.590 24.938 1.00 96.44 760 HIS A N 1
ATOM 5906 C CA . HIS A 1 760 ? 5.431 -13.702 26.065 1.00 96.44 760 HIS A CA 1
ATOM 5907 C C . HIS A 1 760 ? 6.450 -14.813 25.821 1.00 96.44 760 HIS A C 1
ATOM 5909 O O . HIS A 1 760 ? 6.071 -15.946 25.542 1.00 96.44 760 HIS A O 1
ATOM 5915 N N . GLY A 1 761 ? 7.736 -14.519 25.994 1.00 96.50 761 GLY A N 1
ATOM 5916 C CA . GLY A 1 761 ? 8.840 -15.411 25.647 1.00 96.50 761 GLY A CA 1
ATOM 5917 C C . GLY A 1 761 ? 9.327 -15.213 24.210 1.00 96.50 761 GLY A C 1
ATOM 5918 O O . GLY A 1 761 ? 9.020 -14.213 23.563 1.00 96.50 761 GLY A O 1
ATOM 5919 N N . THR A 1 762 ? 10.138 -16.151 23.722 1.00 97.69 762 THR A N 1
ATOM 5920 C CA . THR A 1 762 ? 10.789 -16.041 22.411 1.00 97.69 762 THR A CA 1
ATOM 5921 C C . THR A 1 762 ? 9.901 -16.568 21.286 1.00 97.69 762 THR A C 1
ATOM 5923 O O . THR A 1 762 ? 9.449 -17.715 21.313 1.00 97.69 762 THR A O 1
ATOM 5926 N N . GLU A 1 763 ? 9.715 -15.743 20.261 1.00 98.06 763 GLU A N 1
ATOM 5927 C CA . GLU A 1 763 ? 9.214 -16.133 18.949 1.00 98.06 763 GLU A CA 1
ATOM 5928 C C . GLU A 1 763 ? 10.396 -16.397 18.010 1.00 98.06 763 GLU A C 1
ATOM 5930 O O . GLU A 1 763 ? 11.400 -15.681 18.006 1.00 98.06 763 GLU A O 1
ATOM 5935 N N . THR A 1 764 ? 10.325 -17.470 17.227 1.00 98.50 764 THR A N 1
ATOM 5936 C CA . THR A 1 764 ? 11.363 -17.822 16.255 1.00 98.50 764 THR A CA 1
ATOM 5937 C C . THR A 1 764 ? 10.754 -18.406 14.998 1.00 98.50 764 THR A C 1
ATOM 5939 O O . THR A 1 764 ? 10.046 -19.410 15.048 1.00 98.50 764 THR A O 1
ATOM 5942 N N . TRP A 1 765 ? 11.106 -17.809 13.867 1.00 98.12 765 TRP A N 1
ATOM 5943 C CA . TRP A 1 765 ? 10.785 -18.254 12.522 1.00 98.12 765 TRP A CA 1
ATOM 5944 C C . TRP A 1 765 ? 11.981 -18.904 11.848 1.00 98.12 765 TRP A C 1
ATOM 5946 O O . TRP A 1 765 ? 13.131 -18.508 12.058 1.00 98.12 765 TRP A O 1
ATOM 5956 N N . TYR A 1 766 ? 11.689 -19.841 10.955 1.00 97.19 766 TYR A N 1
ATOM 5957 C CA . TYR A 1 766 ? 12.685 -20.557 10.173 1.00 97.19 766 TYR A CA 1
ATOM 5958 C C . TYR A 1 766 ? 12.305 -20.584 8.697 1.00 97.19 766 TYR A C 1
ATOM 5960 O O . TYR A 1 766 ? 11.125 -20.625 8.355 1.00 97.19 766 TYR A O 1
ATOM 5968 N N . TYR A 1 767 ? 13.298 -20.624 7.817 1.00 94.75 767 TYR A N 1
ATOM 5969 C CA . TYR A 1 767 ? 13.134 -20.992 6.414 1.00 94.75 767 TYR A CA 1
ATOM 5970 C C . TYR A 1 767 ? 12.818 -22.493 6.267 1.00 94.75 767 TYR A C 1
ATOM 5972 O O . TYR A 1 767 ? 13.101 -23.269 7.184 1.00 94.75 767 TYR A O 1
ATOM 5980 N N . PRO A 1 768 ? 12.285 -22.950 5.113 1.00 93.94 768 PRO A N 1
ATOM 5981 C CA . PRO A 1 768 ? 12.000 -24.371 4.876 1.00 93.94 768 PRO A CA 1
ATOM 5982 C C . PRO A 1 768 ? 13.207 -25.306 5.034 1.00 93.94 768 PRO A C 1
ATOM 5984 O O . PRO A 1 768 ? 13.038 -26.506 5.255 1.00 93.94 768 PRO A O 1
ATOM 5987 N N . ASP A 1 769 ? 14.428 -24.779 4.934 1.00 92.94 769 ASP A N 1
ATOM 5988 C CA . ASP A 1 769 ? 15.665 -25.526 5.161 1.00 92.94 769 ASP A CA 1
ATOM 5989 C C . ASP A 1 769 ? 16.051 -25.660 6.649 1.00 92.94 769 ASP A C 1
ATOM 5991 O O . ASP A 1 769 ? 16.856 -26.532 6.979 1.00 92.94 769 ASP A O 1
ATOM 5995 N N . GLY A 1 770 ? 15.407 -24.914 7.551 1.00 93.31 770 GLY A N 1
ATOM 5996 C CA . GLY A 1 770 ? 15.649 -24.914 8.996 1.00 93.31 770 GLY A CA 1
ATOM 5997 C C . GLY A 1 770 ? 16.558 -23.786 9.493 1.00 93.31 770 GLY A C 1
ATOM 5998 O O . GLY A 1 770 ? 16.813 -23.708 10.694 1.00 93.31 770 GLY A O 1
ATOM 5999 N N . ARG A 1 771 ? 17.049 -22.900 8.619 1.00 95.12 771 ARG A N 1
ATOM 6000 C CA . ARG A 1 771 ? 17.796 -21.701 9.031 1.00 95.12 771 ARG A CA 1
ATOM 6001 C C . ARG A 1 771 ? 16.859 -20.662 9.634 1.00 95.12 771 ARG A C 1
ATOM 6003 O O . ARG A 1 771 ? 15.705 -20.569 9.230 1.00 95.12 771 ARG A O 1
ATOM 6010 N N . LYS A 1 772 ? 17.350 -19.874 10.593 1.00 96.12 772 LYS A N 1
ATOM 6011 C CA . LYS A 1 772 ? 16.565 -18.801 11.222 1.00 96.12 772 LYS A CA 1
ATOM 6012 C C . LYS A 1 772 ? 16.166 -17.748 10.188 1.00 96.12 772 LYS A C 1
ATOM 6014 O O . LYS A 1 772 ? 16.955 -17.415 9.307 1.00 96.12 772 LYS A O 1
ATOM 6019 N N . LYS A 1 773 ? 14.948 -17.238 10.334 1.00 96.62 773 LYS A N 1
ATOM 6020 C CA . LYS A 1 773 ? 14.377 -16.160 9.524 1.00 96.62 773 LYS A CA 1
ATOM 6021 C C . LYS A 1 773 ? 14.096 -14.918 10.360 1.00 96.62 773 LYS A C 1
ATOM 6023 O O . LYS A 1 773 ? 14.462 -13.826 9.952 1.00 96.62 773 LYS A O 1
ATOM 6028 N N . TYR A 1 774 ? 13.494 -15.087 11.533 1.00 97.88 774 TYR A N 1
ATOM 6029 C CA . TYR A 1 774 ? 13.160 -13.992 12.440 1.00 97.88 774 TYR A CA 1
ATOM 6030 C C . TYR A 1 774 ? 13.195 -14.480 13.888 1.00 97.88 774 TYR A C 1
ATOM 6032 O O . TYR A 1 774 ? 12.785 -15.610 14.156 1.00 97.88 774 TYR A O 1
ATOM 6040 N N . VAL A 1 775 ? 13.717 -13.672 14.807 1.00 98.38 775 VAL A N 1
ATOM 6041 C CA . VAL A 1 775 ? 13.732 -13.958 16.248 1.00 98.38 775 VAL A CA 1
ATOM 6042 C C . VAL A 1 775 ? 13.398 -12.680 16.998 1.00 98.38 775 VAL A C 1
ATOM 6044 O O . VAL A 1 775 ? 14.000 -11.646 16.724 1.00 98.38 775 VAL A O 1
ATOM 6047 N N . VAL A 1 776 ? 12.497 -12.771 17.970 1.00 98.12 776 VAL A N 1
ATOM 6048 C CA . VAL A 1 776 ? 12.138 -11.681 18.886 1.00 98.12 776 VAL A CA 1
ATOM 6049 C C . VAL A 1 776 ? 11.758 -12.273 20.239 1.00 98.12 776 VAL A C 1
ATOM 6051 O O . VAL A 1 776 ? 11.291 -13.410 20.314 1.00 98.12 776 VAL A O 1
ATOM 6054 N N . THR A 1 777 ? 11.977 -11.536 21.325 1.00 97.69 777 THR A N 1
ATOM 6055 C CA . THR A 1 777 ? 11.520 -11.940 22.659 1.00 97.69 777 THR A CA 1
ATOM 6056 C C . THR A 1 777 ? 10.564 -10.901 23.211 1.00 97.69 777 THR A C 1
ATOM 6058 O O . THR A 1 777 ? 10.843 -9.706 23.161 1.00 97.69 777 THR A O 1
ATOM 6061 N N . TYR A 1 778 ? 9.442 -11.372 23.745 1.00 96.12 778 TYR A N 1
ATOM 6062 C CA . TYR A 1 778 ? 8.420 -10.535 24.350 1.00 96.12 778 TYR A CA 1
ATOM 6063 C C . TYR A 1 778 ? 8.382 -10.712 25.865 1.00 96.12 778 TYR A C 1
ATOM 6065 O O . TYR A 1 778 ? 8.464 -11.830 26.378 1.00 96.12 778 TYR A O 1
ATOM 6073 N N . GLN A 1 779 ? 8.168 -9.615 26.578 1.00 93.56 779 GLN A N 1
ATOM 6074 C CA . GLN A 1 779 ? 7.732 -9.608 27.965 1.00 93.56 779 GLN A CA 1
ATOM 6075 C C . GLN A 1 779 ? 6.390 -8.889 28.028 1.00 93.56 779 GLN A C 1
ATOM 6077 O O . GLN A 1 779 ? 6.343 -7.663 28.013 1.00 93.56 779 GLN A O 1
ATOM 6082 N N . ASP A 1 780 ? 5.311 -9.672 28.072 1.00 92.19 780 ASP A N 1
ATOM 6083 C CA . ASP A 1 780 ? 3.932 -9.165 28.094 1.00 92.19 780 ASP A CA 1
ATOM 6084 C C . ASP A 1 780 ? 3.708 -8.190 26.947 1.00 92.19 780 ASP A C 1
ATOM 6086 O O . ASP A 1 780 ? 3.512 -7.003 27.153 1.00 92.19 780 ASP A O 1
ATOM 6090 N N . GLY A 1 781 ? 3.897 -8.686 25.727 1.00 92.69 781 GLY A N 1
ATOM 6091 C CA . GLY A 1 781 ? 3.745 -7.967 24.469 1.00 92.69 781 GLY A CA 1
ATOM 6092 C C . GLY A 1 781 ? 4.776 -6.871 24.182 1.00 92.69 781 GLY A C 1
ATOM 6093 O O . GLY A 1 781 ? 4.873 -6.430 23.036 1.00 92.69 781 GLY A O 1
ATOM 6094 N N . LYS A 1 782 ? 5.607 -6.466 25.149 1.00 92.62 782 LYS A N 1
ATOM 6095 C CA . LYS A 1 782 ? 6.740 -5.558 24.907 1.00 92.62 782 LYS A CA 1
ATOM 6096 C C . LYS A 1 782 ? 7.929 -6.325 24.342 1.00 92.62 782 LYS A C 1
ATOM 6098 O O . LYS A 1 782 ? 8.335 -7.330 24.922 1.00 92.62 782 LYS A O 1
ATOM 6103 N N . LYS A 1 783 ? 8.509 -5.844 23.240 1.00 94.19 783 LYS A N 1
ATOM 6104 C CA . LYS A 1 783 ? 9.758 -6.389 22.689 1.00 94.19 783 LYS A CA 1
ATOM 6105 C C . LYS A 1 783 ? 10.920 -6.093 23.648 1.00 94.19 783 LYS A C 1
ATOM 6107 O O . LYS A 1 783 ? 11.049 -4.968 24.129 1.00 94.19 783 LYS A O 1
ATOM 6112 N N . ILE A 1 784 ? 11.745 -7.098 23.939 1.00 95.31 784 ILE A N 1
ATOM 6113 C CA . ILE A 1 784 ? 12.928 -6.992 24.806 1.00 95.31 784 ILE A CA 1
ATOM 6114 C C . ILE A 1 784 ? 14.138 -7.694 24.182 1.00 95.31 784 ILE A C 1
ATOM 6116 O O . ILE A 1 784 ? 13.999 -8.698 23.479 1.00 95.31 784 ILE A O 1
ATOM 6120 N N . GLY A 1 785 ? 15.339 -7.201 24.487 1.00 96.88 785 GLY A N 1
ATOM 6121 C CA . GLY A 1 785 ? 16.577 -7.761 23.951 1.00 96.88 785 GLY A CA 1
ATOM 6122 C C . GLY A 1 785 ? 16.687 -7.552 22.441 1.00 96.88 785 GLY A C 1
ATOM 6123 O O . GLY A 1 785 ? 16.166 -6.580 21.901 1.00 96.88 785 GLY A O 1
ATOM 6124 N N . THR A 1 786 ? 17.393 -8.446 21.753 1.00 97.56 786 THR A N 1
ATOM 6125 C CA . THR A 1 786 ? 17.651 -8.303 20.316 1.00 97.56 786 THR A CA 1
ATOM 6126 C C . THR A 1 786 ? 16.592 -9.011 19.473 1.00 97.56 786 THR A C 1
ATOM 6128 O O . THR A 1 786 ? 16.466 -10.236 19.502 1.00 97.56 786 THR A O 1
ATOM 6131 N N . GLU A 1 787 ? 15.880 -8.229 18.671 1.00 97.31 787 GLU A N 1
ATOM 6132 C CA . GLU A 1 787 ? 15.094 -8.665 17.522 1.00 97.31 787 GLU A CA 1
ATOM 6133 C C . GLU A 1 787 ? 16.018 -8.803 16.298 1.00 97.31 787 GLU A C 1
ATOM 6135 O O . GLU A 1 787 ? 16.960 -8.028 16.128 1.00 97.31 787 GLU A O 1
ATOM 6140 N N . SER A 1 788 ? 15.830 -9.806 15.442 1.00 97.94 788 SER A N 1
ATOM 6141 C CA . SER A 1 788 ? 16.704 -10.025 14.277 1.00 97.94 788 SER A CA 1
ATOM 6142 C C . SER A 1 788 ? 15.972 -10.666 13.112 1.00 97.94 788 SER A C 1
ATOM 6144 O O . SER A 1 788 ? 15.196 -11.600 13.313 1.00 97.94 788 SER A O 1
ATOM 6146 N N . PHE A 1 789 ? 16.282 -10.215 11.896 1.00 97.06 789 PHE A N 1
ATOM 6147 C CA . PHE A 1 789 ? 15.701 -10.711 10.651 1.00 97.06 789 PHE A CA 1
ATOM 6148 C C . PHE A 1 789 ? 16.787 -11.077 9.634 1.00 97.06 789 PHE A C 1
ATOM 6150 O O . PHE A 1 789 ? 17.682 -10.283 9.338 1.00 97.06 789 PHE A O 1
ATOM 6157 N N . TRP A 1 790 ? 16.699 -12.282 9.075 1.00 94.88 790 TRP A N 1
ATOM 6158 C CA . TRP A 1 790 ? 17.649 -12.827 8.104 1.00 94.88 790 TRP A CA 1
ATOM 6159 C C . TRP A 1 790 ? 16.969 -13.056 6.758 1.00 94.88 790 TRP A C 1
ATOM 6161 O O . TRP A 1 790 ? 15.881 -13.626 6.707 1.00 94.88 790 TRP A O 1
ATOM 6171 N N . LEU A 1 791 ? 17.648 -12.709 5.665 1.00 88.44 791 LEU A N 1
ATOM 6172 C CA . LEU A 1 791 ? 17.305 -13.130 4.303 1.00 88.44 791 LEU A CA 1
ATOM 6173 C C . LEU A 1 791 ? 17.662 -14.616 4.079 1.00 88.44 791 LEU A C 1
ATOM 6175 O O . LEU A 1 791 ? 18.429 -15.200 4.865 1.00 88.44 791 LEU A O 1
ATOM 6179 N N . PRO A 1 792 ? 17.167 -15.249 2.993 1.00 84.00 792 PRO A N 1
ATOM 6180 C CA . PRO A 1 792 ? 17.647 -16.564 2.583 1.00 84.00 792 PRO A CA 1
ATOM 6181 C C . PRO A 1 792 ? 19.177 -16.580 2.488 1.00 84.00 792 PRO A C 1
ATOM 6183 O O . PRO A 1 792 ? 19.795 -15.605 2.067 1.00 84.00 792 PRO A O 1
ATOM 6186 N N . GLY A 1 793 ? 19.813 -17.679 2.899 1.00 83.31 793 GLY A N 1
ATOM 6187 C CA . GLY A 1 793 ? 21.280 -17.725 2.971 1.00 83.31 793 GLY A CA 1
ATOM 6188 C C . GLY A 1 793 ? 21.872 -17.468 4.360 1.00 83.31 793 GLY A C 1
ATOM 6189 O O . GLY A 1 793 ? 23.080 -17.606 4.504 1.00 83.31 793 GLY A O 1
ATOM 6190 N N . SER A 1 794 ? 21.052 -17.155 5.373 1.00 85.38 794 SER A N 1
ATOM 6191 C CA . SER A 1 794 ? 21.494 -16.655 6.693 1.00 85.38 794 SER A CA 1
ATOM 6192 C C . SER A 1 794 ? 22.170 -15.280 6.639 1.00 85.38 794 SER A C 1
ATOM 6194 O O . SER A 1 794 ? 22.966 -14.946 7.516 1.00 85.38 794 SER A O 1
ATOM 6196 N N . VAL A 1 795 ? 21.849 -14.466 5.633 1.00 87.69 795 VAL A N 1
ATOM 6197 C CA . VAL A 1 795 ? 22.327 -13.081 5.563 1.00 87.69 795 VAL A CA 1
ATOM 6198 C C . VAL A 1 795 ? 21.485 -12.251 6.527 1.00 87.69 795 VAL A C 1
ATOM 6200 O O . VAL A 1 795 ? 20.294 -12.058 6.293 1.00 87.69 795 VAL A O 1
ATOM 6203 N N . LEU A 1 796 ? 22.074 -11.801 7.636 1.00 93.88 796 LEU A N 1
ATOM 6204 C CA . LEU A 1 796 ? 21.393 -10.910 8.577 1.00 93.88 796 LEU A CA 1
ATOM 6205 C C . LEU A 1 796 ? 21.074 -9.604 7.846 1.00 93.88 796 LEU A C 1
ATOM 6207 O O . LEU A 1 796 ? 21.976 -8.987 7.293 1.00 93.88 796 LEU A O 1
ATOM 6211 N N . LYS A 1 797 ? 19.799 -9.214 7.790 1.00 93.19 797 LYS A N 1
ATOM 6212 C CA . LYS A 1 797 ? 19.356 -7.993 7.107 1.00 93.19 797 LYS A CA 1
ATOM 6213 C C . LYS A 1 797 ? 19.373 -6.812 8.058 1.00 93.19 797 LYS A C 1
ATOM 6215 O O . LYS A 1 797 ? 19.913 -5.760 7.720 1.00 93.19 797 LYS A O 1
ATOM 6220 N N . TRP A 1 798 ? 18.778 -7.010 9.230 1.00 96.75 798 TRP A N 1
ATOM 6221 C CA . TRP A 1 798 ? 18.753 -6.034 10.303 1.00 96.75 798 TRP A CA 1
ATOM 6222 C C . TRP A 1 798 ? 18.588 -6.705 11.672 1.00 96.75 798 TRP A C 1
ATOM 6224 O O . TRP A 1 798 ? 18.106 -7.838 11.777 1.00 96.75 798 TRP A O 1
ATOM 6234 N N . SER A 1 799 ? 18.983 -5.989 12.721 1.00 97.88 799 SER A N 1
ATOM 6235 C CA . SER A 1 799 ? 18.721 -6.326 14.121 1.00 97.88 799 SER A CA 1
ATOM 6236 C C . SER A 1 799 ? 18.289 -5.090 14.897 1.00 97.88 799 SER A C 1
ATOM 6238 O O . SER A 1 799 ? 18.828 -4.012 14.655 1.00 97.88 799 SER A O 1
ATOM 6240 N N . TRP A 1 800 ? 17.374 -5.243 15.848 1.00 97.19 800 TRP A N 1
ATOM 6241 C CA . TRP A 1 800 ? 16.905 -4.163 16.711 1.00 97.19 800 TRP A CA 1
ATOM 6242 C C . TRP A 1 800 ? 17.091 -4.544 18.178 1.00 97.19 800 TRP A C 1
ATOM 6244 O O . TRP A 1 800 ? 16.490 -5.492 18.674 1.00 97.19 800 TRP A O 1
ATOM 6254 N N . GLU A 1 801 ? 17.989 -3.855 18.871 1.00 97.56 801 GLU A N 1
ATOM 6255 C CA . GLU A 1 801 ? 18.263 -4.078 20.287 1.00 97.56 801 GLU A CA 1
ATOM 6256 C C . GLU A 1 801 ? 17.353 -3.189 21.140 1.00 97.56 801 GLU A C 1
ATOM 6258 O O . GLU A 1 801 ? 17.552 -1.980 21.174 1.00 97.56 801 GLU A O 1
ATOM 6263 N N . HIS A 1 802 ? 16.382 -3.774 21.843 1.00 95.81 802 HIS A N 1
ATOM 6264 C CA . HIS A 1 802 ? 15.492 -3.081 22.777 1.00 95.81 802 HIS A CA 1
ATOM 6265 C C . HIS A 1 802 ? 16.052 -3.142 24.201 1.00 95.81 802 HIS A C 1
ATOM 6267 O O . HIS A 1 802 ? 16.191 -4.231 24.776 1.00 95.81 802 HIS A O 1
ATOM 6273 N N . ARG A 1 803 ? 16.347 -1.979 24.790 1.00 94.31 803 ARG A N 1
ATOM 6274 C CA . ARG A 1 803 ? 16.970 -1.876 26.115 1.00 94.31 803 ARG A CA 1
ATOM 6275 C C . ARG A 1 803 ? 15.946 -1.553 27.211 1.00 94.31 803 ARG A C 1
ATOM 6277 O O . ARG A 1 803 ? 14.947 -0.883 26.946 1.00 94.31 803 ARG A O 1
ATOM 6284 N N . PRO A 1 804 ? 16.183 -1.991 28.466 1.00 89.19 804 PRO A N 1
ATOM 6285 C CA . PRO A 1 804 ? 15.247 -1.764 29.573 1.00 89.19 804 PRO A CA 1
ATOM 6286 C C . PRO A 1 804 ? 14.983 -0.291 29.916 1.00 89.19 804 PRO A C 1
ATOM 6288 O O . PRO A 1 804 ? 13.958 0.019 30.515 1.00 89.19 804 PRO A O 1
ATOM 6291 N N . ASP A 1 805 ? 15.890 0.615 29.548 1.00 91.31 805 ASP A N 1
ATOM 6292 C CA . ASP A 1 805 ? 15.765 2.059 29.775 1.00 91.31 805 ASP A CA 1
ATOM 6293 C C . ASP A 1 805 ? 14.897 2.776 28.718 1.00 91.31 805 ASP A C 1
ATOM 6295 O O . ASP A 1 805 ? 14.776 4.003 28.736 1.00 91.31 805 ASP A O 1
ATOM 6299 N N . GLY A 1 806 ? 14.291 2.020 27.794 1.00 88.62 806 GLY A N 1
ATOM 6300 C CA . GLY A 1 806 ? 13.447 2.537 26.717 1.00 88.62 806 GLY A CA 1
ATOM 6301 C C . GLY A 1 806 ? 14.221 3.059 25.505 1.00 88.62 806 GLY A C 1
ATOM 6302 O O . GLY A 1 806 ? 13.596 3.585 24.576 1.00 88.62 806 GLY A O 1
ATOM 6303 N N . THR A 1 807 ? 15.551 2.923 25.496 1.00 96.00 807 THR A N 1
ATOM 6304 C CA . THR A 1 807 ? 16.371 3.161 24.305 1.00 96.00 807 THR A CA 1
ATOM 6305 C C . THR A 1 807 ? 16.446 1.914 23.431 1.00 96.00 807 THR A C 1
ATOM 6307 O O . THR A 1 807 ? 16.207 0.790 23.882 1.00 96.00 807 THR A O 1
ATOM 6310 N N . ALA A 1 808 ? 16.763 2.102 22.155 1.00 97.06 808 ALA A N 1
ATOM 6311 C CA . ALA A 1 808 ? 16.997 1.001 21.242 1.00 97.06 808 ALA A CA 1
ATOM 6312 C C . ALA A 1 808 ? 18.028 1.352 20.166 1.00 97.06 808 ALA A C 1
ATOM 6314 O O . ALA A 1 808 ? 18.237 2.523 19.855 1.00 97.06 808 ALA A O 1
ATOM 6315 N N . VAL A 1 809 ? 18.657 0.331 19.584 1.00 98.00 809 VAL A N 1
ATOM 6316 C CA . VAL A 1 809 ? 19.603 0.488 18.468 1.00 98.00 809 VAL A CA 1
ATOM 6317 C C . VAL A 1 809 ? 19.181 -0.406 17.318 1.00 98.00 809 VAL A C 1
ATOM 6319 O O . VAL A 1 809 ? 19.082 -1.623 17.483 1.00 98.00 809 VAL A O 1
ATOM 6322 N N . TRP A 1 810 ? 18.920 0.191 16.159 1.00 98.00 810 TRP A N 1
ATOM 6323 C CA . TRP A 1 810 ? 18.533 -0.529 14.951 1.00 98.00 810 TRP A CA 1
ATOM 6324 C C . TRP A 1 810 ? 19.695 -0.546 13.965 1.00 98.00 810 TRP A C 1
ATOM 6326 O O . TRP A 1 810 ? 20.234 0.497 13.604 1.00 98.00 810 TRP A O 1
ATOM 6336 N N . ILE A 1 811 ? 20.118 -1.741 13.561 1.00 98.06 811 ILE A N 1
ATOM 6337 C CA . ILE A 1 811 ? 21.289 -1.952 12.711 1.00 98.06 811 ILE A CA 1
ATOM 6338 C C . ILE A 1 811 ? 20.846 -2.658 11.442 1.00 98.06 811 ILE A C 1
ATOM 6340 O O . ILE A 1 811 ? 20.262 -3.734 11.516 1.00 98.06 811 ILE A O 1
ATOM 6344 N N . HIS A 1 812 ? 21.189 -2.101 10.288 1.00 96.44 812 HIS A N 1
ATOM 6345 C CA . HIS A 1 812 ? 21.098 -2.752 8.986 1.00 96.44 812 HIS A CA 1
ATOM 6346 C C . HIS A 1 812 ? 22.467 -3.257 8.568 1.00 96.44 812 HIS A C 1
ATOM 6348 O O . HIS A 1 812 ? 23.487 -2.646 8.885 1.00 96.44 812 HIS A O 1
ATOM 6354 N N . TYR A 1 813 ? 22.492 -4.329 7.786 1.00 94.56 813 TYR A N 1
ATOM 6355 C CA . TYR A 1 813 ? 23.730 -4.948 7.330 1.00 94.56 813 TYR A CA 1
ATOM 6356 C C . TYR A 1 813 ? 23.807 -4.998 5.806 1.00 94.56 813 TYR A C 1
ATOM 6358 O O . TYR A 1 813 ? 22.805 -5.148 5.100 1.00 94.56 813 TYR A O 1
ATOM 6366 N N . TRP A 1 814 ? 25.032 -4.893 5.305 1.00 90.81 814 TRP A N 1
ATOM 6367 C CA . TRP A 1 814 ? 25.381 -5.279 3.947 1.00 90.81 814 TRP A CA 1
ATOM 6368 C C . TRP A 1 814 ? 25.322 -6.802 3.802 1.00 90.81 814 TRP A C 1
ATOM 6370 O O . TRP A 1 814 ? 25.487 -7.543 4.772 1.00 90.81 814 TRP A O 1
ATOM 6380 N N . ASN A 1 815 ? 25.191 -7.290 2.567 1.00 85.75 815 ASN A N 1
ATOM 6381 C CA . ASN A 1 815 ? 25.153 -8.731 2.283 1.00 85.75 815 ASN A CA 1
ATOM 6382 C C . ASN A 1 815 ? 26.423 -9.487 2.726 1.00 85.75 815 ASN A C 1
ATOM 6384 O O . ASN A 1 815 ? 26.394 -10.702 2.903 1.00 85.75 815 ASN A O 1
ATOM 6388 N N . ASN A 1 816 ? 27.537 -8.775 2.930 1.00 87.19 816 ASN A N 1
ATOM 6389 C CA . ASN A 1 816 ? 28.786 -9.325 3.459 1.00 87.19 816 ASN A CA 1
ATOM 6390 C C . ASN A 1 816 ? 28.832 -9.402 5.003 1.00 87.19 816 ASN A C 1
ATOM 6392 O O . ASN A 1 816 ? 29.873 -9.745 5.562 1.00 87.19 816 ASN A O 1
ATOM 6396 N N . GLY A 1 817 ? 27.736 -9.063 5.689 1.00 91.06 817 GLY A N 1
ATOM 6397 C CA . GLY A 1 817 ? 27.596 -9.118 7.145 1.00 91.06 817 GLY A CA 1
ATOM 6398 C C . GLY A 1 817 ? 28.154 -7.910 7.902 1.00 91.06 817 GLY A C 1
ATOM 6399 O O . GLY A 1 817 ? 28.069 -7.875 9.128 1.00 91.06 817 GLY A O 1
ATOM 6400 N N . ARG A 1 818 ? 28.720 -6.910 7.216 1.00 94.38 818 ARG A N 1
ATOM 6401 C CA . ARG A 1 818 ? 29.164 -5.659 7.853 1.00 94.38 818 ARG A CA 1
ATOM 6402 C C . ARG A 1 818 ? 27.985 -4.728 8.092 1.00 94.38 818 ARG A C 1
ATOM 6404 O O . ARG A 1 818 ? 27.001 -4.778 7.355 1.00 94.38 818 ARG A O 1
ATOM 6411 N N . LYS A 1 819 ? 28.097 -3.862 9.104 1.00 96.56 819 LYS A N 1
ATOM 6412 C CA . LYS A 1 819 ? 27.105 -2.807 9.343 1.00 96.56 819 LYS A CA 1
ATOM 6413 C C . LYS A 1 819 ? 26.983 -1.943 8.091 1.00 96.56 819 LYS A C 1
ATOM 6415 O O . LYS A 1 819 ? 27.987 -1.635 7.456 1.00 96.56 819 LYS A O 1
ATOM 6420 N N . LYS A 1 820 ? 25.749 -1.603 7.747 1.00 95.19 820 LYS A N 1
ATOM 6421 C CA . LYS A 1 820 ? 25.375 -0.650 6.705 1.00 95.19 820 LYS A CA 1
ATOM 6422 C C . LYS A 1 820 ? 24.932 0.653 7.353 1.00 95.19 820 LYS A C 1
ATOM 6424 O O . LYS A 1 820 ? 25.490 1.696 7.042 1.00 95.19 820 LYS A O 1
ATOM 6429 N N . ILE A 1 821 ? 23.969 0.571 8.267 1.00 97.19 821 ILE A N 1
ATOM 6430 C CA . ILE A 1 821 ? 23.419 1.705 9.018 1.00 97.19 821 ILE A CA 1
ATOM 6431 C C . ILE A 1 821 ? 23.221 1.256 10.464 1.00 97.19 821 ILE A C 1
ATOM 6433 O O . ILE A 1 821 ? 22.841 0.112 10.694 1.00 97.19 821 ILE A O 1
ATOM 6437 N N . GLU A 1 822 ? 23.470 2.138 11.421 1.00 98.12 822 GLU A N 1
ATOM 6438 C CA . GLU A 1 822 ? 23.145 1.972 12.839 1.00 98.12 822 GLU A CA 1
ATOM 6439 C C . GLU A 1 822 ? 22.482 3.255 13.312 1.00 98.12 822 GLU A C 1
ATOM 6441 O O . GLU A 1 822 ? 23.107 4.307 13.236 1.00 98.12 822 GLU A O 1
ATOM 6446 N N . SER A 1 823 ? 21.239 3.175 13.776 1.00 97.94 823 SER A N 1
ATOM 6447 C CA . SER A 1 823 ? 20.461 4.313 14.261 1.00 97.94 823 SER A CA 1
ATOM 6448 C C . SER A 1 823 ? 20.044 4.107 15.716 1.00 97.94 823 SER A C 1
ATOM 6450 O O . SER A 1 823 ? 19.653 3.008 16.121 1.00 97.94 823 SER A O 1
ATOM 6452 N N . ASN A 1 824 ? 20.155 5.169 16.516 1.00 98.00 824 ASN A N 1
ATOM 6453 C CA . ASN A 1 824 ? 19.748 5.187 17.920 1.00 98.00 824 ASN A CA 1
ATOM 6454 C C . ASN A 1 824 ? 18.310 5.695 18.062 1.00 98.00 824 ASN A C 1
ATOM 6456 O O . ASN A 1 824 ? 17.886 6.590 17.333 1.00 98.00 824 ASN A O 1
ATOM 6460 N N . TRP A 1 825 ? 17.562 5.116 18.999 1.00 97.19 825 TRP A N 1
ATOM 6461 C CA . TRP A 1 825 ? 16.136 5.368 19.179 1.00 97.19 825 TRP A CA 1
ATOM 6462 C C . TRP A 1 825 ? 15.761 5.492 20.655 1.00 97.19 825 TRP A C 1
ATOM 6464 O O . TRP A 1 825 ? 16.320 4.811 21.517 1.00 97.19 825 TRP A O 1
ATOM 6474 N N . ARG A 1 826 ? 14.731 6.289 20.937 1.00 95.50 826 ARG A N 1
ATOM 6475 C CA . ARG A 1 826 ? 14.066 6.399 22.238 1.00 95.50 826 ARG A CA 1
ATOM 6476 C C . ARG A 1 826 ? 12.568 6.560 22.018 1.00 95.50 826 ARG A C 1
ATOM 6478 O O . ARG A 1 826 ? 12.136 7.436 21.278 1.00 95.50 826 ARG A O 1
ATOM 6485 N N . GLY A 1 827 ? 11.760 5.701 22.639 1.00 89.31 827 GLY A N 1
ATOM 6486 C CA . GLY A 1 827 ? 10.296 5.826 22.572 1.00 89.31 827 GLY A CA 1
ATOM 6487 C C . GLY A 1 827 ? 9.722 5.830 21.146 1.00 89.31 827 GLY A C 1
ATOM 6488 O O . GLY A 1 827 ? 8.797 6.588 20.873 1.00 89.31 827 GLY A O 1
ATOM 6489 N N . PHE A 1 828 ? 10.283 5.004 20.251 1.00 92.38 828 PHE A N 1
ATOM 6490 C CA . PHE A 1 828 ? 9.901 4.901 18.831 1.00 92.38 828 PHE A CA 1
ATOM 6491 C C . PHE A 1 828 ? 10.197 6.159 17.989 1.00 92.38 828 PHE A C 1
ATOM 6493 O O . PHE A 1 828 ? 9.626 6.359 16.920 1.00 92.38 828 PHE A O 1
ATOM 6500 N N . LYS A 1 829 ? 11.141 6.986 18.449 1.00 94.81 829 LYS A N 1
ATOM 6501 C CA . LYS A 1 829 ? 11.709 8.111 17.702 1.00 94.81 829 LYS A CA 1
ATOM 6502 C C . LYS A 1 829 ? 13.220 7.968 17.599 1.00 94.81 829 LYS A C 1
ATOM 6504 O O . LYS A 1 829 ? 13.838 7.494 18.553 1.00 94.81 829 LYS A O 1
ATOM 6509 N N . ALA A 1 830 ? 13.810 8.363 16.478 1.00 95.94 830 ALA A N 1
ATOM 6510 C CA . ALA A 1 830 ? 15.258 8.407 16.332 1.00 95.94 830 ALA A CA 1
ATOM 6511 C C . ALA A 1 830 ? 15.835 9.461 17.291 1.00 95.94 830 ALA A C 1
ATOM 6513 O O . ALA A 1 830 ? 15.365 10.594 17.337 1.00 95.94 830 ALA A O 1
ATOM 6514 N N . ASP A 1 831 ? 16.820 9.095 18.099 1.00 96.06 831 ASP A N 1
ATOM 6515 C CA . ASP A 1 831 ? 17.389 9.961 19.134 1.00 96.06 831 ASP A CA 1
ATOM 6516 C C . ASP A 1 831 ? 18.858 9.585 19.350 1.00 96.06 831 ASP A C 1
ATOM 6518 O O . ASP A 1 831 ? 19.166 8.495 19.836 1.00 96.06 831 ASP A O 1
ATOM 6522 N N . GLY A 1 832 ? 19.769 10.472 18.948 1.00 96.38 832 GLY A N 1
ATOM 6523 C CA . GLY A 1 832 ? 21.209 10.224 18.887 1.00 96.38 832 GLY A CA 1
ATOM 6524 C C . GLY A 1 832 ? 21.736 10.009 17.465 1.00 96.38 832 GLY A C 1
ATOM 6525 O O . GLY A 1 832 ? 21.112 10.407 16.483 1.00 96.38 832 GLY A O 1
ATOM 6526 N N . ALA A 1 833 ? 22.925 9.413 17.358 1.00 96.81 833 ALA A N 1
ATOM 6527 C CA . ALA A 1 833 ? 23.614 9.247 16.082 1.00 96.81 833 ALA A CA 1
ATOM 6528 C C . ALA A 1 833 ? 22.951 8.188 15.184 1.00 96.81 833 ALA A C 1
ATOM 6530 O O . ALA A 1 833 ? 22.460 7.159 15.660 1.00 96.81 833 ALA A O 1
ATOM 6531 N N . ALA A 1 834 ? 23.001 8.428 13.879 1.00 97.38 834 ALA A N 1
ATOM 6532 C CA . ALA A 1 834 ? 22.776 7.463 12.822 1.00 97.38 834 ALA A CA 1
ATOM 6533 C C . ALA A 1 834 ? 24.034 7.393 11.943 1.00 97.38 834 ALA A C 1
ATOM 6535 O O . ALA A 1 834 ? 24.324 8.308 11.168 1.00 97.38 834 ALA A O 1
ATOM 6536 N N . THR A 1 835 ? 24.801 6.316 12.075 1.00 97.88 835 THR A N 1
ATOM 6537 C CA . THR A 1 835 ? 26.100 6.150 11.409 1.00 97.88 835 THR A CA 1
ATOM 6538 C C . THR A 1 835 ? 25.953 5.211 10.214 1.00 97.88 835 THR A C 1
ATOM 6540 O O . THR A 1 835 ? 25.253 4.199 10.277 1.00 97.88 835 THR A O 1
ATOM 6543 N N . HIS A 1 836 ? 26.576 5.561 9.090 1.00 96.38 836 HIS A N 1
ATOM 6544 C CA . HIS A 1 836 ? 26.526 4.826 7.826 1.00 96.38 836 HIS A CA 1
ATOM 6545 C C . HIS A 1 836 ? 27.916 4.326 7.465 1.00 96.38 836 HIS A C 1
ATOM 6547 O O . HIS A 1 836 ? 28.896 5.071 7.541 1.00 96.38 836 HIS A O 1
ATOM 6553 N N . TRP A 1 837 ? 27.993 3.093 6.980 1.00 96.25 837 TRP A N 1
ATOM 6554 C CA . TRP A 1 837 ? 29.231 2.472 6.522 1.00 96.25 837 TRP A CA 1
ATOM 6555 C C . TRP A 1 837 ? 29.114 2.012 5.076 1.00 96.25 837 TRP A C 1
ATOM 6557 O O . TRP A 1 837 ? 28.068 1.522 4.649 1.00 96.25 837 TRP A O 1
ATOM 6567 N N . ASP A 1 838 ? 30.215 2.085 4.335 1.00 91.94 838 ASP A N 1
ATOM 6568 C CA . ASP A 1 838 ? 30.331 1.391 3.055 1.00 91.94 838 ASP A CA 1
ATOM 6569 C C . ASP A 1 838 ? 30.516 -0.127 3.237 1.00 91.94 838 ASP A C 1
ATOM 6571 O O . ASP A 1 838 ? 30.689 -0.649 4.343 1.00 91.94 838 ASP A O 1
ATOM 6575 N N . GLN A 1 839 ? 30.520 -0.869 2.127 1.00 88.50 839 GLN A N 1
ATOM 6576 C CA . GLN A 1 839 ? 30.746 -2.319 2.143 1.00 88.50 839 GLN A CA 1
ATOM 6577 C C . GLN A 1 839 ? 32.141 -2.701 2.670 1.00 88.50 839 GLN A C 1
ATOM 6579 O O . GLN A 1 839 ? 32.366 -3.840 3.097 1.00 88.50 839 GLN A O 1
ATOM 6584 N N . GLN A 1 840 ? 33.093 -1.767 2.667 1.00 91.75 840 GLN A N 1
ATOM 6585 C CA . GLN A 1 840 ? 34.436 -1.944 3.208 1.00 91.75 840 GLN A CA 1
ATOM 6586 C C . GLN A 1 840 ? 34.484 -1.738 4.733 1.00 91.75 840 GLN A C 1
ATOM 6588 O O . GLN A 1 840 ? 35.499 -2.074 5.344 1.00 91.75 840 GLN A O 1
ATOM 6593 N N . GLY A 1 841 ? 33.382 -1.308 5.355 1.00 93.94 841 GLY A N 1
ATOM 6594 C CA . GLY A 1 841 ? 33.279 -1.046 6.789 1.00 93.94 841 GLY A CA 1
ATOM 6595 C C . GLY A 1 841 ? 33.858 0.308 7.198 1.00 93.94 841 GLY A C 1
ATOM 6596 O O . GLY A 1 841 ? 34.149 0.508 8.375 1.00 93.94 841 GLY A O 1
ATOM 6597 N N . ARG A 1 842 ? 34.053 1.233 6.252 1.00 96.12 842 ARG A N 1
ATOM 6598 C CA . ARG A 1 842 ? 34.474 2.611 6.532 1.00 96.12 842 ARG A CA 1
ATOM 6599 C C . ARG A 1 842 ? 33.236 3.465 6.759 1.00 96.12 842 ARG A C 1
ATOM 6601 O O . ARG A 1 842 ? 32.280 3.353 5.997 1.00 96.12 842 ARG A O 1
ATOM 6608 N N . VAL A 1 843 ? 33.262 4.312 7.785 1.00 96.75 843 VAL A N 1
ATOM 6609 C CA . VAL A 1 843 ? 32.198 5.299 8.012 1.00 96.75 843 VAL A CA 1
ATOM 6610 C C . VAL A 1 843 ? 32.185 6.268 6.831 1.00 96.75 843 VAL A C 1
ATOM 6612 O O . VAL A 1 843 ? 33.220 6.846 6.500 1.00 96.75 843 VAL A O 1
ATOM 6615 N N . VAL A 1 844 ? 31.030 6.418 6.187 1.00 94.75 844 VAL A N 1
ATOM 6616 C CA . VAL A 1 844 ? 30.836 7.336 5.051 1.00 94.75 844 VAL A CA 1
ATOM 6617 C C . VAL A 1 844 ? 29.996 8.549 5.416 1.00 94.75 844 VAL A C 1
ATOM 6619 O O . VAL A 1 844 ? 30.111 9.586 4.768 1.00 94.75 844 VAL A O 1
ATOM 6622 N N . ARG A 1 845 ? 29.148 8.425 6.439 1.00 92.94 845 ARG A N 1
ATOM 6623 C CA . ARG A 1 845 ? 28.259 9.487 6.903 1.00 92.94 845 ARG A CA 1
ATOM 6624 C C . ARG A 1 845 ? 27.878 9.228 8.356 1.00 92.94 845 ARG A C 1
ATOM 6626 O O . ARG A 1 845 ? 27.722 8.079 8.755 1.00 92.94 845 ARG A O 1
ATOM 6633 N N . GLU A 1 846 ? 27.713 10.291 9.122 1.00 95.12 846 GLU A N 1
ATOM 6634 C CA . GLU A 1 846 ? 27.099 10.269 10.445 1.00 95.12 846 GLU A CA 1
ATOM 6635 C C . GLU A 1 846 ? 26.111 11.429 10.509 1.00 95.12 846 GLU A C 1
ATOM 6637 O O . GLU A 1 846 ? 26.372 12.487 9.937 1.00 95.12 846 GLU A O 1
ATOM 6642 N N . LEU A 1 847 ? 24.950 11.179 11.101 1.00 94.38 847 LEU A N 1
ATOM 6643 C CA . LEU A 1 847 ? 23.813 12.092 11.158 1.00 94.38 847 LEU A CA 1
ATOM 6644 C C . LEU A 1 847 ? 23.279 12.112 12.580 1.00 94.38 847 LEU A C 1
ATOM 6646 O O . LEU A 1 847 ? 23.222 11.060 13.214 1.00 94.38 847 LEU A O 1
ATOM 6650 N N . MET A 1 848 ? 22.853 13.265 13.076 1.00 95.69 848 MET A N 1
ATOM 6651 C CA . MET A 1 848 ? 22.354 13.380 14.446 1.00 95.69 848 MET A CA 1
ATOM 6652 C C . MET A 1 848 ? 20.854 13.607 14.479 1.00 95.69 848 MET A C 1
ATOM 6654 O O . MET A 1 848 ? 20.333 14.492 13.805 1.00 95.69 848 MET A O 1
ATOM 6658 N N . PHE A 1 849 ? 20.163 12.844 15.322 1.00 94.88 849 PHE A N 1
ATOM 6659 C CA . PHE A 1 849 ? 18.742 13.009 15.596 1.00 94.88 849 PHE A CA 1
ATOM 6660 C C . PHE A 1 849 ? 18.496 13.472 17.027 1.00 94.88 849 PHE A C 1
ATOM 6662 O O . PHE A 1 849 ? 19.212 13.091 17.956 1.00 94.88 849 PHE A O 1
ATOM 6669 N N . LYS A 1 850 ? 17.434 14.253 17.210 1.00 93.44 850 LYS A N 1
ATOM 6670 C CA . LYS A 1 850 ? 16.883 14.617 18.515 1.00 93.44 850 LYS A CA 1
ATOM 6671 C C . LYS A 1 850 ? 15.368 14.515 18.458 1.00 93.44 850 LYS A C 1
ATOM 6673 O O . LYS A 1 850 ? 14.741 15.238 17.685 1.00 93.44 850 LYS A O 1
ATOM 6678 N N . GLU A 1 851 ? 14.782 13.640 19.274 1.00 90.56 851 GLU A N 1
ATOM 6679 C CA . GLU A 1 851 ? 13.321 13.421 19.310 1.00 90.56 851 GLU A CA 1
ATOM 6680 C C . GLU A 1 851 ? 12.700 13.171 17.916 1.00 90.56 851 GLU A C 1
ATOM 6682 O O . GLU A 1 851 ? 11.598 13.623 17.610 1.00 90.56 851 GLU A O 1
ATOM 6687 N N . GLY A 1 852 ? 13.422 12.454 17.056 1.00 89.00 852 GLY A N 1
ATOM 6688 C CA . GLY A 1 852 ? 13.022 12.081 15.700 1.00 89.00 852 GLY A CA 1
ATOM 6689 C C . GLY A 1 852 ? 13.358 13.112 14.621 1.00 89.00 852 GLY A C 1
ATOM 6690 O O . GLY A 1 852 ? 13.230 12.810 13.440 1.00 89.00 852 GLY A O 1
ATOM 6691 N N . THR A 1 853 ? 13.831 14.305 14.994 1.00 87.75 853 THR A N 1
ATOM 6692 C CA . THR A 1 853 ? 14.237 15.351 14.042 1.00 87.75 853 THR A CA 1
ATOM 6693 C C . THR A 1 853 ? 15.722 15.240 13.725 1.00 87.75 853 THR A C 1
ATOM 6695 O O . THR A 1 853 ? 16.537 15.211 14.646 1.00 87.75 853 THR A O 1
ATOM 6698 N N . LEU A 1 854 ? 16.075 15.222 12.439 1.00 87.56 854 LEU A N 1
ATOM 6699 C CA . LEU A 1 854 ? 17.459 15.339 11.979 1.00 87.56 854 LEU A CA 1
ATOM 6700 C C . LEU A 1 854 ? 17.982 16.758 12.270 1.00 87.56 854 LEU A C 1
ATOM 6702 O O . LEU A 1 854 ? 17.377 17.735 11.827 1.00 87.56 854 LEU A O 1
ATOM 6706 N N . VAL A 1 855 ? 19.075 16.877 13.025 1.00 89.25 855 VAL A N 1
ATOM 6707 C CA . VAL A 1 855 ? 19.624 18.166 13.486 1.00 89.25 855 VAL A CA 1
ATOM 6708 C C . VAL A 1 855 ? 20.989 18.516 12.896 1.00 89.25 855 VAL A C 1
ATOM 6710 O O . VAL A 1 855 ? 21.255 19.705 12.736 1.00 89.25 855 VAL A O 1
ATOM 6713 N N . GLU A 1 856 ? 21.830 17.529 12.568 1.00 75.31 856 GLU A N 1
ATOM 6714 C CA . GLU A 1 856 ? 23.194 17.731 12.038 1.00 75.31 856 GLU A CA 1
ATOM 6715 C C . GLU A 1 856 ? 23.588 16.649 11.027 1.00 75.31 856 GLU A C 1
ATOM 6717 O O . GLU A 1 856 ? 23.217 15.466 11.245 1.00 75.31 856 GLU A O 1
#

Secondary structure (DSSP, 8-state):
----------------SSSSS------PPPEEEEE-TTS-EEEEEPPEEEEES--SPPPTTT--TT--TT--GGG-S-EEEEE-S-EEEESSPPBHHHHHTT-TT----GGGTTB--S--HHHHHHHHHHHHHHHTS-EEPPPHHHHHHHHHTT--SSBTTBSS---TT---TTS--SSSSSS-EEEEEEP-PPPSS-EES---BS--SSEEEEE---GGGS--TT-TTGGGTT-----TTTS-HHHH-S-TT-TTS--------STTEEEEE-TTPPPGGGS-TT-------EE--EESPPP-SPPBPPPPPGGGSS-----TTTT----TTS--EEEEESS-BTTTT--SSHHHHHT--TT--SEEEEEEEEE-TTS-EEEEEEEE-TT--TT-TT-EEEEEEE-TT-SSPPPPEEEE--TTSEEEEEEEEEETTEEEEEEEEESSS----EEEEESSTTSS-PPPB--EEEE--S-EEEEEEEEEEE-TTS-EEEEEEESTT-EEEEEESSSSSEEEE-----SSTT-EEEE-TTSPEEEE--BT--BTTEEEEEEESSSSSS-PPPEEEEEE-B-TT-B-EEEE-TTSPEEEEEESS--HHHHHHH--TTPPPTTS------TT----SEEEEEESSSSSS-EEEE-TTPPPBGGGG-TT--S---GGGT-S----B-EEEE-TTSPEEEE--SBSS-EEEEE-HHHHH-SS---TT----SBSSPPEEEEEE-TTSSEEEEEEEEEBTTS-EEE-EEEEEE-TTS-EEEEEEEETTEEEEEEEEEETTTEEEEEEEE-TTSEEEEEEE-TTSSEEEEEEEETTEEEEEEEEE-TTS-EEEEEEEETTEE--